Protein AF-A0A9W6BLM7-F1 (afdb_monomer)

Organism: NCBI:txid330485

Mean predicted aligned error: 14.32 Å

Radius of gyration: 34.57 Å; Cα contacts (8 Å, |Δi|>4): 1216; chains: 1; bounding box: 93×86×93 Å

Solvent-accessible surface area (backbone atoms only — not comparable to full-atom values): 40656 Å² total; per-residue (Å²): 102,71,68,58,69,75,43,71,90,53,94,75,60,41,57,66,48,30,55,38,84,79,54,39,59,67,61,50,68,77,43,72,89,53,73,68,32,40,59,40,40,27,34,25,66,59,47,44,71,69,57,49,69,74,45,72,89,52,79,68,35,39,53,34,36,32,41,12,74,70,51,42,64,67,56,52,68,75,43,70,90,52,77,70,31,44,51,33,32,28,46,16,61,60,46,38,63,68,58,50,68,75,43,70,89,53,75,67,31,45,62,39,35,25,52,15,73,48,48,40,47,67,57,49,69,76,44,70,87,51,77,64,34,49,43,44,29,43,69,18,89,57,51,46,71,66,58,50,66,76,43,68,90,52,68,57,42,64,48,52,63,37,84,71,89,65,70,63,67,67,33,62,72,44,28,52,80,39,34,47,63,45,85,73,72,44,80,72,51,40,45,44,44,46,83,37,74,66,46,54,56,50,59,78,73,49,66,37,48,77,42,71,74,82,69,47,29,48,23,43,43,27,50,50,68,64,35,85,43,76,38,42,31,33,57,57,47,10,54,54,50,34,52,51,43,48,54,54,18,61,76,67,74,47,90,65,48,71,40,46,46,74,40,64,54,57,57,52,56,52,32,51,50,34,52,50,48,9,34,45,45,38,61,28,49,67,80,39,51,41,36,35,56,58,18,31,46,46,46,54,44,71,82,55,79,43,79,62,77,39,34,34,34,34,43,31,27,24,55,52,30,27,36,33,33,37,31,41,37,35,71,52,34,40,37,49,48,16,51,37,58,38,73,83,37,30,41,54,59,52,28,50,53,44,36,55,52,52,52,52,49,48,28,69,76,70,75,48,68,54,82,81,34,57,48,35,44,44,48,46,44,56,48,27,48,50,35,56,58,45,32,44,81,34,69,51,38,67,46,81,37,76,52,46,50,96,76,37,65,44,77,51,75,50,41,32,69,58,55,49,63,75,41,40,72,60,54,49,52,54,51,54,42,52,55,50,26,30,59,67,47,73,46,58,68,85,61,46,72,44,41,37,52,25,25,69,48,46,58,34,56,67,56,48,50,54,52,21,55,70,50,74,65,43,79,71,44,70,90,57,56,36,85,46,25,40,61,50,16,32,51,54,52,39,51,62,71,66,69,77,68,81,52,72,89,62,62,65,63,40,80,37,45,50,36,56,51,21,32,27,32,59,45,90,90,49,30,44,44,76,66,44,56,46,43,40,61,41,57,41,73,42,74,49,76,46,54,46,92,44,66,52,48,39,55,48,77,49,39,33,33,40,43,89,45,66,38,42,92,74,31,48,79,58,41,73,50,71,48,66,80,43,72,77,41,59,49,65,63,53,46,34,36,38,35,43,36,33,40,78,59,60,49,55,32,39,37,38,29,34,69,83,80,64,54,66,45,75,41,62,67,72,34,83,79,64,50,81,51,71,68,52,47,56,50,47,35,52,50,44,51,53,52,49,54,51,51,49,54,51,49,52,25,50,51,34,45,49,51,39,52,52,49,40,53,50,50,48,58,62,66,66,47,91,80,68,95,63,61,70,66,60,52,51,52,40,52,47,48,39,52,55,50,51,54,45,49,70,75,42,79,82,55,52,40,68,54,35,51,48,53,42,50,54,43,44,69,57,38,49,61,56,51,50,53,48,52,58,68,53,66,79,73,73,86,90,79,94,71,86,77,83,70,98,73,88,82,133

Nearest PDB structures (foldseek):
  1ba0-assembly1_A  TM=8.923E-01  e=2.019E-46  Bos taurus
  5bn9-assembly1_A  TM=8.852E-01  e=2.503E-46  Homo sapiens
  1ats-assembly1_A  TM=8.831E-01  e=2.372E-46  Bos taurus
  1ba1-assembly1_A  TM=8.874E-01  e=6.237E-46  Bos taurus
  1bup-assembly1_A  TM=8.861E-01  e=5.309E-46  Bos taurus

Sequence (748 aa):
MSDALAHPDKPWDWHSLSYNENITLSDVLAHPDKPWDWFWLSRNQNITLSDILAHPDKPWDWDWVSSNPTITLSDALAHPDKPWDWHSLSYNENITLSDVLAHPDKPWNWYLLSYNKSITVSDVLAHPDKPWDWFWLGCNSSITMAVVLAHLDKPWDWSMLNEERLVGDAAKNQANMNPKNTVYDAKRLIGRRIDDDVVKRDRALWPFNVVDDGAGRPKVRVMFKGQPTDFTPEELSAMVLGKMKAIATEYLGHEVKDAVITVPAYFGDAQRQATKDAGLIAGLNVLRIINEPTAAAIAYGMDNKSAEEKNVLIFDLGGGTFDVTVLQIWEGVFEVRATGGDSHLGGSDIDNKLVEHFAADFRRKYKVDLRESPKAMRRLQTACERVKRTLSSAAQASIELDSLFENIDYTATITRARMEELCMPYFRKCMDTVEAVLRDAKMSKVDIHDVVLVGGSSRIPKIQSMLSDFFGGKELNKSINPDEAVAYGAAVQARILSGNNTDEELKGLLLLDVTPLTLGIETAGGVMTAMIPRNTSIPVEKKQVFSTYADNQDAVNIKVFEGERPLTRDCNLLGTFELAGIPPAPRGVPQIEVAFALDANGILSVTAQDKGTGKSQRITISNDAGRLSKEQVDEMLKQAERFKEDDMRQKERIDARNELETYLYGLRSAFEKQELKLAADDKTKVLGSVKDALAWLESNPSASKAEYDAKKKEVEGVAAPVLRDMYAAGAGAADQDVHPAPTIDEVD

Foldseek 3Di:
DVVCVVCVVDPDDQAVVLLDQPDAVVNCVVCVVDPHDQLNVLQHQRQAPVNCVVCVVDPHDQLNVLLHQRDAPVNCVVCVVDPHDQASVLLHQRQAVVNCVVCVVDPHDQANVLQHQNYAPVNCVVCVVDPHDQQNVLQHPRDAVLNCVVPVVHPYDPLQRAQDDDDDPVLVVCCLVFQQARDDPLLQQALDFCPPPLNVVVCLQGNYHWDAPVLRHTWTWGRHNNDTDTHHSLLVLLVNVLVVQVVVCVVVVHHAAEFAAEDALQDDQRRLVSNCLSCVLNNHDHLFYYYLQLLLVLLVVLVVADQDKAWEWEWAAAAAWTKIWTWIDHRQETATLAMDIGRGAHNLVLLVLQLVVQQVVCCVVPVDGLSVDSSLSSLSSVQSSVQQLVLLPDQKDKDWAQCSDPRDTDIDMDGNVRSCVSCVVSLVVSVVRVVVRCVSSVHDLQRHPAYEYAYPRCSRVVSLVVVCVRSVNDDHDPPDDNDCSSVNSRVLVVQVSVPPDPDPSSPPNHYWFWRNWFKAWQDPPQFGDGQGHGSHTPQDKGKDKDWAPAFQDFKDKIWMFTHDDGGNVPTHTLAIDMDGGFGGGGTPPWIKMWMWGAHNNRQIKIKIAGPVVRDIDIDSSQHPSRHQDPVRSVVSSVVSVVSVVVNVQVVLFVVLLVVLVVVLVVQVVVLVDPPQPADPVLSCQLPVLSVVLVVVCSSCVPDGSVVSVVSSVVSCVSVVVRVVVSVVVVVVPDDDDDDDDDDPDDDD

InterPro domains:
  IPR013126 Heat shock protein 70 family [PF00012] (162-727)
  IPR013126 Heat shock protein 70 family [PTHR19375] (142-685)
  IPR018181 Heat shock protein 70, conserved site [PS00329] (314-327)
  IPR018181 Heat shock protein 70, conserved site [PS01036] (451-465)
  IPR029047 Heat shock protein 70kD, peptide-binding domain superfamily [G3DSA:2.60.34.10] (503-656)
  IPR029047 Heat shock protein 70kD, peptide-binding domain superfamily [SSF100920] (505-661)
  IPR029048 Heat shock protein 70kD, C-terminal domain superfamily [G3DSA:1.20.1270.10] (657-748)
  IPR029048 Heat shock protein 70kD, C-terminal domain superfamily [SSF100934] (655-732)
  IPR043129 ATPase, nucleotide binding domain [SSF53067] (159-303)
  IPR043129 ATPase, nucleotide binding domain [SSF53067] (308-499)

pLDDT: mean 86.41, std 12.74, range [30.52, 98.62]

Structure (mmCIF, N/CA/C/O backbone):
data_AF-A0A9W6BLM7-F1
#
_entry.id   AF-A0A9W6BLM7-F1
#
loop_
_atom_site.group_PDB
_atom_site.id
_atom_site.type_symbol
_atom_site.label_atom_id
_atom_site.label_alt_id
_atom_site.label_comp_id
_atom_site.label_asym_id
_atom_site.label_entity_id
_atom_site.label_seq_id
_atom_site.pdbx_PDB_ins_code
_atom_site.Cartn_x
_atom_site.Cartn_y
_atom_site.Cartn_z
_atom_site.occupancy
_atom_site.B_iso_or_equiv
_atom_site.auth_seq_id
_atom_site.auth_comp_id
_atom_site.auth_asym_id
_atom_site.auth_atom_id
_atom_site.pdbx_PDB_model_num
ATOM 1 N N . MET A 1 1 ? 51.766 -16.355 3.478 1.00 83.69 1 MET A N 1
ATOM 2 C CA . MET A 1 1 ? 52.513 -17.552 3.933 1.00 83.69 1 MET A CA 1
ATOM 3 C C . MET A 1 1 ? 53.220 -17.341 5.275 1.00 83.69 1 MET A C 1
ATOM 5 O O . MET A 1 1 ? 53.021 -18.151 6.173 1.00 83.69 1 MET A O 1
ATOM 9 N N . SER A 1 2 ? 53.991 -16.257 5.451 1.00 83.00 2 SER A N 1
ATOM 10 C CA . SER A 1 2 ? 54.691 -15.920 6.710 1.00 83.00 2 SER A CA 1
ATOM 11 C C . SER A 1 2 ? 53.816 -16.029 7.962 1.00 83.00 2 SER A C 1
ATOM 13 O O . SER A 1 2 ? 54.241 -16.613 8.953 1.00 83.00 2 SER A O 1
ATOM 15 N N . ASP A 1 3 ? 52.579 -15.539 7.896 1.00 83.94 3 ASP A N 1
ATOM 16 C CA . ASP A 1 3 ? 51.668 -15.507 9.045 1.00 83.94 3 ASP A CA 1
ATOM 17 C C . ASP A 1 3 ? 51.145 -16.903 9.411 1.00 83.94 3 ASP A C 1
ATOM 19 O O . ASP A 1 3 ? 51.015 -17.236 10.588 1.00 83.94 3 ASP A O 1
ATOM 23 N N . ALA A 1 4 ? 50.916 -17.755 8.408 1.00 82.81 4 ALA A N 1
ATOM 24 C CA . ALA A 1 4 ? 50.517 -19.143 8.624 1.00 82.81 4 ALA A CA 1
ATOM 25 C C . ALA A 1 4 ? 51.648 -19.962 9.265 1.00 82.81 4 ALA A C 1
ATOM 27 O O . ALA A 1 4 ? 51.404 -20.789 10.144 1.00 82.81 4 ALA A O 1
ATOM 28 N N . LEU A 1 5 ? 52.896 -19.685 8.875 1.00 82.56 5 LEU A N 1
ATOM 29 C CA . LEU A 1 5 ? 54.086 -20.308 9.460 1.00 82.56 5 LEU A CA 1
ATOM 30 C C . LEU A 1 5 ? 54.409 -19.775 10.863 1.00 82.56 5 LEU A C 1
ATOM 32 O O . LEU A 1 5 ? 54.899 -20.534 11.697 1.00 82.56 5 LEU A O 1
ATOM 36 N N . ALA A 1 6 ? 54.127 -18.498 11.137 1.00 86.69 6 ALA A N 1
ATOM 37 C CA . ALA A 1 6 ? 54.324 -17.878 12.449 1.00 86.69 6 ALA A CA 1
ATOM 38 C C . ALA A 1 6 ? 53.320 -18.372 13.506 1.00 86.69 6 ALA A C 1
ATOM 40 O O . ALA A 1 6 ? 53.590 -18.278 14.705 1.00 86.69 6 ALA A O 1
ATOM 41 N N . HIS A 1 7 ? 52.183 -18.923 13.072 1.00 87.56 7 HIS A N 1
ATOM 42 C CA . HIS A 1 7 ? 51.100 -19.388 13.940 1.00 87.56 7 HIS A CA 1
ATOM 43 C C . HIS A 1 7 ? 50.646 -20.817 13.586 1.00 87.56 7 HIS A C 1
ATOM 45 O O . HIS A 1 7 ? 49.491 -21.018 13.201 1.00 87.56 7 HIS A O 1
ATOM 51 N N . PRO A 1 8 ? 51.527 -21.831 13.694 1.00 81.50 8 PRO A N 1
ATOM 52 C CA . PRO A 1 8 ? 51.244 -23.196 13.237 1.00 81.50 8 PRO A CA 1
ATOM 53 C C . PRO A 1 8 ? 50.196 -23.932 14.090 1.00 81.50 8 PRO A C 1
ATOM 55 O O . PRO A 1 8 ? 49.701 -24.981 13.690 1.00 81.50 8 PRO A O 1
ATOM 58 N N . ASP A 1 9 ? 49.870 -23.398 15.266 1.00 84.69 9 ASP A N 1
ATOM 59 C CA . ASP A 1 9 ? 48.870 -23.898 16.212 1.00 84.69 9 ASP A CA 1
ATOM 60 C C . ASP A 1 9 ? 47.428 -23.497 15.851 1.00 84.69 9 ASP A C 1
ATOM 62 O O . ASP A 1 9 ? 46.474 -24.001 16.448 1.00 84.69 9 ASP A O 1
ATOM 66 N N . LYS A 1 10 ? 47.242 -22.596 14.879 1.00 85.94 10 LYS A N 1
ATOM 67 C CA . LYS A 1 10 ? 45.917 -22.183 14.402 1.00 85.94 10 LYS A CA 1
ATOM 68 C C . LYS A 1 10 ? 45.362 -23.173 13.368 1.00 85.94 10 LYS A C 1
ATOM 70 O O . LYS A 1 10 ? 46.130 -23.746 12.595 1.00 85.94 10 LYS A O 1
ATOM 75 N N . PRO A 1 11 ? 44.029 -23.362 13.308 1.00 83.12 11 PRO A N 1
ATOM 76 C CA . PRO A 1 11 ? 43.392 -24.267 12.354 1.00 83.12 11 PRO A CA 1
ATOM 77 C C . PRO A 1 11 ? 43.316 -23.620 10.962 1.00 83.12 11 PRO A C 1
ATOM 79 O O . PRO A 1 11 ? 42.248 -23.210 10.513 1.00 83.12 11 PRO A O 1
ATOM 82 N N . TRP A 1 12 ? 44.463 -23.477 10.299 1.00 86.19 12 TRP A N 1
ATOM 83 C CA . TRP A 1 12 ? 44.540 -22.918 8.952 1.00 86.19 12 TRP A CA 1
ATOM 84 C C . TRP A 1 12 ? 43.847 -23.823 7.936 1.00 86.19 12 TRP A C 1
ATOM 86 O O . TRP A 1 12 ? 44.143 -25.016 7.848 1.00 86.19 12 TRP A O 1
ATOM 96 N N . ASP A 1 13 ? 42.960 -23.232 7.139 1.00 89.31 13 ASP A N 1
ATOM 97 C CA . ASP A 1 13 ? 42.350 -23.896 5.996 1.00 89.31 13 ASP A CA 1
ATOM 98 C C . ASP A 1 13 ? 43.272 -23.795 4.772 1.00 89.31 13 ASP A C 1
ATOM 100 O O . ASP A 1 13 ? 43.315 -22.785 4.065 1.00 89.31 13 ASP A O 1
ATOM 104 N N . TRP A 1 14 ? 44.033 -24.861 4.539 1.00 86.94 14 TRP A N 1
ATOM 105 C CA . TRP A 1 14 ? 44.978 -24.954 3.428 1.00 86.94 14 TRP A CA 1
ATOM 106 C C . TRP A 1 14 ? 44.294 -25.018 2.059 1.00 86.94 14 TRP A C 1
ATOM 108 O O . TRP A 1 14 ? 44.902 -24.612 1.068 1.00 86.94 14 TRP A O 1
ATOM 118 N N . HIS A 1 15 ? 43.027 -25.441 1.997 1.00 86.00 15 HIS A N 1
ATOM 119 C CA . HIS A 1 15 ? 42.238 -25.413 0.767 1.00 86.00 15 HIS A CA 1
ATOM 120 C C . HIS A 1 15 ? 41.987 -23.963 0.335 1.00 86.00 15 HIS A C 1
ATOM 122 O O . HIS A 1 15 ? 42.380 -23.567 -0.761 1.00 86.00 15 HIS A O 1
ATOM 128 N N . SER A 1 16 ? 41.452 -23.133 1.236 1.00 84.44 16 SER A N 1
ATOM 129 C CA . SER A 1 16 ? 41.242 -21.701 0.976 1.00 84.44 16 SER A CA 1
ATOM 130 C C . SER A 1 16 ? 42.551 -20.929 0.776 1.00 84.44 16 SER A C 1
ATOM 132 O O . SER A 1 16 ? 42.618 -20.018 -0.048 1.00 84.44 16 SER A O 1
ATOM 134 N N . LEU A 1 17 ? 43.621 -21.296 1.492 1.00 87.00 17 LEU A N 1
ATOM 135 C CA . LEU A 1 17 ? 44.943 -20.690 1.293 1.00 87.00 17 LEU A CA 1
ATOM 136 C C . LEU A 1 17 ? 45.523 -20.991 -0.093 1.00 87.00 17 LEU A C 1
ATOM 138 O O . LEU A 1 17 ? 46.183 -20.124 -0.653 1.00 87.00 17 LEU A O 1
ATOM 142 N N . SER A 1 18 ? 45.255 -22.166 -0.666 1.00 89.00 18 SER A N 1
ATOM 143 C CA . SER A 1 18 ? 45.724 -22.542 -2.012 1.00 89.00 18 SER A CA 1
ATOM 144 C C . SER A 1 18 ? 45.153 -21.637 -3.115 1.00 89.00 18 SER A C 1
ATOM 146 O O . SER A 1 18 ? 45.797 -21.417 -4.139 1.00 89.00 18 SER A O 1
ATOM 148 N N . TYR A 1 19 ? 43.971 -21.060 -2.879 1.00 83.88 19 TYR A N 1
ATOM 149 C CA . TYR A 1 19 ? 43.338 -20.068 -3.751 1.00 83.88 19 TYR A CA 1
ATOM 150 C C . TYR A 1 19 ? 43.811 -18.627 -3.488 1.00 83.88 19 TYR A C 1
ATOM 152 O O . TYR A 1 19 ? 43.502 -17.716 -4.252 1.00 83.88 19 TYR A O 1
ATOM 160 N N . ASN A 1 20 ? 44.546 -18.379 -2.400 1.00 86.62 20 ASN A N 1
ATOM 161 C CA . ASN A 1 20 ? 44.956 -17.029 -2.037 1.00 86.62 20 ASN A CA 1
ATOM 162 C C . ASN A 1 20 ? 45.983 -16.479 -3.035 1.00 86.62 20 ASN A C 1
ATOM 164 O O . ASN A 1 20 ? 47.038 -17.071 -3.270 1.00 86.62 20 ASN A O 1
ATOM 168 N N . GLU A 1 21 ? 45.700 -15.284 -3.541 1.00 81.12 21 GLU A N 1
ATOM 169 C CA . GLU A 1 21 ? 46.502 -14.564 -4.531 1.00 81.12 21 GLU A CA 1
ATOM 170 C C . GLU A 1 21 ? 47.902 -14.153 -4.056 1.00 81.12 21 GLU A C 1
ATOM 172 O O . GLU A 1 21 ? 48.642 -13.563 -4.827 1.00 81.12 21 GLU A O 1
ATOM 177 N N . ASN A 1 22 ? 48.285 -14.419 -2.804 1.00 86.19 22 ASN A N 1
ATOM 178 C CA . ASN A 1 22 ? 49.636 -14.165 -2.291 1.00 86.19 22 ASN A CA 1
ATOM 179 C C . ASN A 1 22 ? 50.463 -15.445 -2.100 1.00 86.19 22 ASN A C 1
ATOM 181 O O . ASN A 1 22 ? 51.606 -15.362 -1.654 1.00 86.19 22 ASN A O 1
ATOM 185 N N . ILE A 1 23 ? 49.898 -16.626 -2.367 1.00 89.06 23 ILE A N 1
ATOM 186 C CA . ILE A 1 23 ? 50.647 -17.887 -2.350 1.00 89.06 23 ILE A CA 1
ATOM 187 C C . ILE A 1 23 ? 51.350 -18.065 -3.695 1.00 89.06 23 ILE A C 1
ATOM 189 O O . ILE A 1 23 ? 50.743 -17.902 -4.751 1.00 89.06 23 ILE A O 1
ATOM 193 N N . THR A 1 24 ? 52.641 -18.391 -3.649 1.00 90.75 24 THR A N 1
ATOM 194 C CA . THR A 1 24 ? 53.471 -18.660 -4.831 1.00 90.75 24 THR A CA 1
ATOM 195 C C . THR A 1 24 ? 53.829 -20.142 -4.922 1.00 90.75 24 THR A C 1
ATOM 197 O O . THR A 1 24 ? 53.804 -20.859 -3.918 1.00 90.75 24 THR A O 1
ATOM 200 N N . LEU A 1 25 ? 54.255 -20.619 -6.098 1.00 90.94 25 LEU A N 1
ATOM 201 C CA . LEU A 1 25 ? 54.763 -21.994 -6.206 1.00 90.94 25 LEU A CA 1
ATOM 202 C C . LEU A 1 25 ? 55.990 -22.224 -5.305 1.00 90.94 25 LEU A C 1
ATOM 204 O O . LEU A 1 25 ? 56.163 -23.314 -4.766 1.00 90.94 25 LEU A O 1
ATOM 208 N N . SER A 1 26 ? 56.809 -21.192 -5.078 1.00 91.31 26 SER A N 1
ATOM 209 C CA . SER A 1 26 ? 57.953 -21.282 -4.161 1.00 91.31 26 SER A CA 1
ATOM 210 C C . SER A 1 26 ? 57.516 -21.589 -2.725 1.00 91.31 26 SER A C 1
ATOM 212 O O . SER A 1 26 ? 58.141 -22.420 -2.068 1.00 91.31 26 SER A O 1
ATOM 214 N N . ASP A 1 27 ? 56.414 -20.993 -2.259 1.00 91.31 27 ASP A N 1
ATOM 215 C CA . ASP A 1 27 ? 55.838 -21.286 -0.940 1.00 91.31 27 ASP A CA 1
ATOM 216 C C . ASP A 1 27 ? 55.345 -22.737 -0.845 1.00 91.31 27 ASP A C 1
ATOM 218 O O . ASP A 1 27 ? 55.578 -23.419 0.154 1.00 91.31 27 ASP A O 1
ATOM 222 N N . VAL A 1 28 ? 54.694 -23.229 -1.902 1.00 91.94 28 VAL A N 1
ATOM 223 C CA . VAL A 1 28 ? 54.170 -24.602 -1.973 1.00 91.94 28 VAL A CA 1
ATOM 224 C C . VAL A 1 28 ? 55.309 -25.624 -1.951 1.00 91.94 28 VAL A C 1
ATOM 226 O O . VAL A 1 28 ? 55.268 -26.595 -1.194 1.00 91.94 28 VAL A O 1
ATOM 229 N N . LEU A 1 29 ? 56.361 -25.392 -2.742 1.00 91.88 29 LEU A N 1
ATOM 230 C CA . LEU A 1 29 ? 57.520 -26.285 -2.837 1.00 91.88 29 LEU A CA 1
ATOM 231 C C . LEU A 1 29 ? 58.394 -26.269 -1.579 1.00 91.88 29 LEU A C 1
ATOM 233 O O . LEU A 1 29 ? 58.976 -27.299 -1.237 1.00 91.88 29 LEU A O 1
ATOM 237 N N . ALA A 1 30 ? 58.477 -25.134 -0.879 1.00 92.38 30 ALA A N 1
ATOM 238 C CA . ALA A 1 30 ? 59.183 -25.028 0.398 1.00 92.38 30 ALA A CA 1
ATOM 239 C C . ALA A 1 30 ? 58.472 -25.784 1.536 1.00 92.38 30 ALA A C 1
ATOM 241 O O . ALA A 1 30 ? 59.112 -26.148 2.526 1.00 92.38 30 ALA A O 1
ATOM 242 N N . HIS A 1 31 ? 57.170 -26.052 1.389 1.00 90.94 31 HIS A N 1
ATOM 243 C CA . HIS A 1 31 ? 56.327 -26.675 2.412 1.00 90.94 31 HIS A CA 1
ATOM 244 C C . HIS A 1 31 ? 55.490 -27.839 1.850 1.00 90.94 31 HIS A C 1
ATOM 246 O O . HIS A 1 31 ? 54.256 -27.783 1.865 1.00 90.94 31 HIS A O 1
ATOM 252 N N . PRO A 1 32 ? 56.135 -28.918 1.363 1.00 88.94 32 PRO A N 1
ATOM 253 C CA . PRO A 1 32 ? 55.452 -30.028 0.696 1.00 88.94 32 PRO A CA 1
ATOM 254 C C . PRO A 1 32 ? 54.644 -30.916 1.658 1.00 88.94 32 PRO A C 1
ATOM 256 O O . PRO A 1 32 ? 53.868 -31.754 1.211 1.00 88.94 32 PRO A O 1
ATOM 259 N N . ASP A 1 33 ? 54.836 -30.762 2.971 1.00 87.81 33 ASP A N 1
ATOM 260 C CA . ASP A 1 33 ? 54.112 -31.481 4.023 1.00 87.81 33 ASP A CA 1
ATOM 261 C C . ASP A 1 33 ? 52.697 -30.934 4.273 1.00 87.81 33 ASP A C 1
ATOM 263 O O . ASP A 1 33 ? 51.918 -31.553 5.001 1.00 87.81 33 ASP A O 1
ATOM 267 N N . LYS A 1 34 ? 52.354 -29.770 3.706 1.00 90.00 34 LYS A N 1
ATOM 268 C CA . LYS A 1 34 ? 51.038 -29.146 3.879 1.00 90.00 34 LYS A CA 1
ATOM 269 C C . LYS A 1 34 ? 50.018 -29.686 2.871 1.00 90.00 34 LYS A C 1
ATOM 271 O O . LYS A 1 34 ? 50.391 -30.007 1.742 1.00 90.00 34 LYS A O 1
ATOM 276 N N . PRO A 1 35 ? 48.729 -29.785 3.251 1.00 89.94 35 PRO A N 1
ATOM 277 C CA . PRO A 1 35 ? 47.679 -30.317 2.386 1.00 89.94 35 PRO A CA 1
ATOM 278 C C . PRO A 1 35 ? 47.223 -29.261 1.369 1.00 89.94 35 PRO A C 1
ATOM 280 O O . PRO A 1 35 ? 46.124 -28.721 1.464 1.00 89.94 35 PRO A O 1
ATOM 283 N N . TRP A 1 36 ? 48.106 -28.940 0.424 1.00 92.31 36 TRP A N 1
ATOM 284 C CA . TRP A 1 36 ? 47.830 -28.015 -0.669 1.00 92.31 36 TRP A CA 1
ATOM 285 C C . TRP A 1 36 ? 46.764 -28.562 -1.612 1.00 92.31 36 TRP A C 1
ATOM 287 O O . TRP A 1 36 ? 46.802 -29.737 -1.990 1.00 92.31 36 TRP A O 1
ATOM 297 N N . ASP A 1 37 ? 45.857 -27.686 -2.033 1.00 93.31 37 ASP A N 1
ATOM 298 C CA . ASP A 1 37 ? 44.869 -28.006 -3.046 1.00 93.31 37 ASP A CA 1
ATOM 299 C C . ASP A 1 37 ? 45.367 -27.600 -4.435 1.00 93.31 37 ASP A C 1
ATOM 301 O O . ASP A 1 37 ? 45.392 -26.425 -4.811 1.00 93.31 37 ASP A O 1
ATOM 305 N N . TRP A 1 38 ? 45.758 -28.606 -5.208 1.00 92.56 38 TRP A N 1
ATOM 306 C CA . TRP A 1 38 ? 46.306 -28.424 -6.543 1.00 92.56 38 TRP A CA 1
ATOM 307 C C . TRP A 1 38 ? 45.280 -27.969 -7.579 1.00 92.56 38 TRP A C 1
ATOM 309 O O . TRP A 1 38 ? 45.680 -27.387 -8.585 1.00 92.56 38 TRP A O 1
ATOM 319 N N . PHE A 1 39 ? 43.984 -28.139 -7.321 1.00 90.69 39 PHE A N 1
ATOM 320 C CA . PHE A 1 39 ? 42.923 -27.567 -8.148 1.00 90.69 39 PHE A CA 1
ATOM 321 C C . PHE A 1 39 ? 42.984 -26.037 -8.104 1.00 90.69 39 PHE A C 1
ATOM 323 O O . PHE A 1 39 ? 43.080 -25.376 -9.137 1.00 90.69 39 PHE A O 1
ATOM 330 N N . TRP A 1 40 ? 43.039 -25.460 -6.898 1.00 91.44 40 TRP A N 1
ATOM 331 C CA . TRP A 1 40 ? 43.117 -24.006 -6.741 1.00 91.44 40 TRP A CA 1
ATOM 332 C C . TRP A 1 40 ? 44.477 -23.438 -7.126 1.00 91.44 40 TRP A C 1
ATOM 334 O O . TRP A 1 40 ? 44.534 -22.370 -7.735 1.00 91.44 40 TRP A O 1
ATOM 344 N N . LEU A 1 41 ? 45.563 -24.165 -6.846 1.00 92.19 41 LEU A N 1
ATOM 345 C CA . LEU A 1 41 ? 46.898 -23.762 -7.289 1.00 92.19 41 LEU A CA 1
ATOM 346 C C . LEU A 1 41 ? 47.011 -23.721 -8.818 1.00 92.19 41 LEU A C 1
ATOM 348 O O . LEU A 1 41 ? 47.668 -22.830 -9.345 1.00 92.19 41 LEU A O 1
ATOM 352 N N . SER A 1 42 ? 46.340 -24.628 -9.534 1.00 93.44 42 SER A N 1
ATOM 353 C CA . SER A 1 42 ? 46.344 -24.656 -11.006 1.00 93.44 42 SER A CA 1
ATOM 354 C C . SER A 1 42 ? 45.765 -23.378 -11.626 1.00 93.44 42 SER A C 1
ATOM 356 O O . SER A 1 42 ? 46.200 -22.963 -12.700 1.00 93.44 42 SER A O 1
ATOM 358 N N . ARG A 1 43 ? 44.842 -22.702 -10.929 1.00 90.12 43 ARG A N 1
ATOM 359 C CA . ARG A 1 43 ? 44.251 -21.421 -11.351 1.00 90.12 43 ARG A CA 1
ATOM 360 C C . ARG A 1 43 ? 44.927 -20.184 -10.748 1.00 90.12 43 ARG A C 1
ATOM 362 O O . ARG A 1 43 ? 44.506 -19.062 -11.022 1.00 90.12 43 ARG A O 1
ATOM 369 N N . ASN A 1 44 ? 45.906 -20.363 -9.866 1.00 89.31 44 ASN A N 1
ATOM 370 C CA . ASN A 1 44 ? 46.473 -19.254 -9.111 1.00 89.31 44 ASN A CA 1
ATOM 371 C C . ASN A 1 44 ? 47.299 -18.347 -10.037 1.00 89.31 44 ASN A C 1
ATOM 373 O O . ASN A 1 44 ? 48.221 -18.805 -10.710 1.00 89.31 44 ASN A O 1
ATOM 377 N N . GLN A 1 45 ? 46.992 -17.051 -10.044 1.00 87.88 45 GLN A N 1
ATOM 378 C CA . GLN A 1 45 ? 47.615 -16.070 -10.939 1.00 87.88 45 GLN A CA 1
ATOM 379 C C . GLN A 1 45 ? 49.125 -15.871 -10.713 1.00 87.88 45 GLN A C 1
ATOM 381 O O . GLN A 1 45 ? 49.812 -15.358 -11.590 1.00 87.88 45 GLN A O 1
ATOM 386 N N . ASN A 1 46 ? 49.663 -16.281 -9.561 1.00 88.81 46 ASN A N 1
ATOM 387 C CA . ASN A 1 46 ? 51.106 -16.233 -9.297 1.00 88.81 46 ASN A CA 1
ATOM 388 C C . ASN A 1 46 ? 51.853 -17.499 -9.729 1.00 88.81 46 ASN A C 1
ATOM 390 O O . ASN A 1 46 ? 53.060 -17.600 -9.507 1.00 88.81 46 ASN A O 1
ATOM 394 N N . ILE A 1 47 ? 51.148 -18.488 -10.278 1.00 90.06 47 ILE A N 1
ATOM 395 C CA . ILE A 1 47 ? 51.729 -19.719 -10.803 1.00 90.06 47 ILE A CA 1
ATOM 396 C C . ILE A 1 47 ? 51.577 -19.669 -12.318 1.00 90.06 47 ILE A C 1
ATOM 398 O O . ILE A 1 47 ? 50.476 -19.791 -12.852 1.00 90.06 47 ILE A O 1
ATOM 402 N N . THR A 1 48 ? 52.695 -19.450 -13.005 1.00 91.06 48 THR A N 1
ATOM 403 C CA . THR A 1 48 ? 52.724 -19.259 -14.458 1.00 91.06 48 THR A CA 1
ATOM 404 C C . THR A 1 48 ? 52.825 -20.590 -15.199 1.00 91.06 48 THR A C 1
ATOM 406 O O . THR A 1 48 ? 53.209 -21.615 -14.628 1.00 91.06 48 THR A O 1
ATOM 409 N N . LEU A 1 49 ? 52.588 -20.588 -16.516 1.00 92.44 49 LEU A N 1
ATOM 410 C CA . LEU A 1 49 ? 52.849 -21.781 -17.329 1.00 92.44 49 LEU A CA 1
ATOM 411 C C . LEU A 1 49 ? 54.305 -22.253 -17.225 1.00 92.44 49 LEU A C 1
ATOM 413 O O . LEU A 1 49 ? 54.561 -23.454 -17.210 1.00 92.44 49 LEU A O 1
ATOM 417 N N . SER A 1 50 ? 55.262 -21.326 -17.124 1.00 92.69 50 SER A N 1
ATOM 418 C CA . SER A 1 50 ? 56.679 -21.681 -16.970 1.00 92.69 50 SER A CA 1
ATOM 419 C C . SER A 1 50 ? 56.916 -22.486 -15.691 1.00 92.69 50 SER A C 1
ATOM 421 O O . SER A 1 50 ? 57.648 -23.475 -15.717 1.00 92.69 50 SER A O 1
ATOM 423 N N . ASP A 1 51 ? 56.243 -22.114 -14.603 1.00 93.38 51 ASP A N 1
ATOM 424 C CA . ASP A 1 51 ? 56.295 -22.826 -13.327 1.00 93.38 51 ASP A CA 1
ATOM 425 C C . ASP A 1 51 ? 55.675 -24.229 -13.442 1.00 93.38 51 ASP A C 1
ATOM 427 O O . ASP A 1 51 ? 56.264 -25.221 -13.011 1.00 93.38 51 ASP A O 1
ATOM 431 N N . ILE A 1 52 ? 54.520 -24.338 -14.101 1.00 93.44 52 ILE A N 1
ATOM 432 C CA . ILE A 1 52 ? 53.822 -25.613 -14.338 1.00 93.44 52 ILE A CA 1
ATOM 433 C C . ILE A 1 52 ? 54.689 -26.567 -15.173 1.00 93.44 52 ILE A C 1
ATOM 435 O O . ILE A 1 52 ? 54.843 -27.743 -14.833 1.00 93.44 52 ILE A O 1
ATOM 439 N N . LEU A 1 53 ? 55.302 -26.061 -16.247 1.00 93.19 53 LEU A N 1
ATOM 440 C CA . LEU A 1 53 ? 56.163 -26.843 -17.137 1.00 93.19 53 LEU A CA 1
ATOM 441 C C . LEU A 1 53 ? 57.489 -27.247 -16.481 1.00 93.19 53 LEU A C 1
ATOM 443 O O . LEU A 1 53 ? 58.013 -28.317 -16.796 1.00 93.19 53 LEU A O 1
ATOM 447 N N . ALA A 1 54 ? 58.023 -26.425 -15.573 1.00 94.62 54 ALA A N 1
ATOM 448 C CA . ALA A 1 54 ? 59.218 -26.748 -14.792 1.00 94.62 54 ALA A CA 1
ATOM 449 C C . ALA A 1 54 ? 58.963 -27.841 -13.737 1.00 94.62 54 ALA A C 1
ATOM 451 O O . ALA A 1 54 ? 59.903 -28.519 -13.316 1.00 94.62 54 ALA A O 1
ATOM 452 N N . HIS A 1 55 ? 57.701 -28.048 -13.349 1.00 95.00 55 HIS A N 1
ATOM 453 C CA . HIS A 1 55 ? 57.286 -28.994 -12.311 1.00 95.00 55 HIS A CA 1
ATOM 454 C C . HIS A 1 55 ? 56.200 -29.971 -12.803 1.00 95.00 55 HIS A C 1
ATOM 456 O O . HIS A 1 55 ? 55.097 -30.006 -12.251 1.00 95.00 55 HIS A O 1
ATOM 462 N N . PRO A 1 56 ? 56.487 -30.802 -13.826 1.00 92.12 56 PRO A N 1
ATOM 463 C CA . PRO A 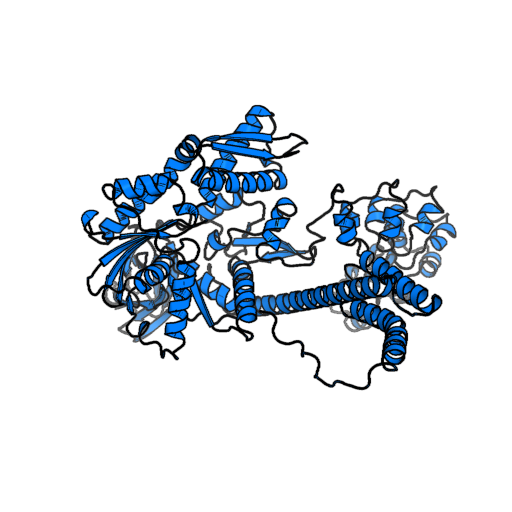1 56 ? 55.497 -31.693 -14.435 1.00 92.12 56 PRO A CA 1
ATOM 464 C C . PRO A 1 56 ? 55.115 -32.885 -13.543 1.00 92.12 56 PRO A C 1
ATOM 466 O O . PRO A 1 56 ? 54.165 -33.599 -13.848 1.00 92.12 56 PRO A O 1
ATOM 469 N N . ASP A 1 57 ? 55.863 -33.130 -12.463 1.00 91.88 57 ASP A N 1
ATOM 470 C CA . ASP A 1 57 ? 55.599 -34.180 -11.475 1.00 91.88 57 ASP A CA 1
ATOM 471 C C . ASP A 1 57 ? 54.459 -33.830 -10.506 1.00 91.88 57 ASP A C 1
ATOM 473 O O . ASP A 1 57 ? 54.024 -34.683 -9.730 1.00 91.88 57 ASP A O 1
ATOM 477 N N . LYS A 1 58 ? 53.985 -32.579 -10.520 1.00 94.12 58 LYS A N 1
ATOM 478 C CA . LYS A 1 58 ? 52.900 -32.115 -9.655 1.00 94.12 58 LYS A CA 1
ATOM 479 C C . LYS A 1 58 ? 51.522 -32.383 -10.269 1.00 94.12 58 LYS A C 1
ATOM 481 O O . LYS A 1 58 ? 51.396 -32.401 -11.493 1.00 94.12 58 LYS A O 1
ATOM 486 N N . PRO A 1 59 ? 50.481 -32.599 -9.443 1.00 92.81 59 PRO A N 1
ATOM 487 C CA . PRO A 1 59 ? 49.153 -32.979 -9.917 1.00 92.81 59 PRO A CA 1
ATOM 488 C C . PRO A 1 59 ? 48.359 -31.758 -10.409 1.00 92.81 59 PRO A C 1
ATOM 490 O O . PRO A 1 59 ? 47.337 -31.400 -9.831 1.00 92.81 59 PRO A O 1
ATOM 493 N N . TRP A 1 60 ? 48.854 -31.104 -11.461 1.00 94.38 60 TRP A N 1
ATOM 494 C CA . TRP A 1 60 ? 48.183 -29.975 -12.102 1.00 94.38 60 TRP A CA 1
ATOM 495 C C . TRP A 1 60 ? 46.852 -30.397 -12.726 1.00 94.38 60 TRP A C 1
ATOM 497 O O . TRP A 1 60 ? 46.787 -31.378 -13.472 1.00 94.38 60 TRP A O 1
ATOM 507 N N . ASP A 1 61 ? 45.810 -29.622 -12.447 1.00 94.25 61 ASP A N 1
ATOM 508 C CA . ASP A 1 61 ? 44.487 -29.774 -13.038 1.00 94.25 61 ASP A CA 1
ATOM 509 C C . ASP A 1 61 ? 44.393 -28.883 -14.276 1.00 94.25 61 ASP A C 1
ATOM 511 O O . ASP A 1 61 ? 44.332 -27.656 -14.180 1.00 94.25 61 ASP A O 1
ATOM 515 N N . TRP A 1 62 ? 44.421 -29.502 -15.453 1.00 93.38 62 TRP A N 1
ATOM 516 C CA . TRP A 1 62 ? 44.520 -28.766 -16.706 1.00 93.38 62 TRP A CA 1
ATOM 517 C C . TRP A 1 62 ? 43.243 -28.031 -17.113 1.00 93.38 62 TRP A C 1
ATOM 519 O O . TRP A 1 62 ? 43.352 -27.078 -17.888 1.00 93.38 62 TRP A O 1
ATOM 529 N N . ASP A 1 63 ? 42.082 -28.369 -16.550 1.00 91.06 63 ASP A N 1
ATOM 530 C CA . ASP A 1 63 ? 40.868 -27.564 -16.727 1.00 91.06 63 ASP A CA 1
ATOM 531 C C . ASP A 1 63 ? 41.083 -26.200 -16.047 1.00 91.06 63 ASP A C 1
ATOM 533 O O . ASP A 1 63 ? 40.880 -25.130 -16.629 1.00 91.06 63 ASP A O 1
ATOM 537 N N . TRP A 1 64 ? 41.649 -26.219 -14.840 1.00 91.31 64 TRP A N 1
ATOM 538 C CA . TRP A 1 64 ? 41.921 -25.005 -14.070 1.00 91.31 64 TRP A CA 1
ATOM 539 C C . TRP A 1 64 ? 43.152 -24.244 -14.541 1.00 91.31 64 TRP A C 1
ATOM 541 O O . TRP A 1 64 ? 43.098 -23.013 -14.558 1.00 91.31 64 TRP A O 1
ATOM 551 N N . VAL A 1 65 ? 44.195 -24.936 -15.015 1.00 93.44 65 VAL A N 1
ATOM 552 C CA . VAL A 1 65 ? 45.311 -24.298 -15.735 1.00 93.44 65 VAL A CA 1
ATOM 553 C C . VAL A 1 65 ? 44.779 -23.558 -16.959 1.00 93.44 65 VAL A C 1
ATOM 555 O O . VAL A 1 65 ? 45.118 -22.401 -17.168 1.00 93.44 65 VAL A O 1
ATOM 558 N N . SER A 1 66 ? 43.883 -24.169 -17.735 1.00 94.00 66 SER A N 1
ATOM 559 C CA . SER A 1 66 ? 43.280 -23.545 -18.923 1.00 94.00 66 SER A CA 1
ATOM 560 C C . SER A 1 66 ? 42.487 -22.270 -18.591 1.00 94.00 66 SER A C 1
ATOM 562 O O . SER A 1 66 ? 42.469 -21.322 -19.375 1.00 94.00 66 SER A O 1
ATOM 564 N N . SER A 1 67 ? 41.876 -22.208 -17.405 1.00 89.69 67 SER A N 1
ATOM 565 C CA . SER A 1 67 ? 41.174 -21.017 -16.894 1.00 89.69 67 SER A CA 1
ATOM 566 C C . SER A 1 67 ? 42.052 -20.042 -16.089 1.00 89.69 67 SER A C 1
ATOM 568 O O . SER A 1 67 ? 41.532 -19.067 -15.535 1.00 89.69 67 SER A O 1
ATOM 570 N N . ASN A 1 68 ? 43.356 -20.311 -15.959 1.00 90.06 68 ASN A N 1
ATOM 571 C CA . ASN A 1 68 ? 44.270 -19.482 -15.179 1.00 90.06 68 ASN A CA 1
ATOM 572 C C . ASN A 1 68 ? 44.463 -18.117 -15.874 1.00 90.06 68 ASN A C 1
ATOM 574 O O . ASN A 1 68 ? 44.803 -18.093 -17.061 1.00 90.06 68 ASN A O 1
ATOM 578 N N . PRO A 1 69 ? 44.308 -16.982 -15.161 1.00 86.75 69 PRO A N 1
ATOM 579 C CA . PRO A 1 69 ? 44.397 -15.639 -15.746 1.00 86.75 69 PRO A CA 1
ATOM 580 C C . PRO A 1 69 ? 45.744 -15.280 -16.385 1.00 86.75 69 PRO A C 1
ATOM 582 O O . PRO A 1 69 ? 45.851 -14.237 -17.020 1.00 86.75 69 PRO A O 1
ATOM 585 N N . THR A 1 70 ? 46.788 -16.092 -16.204 1.00 87.62 70 THR A N 1
ATOM 586 C CA . THR A 1 70 ? 48.095 -15.889 -16.853 1.00 87.62 70 THR A CA 1
ATOM 587 C C . THR A 1 70 ? 48.240 -16.618 -18.186 1.00 87.62 70 THR A C 1
ATOM 589 O O . THR A 1 70 ? 49.147 -16.294 -18.948 1.00 87.62 70 THR A O 1
ATOM 592 N N . ILE A 1 71 ? 47.371 -17.588 -18.481 1.00 92.12 71 ILE A N 1
ATOM 593 C CA . ILE A 1 71 ? 47.427 -18.366 -19.720 1.00 92.12 71 ILE A CA 1
ATOM 594 C C . ILE A 1 71 ? 46.849 -17.559 -20.876 1.00 92.12 71 ILE A C 1
ATOM 596 O O . ILE A 1 71 ? 45.786 -16.946 -20.759 1.00 92.12 71 ILE A O 1
ATOM 600 N N . THR A 1 72 ? 47.541 -17.598 -22.012 1.00 92.12 72 THR A N 1
ATOM 601 C CA . THR A 1 72 ? 47.115 -16.993 -23.277 1.00 92.12 72 THR A CA 1
ATOM 602 C C . THR A 1 72 ? 46.868 -18.055 -24.351 1.00 92.12 72 THR A C 1
ATOM 604 O O . THR A 1 72 ? 47.295 -19.206 -24.227 1.00 92.12 72 THR A O 1
ATOM 607 N N . LEU A 1 73 ? 46.236 -17.681 -25.471 1.00 92.50 73 LEU A N 1
ATOM 608 C CA . LEU A 1 73 ? 46.128 -18.598 -26.612 1.00 92.50 73 LEU A CA 1
ATOM 609 C C . LEU A 1 73 ? 47.509 -19.002 -27.153 1.00 92.50 73 LEU A C 1
ATOM 611 O O . LEU A 1 73 ? 47.710 -20.150 -27.548 1.00 92.50 73 LEU A O 1
ATOM 615 N N . SER A 1 74 ? 48.465 -18.069 -27.161 1.00 92.69 74 SER A N 1
ATOM 616 C CA . SER A 1 74 ? 49.823 -18.331 -27.653 1.00 92.69 74 SER A CA 1
ATOM 617 C C . SER A 1 74 ? 50.499 -19.447 -26.860 1.00 92.69 74 SER A C 1
ATOM 619 O O . SER A 1 74 ? 51.151 -20.306 -27.450 1.00 92.69 74 SER A O 1
ATOM 621 N N . ASP A 1 75 ? 50.278 -19.481 -25.547 1.00 93.75 75 ASP A N 1
ATOM 622 C CA . ASP A 1 75 ? 50.781 -20.530 -24.664 1.00 93.75 75 ASP A CA 1
ATOM 623 C C . ASP A 1 75 ? 50.196 -21.904 -25.014 1.00 93.75 75 ASP A C 1
ATOM 625 O O . ASP A 1 75 ? 50.931 -22.886 -25.164 1.00 93.75 75 ASP A O 1
ATOM 629 N N . ALA A 1 76 ? 48.878 -21.969 -25.222 1.00 93.00 76 ALA A N 1
ATOM 630 C CA . ALA A 1 76 ? 48.204 -23.209 -25.590 1.00 93.00 76 ALA A CA 1
ATOM 631 C C . ALA A 1 76 ? 48.656 -23.742 -26.960 1.00 93.00 76 ALA A C 1
ATOM 633 O O . ALA A 1 76 ? 48.851 -24.947 -27.141 1.00 93.00 76 ALA A O 1
ATOM 634 N N . LEU A 1 77 ? 48.880 -22.844 -27.923 1.00 92.81 77 LEU A N 1
ATOM 635 C CA . LEU A 1 77 ? 49.365 -23.198 -29.259 1.00 92.81 77 LEU A CA 1
ATOM 636 C C . LEU A 1 77 ? 50.850 -23.586 -29.276 1.00 92.81 77 LEU A C 1
ATOM 638 O O . LEU A 1 77 ? 51.238 -24.436 -30.079 1.00 92.81 77 LEU A O 1
ATOM 642 N N . ALA A 1 78 ? 51.673 -22.992 -28.408 1.00 94.62 78 ALA A N 1
ATOM 643 C CA . ALA A 1 78 ? 53.092 -23.325 -28.276 1.00 94.62 78 ALA A CA 1
ATOM 644 C C . ALA A 1 78 ? 53.321 -24.698 -27.618 1.00 94.62 78 ALA A C 1
ATOM 646 O O . ALA A 1 78 ? 54.342 -25.340 -27.875 1.00 94.62 78 ALA A O 1
ATOM 647 N N . HIS A 1 79 ? 52.359 -25.168 -26.818 1.00 94.19 79 HIS A N 1
ATOM 648 C CA . HIS A 1 79 ? 52.424 -26.432 -26.082 1.00 94.19 79 HIS A CA 1
ATOM 649 C C . HIS A 1 79 ? 51.242 -27.364 -26.413 1.00 94.19 79 HIS A C 1
ATOM 651 O O . HIS A 1 79 ? 50.445 -27.693 -25.529 1.00 94.19 79 HIS A O 1
ATOM 657 N N . PRO A 1 80 ? 51.108 -27.824 -27.672 1.00 91.94 80 PRO A N 1
ATOM 658 C CA . PRO A 1 80 ? 49.959 -28.617 -28.115 1.00 91.94 80 PRO A CA 1
ATOM 659 C C . PRO A 1 80 ? 49.947 -30.049 -27.555 1.00 91.94 80 PRO A C 1
ATOM 661 O O . PRO A 1 80 ? 48.950 -30.751 -27.691 1.00 91.94 80 PRO A O 1
ATOM 664 N N . ASP A 1 81 ? 51.053 -30.503 -26.956 1.00 91.75 81 ASP A N 1
ATOM 665 C CA . ASP A 1 81 ? 51.169 -31.803 -26.288 1.00 91.75 81 ASP A CA 1
ATOM 666 C C . ASP A 1 81 ? 50.490 -31.838 -24.911 1.00 91.75 81 ASP A C 1
ATOM 668 O O . ASP A 1 81 ? 50.343 -32.915 -24.327 1.00 91.75 81 ASP A O 1
ATOM 672 N N . LYS A 1 82 ? 50.093 -30.679 -24.374 1.00 94.12 82 LYS A N 1
ATOM 673 C CA . LYS A 1 82 ? 49.436 -30.572 -23.070 1.00 94.12 82 LYS A CA 1
ATOM 674 C C . LYS A 1 82 ? 47.916 -30.716 -23.183 1.00 94.12 82 LYS A C 1
ATOM 676 O O . LYS A 1 82 ? 47.341 -30.325 -24.199 1.00 94.12 82 LYS A O 1
ATOM 681 N N . PRO A 1 83 ? 47.248 -31.271 -22.155 1.00 92.94 83 PRO A N 1
ATOM 682 C CA . PRO A 1 83 ? 45.817 -31.550 -22.198 1.00 92.94 83 PRO A CA 1
ATOM 683 C C . PRO A 1 83 ? 44.988 -30.291 -21.894 1.00 92.94 83 PRO A C 1
ATOM 685 O O . PRO A 1 83 ? 44.277 -30.240 -20.900 1.00 92.94 83 PRO A O 1
ATOM 688 N N . TRP A 1 84 ? 45.095 -29.270 -22.745 1.00 94.19 84 TRP A N 1
ATOM 689 C CA . TRP A 1 84 ? 44.313 -28.037 -22.629 1.00 94.19 84 TRP A CA 1
ATOM 690 C C . TRP A 1 84 ? 42.808 -28.298 -22.731 1.00 94.19 84 TRP A C 1
ATOM 692 O O . TRP A 1 84 ? 42.350 -28.958 -23.670 1.00 94.19 84 TRP A O 1
ATOM 702 N N . ASP A 1 85 ? 42.040 -27.697 -21.824 1.00 94.44 85 ASP A N 1
ATOM 703 C CA . ASP A 1 85 ? 40.586 -27.651 -21.904 1.00 94.44 85 ASP A CA 1
ATOM 704 C C . ASP A 1 85 ? 40.124 -26.369 -22.597 1.00 94.44 85 ASP A C 1
ATOM 706 O O . ASP A 1 85 ? 40.168 -25.257 -22.065 1.00 94.44 85 ASP A O 1
ATOM 710 N N . TRP A 1 86 ? 39.632 -26.539 -23.817 1.00 93.31 86 TRP A N 1
ATOM 711 C CA . TRP A 1 86 ? 39.160 -25.436 -24.643 1.00 93.31 86 TRP A CA 1
ATOM 712 C C . TRP A 1 86 ? 37.862 -24.809 -24.125 1.00 93.31 86 TRP A C 1
ATOM 714 O O . TRP A 1 86 ? 37.577 -23.661 -24.460 1.00 93.31 86 TRP A O 1
ATOM 724 N N . HIS A 1 87 ? 37.095 -25.515 -23.283 1.00 92.44 87 HIS A N 1
ATOM 725 C CA . HIS A 1 87 ? 35.910 -24.938 -22.641 1.00 92.44 87 HIS A CA 1
ATOM 726 C C . HIS A 1 87 ? 36.336 -23.921 -21.576 1.00 92.44 87 HIS A C 1
ATOM 728 O O . HIS A 1 87 ? 35.850 -22.792 -21.564 1.00 92.44 87 HIS A O 1
ATOM 734 N N . SER A 1 88 ? 37.305 -24.278 -20.741 1.00 91.31 88 SER A N 1
ATOM 735 C CA . SER A 1 88 ? 37.899 -23.393 -19.740 1.00 91.31 88 SER A CA 1
ATOM 736 C C . SER A 1 88 ? 38.692 -22.245 -20.368 1.00 91.31 88 SER A C 1
ATOM 738 O O . SER A 1 88 ? 38.585 -21.112 -19.898 1.00 91.31 88 SER A O 1
ATOM 740 N N . LEU A 1 89 ? 39.399 -22.482 -21.484 1.00 92.19 89 LEU A 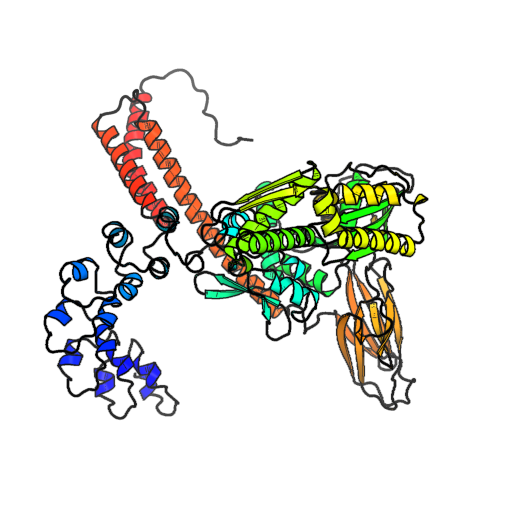N 1
ATOM 741 C CA . LEU A 1 89 ? 40.014 -21.402 -22.272 1.00 92.19 89 LEU A CA 1
ATOM 742 C C . LEU A 1 89 ? 38.962 -20.427 -22.819 1.00 92.19 89 LEU A C 1
ATOM 744 O O . LEU A 1 89 ? 39.184 -19.224 -22.786 1.00 92.19 89 LEU A O 1
ATOM 748 N N . SER A 1 90 ? 37.791 -20.898 -23.262 1.00 93.19 90 SER A N 1
ATOM 749 C CA . SER A 1 90 ? 36.698 -20.011 -23.698 1.00 93.19 90 SER A CA 1
ATOM 750 C C . SER A 1 90 ? 36.216 -19.037 -22.617 1.00 93.19 90 SER A C 1
ATOM 752 O O . SER A 1 90 ? 35.685 -17.981 -22.951 1.00 93.19 90 SER A O 1
ATOM 754 N N . TYR A 1 91 ? 36.400 -19.367 -21.340 1.00 87.69 91 TYR A N 1
ATOM 755 C CA . TYR A 1 91 ? 36.076 -18.498 -20.205 1.00 87.69 91 TYR A CA 1
ATOM 756 C C . TYR A 1 91 ? 37.248 -17.582 -19.790 1.00 87.69 91 TYR A C 1
ATOM 758 O O . TYR A 1 91 ? 37.064 -16.652 -19.009 1.00 87.69 91 TYR A O 1
ATOM 766 N N . ASN A 1 92 ? 38.462 -17.839 -20.282 1.00 88.75 92 ASN A N 1
ATOM 767 C CA . ASN A 1 92 ? 39.672 -17.135 -19.868 1.00 88.75 92 ASN A CA 1
ATOM 768 C C . ASN A 1 92 ? 39.710 -15.703 -20.432 1.00 88.75 92 ASN A C 1
ATOM 770 O O . ASN A 1 92 ? 39.574 -15.497 -21.638 1.00 88.75 92 ASN A O 1
ATOM 774 N N . GLU A 1 93 ? 39.933 -14.716 -19.561 1.00 86.00 93 GLU A N 1
ATOM 775 C CA . GLU A 1 93 ? 39.873 -13.286 -19.894 1.00 86.00 93 GLU A CA 1
ATOM 776 C C . GLU A 1 93 ? 40.946 -12.844 -20.913 1.00 86.00 93 GLU A C 1
ATOM 778 O O . GLU A 1 93 ? 40.787 -11.805 -21.550 1.00 86.00 93 GLU A O 1
ATOM 783 N N . ASN A 1 94 ? 42.004 -13.635 -21.129 1.00 89.12 94 ASN A N 1
ATOM 784 C CA . ASN A 1 94 ? 43.016 -13.357 -22.157 1.00 89.12 94 ASN A CA 1
ATOM 785 C C . ASN A 1 94 ? 42.649 -13.864 -23.559 1.00 89.12 94 ASN A C 1
ATOM 787 O O . ASN A 1 94 ? 43.373 -13.580 -24.512 1.00 89.12 94 ASN A O 1
ATOM 791 N N . ILE A 1 95 ? 41.580 -14.649 -23.705 1.00 90.56 95 ILE A N 1
ATOM 792 C CA . ILE A 1 95 ? 41.122 -15.136 -25.010 1.00 90.56 95 ILE A CA 1
ATOM 793 C C . ILE A 1 95 ? 40.153 -14.116 -25.595 1.00 90.56 95 ILE A C 1
ATOM 795 O O . ILE A 1 95 ? 39.097 -13.877 -25.017 1.00 90.56 95 ILE A O 1
ATOM 799 N N . THR A 1 96 ? 40.488 -13.522 -26.741 1.00 91.12 96 THR A N 1
ATOM 800 C CA . THR A 1 96 ? 39.641 -12.528 -27.424 1.00 91.12 96 THR A CA 1
ATOM 801 C C . THR A 1 96 ? 38.797 -13.155 -28.537 1.00 91.12 96 THR A C 1
ATOM 803 O O . THR A 1 96 ? 39.081 -14.260 -29.004 1.00 91.12 96 THR A O 1
ATOM 806 N N . LEU A 1 97 ? 37.784 -12.442 -29.054 1.00 90.75 97 LEU A N 1
ATOM 807 C CA . LEU A 1 97 ? 37.055 -12.939 -30.231 1.00 90.75 97 LEU A CA 1
ATOM 808 C C . LEU A 1 97 ? 37.972 -13.074 -31.457 1.00 90.75 97 LEU A C 1
ATOM 810 O O . LEU A 1 97 ? 37.813 -14.004 -32.246 1.00 90.75 97 LEU A O 1
ATOM 814 N N . SER A 1 98 ? 38.954 -12.181 -31.608 1.00 91.56 98 SER A N 1
ATOM 815 C CA . SER A 1 98 ? 39.924 -12.253 -32.709 1.00 91.56 98 SER A CA 1
ATOM 816 C C . SER A 1 98 ? 40.711 -13.565 -32.680 1.00 91.56 98 SER A C 1
ATOM 818 O O . SER A 1 98 ? 40.888 -14.195 -33.722 1.00 91.56 98 SER A O 1
ATOM 820 N N . ASP A 1 99 ? 41.099 -14.020 -31.488 1.00 93.06 99 ASP A N 1
ATOM 821 C CA . ASP A 1 99 ? 41.776 -15.302 -31.272 1.00 93.06 99 ASP A CA 1
ATOM 822 C C . ASP A 1 99 ? 40.884 -16.489 -31.664 1.00 93.06 99 ASP A C 1
ATOM 824 O O . ASP A 1 99 ? 41.299 -17.388 -32.401 1.00 93.06 99 ASP A O 1
ATOM 828 N N . VAL A 1 100 ? 39.621 -16.464 -31.233 1.00 93.31 100 VAL A N 1
ATOM 829 C CA . VAL A 1 100 ? 38.621 -17.495 -31.553 1.00 93.31 100 VAL A CA 1
ATOM 830 C C . VAL A 1 100 ? 38.380 -17.590 -33.062 1.00 93.31 100 VAL A C 1
ATOM 832 O O . VAL A 1 100 ? 38.332 -18.688 -33.622 1.00 93.31 100 VAL A O 1
ATOM 835 N N . LEU A 1 101 ? 38.255 -16.446 -33.741 1.00 92.12 101 LEU A N 1
ATOM 836 C CA . LEU A 1 101 ? 38.002 -16.380 -35.183 1.00 92.12 101 LEU A CA 1
ATOM 837 C C . LEU A 1 101 ? 39.228 -16.751 -36.025 1.00 92.12 101 LEU A C 1
ATOM 839 O O . LEU A 1 101 ? 39.061 -17.308 -37.111 1.00 92.12 101 LEU A O 1
ATOM 843 N N . ALA A 1 102 ? 40.441 -16.470 -35.542 1.00 93.94 102 ALA A N 1
ATOM 844 C CA . ALA A 1 102 ? 41.684 -16.878 -36.197 1.00 93.94 102 ALA A CA 1
ATOM 845 C C . ALA A 1 102 ? 41.928 -18.396 -36.108 1.00 93.94 102 ALA A C 1
ATOM 847 O O . ALA A 1 102 ? 42.606 -18.960 -36.969 1.00 93.94 102 ALA A O 1
ATOM 848 N N . HIS A 1 103 ? 41.337 -19.061 -35.109 1.00 93.88 103 HIS A N 1
ATOM 849 C CA . HIS A 1 103 ? 41.498 -20.493 -34.844 1.00 93.88 103 HIS A CA 1
ATOM 850 C C . HIS A 1 103 ? 40.150 -21.234 -34.769 1.00 93.88 103 HIS A C 1
ATOM 852 O O . HIS A 1 103 ? 39.800 -21.795 -33.726 1.00 93.88 103 HIS A O 1
ATOM 858 N N . PRO A 1 104 ? 39.374 -21.270 -35.869 1.00 91.56 104 PRO A N 1
ATOM 859 C CA . PRO A 1 104 ? 38.033 -21.856 -35.879 1.00 91.56 104 PRO A CA 1
ATOM 860 C C . PRO A 1 104 ? 38.034 -23.390 -35.787 1.00 91.56 104 PRO A C 1
ATOM 862 O O . PRO A 1 104 ? 36.986 -23.995 -35.582 1.00 91.56 104 PRO A O 1
ATOM 865 N N . ASP A 1 105 ? 39.191 -24.032 -35.966 1.00 91.25 105 ASP A N 1
ATOM 866 C CA . ASP A 1 105 ? 39.377 -25.480 -35.847 1.00 91.25 105 ASP A CA 1
ATOM 867 C C . ASP A 1 105 ? 39.398 -25.971 -34.390 1.00 91.25 105 ASP A C 1
ATOM 869 O O . ASP A 1 105 ? 39.353 -27.179 -34.149 1.00 91.25 105 ASP A O 1
ATOM 873 N N . LYS A 1 106 ? 39.473 -25.057 -33.415 1.00 93.12 106 LYS A N 1
ATOM 874 C CA . LYS A 1 106 ? 39.485 -25.390 -31.988 1.00 93.12 106 LYS A CA 1
ATOM 875 C C . LYS A 1 106 ? 38.067 -25.508 -31.415 1.00 93.12 106 LYS A C 1
ATOM 877 O O . LYS A 1 106 ? 37.166 -24.795 -31.858 1.00 93.12 106 LYS A O 1
ATOM 882 N N . PRO A 1 107 ? 37.841 -26.397 -30.428 1.00 92.06 107 PRO A N 1
ATOM 883 C CA . PRO A 1 107 ? 36.512 -26.663 -29.879 1.00 92.06 107 PRO A CA 1
ATOM 884 C C . PRO A 1 107 ? 36.093 -25.598 -28.853 1.00 92.06 107 PRO A C 1
ATOM 886 O O . PRO A 1 107 ? 35.956 -25.876 -27.664 1.00 92.06 107 PRO A O 1
ATOM 889 N N . TRP A 1 108 ? 35.900 -24.367 -29.325 1.00 94.06 108 TRP A N 1
ATOM 890 C CA . TRP A 1 108 ? 35.464 -23.238 -28.508 1.00 94.06 108 TRP A CA 1
ATOM 891 C C . TRP A 1 108 ? 34.035 -23.412 -27.985 1.00 94.06 108 TRP A C 1
ATOM 893 O O . TRP A 1 108 ? 33.121 -23.789 -28.724 1.00 94.06 108 TRP A O 1
ATOM 903 N N . ASN A 1 109 ? 33.826 -23.059 -26.718 1.00 93.62 109 ASN A N 1
ATOM 904 C CA . ASN A 1 109 ? 32.518 -23.039 -26.085 1.00 93.62 109 ASN A CA 1
ATOM 905 C C . ASN A 1 109 ? 31.906 -21.630 -26.140 1.00 93.62 109 ASN A C 1
ATOM 907 O O . ASN A 1 109 ? 32.223 -20.757 -25.333 1.00 93.62 109 ASN A O 1
ATOM 911 N N . TRP A 1 110 ? 30.970 -21.430 -27.067 1.00 91.31 110 TRP A N 1
ATOM 912 C CA . TRP A 1 110 ? 30.287 -20.149 -27.269 1.00 91.31 110 TRP A CA 1
ATOM 913 C C . TRP A 1 110 ? 29.406 -19.707 -26.098 1.00 91.31 110 TRP A C 1
ATOM 915 O O . TRP A 1 110 ? 29.245 -18.506 -25.883 1.00 91.31 110 TRP A O 1
ATOM 925 N N . TYR A 1 111 ? 28.892 -20.645 -25.299 1.00 88.81 111 TYR A N 1
ATOM 926 C CA . TYR A 1 111 ? 28.172 -20.320 -24.068 1.00 88.81 111 TYR A CA 1
ATOM 927 C C . TYR A 1 111 ? 29.107 -19.647 -23.053 1.00 88.81 111 TYR A C 1
ATOM 929 O O . TYR A 1 111 ? 28.767 -18.609 -22.495 1.00 88.81 111 TYR A O 1
ATOM 937 N N . LEU A 1 112 ? 30.323 -20.176 -22.872 1.00 88.69 112 LEU A N 1
ATOM 938 C CA . LEU A 1 112 ? 31.315 -19.585 -21.965 1.00 88.69 112 LEU A CA 1
ATOM 939 C C . LEU A 1 112 ? 31.950 -18.312 -22.536 1.00 88.69 112 LEU A C 1
ATOM 941 O O . LEU A 1 112 ? 32.169 -17.366 -21.786 1.00 88.69 112 LEU A O 1
ATOM 945 N N . LEU A 1 113 ? 32.152 -18.238 -23.857 1.00 90.12 113 LEU A N 1
ATOM 946 C CA . LEU A 1 113 ? 32.576 -17.000 -24.525 1.00 90.12 113 LEU A CA 1
ATOM 947 C C . LEU A 1 113 ? 31.555 -15.873 -24.337 1.00 90.12 113 LEU A C 1
ATOM 949 O O . LEU A 1 113 ? 31.941 -14.725 -24.169 1.00 90.12 113 LEU A O 1
ATOM 953 N N . SER A 1 114 ? 30.258 -16.187 -24.301 1.00 88.69 114 SER A N 1
ATOM 954 C CA . SER A 1 114 ? 29.201 -15.191 -24.059 1.00 88.69 114 SER A CA 1
ATOM 955 C C . SER A 1 114 ? 29.283 -14.558 -22.663 1.00 88.69 114 SER A C 1
ATOM 957 O O . SER A 1 114 ? 28.790 -13.454 -22.456 1.00 88.69 114 SER A O 1
ATOM 959 N N . TYR A 1 115 ? 29.929 -15.233 -21.711 1.00 82.94 115 TYR A N 1
ATOM 960 C CA . TYR A 1 115 ? 30.196 -14.719 -20.367 1.00 82.94 115 TYR A CA 1
ATOM 961 C C . TYR A 1 115 ? 31.596 -14.087 -20.231 1.00 82.94 115 TYR A C 1
ATOM 963 O O . TYR A 1 115 ? 31.896 -13.428 -19.236 1.00 82.94 115 TYR A O 1
ATOM 971 N N . ASN A 1 116 ? 32.475 -14.284 -21.215 1.00 85.56 116 ASN A N 1
ATOM 972 C CA . ASN A 1 116 ? 33.862 -13.847 -21.151 1.00 85.56 116 ASN A CA 1
ATOM 973 C C . ASN A 1 116 ? 33.964 -12.318 -21.269 1.00 85.56 116 ASN A C 1
ATOM 975 O O . ASN A 1 116 ? 33.486 -11.725 -22.235 1.00 85.56 116 ASN A O 1
ATOM 979 N N . LYS A 1 117 ? 34.625 -11.681 -20.296 1.00 81.56 117 LYS A N 1
ATOM 980 C CA . LYS A 1 117 ? 34.744 -10.217 -20.197 1.00 81.56 117 LYS A CA 1
ATOM 981 C C . LYS A 1 117 ? 35.530 -9.574 -21.339 1.00 81.56 117 LYS A C 1
ATOM 983 O O . LYS A 1 117 ? 35.398 -8.372 -21.547 1.00 81.56 117 LYS A O 1
ATOM 988 N N . SER A 1 118 ? 36.352 -10.341 -22.053 1.00 83.75 118 SER A N 1
ATOM 989 C CA . SER A 1 118 ? 37.109 -9.848 -23.208 1.00 83.75 118 SER A CA 1
ATOM 990 C C . SER A 1 118 ? 36.233 -9.630 -24.449 1.00 83.75 118 SER A C 1
ATOM 992 O O . SER A 1 118 ? 36.630 -8.893 -25.350 1.00 83.75 118 SER A O 1
ATOM 994 N N . ILE A 1 119 ? 35.057 -10.266 -24.511 1.00 86.94 119 ILE A N 1
ATOM 995 C CA . ILE A 1 119 ? 34.114 -10.150 -25.625 1.00 86.94 119 ILE A CA 1
ATOM 996 C C . ILE A 1 119 ? 33.309 -8.862 -25.462 1.00 86.94 119 ILE A C 1
ATOM 998 O O . ILE A 1 119 ? 32.675 -8.650 -24.428 1.00 86.94 119 ILE A O 1
ATOM 1002 N N . THR A 1 120 ? 33.314 -8.009 -26.487 1.00 84.44 120 THR A N 1
ATOM 1003 C CA . THR A 1 120 ? 32.629 -6.709 -26.462 1.00 84.44 120 THR A CA 1
ATOM 1004 C C . THR A 1 120 ? 31.271 -6.728 -27.176 1.00 84.44 120 THR A C 1
ATOM 1006 O O . THR A 1 120 ? 30.984 -7.605 -27.990 1.00 84.44 120 THR A O 1
ATOM 1009 N N . VAL A 1 121 ? 30.430 -5.707 -26.961 1.00 79.94 121 VAL A N 1
ATOM 1010 C CA . VAL A 1 121 ? 29.230 -5.461 -27.798 1.00 79.94 121 VAL A CA 1
ATOM 1011 C C . VAL A 1 121 ? 29.568 -5.436 -29.280 1.00 79.94 121 VAL A C 1
ATOM 1013 O O . VAL A 1 121 ? 28.855 -6.033 -30.083 1.00 79.94 121 VAL A O 1
ATOM 1016 N N . SER A 1 122 ? 30.638 -4.731 -29.646 1.00 82.44 122 SER A N 1
ATOM 1017 C CA . SER A 1 122 ? 31.048 -4.580 -31.040 1.00 82.44 122 SER A CA 1
ATOM 1018 C C . SER A 1 122 ? 31.353 -5.935 -31.672 1.00 82.44 122 SER A C 1
ATOM 1020 O O . SER A 1 122 ? 30.956 -6.177 -32.807 1.00 82.44 122 SER A O 1
ATOM 1022 N N . ASP A 1 123 ? 31.978 -6.834 -30.912 1.00 88.12 123 ASP A N 1
ATOM 1023 C CA . ASP A 1 123 ? 32.275 -8.206 -31.325 1.00 88.12 123 ASP A CA 1
ATOM 1024 C C . ASP A 1 123 ? 30.997 -9.014 -31.589 1.00 88.12 123 ASP A C 1
ATOM 1026 O O . ASP A 1 123 ? 30.852 -9.647 -32.638 1.00 88.12 123 ASP A O 1
ATOM 1030 N N . VAL A 1 124 ? 30.028 -8.947 -30.672 1.00 85.19 124 VAL A N 1
ATOM 1031 C CA . VAL A 1 124 ? 28.739 -9.647 -30.798 1.00 85.19 124 VAL A CA 1
ATOM 1032 C C . VAL A 1 124 ? 27.941 -9.131 -31.997 1.00 85.19 124 VAL A C 1
ATOM 1034 O O . VAL A 1 124 ? 27.409 -9.921 -32.780 1.00 85.19 124 VAL A O 1
ATOM 1037 N N . LEU A 1 125 ? 27.873 -7.807 -32.168 1.00 82.25 125 LEU A N 1
ATOM 1038 C CA . LEU A 1 125 ? 27.109 -7.169 -33.244 1.00 82.25 125 LEU A CA 1
ATOM 1039 C C . LEU A 1 125 ? 27.769 -7.323 -34.619 1.00 82.25 125 LEU A C 1
ATOM 1041 O O . LEU A 1 125 ? 27.059 -7.402 -35.621 1.00 82.25 125 LEU A O 1
ATOM 1045 N N . ALA A 1 126 ? 29.101 -7.388 -34.683 1.00 86.25 126 ALA A N 1
ATOM 1046 C CA . ALA A 1 126 ? 29.831 -7.661 -35.922 1.00 86.25 126 ALA A CA 1
ATOM 1047 C C . ALA A 1 126 ? 29.705 -9.127 -36.370 1.00 86.25 126 ALA A C 1
ATOM 1049 O O . ALA A 1 126 ? 29.827 -9.417 -37.562 1.00 86.25 126 ALA A O 1
ATOM 1050 N N . HIS A 1 127 ? 29.422 -10.040 -35.435 1.00 88.56 127 HIS A N 1
ATOM 1051 C CA . HIS A 1 127 ? 29.336 -11.481 -35.678 1.00 88.56 127 HIS A CA 1
ATOM 1052 C C . HIS A 1 127 ? 28.010 -12.088 -35.185 1.00 88.56 127 HIS A C 1
ATOM 1054 O O . HIS A 1 127 ? 28.010 -12.994 -34.344 1.00 88.56 127 HIS A O 1
ATOM 1060 N N . PRO A 1 128 ? 26.856 -11.632 -35.712 1.00 84.56 128 PRO A N 1
ATOM 1061 C CA . PRO A 1 128 ? 25.541 -12.090 -35.264 1.00 84.56 128 PRO A CA 1
ATOM 1062 C C . PRO A 1 128 ? 25.227 -13.533 -35.692 1.00 84.56 128 PRO A C 1
ATOM 1064 O O . PRO A 1 128 ? 24.261 -14.121 -35.210 1.00 84.56 128 PRO A O 1
ATOM 1067 N N . ASP A 1 129 ? 26.016 -14.104 -36.610 1.00 86.19 129 ASP A N 1
ATOM 1068 C CA . ASP A 1 129 ? 25.912 -15.489 -37.079 1.00 86.19 129 ASP A CA 1
ATOM 1069 C C . ASP A 1 129 ? 26.431 -16.516 -36.064 1.00 86.19 129 ASP A C 1
ATOM 1071 O O . ASP A 1 129 ? 26.188 -17.716 -36.218 1.00 86.19 129 ASP A O 1
ATOM 1075 N N . LYS A 1 130 ? 27.164 -16.071 -35.039 1.00 90.81 130 LYS A N 1
ATOM 1076 C CA . LYS A 1 130 ? 27.730 -16.955 -34.021 1.00 90.81 130 LYS A CA 1
ATOM 1077 C C . LYS A 1 130 ? 26.690 -17.335 -32.965 1.00 90.81 130 LYS A C 1
ATOM 1079 O O . LYS A 1 130 ? 25.774 -16.556 -32.699 1.00 90.81 130 LYS A O 1
ATOM 1084 N N . PRO A 1 131 ? 26.804 -18.529 -32.355 1.00 89.94 131 PRO A N 1
ATOM 1085 C CA . PRO A 1 131 ? 25.813 -19.042 -31.412 1.00 89.94 131 PRO A CA 1
ATOM 1086 C C . PRO A 1 131 ? 25.988 -18.415 -30.021 1.00 89.94 131 PRO A C 1
ATOM 1088 O O . PRO A 1 131 ? 26.270 -19.107 -29.044 1.00 89.94 131 PRO A O 1
ATOM 1091 N N . TRP A 1 132 ? 25.839 -17.094 -29.947 1.00 89.81 132 TRP A N 1
ATOM 1092 C CA . TRP A 1 132 ? 25.873 -16.338 -28.704 1.00 89.81 132 TRP A CA 1
ATOM 1093 C C . TRP A 1 132 ? 24.728 -16.736 -27.775 1.00 89.81 132 TRP A C 1
ATOM 1095 O O . TRP A 1 132 ? 23.569 -16.841 -28.192 1.00 89.81 132 TRP A O 1
ATOM 1105 N N . ASP A 1 133 ? 25.048 -16.880 -26.497 1.00 88.06 133 ASP A N 1
ATOM 1106 C CA . ASP A 1 133 ? 24.068 -16.991 -25.433 1.00 88.06 133 ASP A CA 1
ATOM 1107 C C . ASP A 1 133 ? 23.701 -15.583 -24.940 1.00 88.06 133 ASP A C 1
ATOM 1109 O O . ASP A 1 133 ? 24.406 -14.951 -24.153 1.00 88.06 133 ASP A O 1
ATOM 1113 N N . TRP A 1 134 ? 22.580 -15.069 -25.446 1.00 81.25 134 TRP A N 1
ATOM 1114 C CA . TRP A 1 134 ? 22.083 -13.726 -25.136 1.00 81.25 134 TRP A CA 1
ATOM 1115 C C . TRP A 1 134 ? 21.662 -13.545 -23.672 1.00 81.25 134 TRP A C 1
ATOM 1117 O O . TRP A 1 134 ? 21.619 -12.413 -23.192 1.00 81.25 134 TRP A O 1
ATOM 1127 N N . PHE A 1 135 ? 21.369 -14.640 -22.963 1.00 78.94 135 PHE A N 1
ATOM 1128 C CA . PHE A 1 135 ? 21.080 -14.591 -21.534 1.00 78.94 135 PHE A CA 1
ATOM 1129 C C . PHE A 1 135 ? 22.353 -14.201 -20.769 1.00 78.94 135 PHE A C 1
ATOM 1131 O O . PHE A 1 135 ? 22.320 -13.255 -19.983 1.00 78.94 135 PHE A O 1
ATOM 1138 N N . TRP A 1 136 ? 23.490 -14.839 -21.071 1.00 75.69 136 TRP A N 1
ATOM 1139 C CA . TRP A 1 136 ? 24.776 -14.537 -20.425 1.00 75.69 136 TRP A CA 1
ATOM 1140 C C . TRP A 1 136 ? 25.481 -13.296 -20.953 1.00 75.69 136 TRP A C 1
ATOM 1142 O O . TRP A 1 136 ? 26.156 -12.623 -20.175 1.00 75.69 136 TRP A O 1
ATOM 1152 N N . LEU A 1 137 ? 25.275 -12.937 -22.222 1.00 79.75 137 LEU A N 1
ATOM 1153 C CA . LEU A 1 137 ? 25.740 -11.650 -22.740 1.00 79.75 137 LEU A CA 1
ATOM 1154 C C . LEU A 1 137 ? 25.180 -10.488 -21.913 1.00 79.75 137 LEU A C 1
ATOM 1156 O O . LEU A 1 137 ? 25.903 -9.541 -21.639 1.00 79.75 137 LEU A O 1
ATOM 1160 N N . GLY A 1 138 ? 23.937 -10.578 -21.427 1.00 68.19 138 GLY A N 1
ATOM 1161 C CA . GLY A 1 138 ? 23.372 -9.570 -20.521 1.00 68.19 138 GLY A CA 1
ATOM 1162 C C . GLY A 1 138 ? 24.153 -9.375 -19.210 1.00 68.19 138 GLY A C 1
ATOM 1163 O O . GLY A 1 138 ? 23.976 -8.358 -18.549 1.00 68.19 138 GLY A O 1
ATOM 1164 N N . CYS A 1 139 ? 25.020 -10.320 -18.832 1.00 66.62 139 CYS A N 1
ATOM 1165 C CA . CYS A 1 139 ? 25.911 -10.219 -17.673 1.00 66.62 139 CYS A CA 1
ATOM 1166 C C . CYS A 1 139 ? 27.301 -9.661 -18.017 1.00 66.62 139 CYS A C 1
ATOM 1168 O O . CYS A 1 139 ? 28.094 -9.396 -17.113 1.00 66.62 139 CYS A O 1
ATOM 1170 N N . ASN A 1 140 ? 27.625 -9.513 -19.301 1.00 69.69 140 ASN A N 1
ATOM 1171 C CA . ASN A 1 140 ? 28.897 -8.966 -19.741 1.00 69.69 140 ASN A CA 1
ATOM 1172 C C . ASN A 1 140 ? 28.876 -7.439 -19.581 1.00 69.69 140 ASN A C 1
ATOM 1174 O O . ASN A 1 140 ? 28.006 -6.763 -20.124 1.00 69.69 140 ASN A O 1
ATOM 1178 N N . SER A 1 141 ? 29.866 -6.887 -18.874 1.00 64.12 141 SER A N 1
ATOM 1179 C CA . SER A 1 141 ? 29.967 -5.450 -18.578 1.00 64.12 141 SER A CA 1
ATOM 1180 C C . SER A 1 141 ? 30.052 -4.552 -19.815 1.00 64.12 141 SER A C 1
ATOM 1182 O O . SER A 1 141 ? 29.849 -3.346 -19.706 1.00 64.12 141 SER A O 1
ATOM 1184 N N . SER A 1 142 ? 30.375 -5.112 -20.983 1.00 67.00 142 SER A N 1
ATOM 1185 C CA . SER A 1 142 ? 30.371 -4.374 -22.244 1.00 67.00 142 SER A CA 1
ATOM 1186 C C . SER A 1 142 ? 28.970 -4.217 -22.850 1.00 67.00 142 SER A C 1
ATOM 1188 O O . SER A 1 142 ? 28.765 -3.264 -23.599 1.00 67.00 142 SER A O 1
ATOM 1190 N N . ILE A 1 143 ? 28.006 -5.100 -22.537 1.00 70.62 143 ILE A N 1
ATOM 1191 C CA . ILE A 1 143 ? 26.627 -5.048 -23.048 1.00 70.62 143 ILE A CA 1
ATOM 1192 C C . ILE A 1 143 ? 25.834 -3.959 -22.327 1.00 70.62 143 ILE A C 1
ATOM 1194 O O . ILE A 1 143 ? 25.584 -4.023 -21.127 1.00 70.62 143 ILE A O 1
ATOM 1198 N N . THR A 1 144 ? 25.394 -2.952 -23.082 1.00 66.06 144 THR A N 1
ATOM 1199 C CA . THR A 1 144 ? 24.694 -1.788 -22.532 1.00 66.06 144 THR A CA 1
ATOM 1200 C C . THR A 1 144 ? 23.181 -1.864 -22.716 1.00 66.06 144 THR A C 1
ATOM 1202 O O . THR A 1 144 ? 22.675 -2.541 -23.613 1.00 66.06 144 THR A O 1
ATOM 1205 N N . MET A 1 145 ? 22.427 -1.094 -21.921 1.00 63.03 145 MET A N 1
ATOM 1206 C CA . MET A 1 145 ? 20.965 -1.031 -22.051 1.00 63.03 145 MET A CA 1
ATOM 1207 C C . MET A 1 145 ? 20.515 -0.549 -23.443 1.00 63.03 145 MET A C 1
ATOM 1209 O O . MET A 1 145 ? 19.477 -0.982 -23.929 1.00 63.03 145 MET A O 1
ATOM 1213 N N . ALA A 1 146 ? 21.302 0.284 -24.134 1.00 59.47 146 ALA A N 1
ATOM 1214 C CA . ALA A 1 146 ? 20.999 0.691 -25.510 1.00 59.47 146 ALA A CA 1
ATOM 1215 C C . ALA A 1 146 ? 20.994 -0.507 -26.479 1.00 59.47 146 ALA A C 1
ATOM 1217 O O . ALA A 1 146 ? 20.105 -0.618 -27.321 1.00 59.47 146 ALA A O 1
ATOM 1218 N N . VAL A 1 147 ? 21.934 -1.441 -26.314 1.00 67.56 147 VAL A N 1
ATOM 1219 C CA . VAL A 1 147 ? 22.015 -2.681 -27.104 1.00 67.56 147 VAL A CA 1
ATOM 1220 C C . VAL A 1 147 ? 20.861 -3.617 -26.752 1.00 67.56 147 VAL A C 1
ATOM 1222 O O . VAL A 1 147 ? 20.213 -4.162 -27.643 1.00 67.56 147 VAL A O 1
ATOM 1225 N N . VAL A 1 148 ? 20.540 -3.747 -25.463 1.00 67.38 148 VAL A N 1
ATOM 1226 C CA . VAL A 1 148 ? 19.383 -4.526 -24.992 1.00 67.38 148 VAL A CA 1
ATOM 1227 C C . VAL A 1 148 ? 18.079 -3.995 -25.599 1.00 67.38 148 VAL A C 1
ATOM 1229 O O . VAL A 1 148 ? 17.263 -4.772 -26.096 1.00 67.38 148 VAL A O 1
ATOM 1232 N N . LEU A 1 149 ? 17.895 -2.671 -25.612 1.00 62.19 149 LEU A N 1
ATOM 1233 C CA . LEU A 1 149 ? 16.724 -2.005 -26.189 1.00 62.19 149 LEU A CA 1
ATOM 1234 C C . LEU A 1 149 ? 16.677 -2.095 -27.724 1.00 62.19 149 LEU A C 1
ATOM 1236 O O . LEU A 1 149 ? 15.590 -2.185 -28.294 1.00 62.19 149 LEU A O 1
ATOM 1240 N N . ALA A 1 150 ? 17.825 -2.103 -28.404 1.00 69.88 150 ALA A N 1
ATOM 1241 C CA . ALA A 1 150 ? 17.898 -2.312 -29.852 1.00 69.88 150 ALA A CA 1
ATOM 1242 C C . ALA A 1 150 ? 17.587 -3.766 -30.262 1.00 69.88 150 ALA A C 1
ATOM 1244 O O . ALA A 1 150 ? 17.198 -4.020 -31.402 1.00 69.88 150 ALA A O 1
ATOM 1245 N N . HIS A 1 151 ? 17.715 -4.710 -29.326 1.00 72.25 151 HIS A N 1
ATOM 1246 C CA . HIS A 1 151 ? 17.551 -6.147 -29.545 1.00 72.25 151 HIS A CA 1
ATOM 1247 C C . HIS A 1 151 ? 16.572 -6.772 -28.540 1.00 72.25 151 HIS A C 1
ATOM 1249 O O . HIS A 1 151 ? 16.833 -7.825 -27.958 1.00 72.25 151 HIS A O 1
ATOM 1255 N N . LEU A 1 152 ? 15.422 -6.123 -28.320 1.00 70.88 152 LEU A N 1
ATOM 1256 C CA . LEU A 1 152 ? 14.377 -6.575 -27.383 1.00 70.88 152 LEU A CA 1
ATOM 1257 C C . LEU A 1 152 ? 13.804 -7.966 -27.696 1.00 70.88 152 LEU A C 1
ATOM 1259 O O . LEU A 1 152 ? 13.145 -8.565 -26.844 1.00 70.88 152 LEU A O 1
ATOM 1263 N N . ASP A 1 153 ? 14.019 -8.466 -28.913 1.00 75.38 153 ASP A N 1
ATOM 1264 C CA . ASP A 1 153 ? 13.633 -9.805 -29.352 1.00 75.38 153 ASP A CA 1
ATOM 1265 C C . ASP A 1 153 ? 14.508 -10.919 -28.751 1.00 75.38 153 ASP A C 1
ATOM 1267 O O . ASP A 1 153 ? 14.135 -12.092 -28.819 1.00 75.38 153 ASP A O 1
ATOM 1271 N N . LYS A 1 154 ? 15.660 -10.579 -28.159 1.00 79.94 154 LYS A N 1
ATOM 1272 C CA . LYS A 1 154 ? 16.611 -11.542 -27.589 1.00 79.94 154 LYS A CA 1
ATOM 1273 C C . LYS A 1 154 ? 16.276 -11.909 -26.132 1.00 79.94 154 LYS A C 1
ATOM 1275 O O . LYS A 1 154 ? 15.681 -11.107 -25.409 1.00 79.94 154 LYS A O 1
ATOM 1280 N N . PRO A 1 155 ? 16.633 -13.128 -25.676 1.00 75.25 155 PRO A N 1
ATOM 1281 C CA . PRO A 1 155 ? 16.280 -13.644 -24.350 1.00 75.25 155 PRO A CA 1
ATOM 1282 C C . PRO A 1 155 ? 17.178 -13.081 -23.229 1.00 75.25 155 PRO A C 1
ATOM 1284 O O . PRO A 1 155 ? 17.896 -13.824 -22.566 1.00 75.25 155 PRO A O 1
ATOM 1287 N N . TRP A 1 156 ? 17.129 -11.766 -23.014 1.00 74.50 156 TRP A N 1
ATOM 1288 C CA . TRP A 1 156 ? 17.878 -11.074 -21.962 1.00 74.50 156 TRP A CA 1
ATOM 1289 C C . TRP A 1 156 ? 17.433 -11.455 -20.545 1.00 74.50 156 TRP A C 1
ATOM 1291 O O . TRP A 1 156 ? 16.232 -11.591 -20.279 1.00 74.50 156 TRP A O 1
ATOM 1301 N N . ASP A 1 157 ? 18.383 -11.501 -19.606 1.00 69.69 157 ASP A N 1
ATOM 1302 C CA . ASP A 1 157 ? 18.075 -11.516 -18.175 1.00 69.69 157 ASP A CA 1
ATOM 1303 C C . ASP A 1 157 ? 17.918 -10.091 -17.614 1.00 69.69 157 ASP A C 1
ATOM 1305 O O . ASP A 1 157 ? 18.859 -9.451 -17.143 1.00 69.69 157 ASP A O 1
ATOM 1309 N N . TRP A 1 158 ? 16.680 -9.597 -17.612 1.00 61.44 158 TRP A N 1
ATOM 1310 C CA . TRP A 1 158 ? 16.323 -8.285 -17.056 1.00 61.44 158 TRP A CA 1
ATOM 1311 C C . TRP A 1 158 ? 16.626 -8.132 -15.560 1.00 61.44 158 TRP A C 1
ATOM 1313 O O . TRP A 1 158 ? 16.669 -7.009 -15.061 1.00 61.44 158 TRP A O 1
ATOM 1323 N N . SER A 1 159 ? 16.814 -9.235 -14.831 1.00 54.16 159 SER A N 1
ATOM 1324 C CA . SER A 1 159 ? 17.138 -9.204 -13.403 1.00 54.16 159 SER A CA 1
ATOM 1325 C C . SER A 1 159 ? 18.599 -8.820 -13.134 1.00 54.16 159 SER A C 1
ATOM 1327 O O . SER A 1 159 ? 18.899 -8.239 -12.091 1.00 54.16 159 SER A O 1
ATOM 1329 N N . MET A 1 160 ? 19.483 -9.078 -14.103 1.00 51.34 160 MET A N 1
ATOM 1330 C CA . MET A 1 160 ? 20.906 -8.728 -14.068 1.00 51.34 160 MET A CA 1
ATOM 1331 C C . MET A 1 160 ? 21.181 -7.338 -14.657 1.00 51.34 160 MET A C 1
ATOM 1333 O O . MET A 1 160 ? 22.108 -6.663 -14.228 1.00 51.34 160 MET A O 1
ATOM 1337 N N . LEU A 1 161 ? 20.341 -6.889 -15.595 1.00 53.84 161 LEU A N 1
ATOM 1338 C CA . LEU A 1 161 ? 20.488 -5.614 -16.309 1.00 53.84 161 LEU A CA 1
ATOM 1339 C C . LEU A 1 161 ? 19.967 -4.386 -15.538 1.00 53.84 161 LEU A C 1
ATOM 1341 O O . LEU A 1 161 ? 20.159 -3.253 -15.979 1.00 53.84 161 LEU A O 1
ATOM 1345 N N . ASN A 1 162 ? 19.262 -4.584 -14.420 1.00 53.12 162 ASN A N 1
ATOM 1346 C CA . ASN A 1 162 ? 18.613 -3.497 -13.691 1.00 53.12 162 ASN A CA 1
ATOM 1347 C C . ASN A 1 162 ? 19.539 -2.946 -12.591 1.00 53.12 162 ASN A C 1
ATOM 1349 O O . ASN A 1 162 ? 19.571 -3.454 -11.467 1.00 53.12 162 ASN A O 1
ATOM 1353 N N . GLU A 1 163 ? 20.304 -1.905 -12.924 1.00 59.66 163 GLU A N 1
ATOM 1354 C CA . GLU A 1 163 ? 21.180 -1.202 -11.972 1.00 59.66 163 GLU A CA 1
ATOM 1355 C C . GLU A 1 163 ? 20.441 -0.151 -11.126 1.00 59.66 163 GLU A C 1
ATOM 1357 O O . GLU A 1 163 ? 20.962 0.298 -10.101 1.00 59.66 163 GLU A O 1
ATOM 1362 N N . GLU A 1 164 ? 19.233 0.237 -11.547 1.00 68.94 164 GLU A N 1
ATOM 1363 C CA . GLU A 1 164 ? 18.501 1.389 -11.019 1.00 68.94 164 GLU A CA 1
ATOM 1364 C C . GLU A 1 164 ? 17.233 0.987 -10.256 1.00 68.94 164 GLU A C 1
ATOM 1366 O O . GLU A 1 164 ? 16.520 0.037 -10.600 1.00 68.94 164 GLU A O 1
ATOM 1371 N N . ARG A 1 165 ? 16.918 1.760 -9.212 1.00 82.38 165 ARG A N 1
ATOM 1372 C CA . ARG A 1 165 ? 15.678 1.627 -8.450 1.00 82.38 165 ARG A CA 1
ATOM 1373 C C . ARG A 1 165 ? 14.637 2.607 -8.980 1.00 82.38 165 ARG A C 1
ATOM 1375 O O . ARG A 1 165 ? 14.694 3.806 -8.730 1.00 82.38 165 ARG A O 1
ATOM 1382 N N . LEU A 1 166 ? 13.641 2.078 -9.679 1.00 84.88 166 LEU A N 1
ATOM 1383 C CA . LEU A 1 166 ? 12.545 2.873 -10.227 1.00 84.88 166 LEU A CA 1
ATOM 1384 C C . LEU A 1 166 ? 11.375 2.941 -9.237 1.00 84.88 166 LEU A C 1
ATOM 1386 O O . LEU A 1 166 ? 10.966 1.925 -8.678 1.00 84.88 166 LEU A O 1
ATOM 1390 N N . VAL A 1 167 ? 10.788 4.129 -9.069 1.00 89.00 167 VAL A N 1
ATOM 1391 C CA . VAL A 1 167 ? 9.588 4.359 -8.242 1.00 89.00 167 VAL A CA 1
ATOM 1392 C C . VAL A 1 167 ? 8.561 5.165 -9.041 1.00 89.00 167 VAL A C 1
ATOM 1394 O O . VAL A 1 167 ? 8.915 6.107 -9.749 1.00 89.00 167 VAL A O 1
ATOM 1397 N N . GLY A 1 168 ? 7.279 4.810 -8.928 1.00 90.38 168 GLY A N 1
ATOM 1398 C CA . GLY A 1 168 ? 6.179 5.491 -9.622 1.00 90.38 168 GLY A CA 1
ATOM 1399 C C . GLY A 1 168 ? 5.979 5.006 -11.060 1.00 90.38 168 GLY A C 1
ATOM 1400 O O . GLY A 1 168 ? 6.084 3.808 -11.339 1.00 90.38 168 GLY A O 1
ATOM 1401 N N . ASP A 1 169 ? 5.680 5.927 -11.978 1.00 81.81 169 ASP A N 1
ATOM 1402 C CA . ASP A 1 169 ? 5.315 5.588 -13.361 1.00 81.81 169 ASP A CA 1
ATOM 1403 C C . ASP A 1 169 ? 6.423 4.850 -14.114 1.00 81.81 169 ASP A C 1
ATOM 1405 O O . ASP A 1 169 ? 6.135 3.917 -14.861 1.00 81.81 169 ASP A O 1
ATOM 1409 N N . ALA A 1 170 ? 7.692 5.185 -13.860 1.00 78.19 170 ALA A N 1
ATOM 1410 C CA . ALA A 1 170 ? 8.828 4.477 -14.445 1.00 78.19 170 ALA A CA 1
ATOM 1411 C C . ALA A 1 170 ? 8.793 2.975 -14.106 1.00 78.19 170 ALA A C 1
ATOM 1413 O O . ALA A 1 170 ? 8.877 2.133 -15.000 1.00 78.19 170 ALA A O 1
ATOM 1414 N N . ALA A 1 171 ? 8.559 2.629 -12.833 1.00 87.69 171 ALA A N 1
ATOM 1415 C CA . ALA A 1 171 ? 8.419 1.241 -12.397 1.00 87.69 171 ALA A CA 1
ATOM 1416 C C . ALA A 1 171 ? 7.166 0.578 -12.991 1.00 87.69 171 ALA A C 1
ATOM 1418 O O . ALA A 1 171 ? 7.226 -0.570 -13.442 1.00 87.69 171 ALA A O 1
ATOM 1419 N N . LYS A 1 172 ? 6.039 1.305 -13.038 1.00 86.69 172 LYS A N 1
ATOM 1420 C CA . LYS A 1 172 ? 4.770 0.813 -13.598 1.00 86.69 172 LYS A CA 1
ATOM 1421 C C . LYS A 1 172 ? 4.892 0.482 -15.088 1.00 86.69 172 LYS A C 1
ATOM 1423 O O . LYS A 1 172 ? 4.380 -0.553 -15.517 1.00 86.69 172 LYS A O 1
ATOM 1428 N N . ASN A 1 173 ? 5.590 1.313 -15.857 1.00 81.12 173 ASN A N 1
ATOM 1429 C CA . ASN A 1 173 ? 5.736 1.165 -17.305 1.00 81.12 173 ASN A CA 1
ATOM 1430 C C . ASN A 1 173 ? 6.555 -0.076 -17.692 1.00 81.12 173 ASN A C 1
ATOM 1432 O O . ASN A 1 173 ? 6.199 -0.768 -18.645 1.00 81.12 173 ASN A O 1
ATOM 1436 N N . GLN A 1 174 ? 7.590 -0.419 -16.918 1.00 81.06 174 GLN A N 1
ATOM 1437 C CA . GLN A 1 174 ? 8.418 -1.610 -17.167 1.00 81.06 174 GLN A CA 1
ATOM 1438 C C . GLN A 1 174 ? 7.898 -2.898 -16.500 1.00 81.06 174 GLN A C 1
ATOM 1440 O O . GLN A 1 174 ? 8.439 -3.979 -16.735 1.00 81.06 174 GLN A O 1
ATOM 1445 N N . ALA A 1 175 ? 6.795 -2.831 -15.743 1.00 84.62 175 ALA A N 1
ATOM 1446 C CA . ALA A 1 175 ? 6.254 -3.963 -14.981 1.00 84.62 175 ALA A CA 1
ATOM 1447 C C . ALA A 1 175 ? 5.959 -5.213 -15.834 1.00 84.62 175 ALA A C 1
ATOM 1449 O O . ALA A 1 175 ? 6.075 -6.336 -15.352 1.00 84.62 175 ALA A O 1
ATOM 1450 N N . ASN A 1 176 ? 5.572 -5.029 -17.103 1.00 82.75 176 ASN A N 1
ATOM 1451 C CA . ASN A 1 176 ? 5.314 -6.135 -18.033 1.00 82.75 176 ASN A CA 1
ATOM 1452 C C . ASN A 1 176 ? 6.594 -6.875 -18.447 1.00 82.75 176 ASN A C 1
ATOM 1454 O O . ASN A 1 176 ? 6.532 -8.061 -18.764 1.00 82.75 176 ASN A O 1
ATOM 1458 N N . MET A 1 177 ? 7.732 -6.181 -18.479 1.00 79.75 177 MET A N 1
ATOM 1459 C CA . MET A 1 177 ? 9.024 -6.749 -18.870 1.00 79.75 177 MET A CA 1
ATOM 1460 C C . MET A 1 177 ? 9.754 -7.358 -17.675 1.00 79.75 177 MET A C 1
ATOM 1462 O O . MET A 1 177 ? 10.415 -8.380 -17.829 1.00 79.75 177 MET A O 1
ATOM 1466 N N . ASN A 1 178 ? 9.553 -6.799 -16.478 1.00 82.62 178 ASN A N 1
ATOM 1467 C CA . ASN A 1 178 ? 10.234 -7.224 -15.258 1.00 82.62 178 ASN A CA 1
ATOM 1468 C C . ASN A 1 178 ? 9.263 -7.548 -14.098 1.00 82.62 178 ASN A C 1
ATOM 1470 O O . ASN A 1 178 ? 9.352 -6.959 -13.015 1.00 82.62 178 ASN A O 1
ATOM 1474 N N . PRO A 1 179 ? 8.303 -8.473 -14.279 1.00 87.31 179 PRO A N 1
ATOM 1475 C CA . PRO A 1 179 ? 7.232 -8.684 -13.306 1.00 87.31 179 PRO A CA 1
ATOM 1476 C C . PRO A 1 179 ? 7.731 -9.207 -11.950 1.00 87.31 179 PRO A C 1
ATOM 1478 O O . PRO A 1 179 ? 7.137 -8.887 -10.928 1.00 87.31 179 PRO A O 1
ATOM 1481 N N . LYS A 1 180 ? 8.833 -9.970 -11.912 1.00 89.88 180 LYS A N 1
ATOM 1482 C CA . LYS A 1 180 ? 9.372 -10.559 -10.670 1.00 89.88 180 LYS A CA 1
ATOM 1483 C C . LYS A 1 180 ? 10.087 -9.552 -9.762 1.00 89.88 180 LYS A C 1
ATOM 1485 O O . LYS A 1 180 ? 10.155 -9.788 -8.563 1.00 89.88 180 LYS A O 1
ATOM 1490 N N . ASN A 1 181 ? 10.591 -8.448 -10.320 1.00 89.81 181 ASN A N 1
ATOM 1491 C CA . ASN A 1 181 ? 11.309 -7.407 -9.573 1.00 89.81 181 ASN A CA 1
ATOM 1492 C C . ASN A 1 181 ? 10.521 -6.091 -9.487 1.00 89.81 181 ASN A C 1
ATOM 1494 O O . ASN A 1 181 ? 11.015 -5.103 -8.953 1.00 89.81 181 ASN A O 1
ATOM 1498 N N . THR A 1 182 ? 9.290 -6.063 -10.006 1.00 91.88 182 THR A N 1
ATOM 1499 C CA . THR A 1 182 ? 8.403 -4.905 -9.883 1.00 91.88 182 THR A CA 1
ATOM 1500 C C . THR A 1 182 ? 7.433 -5.130 -8.740 1.00 91.88 182 THR A C 1
ATOM 1502 O O . THR A 1 182 ? 6.484 -5.903 -8.867 1.00 91.88 182 THR A O 1
ATOM 1505 N N . VAL A 1 183 ? 7.660 -4.437 -7.629 1.00 94.94 183 VAL A N 1
ATOM 1506 C CA . VAL A 1 183 ? 6.851 -4.589 -6.419 1.00 94.94 183 VAL A CA 1
ATOM 1507 C C . VAL A 1 183 ? 5.701 -3.581 -6.412 1.00 94.94 183 VAL A C 1
ATOM 1509 O O . VAL A 1 183 ? 5.882 -2.404 -6.716 1.00 94.94 183 VAL A O 1
ATOM 1512 N N . TYR A 1 184 ? 4.504 -4.051 -6.072 1.00 93.69 184 TYR A N 1
ATOM 1513 C CA . TYR A 1 184 ? 3.284 -3.255 -5.916 1.00 93.69 184 TYR A CA 1
ATOM 1514 C C . TYR A 1 184 ? 2.421 -3.864 -4.802 1.00 93.69 184 TYR A C 1
ATOM 1516 O O . TYR A 1 184 ? 2.750 -4.924 -4.280 1.00 93.69 184 TYR A O 1
ATOM 1524 N N . ASP A 1 185 ? 1.348 -3.180 -4.393 1.00 93.56 185 ASP A N 1
ATOM 1525 C CA . ASP A 1 185 ? 0.462 -3.608 -3.295 1.00 93.56 185 ASP A CA 1
ATOM 1526 C C . ASP A 1 185 ? 1.172 -3.869 -1.948 1.00 93.56 185 ASP A C 1
ATOM 1528 O O . ASP A 1 185 ? 0.617 -4.527 -1.071 1.00 93.56 185 ASP A O 1
ATOM 1532 N N . ALA A 1 186 ? 2.359 -3.291 -1.715 1.00 94.62 186 ALA A N 1
ATOM 1533 C CA . ALA A 1 186 ? 3.104 -3.446 -0.456 1.00 94.62 186 ALA A CA 1
ATOM 1534 C C . ALA A 1 186 ? 2.284 -3.027 0.784 1.00 94.62 186 ALA A C 1
ATOM 1536 O O . ALA A 1 186 ? 2.441 -3.601 1.861 1.00 94.62 186 ALA A O 1
ATOM 1537 N N . LYS A 1 187 ? 1.324 -2.102 0.622 1.00 95.62 187 LYS A N 1
ATOM 1538 C CA . LYS A 1 187 ? 0.361 -1.703 1.666 1.00 95.62 187 LYS A CA 1
ATOM 1539 C C . LYS A 1 187 ? -0.540 -2.857 2.145 1.00 95.62 187 LYS A C 1
ATOM 1541 O O . LYS A 1 187 ? -1.043 -2.801 3.262 1.00 95.62 187 LYS A O 1
ATOM 1546 N N . ARG A 1 188 ? -0.737 -3.917 1.348 1.00 93.56 188 ARG A N 1
ATOM 1547 C CA . ARG A 1 188 ? -1.434 -5.143 1.787 1.00 93.56 188 ARG A CA 1
ATOM 1548 C C . ARG A 1 188 ? -0.557 -6.039 2.666 1.00 93.56 188 ARG A C 1
ATOM 1550 O O . ARG A 1 188 ? -1.094 -6.804 3.454 1.00 93.56 188 ARG A O 1
ATOM 1557 N N . LEU A 1 189 ? 0.769 -5.901 2.595 1.00 93.88 189 LEU A N 1
ATOM 1558 C CA . LEU A 1 189 ? 1.731 -6.656 3.407 1.00 93.88 189 LEU A CA 1
ATOM 1559 C C . LEU A 1 189 ? 2.149 -5.941 4.699 1.00 93.88 189 LEU A C 1
ATOM 1561 O O . LEU A 1 189 ? 2.554 -6.601 5.654 1.00 93.88 189 LEU A O 1
ATOM 1565 N N . ILE A 1 190 ? 2.084 -4.609 4.728 1.00 94.00 190 ILE A N 1
ATOM 1566 C CA . ILE A 1 190 ? 2.627 -3.811 5.832 1.00 94.00 190 ILE A CA 1
ATOM 1567 C C . ILE A 1 190 ? 1.950 -4.133 7.173 1.00 94.00 190 ILE A C 1
ATOM 1569 O O . ILE A 1 190 ? 0.719 -4.166 7.272 1.00 94.00 190 ILE A O 1
ATOM 1573 N N . GLY A 1 191 ? 2.765 -4.385 8.204 1.00 90.19 191 GLY A N 1
ATOM 1574 C CA . GLY A 1 191 ? 2.311 -4.726 9.557 1.00 90.19 191 GLY A CA 1
ATOM 1575 C C . GLY A 1 191 ? 1.581 -6.068 9.688 1.00 90.19 191 GLY A C 1
ATOM 1576 O O . GLY A 1 191 ? 0.811 -6.233 10.634 1.00 90.19 191 GLY A O 1
ATOM 1577 N N . ARG A 1 192 ? 1.773 -7.002 8.746 1.00 90.94 192 ARG A N 1
ATOM 1578 C CA . ARG A 1 192 ? 1.156 -8.340 8.756 1.00 90.94 192 ARG A CA 1
ATOM 1579 C C . ARG A 1 192 ? 2.148 -9.450 9.018 1.00 90.94 192 ARG A C 1
ATOM 1581 O O . ARG A 1 192 ? 3.358 -9.268 8.884 1.00 90.94 192 ARG A O 1
ATOM 1588 N N . ARG A 1 193 ? 1.612 -10.631 9.318 1.00 89.31 193 ARG A N 1
ATOM 1589 C CA . ARG A 1 193 ? 2.402 -11.856 9.406 1.00 89.31 193 ARG A CA 1
ATOM 1590 C C . ARG A 1 193 ? 2.279 -12.671 8.130 1.00 89.31 193 ARG A C 1
ATOM 1592 O O . ARG A 1 193 ? 1.262 -12.640 7.436 1.00 89.31 193 ARG A O 1
ATOM 1599 N N . ILE A 1 194 ? 3.330 -13.414 7.802 1.00 91.12 194 ILE A N 1
ATOM 1600 C CA . ILE A 1 194 ? 3.360 -14.227 6.580 1.00 91.12 194 ILE A CA 1
ATOM 1601 C C . ILE A 1 194 ? 2.348 -15.383 6.615 1.00 91.12 194 ILE A C 1
ATOM 1603 O O . ILE A 1 194 ? 1.932 -15.883 5.565 1.00 91.12 194 ILE A O 1
ATOM 1607 N N . ASP A 1 195 ? 1.953 -15.808 7.816 1.00 89.19 195 ASP A N 1
ATOM 1608 C CA . ASP A 1 195 ? 0.978 -16.862 8.078 1.00 89.19 195 ASP A CA 1
ATOM 1609 C C . ASP A 1 195 ? -0.473 -16.360 8.145 1.00 89.19 195 ASP A C 1
ATOM 1611 O O . ASP A 1 195 ? -1.382 -17.190 8.247 1.00 89.19 195 ASP A O 1
ATOM 1615 N N . ASP A 1 196 ? -0.714 -15.056 7.991 1.00 88.75 196 ASP A N 1
ATOM 1616 C CA . ASP A 1 196 ? -2.062 -14.508 7.851 1.00 88.75 196 ASP A CA 1
ATOM 1617 C C . ASP A 1 196 ? -2.749 -15.078 6.597 1.00 88.75 196 ASP A C 1
ATOM 1619 O O . ASP A 1 196 ? -2.187 -15.102 5.497 1.00 88.75 196 ASP A O 1
ATOM 1623 N N . ASP A 1 197 ? -4.015 -15.487 6.716 1.00 89.44 197 ASP A N 1
ATOM 1624 C CA . ASP A 1 197 ? -4.765 -16.088 5.600 1.00 89.44 197 ASP A CA 1
ATOM 1625 C C . ASP A 1 197 ? -4.998 -15.124 4.426 1.00 89.44 197 ASP A C 1
ATOM 1627 O O . ASP A 1 197 ? -5.212 -15.551 3.289 1.00 89.44 197 ASP A O 1
ATOM 1631 N N . VAL A 1 198 ? -4.968 -13.813 4.678 1.00 88.62 198 VAL A N 1
ATOM 1632 C CA . VAL A 1 198 ? -4.973 -12.798 3.615 1.00 88.62 198 VAL A CA 1
ATOM 1633 C C . VAL A 1 198 ? -3.647 -12.794 2.850 1.00 88.62 198 VAL A C 1
ATOM 1635 O O . VAL A 1 198 ? -3.662 -12.906 1.628 1.00 88.62 198 VAL A O 1
ATOM 1638 N N . VAL A 1 199 ? -2.509 -12.819 3.552 1.00 91.81 199 VAL A N 1
ATOM 1639 C CA . VAL A 1 199 ? -1.172 -12.826 2.938 1.00 91.81 199 VAL A CA 1
ATOM 1640 C C . VAL A 1 199 ? -0.940 -14.117 2.157 1.00 91.81 199 VAL A C 1
ATOM 1642 O O . VAL A 1 199 ? -0.448 -14.074 1.031 1.00 91.81 199 VAL A O 1
ATOM 1645 N N . LYS A 1 200 ? -1.355 -15.277 2.685 1.00 91.81 200 LYS A N 1
ATOM 1646 C CA . LYS A 1 200 ? -1.277 -16.559 1.957 1.00 91.81 200 LYS A CA 1
ATOM 1647 C C . LYS A 1 200 ? -2.009 -16.520 0.615 1.00 91.81 200 LYS A C 1
ATOM 1649 O O . LYS A 1 200 ? -1.514 -17.084 -0.358 1.00 91.81 200 LYS A O 1
ATOM 1654 N N . ARG A 1 201 ? -3.184 -15.882 0.566 1.00 90.31 201 ARG A N 1
ATOM 1655 C CA . ARG A 1 201 ? -3.973 -15.752 -0.666 1.00 90.31 201 ARG A CA 1
ATOM 1656 C C . ARG A 1 201 ? -3.313 -14.797 -1.651 1.00 90.31 201 ARG A C 1
ATOM 1658 O O . ARG A 1 201 ? -3.167 -15.161 -2.814 1.00 90.31 201 ARG A O 1
ATOM 1665 N N . ASP A 1 202 ? -2.863 -13.636 -1.188 1.00 90.88 202 ASP A N 1
ATOM 1666 C CA . ASP A 1 202 ? -2.253 -12.628 -2.062 1.00 90.88 202 ASP A CA 1
ATOM 1667 C C . ASP A 1 202 ? -0.912 -13.098 -2.650 1.00 90.88 202 ASP A C 1
ATOM 1669 O O . ASP A 1 202 ? -0.635 -12.872 -3.828 1.00 90.88 202 ASP A O 1
ATOM 1673 N N . ARG A 1 203 ? -0.123 -13.870 -1.889 1.00 91.69 203 ARG A N 1
ATOM 1674 C CA . ARG A 1 203 ? 1.121 -14.502 -2.372 1.00 91.69 203 ARG A CA 1
ATOM 1675 C C . ARG A 1 203 ? 0.927 -15.378 -3.607 1.00 91.69 203 ARG A C 1
ATOM 1677 O O . ARG A 1 203 ? 1.851 -15.501 -4.400 1.00 91.69 203 ARG A O 1
ATOM 1684 N N . ALA A 1 204 ? -0.249 -15.981 -3.779 1.00 87.56 204 ALA A N 1
ATOM 1685 C CA . ALA A 1 204 ? -0.557 -16.789 -4.958 1.00 87.56 204 ALA A CA 1
ATOM 1686 C C . ALA A 1 204 ? -0.892 -15.944 -6.203 1.00 87.56 204 ALA A C 1
ATOM 1688 O O . ALA A 1 204 ? -0.974 -16.485 -7.304 1.00 87.56 204 ALA A O 1
ATOM 1689 N N . LEU A 1 205 ? -1.120 -14.638 -6.032 1.00 86.56 205 LEU A N 1
ATOM 1690 C CA . LEU A 1 205 ? -1.535 -13.710 -7.088 1.00 86.56 205 LEU A CA 1
ATOM 1691 C C . LEU A 1 205 ? -0.391 -12.811 -7.572 1.00 86.56 205 LEU A C 1
ATOM 1693 O O . LEU A 1 205 ? -0.460 -12.276 -8.683 1.00 86.56 205 LEU A O 1
ATOM 1697 N N . TRP A 1 206 ? 0.649 -12.628 -6.757 1.00 91.25 206 TRP A N 1
ATOM 1698 C CA . TRP A 1 206 ? 1.779 -11.770 -7.094 1.00 91.25 206 TRP A CA 1
ATOM 1699 C C . TRP A 1 206 ? 2.865 -12.496 -7.901 1.00 91.25 206 TRP A C 1
ATOM 1701 O O . TRP A 1 206 ? 3.170 -13.658 -7.637 1.00 91.25 206 TRP A O 1
ATOM 1711 N N . PRO A 1 207 ? 3.490 -11.808 -8.875 1.00 89.94 207 PRO A N 1
ATOM 1712 C CA . PRO A 1 207 ? 4.605 -12.354 -9.645 1.00 89.94 207 PRO A CA 1
ATOM 1713 C C . PRO A 1 207 ? 5.951 -12.286 -8.906 1.00 89.94 207 PRO A C 1
ATOM 1715 O O . PRO A 1 207 ? 6.889 -12.978 -9.300 1.00 89.94 207 PRO A O 1
ATOM 1718 N N . PHE A 1 208 ? 6.067 -11.432 -7.886 1.00 92.69 208 PHE A N 1
ATOM 1719 C CA . PHE A 1 208 ? 7.254 -11.296 -7.044 1.00 92.69 208 PHE A CA 1
ATOM 1720 C C . PHE A 1 208 ? 7.188 -12.238 -5.837 1.00 92.69 208 PHE A C 1
ATOM 1722 O O . PHE A 1 208 ? 6.113 -12.624 -5.374 1.00 92.69 208 PHE A O 1
ATOM 1729 N N . ASN A 1 209 ? 8.355 -12.597 -5.306 1.00 92.62 209 ASN A N 1
ATOM 1730 C CA . ASN A 1 209 ? 8.456 -13.579 -4.235 1.00 92.62 209 ASN A CA 1
ATOM 1731 C C . ASN A 1 209 ? 8.318 -12.918 -2.864 1.00 92.62 209 ASN A C 1
ATOM 1733 O O . ASN A 1 209 ? 9.067 -12.002 -2.536 1.00 92.62 209 ASN A O 1
ATOM 1737 N N . VAL A 1 210 ? 7.418 -13.443 -2.033 1.00 95.81 210 VAL A N 1
ATOM 1738 C CA . VAL A 1 210 ? 7.319 -13.076 -0.614 1.00 95.81 210 VAL A CA 1
ATOM 1739 C C . VAL A 1 210 ? 7.866 -14.222 0.235 1.00 95.81 210 VAL A C 1
ATOM 1741 O O . VAL A 1 210 ? 7.366 -15.353 0.155 1.00 95.81 210 VAL A O 1
ATOM 1744 N N . VAL A 1 211 ? 8.890 -13.923 1.029 1.00 94.62 211 VAL A N 1
ATOM 1745 C CA . VAL A 1 211 ? 9.646 -14.848 1.883 1.00 94.62 211 VAL A CA 1
ATOM 1746 C C . VAL A 1 211 ? 9.472 -14.491 3.360 1.00 94.62 211 VAL A C 1
ATOM 1748 O O . VAL A 1 211 ? 9.072 -13.377 3.686 1.00 94.62 211 VAL A O 1
ATOM 1751 N N . ASP A 1 212 ? 9.724 -15.453 4.245 1.00 91.25 212 ASP A N 1
ATOM 1752 C CA . ASP A 1 212 ? 9.729 -15.246 5.698 1.00 91.25 212 ASP A CA 1
ATOM 1753 C C . ASP A 1 212 ? 11.100 -14.713 6.127 1.00 91.25 212 ASP A C 1
ATOM 1755 O O . ASP A 1 212 ? 12.128 -15.191 5.640 1.00 91.25 212 ASP A O 1
ATOM 1759 N N . ASP A 1 213 ? 11.128 -13.749 7.040 1.00 84.81 213 ASP A N 1
ATOM 1760 C CA . ASP A 1 213 ? 12.360 -13.265 7.662 1.00 84.81 213 ASP A CA 1
ATOM 1761 C C . ASP A 1 213 ? 12.899 -14.179 8.778 1.00 84.81 213 ASP A C 1
ATOM 1763 O O . ASP A 1 213 ? 13.936 -13.879 9.369 1.00 84.81 213 ASP A O 1
ATOM 1767 N N . GLY A 1 214 ? 12.199 -15.277 9.073 1.00 82.62 214 GLY A N 1
ATOM 1768 C CA . GLY A 1 214 ? 12.511 -16.226 10.141 1.00 82.62 214 GLY A CA 1
ATOM 1769 C C . GLY A 1 214 ? 11.789 -15.929 11.459 1.00 82.62 214 GLY A C 1
ATOM 1770 O O . GLY A 1 214 ? 11.814 -16.766 12.360 1.00 82.62 214 GLY A O 1
ATOM 1771 N N . ALA A 1 215 ? 11.116 -14.780 11.568 1.00 80.94 215 ALA A N 1
ATOM 1772 C CA . ALA A 1 215 ? 10.286 -14.380 12.705 1.00 80.94 215 ALA A CA 1
ATOM 1773 C C . ALA A 1 215 ? 8.785 -14.339 12.347 1.00 80.94 215 ALA A C 1
ATOM 1775 O O . ALA A 1 215 ? 7.954 -13.896 13.149 1.00 80.94 215 ALA A O 1
ATOM 1776 N N . GLY A 1 216 ? 8.411 -14.816 11.156 1.00 85.25 216 GLY A N 1
ATOM 1777 C CA . GLY A 1 216 ? 7.043 -14.815 10.655 1.00 85.25 216 GLY A CA 1
ATOM 1778 C C . GLY A 1 216 ? 6.630 -13.491 10.011 1.00 85.25 216 GLY A C 1
ATOM 1779 O O . GLY A 1 216 ? 5.429 -13.281 9.809 1.00 85.25 216 GLY A O 1
ATOM 1780 N N . ARG A 1 217 ? 7.572 -12.586 9.696 1.00 88.00 217 ARG A N 1
ATOM 1781 C CA . ARG A 1 217 ? 7.278 -11.356 8.942 1.00 88.00 217 ARG A CA 1
ATOM 1782 C C . ARG A 1 217 ? 7.512 -11.571 7.446 1.00 88.00 217 ARG A C 1
ATOM 1784 O O . ARG A 1 217 ? 8.494 -12.209 7.063 1.00 88.00 217 ARG A O 1
ATOM 1791 N N . PRO A 1 218 ? 6.650 -11.018 6.579 1.00 94.31 218 PRO A N 1
ATOM 1792 C CA . PRO A 1 218 ? 6.859 -11.079 5.143 1.00 94.31 218 PRO A CA 1
ATOM 1793 C C . PRO A 1 218 ? 7.968 -10.110 4.709 1.00 94.31 218 PRO A C 1
ATOM 1795 O O . PRO A 1 218 ? 7.960 -8.939 5.078 1.00 94.31 218 PRO A O 1
ATOM 1798 N N . LYS A 1 219 ? 8.876 -10.582 3.855 1.00 95.31 219 LYS A N 1
ATOM 1799 C CA . LYS A 1 219 ? 9.802 -9.770 3.053 1.00 95.31 219 LYS A CA 1
ATOM 1800 C C . LYS A 1 219 ? 9.586 -10.043 1.574 1.00 95.31 219 LYS A C 1
ATOM 1802 O O . LYS A 1 219 ? 9.263 -11.166 1.194 1.00 95.31 219 LYS A O 1
ATOM 1807 N N . VAL A 1 220 ? 9.777 -9.039 0.731 1.00 96.38 220 VAL A N 1
ATOM 1808 C CA . VAL A 1 220 ? 9.745 -9.201 -0.723 1.00 96.38 220 VAL A CA 1
ATOM 1809 C C . VAL A 1 220 ? 11.167 -9.407 -1.225 1.00 96.38 220 VAL A C 1
ATOM 1811 O O . VAL A 1 220 ? 12.018 -8.537 -1.050 1.00 96.38 220 VAL A O 1
ATOM 1814 N N . ARG A 1 221 ? 11.416 -10.559 -1.851 1.00 94.31 221 ARG A N 1
ATOM 1815 C CA . ARG A 1 221 ? 12.700 -10.902 -2.465 1.00 94.31 221 ARG A CA 1
ATOM 1816 C C . ARG A 1 221 ? 12.703 -10.492 -3.929 1.00 94.31 221 ARG A C 1
ATOM 1818 O O . ARG A 1 221 ? 11.908 -11.013 -4.715 1.00 94.31 221 ARG A O 1
ATOM 1825 N N . VAL A 1 222 ? 13.640 -9.625 -4.291 1.00 91.25 222 VAL A N 1
ATOM 1826 C CA . VAL A 1 222 ? 13.904 -9.197 -5.672 1.00 91.25 222 VAL A CA 1
ATOM 1827 C C . VAL A 1 222 ? 15.365 -9.447 -6.030 1.00 91.25 222 VAL A C 1
ATOM 1829 O O . VAL A 1 222 ? 16.216 -9.582 -5.157 1.00 91.25 222 VAL A O 1
ATOM 1832 N N . MET A 1 223 ? 15.665 -9.506 -7.318 1.00 84.81 223 MET A N 1
ATOM 1833 C CA . MET A 1 223 ? 17.028 -9.426 -7.827 1.00 84.81 223 MET A CA 1
ATOM 1834 C C . MET A 1 223 ? 17.360 -7.955 -8.063 1.00 84.81 223 MET A C 1
ATOM 1836 O O . MET A 1 223 ? 16.711 -7.291 -8.873 1.00 84.81 223 MET A O 1
ATOM 1840 N N . PHE A 1 224 ? 18.350 -7.446 -7.339 1.00 78.62 224 PHE A N 1
ATOM 1841 C CA . PHE A 1 224 ? 18.827 -6.074 -7.454 1.00 78.62 224 PHE A CA 1
ATOM 1842 C C . PHE A 1 224 ? 20.339 -6.101 -7.663 1.00 78.62 224 PHE A C 1
ATOM 1844 O O . PHE A 1 224 ? 21.053 -6.719 -6.875 1.00 78.62 224 PHE A O 1
ATOM 1851 N N . LYS A 1 225 ? 20.826 -5.485 -8.750 1.00 71.75 225 LYS A N 1
ATOM 1852 C CA . LYS A 1 225 ? 22.248 -5.520 -9.147 1.00 71.75 225 LYS A CA 1
ATOM 1853 C C . LYS A 1 225 ? 22.822 -6.950 -9.192 1.00 71.75 225 LYS A C 1
ATOM 1855 O O . LYS A 1 225 ? 23.899 -7.224 -8.670 1.00 71.75 225 LYS A O 1
ATOM 1860 N N . GLY A 1 226 ? 22.047 -7.885 -9.748 1.00 69.62 226 GLY A N 1
ATOM 1861 C CA . GLY A 1 226 ? 22.419 -9.299 -9.862 1.00 69.62 226 GLY A CA 1
ATOM 1862 C C . GLY A 1 226 ? 22.452 -10.092 -8.550 1.00 69.62 226 GLY A C 1
ATOM 1863 O O . GLY A 1 226 ? 22.821 -11.266 -8.562 1.00 69.62 226 GLY A O 1
ATOM 1864 N N . GLN A 1 227 ? 22.036 -9.500 -7.424 1.00 76.00 227 GLN A N 1
ATOM 1865 C CA . GLN A 1 227 ? 21.999 -10.170 -6.124 1.00 76.00 227 GLN A CA 1
ATOM 1866 C C . GLN A 1 227 ? 20.571 -10.278 -5.572 1.00 76.00 227 GLN A C 1
ATOM 1868 O O . GLN A 1 227 ? 19.790 -9.325 -5.672 1.00 76.00 227 GLN A O 1
ATOM 1873 N N . PRO A 1 228 ? 20.208 -11.417 -4.953 1.00 86.44 228 PRO A N 1
ATOM 1874 C CA . PRO A 1 228 ? 18.944 -11.529 -4.243 1.00 86.44 228 PRO A CA 1
ATOM 1875 C C . PRO A 1 228 ? 18.958 -10.590 -3.034 1.00 86.44 228 PRO A C 1
ATOM 1877 O O . PRO A 1 228 ? 19.812 -10.700 -2.158 1.00 86.44 228 PRO A O 1
ATOM 1880 N N . THR A 1 229 ? 17.997 -9.675 -2.992 1.00 87.19 229 THR A N 1
ATOM 1881 C CA . THR A 1 229 ? 17.833 -8.683 -1.929 1.00 87.19 229 THR A CA 1
ATOM 1882 C C . THR A 1 229 ? 16.417 -8.772 -1.377 1.00 87.19 229 THR A C 1
ATOM 1884 O O . THR A 1 229 ? 15.446 -8.815 -2.137 1.00 87.19 229 THR A O 1
ATOM 1887 N N . ASP A 1 230 ? 16.303 -8.802 -0.051 1.00 93.44 230 ASP A N 1
ATOM 1888 C CA . ASP A 1 230 ? 15.030 -8.909 0.656 1.00 93.44 230 ASP A CA 1
ATOM 1889 C C . ASP A 1 230 ? 14.668 -7.562 1.279 1.00 93.44 230 ASP A C 1
ATOM 1891 O O . ASP A 1 230 ? 15.386 -7.087 2.154 1.00 93.44 230 ASP A O 1
ATOM 1895 N N . PHE A 1 231 ? 13.531 -6.996 0.879 1.00 94.12 231 PHE A N 1
ATOM 1896 C CA . PHE A 1 231 ? 13.008 -5.745 1.427 1.00 94.12 231 PHE A CA 1
ATOM 1897 C C . PHE A 1 231 ? 11.785 -5.998 2.301 1.00 94.12 231 PHE A C 1
ATOM 1899 O O . PHE A 1 231 ? 10.907 -6.793 1.944 1.00 94.12 231 PHE A O 1
ATOM 1906 N N . THR A 1 232 ? 11.676 -5.309 3.432 1.00 95.12 232 THR A N 1
ATOM 1907 C CA . THR A 1 232 ? 10.432 -5.312 4.206 1.00 95.12 232 THR A CA 1
ATOM 1908 C C . THR A 1 232 ? 9.373 -4.405 3.564 1.00 95.12 232 THR A C 1
ATOM 1910 O O . THR A 1 232 ? 9.694 -3.503 2.781 1.00 95.12 232 THR A O 1
ATOM 1913 N N . PRO A 1 233 ? 8.079 -4.611 3.872 1.00 95.94 233 PRO A N 1
ATOM 1914 C CA . PRO A 1 233 ? 7.012 -3.722 3.417 1.00 95.94 233 PRO A CA 1
ATOM 1915 C C . PRO A 1 233 ? 7.211 -2.256 3.826 1.00 95.94 233 PRO A C 1
ATOM 1917 O O . PRO A 1 233 ? 6.792 -1.358 3.090 1.00 95.94 233 PRO A O 1
ATOM 1920 N N . GLU A 1 234 ? 7.847 -2.003 4.972 1.00 95.50 234 GLU A N 1
ATOM 1921 C CA . GLU A 1 234 ? 8.196 -0.666 5.454 1.00 95.50 234 GLU A CA 1
ATOM 1922 C C . GLU A 1 234 ? 9.244 -0.011 4.555 1.00 95.50 234 GLU A C 1
ATOM 1924 O O . GLU A 1 234 ? 9.037 1.123 4.136 1.00 95.50 234 GLU A O 1
ATOM 1929 N N . GLU A 1 235 ? 10.311 -0.725 4.180 1.00 94.50 235 GLU A N 1
ATOM 1930 C CA . GLU A 1 235 ? 11.332 -0.218 3.250 1.00 94.50 235 GLU A CA 1
ATOM 1931 C C . GLU A 1 235 ? 10.733 0.098 1.877 1.00 94.50 235 GLU A C 1
ATOM 1933 O O . GLU A 1 235 ? 10.969 1.169 1.318 1.00 94.50 235 GLU A O 1
ATOM 1938 N N . LEU A 1 236 ? 9.895 -0.796 1.347 1.00 96.38 236 LEU A N 1
ATOM 1939 C CA . LEU A 1 236 ? 9.198 -0.579 0.075 1.00 96.38 236 LEU A CA 1
ATOM 1940 C C . LEU A 1 236 ? 8.270 0.641 0.130 1.00 96.38 236 LEU A C 1
ATOM 1942 O O . LEU A 1 236 ? 8.212 1.433 -0.811 1.00 96.38 236 LEU A O 1
ATOM 1946 N N . SER A 1 237 ? 7.555 0.816 1.242 1.00 97.44 237 SER A N 1
ATOM 1947 C CA . SER A 1 237 ? 6.686 1.978 1.452 1.00 97.44 237 SER A CA 1
ATOM 1948 C C . SER A 1 237 ? 7.503 3.259 1.644 1.00 97.44 237 SER A C 1
ATOM 1950 O O . SER A 1 237 ? 7.123 4.310 1.126 1.00 97.44 237 SER A O 1
ATOM 1952 N N . ALA A 1 238 ? 8.662 3.174 2.300 1.00 96.31 238 ALA A N 1
ATOM 1953 C CA . ALA A 1 238 ? 9.600 4.277 2.463 1.00 96.31 238 ALA A CA 1
ATOM 1954 C C . ALA A 1 238 ? 10.163 4.758 1.120 1.00 96.31 238 ALA A C 1
ATOM 1956 O O . ALA A 1 238 ? 10.336 5.958 0.934 1.00 96.31 238 ALA A O 1
ATOM 1957 N N . MET A 1 239 ? 10.378 3.864 0.148 1.00 93.94 239 MET A N 1
ATOM 1958 C CA . MET A 1 239 ? 10.776 4.250 -1.215 1.00 93.94 239 MET A CA 1
ATOM 1959 C C . MET A 1 239 ? 9.703 5.112 -1.899 1.00 93.94 239 MET A C 1
ATOM 1961 O O . MET A 1 239 ? 10.022 6.120 -2.533 1.00 93.94 239 MET A O 1
ATOM 1965 N N . VAL A 1 240 ? 8.421 4.762 -1.735 1.00 96.88 240 VAL A N 1
ATOM 1966 C CA . VAL A 1 240 ? 7.296 5.559 -2.259 1.00 96.88 240 VAL A CA 1
ATOM 1967 C C . VAL A 1 240 ? 7.209 6.908 -1.544 1.00 96.88 240 VAL A C 1
ATOM 1969 O O . VAL A 1 240 ? 7.116 7.945 -2.202 1.00 96.88 240 VAL A O 1
ATOM 1972 N N . LEU A 1 241 ? 7.298 6.918 -0.212 1.00 97.31 241 LEU A N 1
ATOM 1973 C CA . LEU A 1 241 ? 7.297 8.147 0.589 1.00 97.31 241 LEU A CA 1
ATOM 1974 C C . LEU A 1 241 ? 8.494 9.048 0.260 1.00 97.31 241 LEU A C 1
ATOM 1976 O O . LEU A 1 241 ? 8.330 10.259 0.146 1.00 97.31 241 LEU A O 1
ATOM 1980 N N . GLY A 1 242 ? 9.671 8.469 0.024 1.00 93.44 242 GLY A N 1
ATOM 1981 C CA . GLY A 1 242 ? 10.870 9.176 -0.419 1.00 93.44 242 GLY A CA 1
ATOM 1982 C C . GLY A 1 242 ? 10.666 9.862 -1.769 1.00 93.44 242 GLY A C 1
ATOM 1983 O O . GLY A 1 242 ? 11.043 11.023 -1.930 1.00 93.44 242 GLY A O 1
ATOM 1984 N N . LYS A 1 243 ? 9.980 9.206 -2.718 1.00 92.94 243 LYS A N 1
ATOM 1985 C CA . LYS A 1 243 ? 9.594 9.838 -3.990 1.00 92.94 243 LYS A CA 1
ATOM 1986 C C . LYS A 1 243 ? 8.614 10.995 -3.781 1.00 92.94 243 LYS A C 1
ATOM 1988 O O . LYS A 1 243 ? 8.780 12.028 -4.422 1.00 92.94 243 LYS A O 1
ATOM 1993 N N . MET A 1 244 ? 7.635 10.860 -2.883 1.00 96.69 244 MET A N 1
ATOM 1994 C CA . MET A 1 244 ? 6.701 11.954 -2.565 1.00 96.69 244 MET A CA 1
ATOM 1995 C C . MET A 1 244 ? 7.417 13.137 -1.895 1.00 96.69 244 MET A C 1
ATOM 1997 O O . MET A 1 244 ? 7.211 14.283 -2.290 1.00 96.69 244 MET A O 1
ATOM 2001 N N . LYS A 1 245 ? 8.324 12.865 -0.945 1.00 95.62 245 LYS A N 1
ATOM 2002 C CA . LYS A 1 245 ? 9.205 13.866 -0.322 1.00 95.62 245 LYS A CA 1
ATOM 2003 C C . LYS A 1 245 ? 10.042 14.602 -1.367 1.00 95.62 245 LYS A C 1
ATOM 2005 O O . LYS A 1 245 ? 10.163 15.821 -1.281 1.00 95.62 245 LYS A O 1
ATOM 2010 N N . ALA A 1 246 ? 10.604 13.883 -2.341 1.00 88.31 246 ALA A N 1
ATOM 2011 C CA . ALA A 1 246 ? 11.392 14.478 -3.418 1.00 88.31 246 ALA A CA 1
ATOM 2012 C C . ALA A 1 246 ? 10.549 15.430 -4.282 1.00 88.31 246 ALA A C 1
ATOM 2014 O O . ALA A 1 246 ? 10.970 16.562 -4.491 1.00 88.31 246 ALA A O 1
ATOM 2015 N N . ILE A 1 247 ? 9.342 15.016 -4.692 1.00 90.75 247 ILE A N 1
ATOM 2016 C CA . ILE A 1 247 ? 8.410 15.866 -5.459 1.00 90.75 247 ILE A CA 1
ATOM 2017 C C . ILE A 1 247 ? 8.073 17.146 -4.680 1.00 90.75 247 ILE A C 1
ATOM 2019 O O . ILE A 1 247 ? 8.151 18.242 -5.225 1.00 90.75 247 ILE A O 1
ATOM 2023 N N . ALA A 1 248 ? 7.738 17.023 -3.392 1.00 94.81 248 ALA A N 1
ATOM 2024 C CA . ALA A 1 248 ? 7.420 18.179 -2.556 1.00 94.81 248 ALA A CA 1
ATOM 2025 C C . ALA A 1 248 ? 8.635 19.100 -2.335 1.00 94.81 248 ALA A C 1
ATOM 2027 O O . ALA A 1 248 ? 8.496 20.318 -2.349 1.00 94.81 248 ALA A O 1
ATOM 2028 N N . THR A 1 249 ? 9.828 18.526 -2.151 1.00 90.88 249 THR A N 1
ATOM 2029 C CA . THR A 1 249 ? 11.086 19.273 -1.979 1.00 90.88 249 THR A CA 1
ATOM 2030 C C . THR A 1 249 ? 11.435 20.070 -3.233 1.00 90.88 249 THR A C 1
ATOM 2032 O O . THR A 1 249 ? 11.814 21.233 -3.126 1.00 90.88 249 THR A O 1
ATOM 2035 N N . GLU A 1 250 ? 11.277 19.460 -4.408 1.00 90.19 250 GLU A N 1
ATOM 2036 C CA . GLU A 1 250 ? 11.491 20.110 -5.702 1.00 90.19 250 GLU A CA 1
ATOM 2037 C C . GLU A 1 250 ? 10.506 21.264 -5.911 1.00 90.19 250 GLU A C 1
ATOM 2039 O O . GLU A 1 250 ? 10.934 22.383 -6.173 1.00 90.19 250 GLU A O 1
ATOM 2044 N N . TYR A 1 251 ? 9.211 21.027 -5.685 1.00 92.69 251 TYR A N 1
ATOM 2045 C CA . TYR A 1 251 ? 8.177 22.057 -5.814 1.00 92.69 251 TYR A CA 1
ATOM 2046 C C . TYR A 1 251 ? 8.387 23.250 -4.863 1.00 92.69 251 TYR A C 1
ATOM 2048 O O . TYR A 1 251 ? 8.128 24.392 -5.232 1.00 92.69 251 TYR A O 1
ATOM 2056 N N . LEU A 1 252 ? 8.849 23.003 -3.632 1.00 92.94 252 LEU A N 1
ATOM 2057 C CA . LEU A 1 252 ? 9.031 24.047 -2.614 1.00 92.94 252 LEU A CA 1
ATOM 2058 C C . LEU A 1 252 ? 10.415 24.720 -2.651 1.00 92.94 252 LEU A C 1
ATOM 2060 O O . LEU A 1 252 ? 10.615 25.721 -1.966 1.00 92.94 252 LEU A O 1
ATOM 2064 N N . GLY A 1 253 ? 11.386 24.162 -3.379 1.00 92.19 253 GLY A N 1
ATOM 2065 C CA . GLY A 1 253 ? 12.760 24.675 -3.446 1.00 92.19 253 GLY A CA 1
ATOM 2066 C C . GLY A 1 253 ? 13.590 24.506 -2.161 1.00 92.19 253 GLY A C 1
ATOM 2067 O O . GLY A 1 253 ? 14.674 25.077 -2.048 1.00 92.19 253 GLY A O 1
ATOM 2068 N N . HIS A 1 254 ? 13.113 23.734 -1.179 1.00 91.62 254 HIS A N 1
ATOM 2069 C CA . HIS A 1 254 ? 13.817 23.469 0.084 1.00 91.62 254 HIS A CA 1
ATOM 2070 C C . HIS A 1 254 ? 13.466 22.090 0.664 1.00 91.62 254 HIS A C 1
ATOM 2072 O O . HIS A 1 254 ? 12.419 21.521 0.350 1.00 91.62 254 HIS A O 1
ATOM 2078 N N . GLU A 1 255 ? 14.325 21.560 1.540 1.00 91.06 255 GLU A N 1
ATOM 2079 C CA . GLU A 1 255 ? 14.175 20.217 2.114 1.00 91.06 255 GLU A CA 1
ATOM 2080 C C . GLU A 1 255 ? 12.921 20.071 2.996 1.00 91.06 255 GLU A C 1
ATOM 2082 O O . GLU A 1 255 ? 12.767 20.763 4.005 1.00 91.06 255 GLU A O 1
ATOM 2087 N N . VAL A 1 256 ? 12.071 19.089 2.674 1.00 94.56 256 VAL A N 1
ATOM 2088 C CA . VAL A 1 256 ? 10.913 18.705 3.498 1.00 94.56 256 VAL A CA 1
ATOM 2089 C C . VAL A 1 256 ? 11.312 17.659 4.543 1.00 94.56 256 VAL A C 1
ATOM 2091 O O . VAL A 1 256 ? 11.807 16.585 4.198 1.00 94.56 256 VAL A O 1
ATOM 2094 N N . LYS A 1 257 ? 11.072 17.948 5.828 1.00 94.50 257 LYS A N 1
ATOM 2095 C CA . LYS A 1 257 ? 11.443 17.065 6.954 1.00 94.50 257 LYS A CA 1
ATOM 2096 C C . LYS A 1 257 ? 10.260 16.486 7.710 1.00 94.50 257 LYS A C 1
ATOM 2098 O O . LYS A 1 257 ? 10.363 15.372 8.204 1.00 94.50 257 LYS A O 1
ATOM 2103 N N . ASP A 1 258 ? 9.160 17.218 7.793 1.00 96.31 258 ASP A N 1
ATOM 2104 C CA . ASP A 1 258 ? 7.988 16.833 8.569 1.00 96.31 258 ASP A CA 1
ATOM 2105 C C . ASP A 1 258 ? 6.844 16.405 7.647 1.00 96.31 258 ASP A C 1
ATOM 2107 O O . ASP A 1 258 ? 6.653 16.984 6.576 1.00 96.31 258 ASP A O 1
ATOM 2111 N N . ALA A 1 259 ? 6.066 15.404 8.061 1.00 97.44 259 ALA A N 1
ATOM 2112 C CA . ALA A 1 259 ? 4.920 14.928 7.291 1.00 97.44 259 ALA A CA 1
ATOM 2113 C C . ALA A 1 259 ? 3.758 14.459 8.174 1.00 97.44 259 ALA A C 1
ATOM 2115 O O . ALA A 1 259 ? 3.938 13.980 9.297 1.00 97.44 259 ALA A O 1
ATOM 2116 N N . VAL A 1 260 ? 2.553 14.542 7.613 1.00 98.00 260 VAL A N 1
ATOM 2117 C CA . VAL A 1 260 ? 1.379 13.790 8.062 1.00 98.00 260 VAL A CA 1
ATOM 2118 C C . VAL A 1 260 ? 1.139 12.683 7.044 1.00 98.00 260 VAL A C 1
ATOM 2120 O O . VAL A 1 260 ? 1.095 12.953 5.846 1.00 98.00 260 VAL A O 1
ATOM 2123 N N . ILE A 1 261 ? 1.016 11.441 7.511 1.00 98.38 261 ILE A N 1
ATOM 2124 C CA . ILE A 1 261 ? 0.857 10.262 6.649 1.00 98.38 261 ILE A CA 1
ATOM 2125 C C . ILE A 1 261 ? -0.514 9.639 6.902 1.00 98.38 261 ILE A C 1
ATOM 2127 O O . ILE A 1 261 ? -0.961 9.542 8.047 1.00 98.38 261 ILE A O 1
ATOM 2131 N N . THR A 1 262 ? -1.193 9.233 5.832 1.00 97.75 262 THR A N 1
ATOM 2132 C CA . THR A 1 262 ? -2.540 8.663 5.903 1.00 97.75 262 THR A CA 1
ATOM 2133 C C . THR A 1 262 ? -2.506 7.144 6.054 1.00 97.75 262 THR A C 1
ATOM 2135 O O . THR A 1 262 ? -1.609 6.468 5.545 1.00 97.75 262 THR A O 1
ATOM 2138 N N . VAL A 1 263 ? -3.501 6.595 6.750 1.00 95.94 263 VAL A N 1
ATOM 2139 C CA . VAL A 1 263 ? -3.751 5.150 6.856 1.00 95.94 263 VAL A CA 1
ATOM 2140 C C . VAL A 1 263 ? -5.248 4.852 6.749 1.00 95.94 263 VAL A C 1
ATOM 2142 O O . VAL A 1 263 ? -6.056 5.686 7.159 1.00 95.94 263 VAL A O 1
ATOM 2145 N N . PRO A 1 264 ? -5.643 3.660 6.273 1.00 93.94 264 PRO A N 1
ATOM 2146 C CA . PRO A 1 264 ? -7.026 3.201 6.351 1.00 93.94 264 PRO A CA 1
ATOM 2147 C C . PRO A 1 264 ? -7.539 3.282 7.788 1.00 93.94 264 PRO A C 1
ATOM 2149 O O . PRO A 1 264 ? -6.803 2.964 8.730 1.00 93.94 264 PRO A O 1
ATOM 2152 N N . ALA A 1 265 ? -8.795 3.681 7.977 1.00 88.81 265 ALA A N 1
ATOM 2153 C CA . ALA A 1 265 ? -9.350 3.829 9.323 1.00 88.81 265 ALA A CA 1
ATOM 2154 C C . ALA A 1 265 ? -9.314 2.501 10.090 1.00 88.81 265 ALA A C 1
ATOM 2156 O O . ALA A 1 265 ? -8.993 2.479 11.279 1.00 88.81 265 ALA A O 1
ATOM 2157 N N . TYR A 1 266 ? -9.536 1.389 9.386 1.00 86.00 266 TYR A N 1
ATOM 2158 C CA . TYR A 1 266 ? -9.532 0.044 9.956 1.00 86.00 266 TYR A CA 1
ATOM 2159 C C . TYR A 1 266 ? -8.136 -0.592 10.130 1.00 86.00 266 TYR A C 1
ATOM 2161 O O . TYR A 1 266 ? -8.034 -1.792 10.388 1.00 86.00 266 TYR A O 1
ATOM 2169 N N . PHE A 1 267 ? -7.043 0.169 9.981 1.00 87.56 267 PHE A N 1
ATOM 2170 C CA . PHE A 1 267 ? -5.705 -0.327 10.327 1.00 87.56 267 PHE A CA 1
ATOM 2171 C C . PHE A 1 267 ? -5.566 -0.557 11.836 1.00 87.56 267 PHE A C 1
ATOM 2173 O O . PHE A 1 267 ? -5.822 0.347 12.639 1.00 87.56 267 PHE A O 1
ATOM 2180 N N . GLY A 1 268 ? -5.096 -1.755 12.195 1.00 82.12 268 GLY A N 1
ATOM 2181 C CA . GLY A 1 268 ? -4.718 -2.113 13.563 1.00 82.12 268 GLY A CA 1
ATOM 2182 C C . GLY A 1 268 ? -3.381 -1.499 13.988 1.00 82.12 268 GLY A C 1
ATOM 2183 O O . GLY A 1 268 ? -2.678 -0.858 13.194 1.00 82.12 268 GLY A O 1
ATOM 2184 N N . ASP A 1 269 ? -3.001 -1.732 15.243 1.00 84.38 269 ASP A N 1
ATOM 2185 C CA . ASP A 1 269 ? -1.809 -1.123 15.857 1.00 84.38 269 ASP A CA 1
ATOM 2186 C C . ASP A 1 269 ? -0.529 -1.452 15.055 1.00 84.38 269 ASP A C 1
ATOM 2188 O O . ASP A 1 269 ? 0.325 -0.585 14.838 1.00 84.38 269 ASP A O 1
ATOM 2192 N N . ALA A 1 270 ? -0.370 -2.698 14.579 1.00 85.69 270 ALA A N 1
ATOM 2193 C CA . ALA A 1 270 ? 0.829 -3.158 13.854 1.00 85.69 270 ALA A CA 1
ATOM 2194 C C . ALA A 1 270 ? 1.051 -2.407 12.539 1.00 85.69 270 ALA A C 1
ATOM 2196 O O . ALA A 1 270 ? 2.162 -1.970 12.242 1.00 85.69 270 ALA A O 1
ATOM 2197 N N . GLN A 1 271 ? -0.023 -2.203 11.782 1.00 90.69 271 GLN A N 1
ATOM 2198 C CA . GLN A 1 271 ? 0.031 -1.555 10.478 1.00 90.69 271 GLN A CA 1
ATOM 2199 C C . GLN A 1 271 ? 0.278 -0.047 10.610 1.00 90.69 271 GLN A C 1
ATOM 2201 O O . GLN A 1 271 ? 1.046 0.522 9.831 1.00 90.69 271 GLN A O 1
ATOM 2206 N N . ARG A 1 272 ? -0.326 0.599 11.620 1.00 91.44 272 ARG A N 1
ATOM 2207 C CA . ARG A 1 272 ? -0.076 2.015 11.946 1.00 91.44 272 ARG A CA 1
ATOM 2208 C C . ARG A 1 272 ? 1.385 2.258 12.301 1.00 91.44 272 ARG A C 1
ATOM 2210 O O . ARG A 1 272 ? 1.997 3.167 11.743 1.00 91.44 272 ARG A O 1
ATOM 2217 N N . GLN A 1 273 ? 1.949 1.423 13.174 1.00 88.94 273 GLN A N 1
ATOM 2218 C CA . GLN A 1 273 ? 3.353 1.541 13.563 1.00 88.94 273 GLN A CA 1
ATOM 2219 C C . GLN A 1 273 ? 4.286 1.310 12.370 1.00 88.94 273 GLN A C 1
ATOM 2221 O O . GLN A 1 273 ? 5.114 2.166 12.091 1.00 88.94 273 GLN A O 1
ATOM 2226 N N . ALA A 1 274 ? 4.083 0.238 11.600 1.00 92.44 274 ALA A N 1
ATOM 2227 C CA . ALA A 1 274 ? 4.883 -0.049 10.410 1.00 92.44 274 ALA A CA 1
ATOM 2228 C C . ALA A 1 274 ? 4.823 1.085 9.362 1.00 92.44 274 ALA A C 1
ATOM 2230 O O . ALA A 1 274 ? 5.816 1.404 8.712 1.00 92.44 274 ALA A O 1
ATOM 2231 N N . THR A 1 275 ? 3.676 1.761 9.231 1.00 95.44 275 THR A N 1
ATOM 2232 C CA . THR A 1 275 ? 3.533 2.918 8.329 1.00 95.44 275 THR A CA 1
ATOM 2233 C C . THR A 1 275 ? 4.284 4.145 8.855 1.00 95.44 275 THR A C 1
ATOM 2235 O O . THR A 1 275 ? 4.908 4.876 8.083 1.00 95.44 275 THR A O 1
ATOM 2238 N N . LYS A 1 276 ? 4.271 4.365 10.174 1.00 93.69 276 LYS A N 1
ATOM 2239 C CA . LYS A 1 276 ? 5.083 5.399 10.825 1.00 93.69 276 LYS A CA 1
ATOM 2240 C C . LYS A 1 276 ? 6.581 5.120 10.660 1.00 93.69 276 LYS A C 1
ATOM 2242 O O . LYS A 1 276 ? 7.330 6.044 10.348 1.00 93.69 276 LYS A O 1
ATOM 2247 N N . ASP A 1 277 ? 6.991 3.862 10.804 1.00 92.56 277 ASP A N 1
ATOM 2248 C CA . ASP A 1 277 ? 8.374 3.420 10.611 1.00 92.56 277 ASP A CA 1
ATOM 2249 C C . ASP A 1 277 ? 8.817 3.618 9.154 1.00 92.56 277 ASP A C 1
ATOM 2251 O O . ASP A 1 277 ? 9.905 4.130 8.917 1.00 92.56 277 ASP A O 1
ATOM 2255 N N . ALA A 1 278 ? 7.953 3.339 8.171 1.00 96.31 278 ALA A N 1
ATOM 2256 C CA . ALA A 1 278 ? 8.224 3.653 6.765 1.00 96.31 278 ALA A CA 1
ATOM 2257 C C . ALA A 1 278 ? 8.469 5.157 6.531 1.00 96.31 278 ALA A C 1
ATOM 2259 O O . ALA A 1 278 ? 9.358 5.533 5.766 1.00 96.31 278 ALA A O 1
ATOM 2260 N N . GLY A 1 279 ? 7.716 6.030 7.212 1.00 96.00 279 GLY A N 1
ATOM 2261 C CA . GLY A 1 279 ? 7.961 7.475 7.198 1.00 96.00 279 GLY A CA 1
ATOM 2262 C C . GLY A 1 279 ? 9.329 7.840 7.771 1.00 96.00 279 GLY A C 1
ATOM 2263 O O . GLY A 1 279 ? 10.074 8.598 7.151 1.00 96.00 279 GLY A O 1
ATOM 2264 N N . LEU A 1 280 ? 9.694 7.237 8.903 1.00 92.81 280 LEU A N 1
ATOM 2265 C CA . LEU A 1 280 ? 11.008 7.430 9.511 1.00 92.81 280 LEU A CA 1
ATOM 2266 C C . LEU A 1 280 ? 12.136 6.971 8.575 1.00 92.81 280 LEU A C 1
ATOM 2268 O O . LEU A 1 280 ? 13.063 7.743 8.343 1.00 92.81 280 LEU A O 1
ATOM 2272 N N . ILE A 1 281 ? 12.027 5.777 7.980 1.00 90.94 281 ILE A N 1
ATOM 2273 C CA . ILE A 1 281 ? 12.998 5.227 7.012 1.00 90.94 281 ILE A CA 1
ATOM 2274 C C . ILE A 1 281 ? 13.143 6.146 5.786 1.00 90.94 281 ILE A C 1
ATOM 2276 O O . ILE A 1 281 ? 14.240 6.303 5.258 1.00 90.94 281 ILE A O 1
ATOM 2280 N N . ALA A 1 282 ? 12.068 6.821 5.364 1.00 93.44 282 ALA A N 1
ATOM 2281 C CA . ALA A 1 282 ? 12.097 7.820 4.290 1.00 93.44 282 ALA A CA 1
ATOM 2282 C C . ALA A 1 282 ? 12.742 9.167 4.697 1.00 93.44 282 ALA A C 1
ATOM 2284 O O . ALA A 1 282 ? 12.782 10.115 3.903 1.00 93.44 282 ALA A O 1
ATOM 2285 N N . GLY A 1 283 ? 13.229 9.287 5.935 1.00 91.19 283 GLY A N 1
ATOM 2286 C CA . GLY A 1 283 ? 13.791 10.518 6.482 1.00 91.19 283 GLY A CA 1
ATOM 2287 C C . GLY A 1 283 ? 12.733 11.596 6.716 1.00 91.19 283 GLY A C 1
ATOM 2288 O O . GLY A 1 283 ? 13.009 12.776 6.475 1.00 91.19 283 GLY A O 1
ATOM 2289 N N . LEU A 1 284 ? 11.521 11.196 7.114 1.00 95.81 284 LEU A N 1
ATOM 2290 C CA . LEU A 1 284 ? 10.435 12.088 7.514 1.00 95.81 284 LEU A CA 1
ATOM 2291 C C . LEU A 1 284 ? 10.152 11.941 9.012 1.00 95.81 284 LEU A C 1
ATOM 2293 O O . LEU A 1 284 ? 9.973 10.842 9.535 1.00 95.81 284 LEU A O 1
ATOM 2297 N N . ASN A 1 285 ? 10.035 13.068 9.701 1.00 95.31 285 ASN A N 1
ATOM 2298 C CA . ASN A 1 285 ? 9.439 13.136 11.023 1.00 95.31 285 ASN A CA 1
ATOM 2299 C C . ASN A 1 285 ? 7.909 13.105 10.883 1.00 95.31 285 ASN A C 1
ATOM 2301 O O . ASN A 1 285 ? 7.278 14.048 10.398 1.00 95.31 285 ASN A O 1
ATOM 2305 N N . VAL A 1 286 ? 7.305 11.989 11.286 1.00 95.94 286 VAL A N 1
ATOM 2306 C CA . VAL A 1 286 ? 5.860 11.775 11.167 1.00 95.94 286 VAL A CA 1
ATOM 2307 C C . VAL A 1 286 ? 5.139 12.470 12.323 1.00 95.94 286 VAL A C 1
ATOM 2309 O O . VAL A 1 286 ? 5.028 11.920 13.422 1.00 95.94 286 VAL A O 1
ATOM 2312 N N . LEU A 1 287 ? 4.623 13.673 12.061 1.00 94.81 287 LEU A N 1
ATOM 2313 C CA . LEU A 1 287 ? 3.901 14.499 13.037 1.00 94.81 287 LEU A CA 1
ATOM 2314 C C . LEU A 1 287 ? 2.574 13.863 13.466 1.00 94.81 287 LEU A C 1
ATOM 2316 O O . LEU A 1 287 ? 2.138 14.008 14.612 1.00 94.81 287 LEU A O 1
ATOM 2320 N N . ARG A 1 288 ? 1.904 13.191 12.523 1.00 94.94 288 ARG A N 1
ATOM 2321 C CA . ARG A 1 288 ? 0.616 12.533 12.740 1.00 94.94 288 ARG A CA 1
ATOM 2322 C C . ARG A 1 288 ? 0.400 11.410 11.736 1.00 94.94 288 ARG A C 1
ATOM 2324 O O . ARG A 1 288 ? 0.676 11.573 10.549 1.00 94.94 288 ARG A O 1
ATOM 2331 N N . ILE A 1 289 ? -0.165 10.312 12.223 1.00 95.19 289 ILE A N 1
ATOM 2332 C CA . ILE A 1 289 ? -0.888 9.346 11.397 1.00 95.19 289 ILE A CA 1
ATOM 2333 C C . ILE A 1 289 ? -2.367 9.733 11.411 1.00 95.19 289 ILE A C 1
ATOM 2335 O O . ILE A 1 289 ? -2.962 9.817 12.485 1.00 95.19 289 ILE A O 1
ATOM 2339 N N . ILE A 1 290 ? -2.942 10.010 10.241 1.00 95.75 290 ILE A N 1
ATOM 2340 C CA . ILE A 1 290 ? -4.354 10.395 10.097 1.00 95.75 290 ILE A CA 1
ATOM 2341 C C . ILE A 1 290 ? -5.134 9.314 9.347 1.00 95.75 290 ILE A C 1
ATOM 2343 O O . ILE A 1 290 ? -4.635 8.722 8.393 1.00 95.75 290 ILE A O 1
ATOM 2347 N N . ASN A 1 291 ? -6.369 9.055 9.771 1.00 95.38 291 ASN A N 1
ATOM 2348 C CA . ASN A 1 291 ? -7.251 8.133 9.067 1.00 95.38 291 ASN A CA 1
ATOM 2349 C C . ASN A 1 291 ? -7.700 8.738 7.724 1.00 95.38 291 ASN A C 1
ATOM 2351 O O . ASN A 1 291 ? -8.100 9.899 7.668 1.00 95.38 291 ASN A O 1
ATOM 2355 N N . GLU A 1 292 ? -7.665 7.948 6.652 1.00 96.19 292 GLU A N 1
ATOM 2356 C CA . GLU A 1 292 ? -8.066 8.340 5.289 1.00 96.19 292 GLU A CA 1
ATOM 2357 C C . GLU A 1 292 ? -9.465 8.979 5.224 1.00 96.19 292 GLU A C 1
ATOM 2359 O O . GLU A 1 292 ? -9.563 10.124 4.769 1.00 96.19 292 GLU A O 1
ATOM 2364 N N . PRO A 1 293 ? -10.537 8.354 5.753 1.00 94.94 293 PRO A N 1
ATOM 2365 C CA . PRO A 1 293 ? -11.861 8.971 5.717 1.00 94.94 293 PRO A CA 1
ATOM 2366 C C . PRO A 1 293 ? -11.953 10.237 6.579 1.00 94.94 293 PRO A C 1
ATOM 2368 O O . PRO A 1 293 ? -12.718 11.142 6.255 1.00 94.94 293 PRO A O 1
ATOM 2371 N N . THR A 1 294 ? -11.151 10.345 7.640 1.00 94.56 294 THR A N 1
ATOM 2372 C CA . THR A 1 294 ? -11.069 11.555 8.466 1.00 94.56 294 THR A CA 1
ATOM 2373 C C . THR A 1 294 ? -10.406 12.703 7.697 1.00 94.56 294 THR A C 1
ATOM 2375 O O . THR A 1 294 ? -10.904 13.827 7.708 1.00 94.56 294 THR A O 1
ATOM 2378 N N . ALA A 1 295 ? -9.327 12.426 6.959 1.00 95.94 295 ALA A N 1
ATOM 2379 C CA . ALA A 1 295 ? -8.700 13.404 6.073 1.00 95.94 295 ALA A CA 1
ATOM 2380 C C . ALA A 1 295 ? -9.662 13.848 4.955 1.00 95.94 295 ALA A C 1
ATOM 2382 O O . ALA A 1 295 ? -9.817 15.042 4.703 1.00 95.94 295 ALA A O 1
ATOM 2383 N N . ALA A 1 296 ? -10.386 12.913 4.339 1.00 95.62 296 ALA A N 1
ATOM 2384 C CA . ALA A 1 296 ? -11.393 13.263 3.342 1.00 95.62 296 ALA A CA 1
ATOM 2385 C C . ALA A 1 296 ? -12.548 14.100 3.924 1.00 95.62 296 ALA A C 1
ATOM 2387 O O . ALA A 1 296 ? -13.045 15.005 3.253 1.00 95.62 296 ALA A O 1
ATOM 2388 N N . ALA A 1 297 ? -12.947 13.850 5.176 1.00 94.00 297 ALA A N 1
ATOM 2389 C CA . ALA A 1 297 ? -13.936 14.672 5.868 1.00 94.00 297 ALA A CA 1
ATOM 2390 C C . ALA A 1 297 ? -13.442 16.111 6.081 1.00 94.00 297 ALA A C 1
ATOM 2392 O O . ALA A 1 297 ? -14.223 17.038 5.886 1.00 94.00 297 ALA A O 1
ATOM 2393 N N . ILE A 1 298 ? -12.158 16.313 6.404 1.00 92.75 298 ILE A N 1
ATOM 2394 C CA . ILE A 1 298 ? -11.552 17.655 6.482 1.00 92.75 298 ILE A CA 1
ATOM 2395 C C . ILE A 1 298 ? -11.654 18.362 5.126 1.00 92.75 298 ILE A C 1
ATOM 2397 O O . ILE A 1 298 ? -12.126 19.497 5.070 1.00 92.75 298 ILE A O 1
ATOM 2401 N N . ALA A 1 299 ? -11.283 17.684 4.034 1.00 92.19 299 ALA A N 1
ATOM 2402 C CA . ALA A 1 299 ? -11.394 18.245 2.685 1.00 92.19 299 ALA A CA 1
ATOM 2403 C C . ALA A 1 299 ? -12.845 18.621 2.333 1.00 92.19 299 ALA A C 1
ATOM 2405 O O . ALA A 1 299 ? -13.092 19.682 1.772 1.00 92.19 299 ALA A O 1
ATOM 2406 N N . TYR A 1 300 ? -13.817 17.791 2.721 1.00 91.56 300 TYR A N 1
ATOM 2407 C CA . TYR A 1 300 ? -15.241 18.087 2.553 1.00 91.56 300 TYR A CA 1
ATOM 2408 C C . TYR A 1 300 ? -15.718 19.283 3.396 1.00 91.56 300 TYR A C 1
ATOM 2410 O O . TYR A 1 300 ? -16.465 20.134 2.908 1.00 91.56 300 TYR A O 1
ATOM 2418 N N . GLY A 1 301 ? -15.326 19.338 4.671 1.00 86.50 301 GLY A N 1
ATOM 2419 C CA . GLY A 1 301 ? -15.823 20.325 5.631 1.00 86.50 301 GLY A CA 1
ATOM 2420 C C . GLY A 1 301 ? -15.203 21.712 5.483 1.00 86.50 301 GLY A C 1
ATOM 2421 O O . GLY A 1 301 ? -15.823 22.690 5.897 1.00 86.50 301 GLY A O 1
ATOM 2422 N N . MET A 1 302 ? -14.023 21.824 4.865 1.00 79.62 302 MET A N 1
ATOM 2423 C CA . MET A 1 302 ? -13.379 23.119 4.621 1.00 79.62 302 MET A CA 1
ATOM 2424 C C . MET A 1 302 ? -14.189 24.033 3.696 1.00 79.62 302 MET A C 1
ATOM 2426 O O . MET A 1 302 ? -14.295 25.226 3.978 1.00 79.62 302 MET A O 1
ATOM 2430 N N . ASP A 1 303 ? -14.821 23.476 2.663 1.00 69.44 303 ASP A N 1
ATOM 2431 C CA . ASP A 1 303 ? -15.663 24.239 1.732 1.00 69.44 303 ASP A CA 1
ATOM 2432 C C . ASP A 1 303 ? -17.113 24.389 2.232 1.00 69.44 303 ASP A C 1
ATOM 2434 O O . ASP A 1 303 ? -17.873 25.222 1.739 1.00 69.44 303 ASP A O 1
ATOM 2438 N N . ASN A 1 304 ? -17.504 23.607 3.245 1.00 67.69 304 ASN A N 1
ATOM 2439 C CA . ASN A 1 304 ? -18.876 23.495 3.748 1.00 67.69 304 ASN A CA 1
ATOM 2440 C C . ASN A 1 304 ? -18.993 23.937 5.214 1.00 67.69 304 ASN A C 1
ATOM 2442 O O . ASN A 1 304 ? -19.508 23.205 6.062 1.00 67.69 304 ASN A O 1
ATOM 2446 N N . LYS A 1 305 ? -18.541 25.160 5.511 1.00 64.12 305 LYS A N 1
ATOM 2447 C CA . LYS A 1 305 ? -18.590 25.776 6.850 1.00 64.12 305 LYS A CA 1
ATOM 2448 C C . LYS A 1 305 ? -20.022 26.194 7.233 1.00 64.12 305 LYS A C 1
ATOM 2450 O O . LYS A 1 305 ? -20.323 27.384 7.320 1.00 64.12 305 LYS A O 1
ATOM 2455 N N . SER A 1 306 ? -20.932 25.236 7.432 1.00 66.94 306 SER A N 1
ATOM 2456 C CA . SER A 1 306 ? -22.236 25.522 8.047 1.00 66.94 306 SER A CA 1
ATOM 2457 C C . SER A 1 306 ? -22.137 25.520 9.570 1.00 66.94 306 SER A C 1
ATOM 2459 O O . SER A 1 306 ? -21.461 24.677 10.154 1.00 66.94 306 SER A O 1
ATOM 2461 N N . ALA A 1 307 ? -22.855 26.442 10.216 1.00 66.44 307 ALA A N 1
ATOM 2462 C CA . ALA A 1 307 ? -23.046 26.422 11.668 1.00 66.44 307 ALA A CA 1
ATOM 2463 C C . ALA A 1 307 ? -23.957 25.261 12.118 1.00 66.44 307 ALA A C 1
ATOM 2465 O O . ALA A 1 307 ? -23.930 24.858 13.275 1.00 66.44 307 ALA A O 1
ATOM 2466 N N . GLU A 1 308 ? -24.767 24.718 11.205 1.00 83.44 308 GLU A N 1
ATOM 2467 C CA . GLU A 1 308 ? -25.621 23.564 11.477 1.00 83.44 308 GLU A CA 1
ATOM 2468 C C . GLU A 1 308 ? -24.809 22.267 11.536 1.00 83.44 308 GLU A C 1
ATOM 2470 O O . GLU A 1 308 ? -23.951 22.022 10.684 1.00 83.44 308 GLU A O 1
ATOM 2475 N N . GLU A 1 309 ? -25.127 21.436 12.529 1.00 89.94 309 GLU A N 1
ATOM 2476 C CA . GLU A 1 309 ? -24.553 20.107 12.712 1.00 89.94 309 GLU A CA 1
ATOM 2477 C C . GLU A 1 309 ? -25.006 19.167 11.593 1.00 89.94 309 GLU A C 1
ATOM 2479 O O . GLU A 1 309 ? -26.201 18.932 11.397 1.00 89.94 309 GLU A O 1
ATOM 2484 N N . LYS A 1 310 ? -24.041 18.601 10.865 1.00 93.56 310 LYS A N 1
ATOM 2485 C CA . LYS A 1 310 ? -24.293 17.639 9.789 1.00 93.56 310 LYS A CA 1
ATOM 2486 C C . LYS A 1 310 ? -23.672 16.289 10.107 1.00 93.56 310 LYS A C 1
ATOM 2488 O O . LYS A 1 310 ? -22.467 16.179 10.312 1.00 93.56 310 LYS A O 1
ATOM 2493 N N . ASN A 1 311 ? -24.492 15.242 10.052 1.00 96.50 311 ASN A N 1
ATOM 2494 C CA . ASN A 1 311 ? -24.010 13.862 10.000 1.00 96.50 311 ASN A CA 1
ATOM 2495 C C . ASN A 1 311 ? -23.615 13.519 8.558 1.00 96.50 311 ASN A C 1
ATOM 2497 O O . ASN A 1 311 ? -24.464 13.543 7.662 1.00 96.50 311 ASN A O 1
ATOM 2501 N N . VAL A 1 312 ? -22.356 13.165 8.341 1.00 96.69 312 VAL A N 1
ATOM 2502 C CA . VAL A 1 312 ? -21.781 12.859 7.030 1.00 96.69 312 VAL A CA 1
ATOM 2503 C C . VAL A 1 312 ? -21.250 11.435 7.038 1.00 96.69 312 VAL A C 1
ATOM 2505 O O . VAL A 1 312 ? -20.545 11.034 7.963 1.00 96.69 312 VAL A O 1
ATOM 2508 N N . LEU A 1 313 ? -21.571 10.671 5.997 1.00 98.31 313 LEU A N 1
ATOM 2509 C CA . LEU A 1 313 ? -20.956 9.373 5.750 1.00 98.31 313 LEU A CA 1
ATOM 2510 C C . LEU A 1 313 ? -19.881 9.514 4.677 1.00 98.31 313 LEU A C 1
ATOM 2512 O O . LEU A 1 313 ? -20.174 9.909 3.550 1.00 98.31 313 LEU A O 1
ATOM 2516 N N . ILE A 1 314 ? -18.653 9.139 5.014 1.00 98.06 314 ILE A N 1
ATOM 2517 C CA . ILE A 1 314 ? -17.555 8.986 4.063 1.00 98.06 314 ILE A CA 1
ATOM 2518 C C . ILE A 1 314 ? -17.509 7.524 3.627 1.00 98.06 314 ILE A C 1
ATOM 2520 O O . ILE A 1 314 ? -17.388 6.630 4.466 1.00 98.06 314 ILE A O 1
ATOM 2524 N N . PHE A 1 315 ? -17.623 7.288 2.322 1.00 98.19 315 PHE A N 1
ATOM 2525 C CA . PHE A 1 315 ? -17.469 5.979 1.694 1.00 98.19 315 PHE A CA 1
ATOM 2526 C C . PHE A 1 315 ? -16.171 5.984 0.883 1.00 98.19 315 PHE A C 1
ATOM 2528 O O . PHE A 1 315 ? -16.132 6.554 -0.210 1.00 98.19 315 PHE A O 1
ATOM 2535 N N . ASP A 1 316 ? -15.120 5.363 1.415 1.00 97.88 316 ASP A N 1
ATOM 2536 C CA . ASP A 1 316 ? -13.799 5.307 0.788 1.00 97.88 316 ASP A CA 1
ATOM 2537 C C . ASP A 1 316 ? -13.521 3.907 0.240 1.00 97.88 316 ASP A C 1
ATOM 2539 O O . ASP A 1 316 ? -13.297 2.959 0.993 1.00 97.88 316 ASP A O 1
ATOM 2543 N N . LEU A 1 317 ? -13.562 3.762 -1.087 1.00 97.81 317 LEU A N 1
ATOM 2544 C CA . LEU A 1 317 ? -13.238 2.512 -1.773 1.00 97.81 317 LEU A CA 1
ATOM 2545 C C . LEU A 1 317 ? -12.041 2.734 -2.699 1.00 97.81 317 LEU A C 1
ATOM 2547 O O . LEU A 1 317 ? -12.173 3.189 -3.843 1.00 97.81 317 LEU A O 1
ATOM 2551 N N . GLY A 1 318 ? -10.862 2.383 -2.194 1.00 96.56 318 GLY A N 1
ATOM 2552 C CA . GLY A 1 318 ? -9.586 2.574 -2.866 1.00 96.56 318 GLY A CA 1
ATOM 2553 C C . GLY A 1 318 ? -9.180 1.421 -3.789 1.00 96.56 318 GLY A C 1
ATOM 2554 O O . GLY A 1 318 ? -9.992 0.632 -4.291 1.00 96.56 318 GLY A O 1
ATOM 2555 N N . GLY A 1 319 ? -7.872 1.329 -4.042 1.00 94.88 319 GLY A N 1
ATOM 2556 C CA . GLY A 1 319 ? -7.264 0.225 -4.791 1.00 94.88 319 GLY A CA 1
ATOM 2557 C C . GLY A 1 319 ? -7.132 -1.055 -3.963 1.00 94.88 319 GLY A C 1
ATOM 2558 O O . GLY A 1 319 ? -7.398 -2.137 -4.474 1.00 94.88 319 GLY A O 1
ATOM 2559 N N . GLY A 1 320 ? -6.787 -0.935 -2.678 1.00 93.38 320 GLY A N 1
ATOM 2560 C CA . GLY A 1 320 ? -6.498 -2.084 -1.815 1.00 93.38 320 GLY A CA 1
ATOM 2561 C C . GLY A 1 320 ? -7.398 -2.236 -0.589 1.00 93.38 320 GLY A C 1
ATOM 2562 O O . GLY A 1 320 ? -7.487 -3.350 -0.076 1.00 93.38 320 GLY A O 1
ATOM 2563 N N . THR A 1 321 ? -8.028 -1.150 -0.141 1.00 94.81 321 THR A N 1
ATOM 2564 C CA . THR A 1 321 ? -8.725 -1.024 1.147 1.00 94.81 321 THR A CA 1
ATOM 2565 C C . THR A 1 321 ? -10.091 -0.366 0.958 1.00 94.81 321 THR A C 1
ATOM 2567 O O . THR A 1 321 ? -10.308 0.381 -0.004 1.00 94.81 321 THR A O 1
ATOM 2570 N N . PHE A 1 322 ? -10.996 -0.657 1.887 1.00 97.19 322 PHE A N 1
ATOM 2571 C CA . PHE A 1 322 ? -12.338 -0.103 1.944 1.00 97.19 322 PHE A CA 1
ATOM 2572 C C . PHE A 1 322 ? -12.636 0.374 3.364 1.00 97.19 322 PHE A C 1
ATOM 2574 O O . PHE A 1 322 ? -12.556 -0.428 4.293 1.00 97.19 322 PHE A O 1
ATOM 2581 N N . ASP A 1 323 ? -13.032 1.631 3.522 1.00 96.81 323 ASP A N 1
ATOM 2582 C CA . ASP A 1 323 ? -13.425 2.212 4.803 1.00 96.81 323 ASP A CA 1
ATOM 2583 C C . ASP A 1 323 ? -14.769 2.945 4.680 1.00 96.81 323 ASP A C 1
ATOM 2585 O O . ASP A 1 323 ? -15.103 3.559 3.664 1.00 96.81 323 ASP A O 1
ATOM 2589 N N . VAL A 1 324 ? -15.550 2.891 5.755 1.00 97.69 324 VAL A N 1
ATOM 2590 C CA . VAL A 1 324 ? -16.776 3.664 5.941 1.00 97.69 324 VAL A CA 1
ATOM 2591 C C . VAL A 1 324 ? -16.698 4.344 7.294 1.00 97.69 324 VAL A C 1
ATOM 2593 O O . VAL A 1 324 ? -16.522 3.682 8.317 1.00 97.69 324 VAL A O 1
ATOM 2596 N N . THR A 1 325 ? -16.900 5.655 7.312 1.00 98.06 325 THR A N 1
ATOM 2597 C CA . THR A 1 325 ? -16.916 6.428 8.555 1.00 98.06 325 THR A CA 1
ATOM 2598 C C . THR A 1 325 ? -18.125 7.341 8.579 1.00 98.06 325 THR A C 1
ATOM 2600 O O . THR A 1 325 ? -18.412 8.029 7.602 1.00 98.06 325 THR A O 1
ATOM 2603 N N . VAL A 1 326 ? -18.827 7.360 9.709 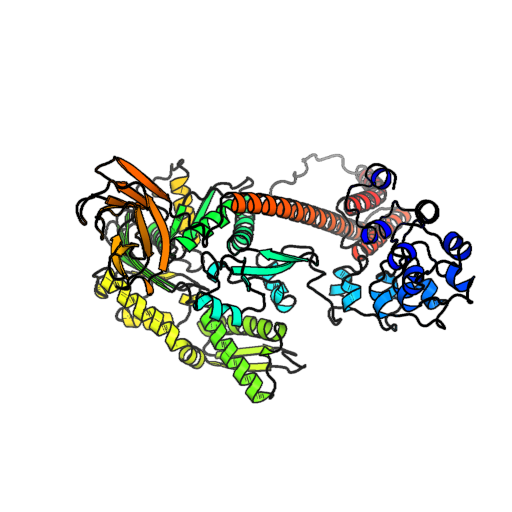1.00 98.19 326 VAL A N 1
ATOM 2604 C CA . VAL A 1 326 ? -19.870 8.346 10.000 1.00 98.19 326 VAL A CA 1
ATOM 2605 C C . VAL A 1 326 ? -19.281 9.383 10.942 1.00 98.19 326 VAL A C 1
ATOM 2607 O O . VAL A 1 326 ? -18.816 9.040 12.033 1.00 98.19 326 VAL A O 1
ATOM 2610 N N . LEU A 1 327 ? -19.302 10.643 10.517 1.00 95.94 327 LEU A N 1
ATOM 2611 C CA . LEU A 1 327 ? -18.816 11.782 11.284 1.00 95.94 327 LEU A CA 1
ATOM 2612 C C . LEU A 1 327 ? -19.923 12.808 11.495 1.00 95.94 327 LEU A C 1
ATOM 2614 O O . LEU A 1 327 ? -20.836 12.936 10.680 1.00 95.94 327 LEU A O 1
ATOM 2618 N N . GLN A 1 328 ? -19.797 13.567 12.570 1.00 94.94 328 GLN A N 1
ATOM 2619 C CA . GLN A 1 328 ? -20.527 14.802 12.800 1.00 94.94 328 GLN A CA 1
ATOM 2620 C C . GLN A 1 328 ? -19.607 15.989 12.560 1.00 94.94 328 GLN A C 1
ATOM 2622 O O . GLN A 1 328 ? -18.474 16.002 13.041 1.00 94.94 328 GLN A O 1
ATOM 2627 N N . ILE A 1 329 ? -20.099 16.961 11.795 1.00 92.50 329 ILE A N 1
ATOM 2628 C CA . ILE A 1 329 ? -19.360 18.167 11.428 1.00 92.50 329 ILE A CA 1
ATOM 2629 C C . ILE A 1 329 ? -20.184 19.388 11.829 1.00 92.50 329 ILE A C 1
ATOM 2631 O O . ILE A 1 329 ? -21.327 19.527 11.390 1.00 92.50 329 ILE A O 1
ATOM 2635 N N . TRP A 1 330 ? -19.609 20.262 12.656 1.00 90.06 330 TRP A N 1
ATOM 2636 C CA . TRP A 1 330 ? -20.203 21.544 13.051 1.00 90.06 330 TRP A CA 1
ATOM 2637 C C . TRP A 1 330 ? -19.104 22.525 13.460 1.00 90.06 330 TRP A C 1
ATOM 2639 O O . TRP A 1 330 ? -18.179 22.143 14.166 1.00 90.06 330 TRP A O 1
ATOM 2649 N N . GLU A 1 331 ? -19.179 23.782 13.016 1.00 85.31 331 GLU A N 1
ATOM 2650 C CA . GLU A 1 331 ? -18.270 24.866 13.449 1.00 85.31 331 GLU A CA 1
ATOM 2651 C C . GLU A 1 331 ? -16.761 24.503 13.462 1.00 85.31 331 GLU A C 1
ATOM 2653 O O . GLU A 1 331 ? -16.008 24.940 14.328 1.00 85.31 331 GLU A O 1
ATOM 2658 N N . GLY A 1 332 ? -16.297 23.686 12.504 1.00 82.81 332 GLY A N 1
ATOM 2659 C CA . GLY A 1 332 ? -14.897 23.235 12.422 1.00 82.81 332 GLY A CA 1
ATOM 2660 C C . GLY A 1 332 ? -14.534 22.048 13.327 1.00 82.81 332 GLY A C 1
ATOM 2661 O O . GLY A 1 332 ? -13.398 21.576 13.290 1.00 82.81 332 GLY A O 1
ATOM 2662 N N . VAL A 1 333 ? -15.478 21.521 14.104 1.00 89.75 333 VAL A N 1
ATOM 2663 C CA . VAL A 1 333 ? -15.341 20.260 14.837 1.00 89.75 333 VAL A CA 1
ATOM 2664 C C . VAL A 1 333 ? -15.718 19.098 13.926 1.00 89.75 333 VAL A C 1
ATOM 2666 O O . VAL A 1 333 ? -16.764 19.112 13.281 1.00 89.75 333 VAL A O 1
ATOM 2669 N N . PHE A 1 334 ? -14.860 18.083 13.900 1.00 93.00 334 PHE A N 1
ATOM 2670 C CA . PHE A 1 334 ? -15.039 16.835 13.170 1.00 93.00 334 PHE A CA 1
ATOM 2671 C C . PHE A 1 334 ? -14.988 15.687 14.179 1.00 93.00 334 PHE A C 1
ATOM 2673 O O . PHE A 1 334 ? -13.910 15.313 14.647 1.00 93.00 334 PHE A O 1
ATOM 2680 N N . GLU A 1 335 ? -16.149 15.137 14.532 1.00 95.00 335 GLU A N 1
ATOM 2681 C CA . GLU A 1 335 ? -16.262 14.026 15.478 1.00 95.00 335 GLU A CA 1
ATOM 2682 C C . GLU A 1 335 ? -16.633 12.734 14.758 1.00 95.00 335 GLU A C 1
ATOM 2684 O O . GLU A 1 335 ? -17.721 12.602 14.196 1.00 95.00 335 GLU A O 1
ATOM 2689 N N . VAL A 1 336 ? -15.744 11.745 14.806 1.00 96.94 336 VAL A N 1
ATOM 2690 C CA . VAL A 1 336 ? -16.036 10.403 14.310 1.00 96.94 336 VAL A CA 1
ATOM 2691 C C . VAL A 1 336 ? -16.972 9.697 15.289 1.00 96.94 336 VAL A C 1
ATOM 2693 O O . VAL A 1 336 ? -16.646 9.515 16.459 1.00 96.94 336 VAL A O 1
ATOM 2696 N N . ARG A 1 337 ? -18.135 9.257 14.800 1.00 97.06 337 ARG A N 1
ATOM 2697 C CA . ARG A 1 337 ? -19.132 8.526 15.604 1.00 97.06 337 ARG A CA 1
ATOM 2698 C C . ARG A 1 337 ? -18.950 7.022 15.502 1.00 97.06 337 ARG A C 1
ATOM 2700 O O . ARG A 1 337 ? -19.085 6.314 16.496 1.00 97.06 337 ARG A O 1
ATOM 2707 N N . ALA A 1 338 ? -18.640 6.537 14.305 1.00 96.50 338 ALA A N 1
ATOM 2708 C CA . ALA A 1 338 ? -18.247 5.156 14.089 1.00 96.50 338 ALA A CA 1
ATOM 2709 C C . ALA A 1 338 ? -17.433 5.015 12.808 1.00 96.50 338 ALA A C 1
ATOM 2711 O O . ALA A 1 338 ? -17.645 5.746 11.836 1.00 96.50 338 ALA A O 1
ATOM 2712 N N . THR A 1 339 ? -16.552 4.023 12.797 1.00 95.44 339 THR A N 1
ATOM 2713 C CA . THR A 1 339 ? -15.819 3.604 11.607 1.00 95.44 339 THR A CA 1
ATOM 2714 C C . THR A 1 339 ? -15.821 2.085 11.481 1.00 95.44 339 THR A C 1
ATOM 2716 O O . THR A 1 339 ? -15.930 1.352 12.466 1.00 95.44 339 THR A O 1
ATOM 2719 N N . GLY A 1 340 ? -15.726 1.601 10.252 1.00 91.31 340 GLY A N 1
ATOM 2720 C CA . GLY A 1 340 ? -15.613 0.190 9.925 1.00 91.31 340 GLY A CA 1
ATOM 2721 C C . GLY A 1 340 ? -15.057 0.034 8.521 1.00 91.31 340 GLY A C 1
ATOM 2722 O O . GLY A 1 340 ? -15.081 0.969 7.727 1.00 91.31 340 GLY A O 1
ATOM 2723 N N . GLY A 1 341 ? -14.556 -1.149 8.192 1.00 91.50 341 GLY A N 1
ATOM 2724 C CA . GLY A 1 341 ? -13.909 -1.335 6.905 1.00 91.50 341 GLY A CA 1
ATOM 2725 C C . GLY A 1 341 ? -13.452 -2.758 6.652 1.00 91.50 341 GLY A C 1
ATOM 2726 O O . GLY A 1 341 ? -13.709 -3.683 7.425 1.00 91.50 341 GLY A O 1
ATOM 2727 N N . ASP A 1 342 ? -12.763 -2.912 5.533 1.00 88.81 342 ASP A N 1
ATOM 2728 C CA . ASP A 1 342 ? -12.023 -4.100 5.158 1.00 88.81 342 ASP A CA 1
ATOM 2729 C C . ASP A 1 342 ? -10.684 -3.678 4.549 1.00 88.81 342 ASP A C 1
ATOM 2731 O O . ASP A 1 342 ? -10.607 -3.117 3.454 1.00 88.81 342 ASP A O 1
ATOM 2735 N N . SER A 1 343 ? -9.603 -3.980 5.268 1.00 85.94 343 SER A N 1
ATOM 2736 C CA . SER A 1 343 ? -8.246 -3.647 4.835 1.00 85.94 343 SER A CA 1
ATOM 2737 C C . SER A 1 343 ? -7.765 -4.464 3.623 1.00 85.94 343 SER A C 1
ATOM 2739 O O . SER A 1 343 ? -6.654 -4.225 3.156 1.00 85.94 343 SER A O 1
ATOM 2741 N N . HIS A 1 344 ? -8.554 -5.439 3.145 1.00 87.81 344 HIS A N 1
ATOM 2742 C CA . HIS A 1 344 ? -8.261 -6.345 2.021 1.00 87.81 344 HIS A CA 1
ATOM 2743 C C . HIS A 1 344 ? -9.413 -6.397 1.004 1.00 87.81 344 HIS A C 1
ATOM 2745 O O . HIS A 1 344 ? -9.714 -7.450 0.438 1.00 87.81 344 HIS A O 1
ATOM 2751 N N . LEU A 1 345 ? -10.070 -5.260 0.774 1.00 94.06 345 LEU A N 1
ATOM 2752 C CA . LEU A 1 345 ? -11.115 -5.107 -0.233 1.00 94.06 345 LEU A CA 1
ATOM 2753 C C . LEU A 1 345 ? -10.903 -3.817 -1.022 1.00 94.06 345 LEU A C 1
ATOM 2755 O O . LEU A 1 345 ? -10.916 -2.739 -0.445 1.00 94.06 345 LEU A O 1
ATOM 2759 N N . GLY A 1 346 ? -10.756 -3.902 -2.340 1.00 96.12 346 GLY A N 1
ATOM 2760 C CA . GLY A 1 346 ? -10.610 -2.725 -3.190 1.00 96.12 346 GLY A CA 1
ATOM 2761 C C . GLY A 1 346 ? -10.617 -3.033 -4.685 1.00 96.12 346 GLY A C 1
ATOM 2762 O O . GLY A 1 346 ? -11.019 -4.107 -5.140 1.00 96.12 346 GLY A O 1
ATOM 2763 N N . GLY A 1 347 ? -10.156 -2.059 -5.467 1.00 96.75 347 GLY A N 1
ATOM 2764 C CA . GLY A 1 347 ? -10.047 -2.151 -6.921 1.00 96.75 347 GLY A CA 1
ATOM 2765 C C . GLY A 1 347 ? -9.223 -3.339 -7.428 1.00 96.75 347 GLY A C 1
ATOM 2766 O O . GLY A 1 347 ? -9.583 -3.885 -8.470 1.00 96.75 347 GLY A O 1
ATOM 2767 N N . SER A 1 348 ? -8.182 -3.762 -6.703 1.00 94.31 348 SER A N 1
ATOM 2768 C CA . SER A 1 348 ? -7.335 -4.903 -7.076 1.00 94.31 348 SER A CA 1
ATOM 2769 C C . SER A 1 348 ? -8.094 -6.234 -7.031 1.00 94.31 348 SER A C 1
ATOM 2771 O O . SER A 1 348 ? -7.848 -7.111 -7.854 1.00 94.31 348 SER A O 1
ATOM 2773 N N . ASP A 1 349 ? -9.075 -6.397 -6.137 1.00 95.50 349 ASP A N 1
ATOM 2774 C CA . ASP A 1 349 ? -9.878 -7.632 -6.068 1.00 95.50 349 ASP A CA 1
ATOM 2775 C C . ASP A 1 349 ? -10.851 -7.742 -7.248 1.00 95.50 349 ASP A C 1
ATOM 2777 O O . ASP A 1 349 ? -11.117 -8.832 -7.762 1.00 95.50 349 ASP A O 1
ATOM 2781 N N . ILE A 1 350 ? -11.336 -6.592 -7.721 1.00 97.00 350 ILE A N 1
ATOM 2782 C CA . ILE A 1 350 ? -12.154 -6.476 -8.932 1.00 97.00 350 ILE A CA 1
ATOM 2783 C C . ILE A 1 350 ? -11.304 -6.820 -10.159 1.00 97.00 350 ILE A C 1
ATOM 2785 O O . ILE A 1 350 ? -11.729 -7.619 -10.997 1.00 97.00 350 ILE A O 1
ATOM 2789 N N . ASP A 1 351 ? -10.082 -6.283 -10.237 1.00 96.81 351 ASP A N 1
ATOM 2790 C CA . ASP A 1 351 ? -9.133 -6.612 -11.307 1.00 96.81 351 ASP A CA 1
ATOM 2791 C C . ASP A 1 351 ? -8.823 -8.113 -11.316 1.00 96.81 351 ASP A C 1
ATOM 2793 O O . ASP A 1 351 ? -8.910 -8.753 -12.363 1.00 96.81 351 ASP A O 1
ATOM 2797 N N . ASN A 1 352 ? -8.567 -8.708 -10.149 1.00 94.75 352 ASN A N 1
ATOM 2798 C CA . ASN A 1 352 ? -8.298 -10.139 -10.013 1.00 94.75 352 ASN A CA 1
ATOM 2799 C C . ASN A 1 352 ? -9.480 -11.010 -10.463 1.00 94.75 352 ASN A C 1
ATOM 2801 O O . ASN A 1 352 ? -9.262 -12.045 -11.097 1.00 94.75 352 ASN A O 1
ATOM 2805 N N . LYS A 1 353 ? -10.733 -10.596 -10.219 1.00 96.75 353 LYS A N 1
ATOM 2806 C CA . LYS A 1 353 ? -11.906 -11.313 -10.757 1.00 96.75 353 LYS A CA 1
ATOM 2807 C C . LYS A 1 353 ? -12.006 -11.241 -12.271 1.00 96.75 353 LYS A C 1
ATOM 2809 O O . LYS A 1 353 ? -12.382 -12.231 -12.902 1.00 96.75 353 LYS A O 1
ATOM 2814 N N . LEU A 1 354 ? -11.663 -10.100 -12.863 1.00 97.88 354 LEU A N 1
ATOM 2815 C CA . LEU A 1 354 ? -11.599 -9.969 -14.317 1.00 97.88 354 LEU A CA 1
ATOM 2816 C C . LEU A 1 354 ? -10.470 -10.828 -14.897 1.00 97.88 354 LEU A C 1
ATOM 2818 O O . LEU A 1 354 ? -10.698 -11.549 -15.867 1.00 97.88 354 LEU A O 1
ATOM 2822 N N . VAL A 1 355 ? -9.295 -10.839 -14.267 1.00 96.94 355 VAL A N 1
ATOM 2823 C CA . VAL A 1 355 ? -8.166 -11.697 -14.660 1.00 96.94 355 VAL A CA 1
ATOM 2824 C C . VAL A 1 355 ? -8.553 -13.171 -14.594 1.00 96.94 355 VAL A C 1
ATOM 2826 O O . VAL A 1 355 ? -8.304 -13.906 -15.546 1.00 96.94 355 VAL A O 1
ATOM 2829 N N . GLU A 1 356 ? -9.208 -13.612 -13.517 1.00 96.31 356 GLU A N 1
ATOM 2830 C CA . GLU A 1 356 ? -9.710 -14.984 -13.382 1.00 96.31 356 GLU A CA 1
ATOM 2831 C C . GLU A 1 356 ? -10.672 -15.340 -14.527 1.00 96.31 356 GLU A C 1
ATOM 2833 O O . GLU A 1 356 ? -10.532 -16.398 -15.149 1.00 96.31 356 GLU A O 1
ATOM 2838 N N . HIS A 1 357 ? -11.607 -14.435 -14.838 1.00 97.75 357 HIS A N 1
ATOM 2839 C CA . HIS A 1 357 ? -12.577 -14.596 -15.918 1.00 97.75 357 HIS A CA 1
ATOM 2840 C C . HIS A 1 357 ? -11.909 -14.732 -17.293 1.00 97.75 357 HIS A C 1
ATOM 2842 O O . HIS A 1 357 ? -12.198 -15.683 -18.024 1.00 97.75 357 HIS A O 1
ATOM 2848 N N . PHE A 1 358 ? -11.007 -13.813 -17.641 1.00 98.25 358 PHE A N 1
ATOM 2849 C CA . PHE A 1 358 ? -10.345 -13.812 -18.945 1.00 98.25 358 PHE A CA 1
ATOM 2850 C C . PHE A 1 358 ? -9.300 -14.925 -19.076 1.00 98.25 358 PHE A C 1
ATOM 2852 O O . PHE A 1 358 ? -9.195 -15.532 -20.138 1.00 98.25 358 PHE A O 1
ATOM 2859 N N . ALA A 1 359 ? -8.599 -15.293 -17.999 1.00 97.00 359 ALA A N 1
ATOM 2860 C CA . ALA A 1 359 ? -7.709 -16.453 -18.011 1.00 97.00 359 ALA A CA 1
ATOM 2861 C C . ALA A 1 359 ? -8.478 -17.762 -18.247 1.00 97.00 359 ALA A C 1
ATOM 2863 O O . ALA A 1 359 ? -8.043 -18.614 -19.025 1.00 97.00 359 ALA A O 1
ATOM 2864 N N . ALA A 1 360 ? -9.657 -17.912 -17.633 1.00 97.50 360 ALA A N 1
ATOM 2865 C CA . ALA A 1 360 ? -10.530 -19.056 -17.887 1.00 97.50 360 ALA A CA 1
ATOM 2866 C C . ALA A 1 360 ? -11.082 -19.061 -19.327 1.00 97.50 360 ALA A C 1
ATOM 2868 O O . ALA A 1 360 ? -11.157 -20.123 -19.951 1.00 97.50 360 ALA A O 1
ATOM 2869 N N . ASP A 1 361 ? -11.444 -17.896 -19.876 1.00 97.69 361 ASP A N 1
ATOM 2870 C CA . ASP A 1 361 ? -11.863 -17.762 -21.278 1.00 97.69 361 ASP A CA 1
ATOM 2871 C C . ASP A 1 361 ? -10.740 -18.136 -22.256 1.00 97.69 361 ASP A C 1
ATOM 2873 O O . ASP A 1 361 ? -10.974 -18.934 -23.168 1.00 97.69 361 ASP A O 1
ATOM 2877 N N . PHE A 1 362 ? -9.523 -17.634 -22.036 1.00 97.69 362 PHE A N 1
ATOM 2878 C CA . PHE A 1 362 ? -8.345 -17.962 -22.837 1.00 97.69 362 PHE A CA 1
ATOM 2879 C C . PHE A 1 362 ? -8.077 -19.471 -22.833 1.00 97.69 362 PHE A C 1
ATOM 2881 O O . PHE A 1 362 ? -8.040 -20.100 -23.892 1.00 97.69 362 PHE A O 1
ATOM 2888 N N . ARG A 1 363 ? -8.026 -20.096 -21.648 1.00 97.06 363 ARG A N 1
ATOM 2889 C CA . ARG A 1 363 ? -7.845 -21.550 -21.522 1.00 97.06 363 ARG A CA 1
ATOM 2890 C C . ARG A 1 363 ? -8.946 -22.338 -22.223 1.00 97.06 363 ARG A C 1
ATOM 2892 O O . ARG A 1 363 ? -8.685 -23.358 -22.861 1.00 97.06 363 ARG A O 1
ATOM 2899 N N . ARG A 1 364 ? -10.195 -21.877 -22.147 1.00 97.69 364 ARG A N 1
ATOM 2900 C CA . ARG A 1 364 ? -11.316 -22.517 -22.846 1.00 97.69 364 ARG A CA 1
ATOM 2901 C C . ARG A 1 364 ? -11.161 -22.439 -24.367 1.00 97.69 364 ARG A C 1
ATOM 2903 O O . ARG A 1 364 ? -11.429 -23.454 -25.019 1.00 97.69 364 ARG A O 1
ATOM 2910 N N . LYS A 1 365 ? -10.776 -21.276 -24.905 1.00 97.06 365 LYS A N 1
ATOM 2911 C CA . LYS A 1 365 ? -10.631 -21.011 -26.348 1.00 97.06 365 LYS A CA 1
ATOM 2912 C C . LYS A 1 365 ? -9.425 -21.731 -26.952 1.00 97.06 365 LYS A C 1
ATOM 2914 O O . LYS A 1 365 ? -9.587 -22.408 -27.960 1.00 97.06 365 LYS A O 1
ATOM 2919 N N . TYR A 1 366 ? -8.265 -21.640 -26.307 1.00 96.38 366 TYR A N 1
ATOM 2920 C CA . TYR A 1 366 ? -6.983 -22.052 -26.893 1.00 96.38 366 TYR A CA 1
ATOM 2921 C C . TYR A 1 366 ? -6.379 -23.316 -26.272 1.00 96.38 366 TYR A C 1
ATOM 2923 O O . TYR A 1 366 ? -5.385 -23.822 -26.771 1.00 96.38 366 TYR A O 1
ATOM 2931 N N . LYS A 1 367 ? -6.993 -23.864 -25.213 1.00 96.31 367 LYS A N 1
ATOM 2932 C CA . LYS A 1 367 ? -6.569 -25.105 -24.526 1.00 96.31 367 LYS A CA 1
ATOM 2933 C C . LYS A 1 367 ? -5.191 -25.049 -23.855 1.00 96.31 367 LYS A C 1
ATOM 2935 O O . LYS A 1 367 ? -4.699 -26.086 -23.428 1.00 96.31 367 LYS A O 1
ATOM 2940 N N . VAL A 1 368 ? -4.644 -23.851 -23.676 1.00 95.06 368 VAL A N 1
ATOM 2941 C CA . VAL A 1 368 ? -3.378 -23.563 -22.985 1.00 95.06 368 VAL A CA 1
ATOM 2942 C C . VAL A 1 368 ? -3.626 -22.675 -21.761 1.00 95.06 368 VAL A C 1
ATOM 2944 O O . VAL A 1 368 ? -4.599 -21.915 -21.740 1.00 95.06 368 VAL A O 1
ATOM 2947 N N . ASP A 1 369 ? -2.801 -22.783 -20.716 1.00 93.38 369 ASP A N 1
ATOM 2948 C CA . ASP A 1 369 ? -2.990 -22.034 -19.464 1.00 93.38 369 ASP A CA 1
ATOM 2949 C C . ASP A 1 369 ? -1.962 -20.902 -19.321 1.00 93.38 369 ASP A C 1
ATOM 2951 O O . ASP A 1 369 ? -0.816 -21.113 -18.937 1.00 93.38 369 ASP A O 1
ATOM 2955 N N . LEU A 1 370 ? -2.388 -19.662 -19.587 1.00 93.19 370 LEU A N 1
ATOM 2956 C CA . LEU A 1 370 ? -1.499 -18.493 -19.536 1.00 93.19 370 LEU A CA 1
ATOM 2957 C C . LEU A 1 370 ? -0.946 -18.188 -18.131 1.00 93.19 370 LEU A C 1
ATOM 2959 O O . LEU A 1 370 ? -0.024 -17.383 -17.998 1.00 93.19 370 LEU A O 1
ATOM 2963 N N . ARG A 1 371 ? -1.488 -18.828 -17.083 1.00 90.12 371 ARG A N 1
ATOM 2964 C CA . ARG A 1 371 ? -1.010 -18.702 -15.695 1.00 90.12 371 ARG A CA 1
ATOM 2965 C C . ARG A 1 371 ? 0.410 -19.229 -15.510 1.00 90.12 371 ARG A C 1
ATOM 2967 O O . ARG A 1 371 ? 1.064 -18.869 -14.538 1.00 90.12 371 ARG A O 1
ATOM 2974 N N . GLU A 1 372 ? 0.898 -20.028 -16.453 1.00 89.12 372 GLU A N 1
ATOM 2975 C CA . GLU A 1 372 ? 2.275 -20.524 -16.486 1.00 89.12 372 GLU A CA 1
ATOM 2976 C C . GLU A 1 372 ? 3.293 -19.419 -16.830 1.00 89.12 372 GLU A C 1
ATOM 2978 O O . GLU A 1 372 ? 4.485 -19.572 -16.571 1.00 89.12 372 GLU A O 1
ATOM 2983 N N . SER A 1 373 ? 2.842 -18.271 -17.357 1.00 89.62 373 SER A N 1
ATOM 2984 C CA . SER A 1 373 ? 3.699 -17.133 -17.701 1.00 89.62 373 SER A CA 1
ATOM 2985 C C . SER A 1 373 ? 3.394 -15.897 -16.844 1.00 89.62 373 SER A C 1
ATOM 2987 O O . SER A 1 373 ? 2.391 -15.212 -17.072 1.00 89.62 373 SER A O 1
ATOM 2989 N N . PRO A 1 374 ? 4.298 -15.512 -15.917 1.00 88.25 374 PRO A N 1
ATOM 2990 C CA . PRO A 1 374 ? 4.173 -14.267 -15.155 1.00 88.25 374 PRO A CA 1
ATOM 2991 C C . PRO A 1 374 ? 4.062 -13.025 -16.050 1.00 88.25 374 PRO A C 1
ATOM 2993 O O . PRO A 1 374 ? 3.320 -12.095 -15.739 1.00 88.25 374 PRO A O 1
ATOM 2996 N N . LYS A 1 375 ? 4.755 -13.026 -17.199 1.00 88.31 375 LYS A N 1
ATOM 2997 C CA . LYS A 1 375 ? 4.692 -11.947 -18.197 1.00 88.31 375 LYS A CA 1
ATOM 2998 C C . LYS A 1 375 ? 3.300 -11.847 -18.826 1.00 88.31 375 LYS A C 1
ATOM 3000 O O . LYS A 1 375 ? 2.743 -10.751 -18.891 1.00 88.31 375 LYS A O 1
ATOM 3005 N N . ALA A 1 376 ? 2.718 -12.970 -19.255 1.00 92.88 376 ALA A N 1
ATOM 3006 C CA . ALA A 1 376 ? 1.370 -12.991 -19.830 1.00 92.88 376 ALA A CA 1
ATOM 3007 C C . ALA A 1 376 ? 0.314 -12.572 -18.796 1.00 92.88 376 ALA A C 1
ATOM 3009 O O . ALA A 1 376 ? -0.528 -11.718 -19.081 1.00 92.88 376 ALA A O 1
ATOM 3010 N N . MET A 1 377 ? 0.417 -13.094 -17.568 1.00 93.62 377 MET A N 1
ATOM 3011 C CA . MET A 1 377 ? -0.454 -12.716 -16.453 1.00 93.62 377 MET A CA 1
ATOM 3012 C C . MET A 1 377 ? -0.391 -11.216 -16.155 1.00 93.62 377 MET A C 1
ATOM 3014 O O . MET A 1 377 ? -1.434 -10.582 -15.998 1.00 93.62 377 MET A O 1
ATOM 3018 N N . ARG A 1 378 ? 0.806 -10.615 -16.139 1.00 91.12 378 ARG A N 1
ATOM 3019 C CA . ARG A 1 378 ? 0.962 -9.180 -15.868 1.00 91.12 378 ARG A CA 1
ATOM 3020 C C . ARG A 1 378 ? 0.383 -8.294 -16.976 1.00 91.12 378 ARG A C 1
ATOM 3022 O O . ARG A 1 378 ? -0.283 -7.294 -16.689 1.00 91.12 378 ARG A O 1
ATOM 3029 N N . ARG A 1 379 ? 0.569 -8.688 -18.241 1.00 93.50 379 ARG A N 1
ATOM 3030 C CA . ARG A 1 379 ? -0.068 -8.020 -19.391 1.00 93.50 379 ARG A CA 1
ATOM 3031 C C . ARG A 1 379 ? -1.593 -8.091 -19.295 1.00 93.50 379 ARG A C 1
ATOM 3033 O O . ARG A 1 379 ? -2.260 -7.073 -19.477 1.00 93.50 379 ARG A O 1
ATOM 3040 N N . LEU A 1 380 ? -2.136 -9.259 -18.939 1.00 95.88 380 LEU A N 1
ATOM 3041 C CA . LEU A 1 380 ? -3.574 -9.445 -18.743 1.00 95.88 380 LEU A CA 1
ATOM 3042 C C . LEU A 1 380 ? -4.117 -8.614 -17.570 1.00 95.88 380 LEU A C 1
ATOM 3044 O O . LEU A 1 380 ? -5.157 -7.980 -17.723 1.00 95.88 380 LEU A O 1
ATOM 3048 N N . GLN A 1 381 ? -3.415 -8.559 -16.432 1.00 94.25 381 GLN A N 1
ATOM 3049 C CA . GLN A 1 381 ? -3.778 -7.714 -15.282 1.00 94.25 381 GLN A CA 1
ATOM 3050 C C . GLN A 1 381 ? -3.903 -6.239 -15.680 1.00 94.25 381 GLN A C 1
ATOM 3052 O O . GLN A 1 381 ? -4.908 -5.597 -15.381 1.00 94.25 381 GLN A O 1
ATOM 3057 N N . THR A 1 382 ? -2.922 -5.725 -16.427 1.00 93.19 382 THR A N 1
ATOM 3058 C CA . THR A 1 382 ? -2.914 -4.333 -16.899 1.00 93.19 382 THR A CA 1
ATOM 3059 C C . THR A 1 382 ? -4.090 -4.058 -17.846 1.00 93.19 382 THR A C 1
ATOM 3061 O O . THR A 1 382 ? -4.725 -3.005 -17.773 1.00 93.19 382 THR A O 1
ATOM 3064 N N . ALA A 1 383 ? -4.424 -5.011 -18.723 1.00 96.31 383 ALA A N 1
ATOM 3065 C CA . ALA A 1 383 ? -5.601 -4.910 -19.584 1.00 96.31 383 ALA A CA 1
ATOM 3066 C C . ALA A 1 383 ? -6.915 -4.955 -18.784 1.00 96.31 383 ALA A C 1
ATOM 3068 O O . ALA A 1 383 ? -7.833 -4.190 -19.078 1.00 96.31 383 ALA A O 1
ATOM 3069 N N . CYS A 1 384 ? -6.999 -5.789 -17.744 1.00 97.56 384 CYS A N 1
ATOM 3070 C CA . CYS A 1 384 ? -8.175 -5.889 -16.877 1.00 97.56 384 CYS A CA 1
ATOM 3071 C C . CYS A 1 384 ? -8.434 -4.596 -16.092 1.00 97.56 384 CYS A C 1
ATOM 3073 O O . CYS A 1 384 ? -9.580 -4.150 -16.047 1.00 97.56 384 CYS A O 1
ATOM 3075 N N . GLU A 1 385 ? -7.392 -3.947 -15.560 1.00 96.25 385 GLU A N 1
ATOM 3076 C CA . GLU A 1 385 ? -7.519 -2.639 -14.896 1.00 96.25 385 GLU A CA 1
ATOM 3077 C C . GLU A 1 385 ? -8.085 -1.585 -15.866 1.00 96.25 385 GLU A C 1
ATOM 3079 O O . GLU A 1 385 ? -9.011 -0.840 -15.526 1.00 96.25 385 GLU A O 1
ATOM 3084 N N . ARG A 1 386 ? -7.582 -1.549 -17.110 1.00 96.62 386 ARG A N 1
ATOM 3085 C CA . ARG A 1 386 ? -8.093 -0.649 -18.160 1.00 96.62 386 ARG A CA 1
ATOM 3086 C C . ARG A 1 386 ? -9.551 -0.946 -18.497 1.00 96.62 386 ARG A C 1
ATOM 3088 O O . ARG A 1 386 ? -10.355 -0.020 -18.546 1.00 96.62 386 ARG A O 1
ATOM 3095 N N . VAL A 1 387 ? -9.911 -2.218 -18.666 1.00 98.06 387 VAL A N 1
ATOM 3096 C CA . VAL A 1 387 ? -11.299 -2.646 -18.900 1.00 98.06 387 VAL A CA 1
ATOM 3097 C C . VAL A 1 387 ? -12.212 -2.212 -17.762 1.00 98.06 387 VAL A C 1
ATOM 3099 O O . VAL A 1 387 ? -13.249 -1.608 -18.029 1.00 98.06 387 VAL A O 1
ATOM 3102 N N . LYS A 1 388 ? -11.826 -2.451 -16.503 1.00 98.12 388 LYS A N 1
ATOM 3103 C CA . LYS A 1 388 ? -12.582 -2.010 -15.322 1.00 98.12 388 LYS A CA 1
ATOM 3104 C C . LYS A 1 388 ? -12.859 -0.508 -15.385 1.00 98.12 388 LYS A C 1
ATOM 3106 O O . LYS A 1 388 ? -14.008 -0.098 -15.242 1.00 98.12 388 LYS A O 1
ATOM 3111 N N . ARG A 1 389 ? -11.825 0.303 -15.640 1.00 97.88 389 ARG A N 1
ATOM 3112 C CA . ARG A 1 389 ? -11.946 1.767 -15.740 1.00 97.88 389 ARG A CA 1
ATOM 3113 C C . ARG A 1 389 ? -12.859 2.191 -16.893 1.00 97.88 389 ARG A C 1
ATOM 3115 O O . ARG A 1 389 ? -13.727 3.033 -16.682 1.00 97.88 389 ARG A O 1
ATOM 3122 N N . THR A 1 390 ? -12.723 1.585 -18.074 1.00 98.00 390 THR A N 1
ATOM 3123 C CA . THR A 1 390 ? -13.595 1.863 -19.230 1.00 98.00 390 THR A CA 1
ATOM 3124 C C . THR A 1 390 ? -15.052 1.513 -18.935 1.00 98.00 390 THR A C 1
ATOM 3126 O O . THR A 1 390 ? -15.953 2.274 -19.278 1.00 98.00 390 THR A O 1
ATOM 3129 N N . LEU A 1 391 ? -15.314 0.397 -18.251 1.00 98.19 391 LEU A N 1
ATOM 3130 C CA . LEU A 1 391 ? -16.675 -0.013 -17.893 1.00 98.19 391 LEU A CA 1
ATOM 3131 C C . LEU A 1 391 ? -17.350 0.919 -16.877 1.00 98.19 391 LEU A C 1
ATOM 3133 O O . LEU A 1 391 ? -18.578 0.897 -16.776 1.00 98.19 391 LEU A O 1
ATOM 3137 N N . SER A 1 392 ? -16.602 1.767 -16.166 1.00 96.44 392 SER A N 1
ATOM 3138 C CA . SER A 1 392 ? -17.193 2.796 -15.301 1.00 96.44 392 SER A CA 1
ATOM 3139 C C . SER A 1 392 ? -17.914 3.898 -16.088 1.00 96.44 392 SER A C 1
ATOM 3141 O O . SER A 1 392 ? -18.803 4.543 -15.540 1.00 96.44 392 SER A O 1
ATOM 3143 N N . SER A 1 393 ? -17.604 4.086 -17.377 1.00 95.81 393 SER A N 1
ATOM 3144 C CA . SER A 1 393 ? -18.279 5.055 -18.259 1.00 95.81 393 SER A CA 1
ATOM 3145 C C . SER A 1 393 ? -19.021 4.392 -19.426 1.00 95.81 393 SER A C 1
ATOM 3147 O O . SER A 1 393 ? -20.131 4.806 -19.758 1.00 95.81 393 SER A O 1
ATOM 3149 N N . ALA A 1 394 ? -18.501 3.292 -19.976 1.00 97.44 394 ALA A N 1
ATOM 3150 C CA . ALA A 1 394 ? -19.086 2.555 -21.098 1.00 97.44 394 ALA A CA 1
ATOM 3151 C C . ALA A 1 394 ? -19.871 1.303 -20.665 1.00 97.44 394 ALA A C 1
ATOM 3153 O O . ALA A 1 394 ? -19.601 0.702 -19.625 1.00 97.44 394 ALA A O 1
ATOM 3154 N N . ALA A 1 395 ? -20.852 0.885 -21.471 1.00 97.75 395 ALA A N 1
ATOM 3155 C CA . ALA A 1 395 ? -21.639 -0.329 -21.216 1.00 97.75 395 ALA A CA 1
ATOM 3156 C C . ALA A 1 395 ? -20.894 -1.631 -21.577 1.00 97.75 395 ALA A C 1
ATOM 3158 O O . ALA A 1 395 ? -21.287 -2.711 -21.134 1.00 97.75 395 ALA A O 1
ATOM 3159 N N . GLN A 1 396 ? -19.827 -1.534 -22.371 1.00 97.94 396 GLN A N 1
ATOM 3160 C CA . GLN A 1 396 ? -18.984 -2.646 -22.809 1.00 97.94 396 GLN A CA 1
ATOM 3161 C C . GLN A 1 396 ? -17.543 -2.179 -23.034 1.00 97.94 396 GLN A C 1
ATOM 3163 O O . GLN A 1 396 ? -17.316 -0.997 -23.288 1.00 97.94 396 GLN A O 1
ATOM 3168 N N . ALA A 1 397 ? -16.591 -3.107 -22.957 1.00 98.12 397 ALA A N 1
ATOM 3169 C CA . ALA A 1 397 ? -15.175 -2.876 -23.230 1.00 98.12 397 ALA A CA 1
ATOM 3170 C C . ALA A 1 397 ? -14.529 -4.134 -23.835 1.00 98.12 397 ALA A C 1
ATOM 3172 O O . ALA A 1 397 ? -14.989 -5.251 -23.574 1.00 98.12 397 ALA A O 1
ATOM 3173 N N . SER A 1 398 ? -13.467 -3.958 -24.624 1.00 96.25 398 SER A N 1
ATOM 3174 C CA . SER A 1 398 ? -12.668 -5.045 -25.199 1.00 96.25 398 SER A CA 1
ATOM 3175 C C . SER A 1 398 ? -11.262 -5.117 -24.596 1.00 96.25 398 SER A C 1
ATOM 3177 O O . SER A 1 398 ? -10.709 -4.119 -24.134 1.00 96.25 398 SER A O 1
ATOM 3179 N N . ILE A 1 399 ? -10.701 -6.326 -24.594 1.00 96.81 399 ILE A N 1
ATOM 3180 C CA . ILE A 1 399 ? -9.273 -6.603 -24.438 1.00 96.81 399 ILE A CA 1
ATOM 3181 C C . ILE A 1 399 ? -8.756 -7.026 -25.803 1.00 96.81 399 ILE A C 1
ATOM 3183 O O . ILE A 1 399 ? -9.333 -7.925 -26.413 1.00 96.81 399 ILE A O 1
ATOM 3187 N N . GLU A 1 400 ? -7.664 -6.403 -26.231 1.00 96.38 400 GLU A N 1
ATOM 3188 C CA . GLU A 1 400 ? -6.913 -6.726 -27.442 1.00 96.38 400 GLU A CA 1
ATOM 3189 C C . GLU A 1 400 ? -5.435 -6.808 -27.051 1.00 96.38 400 GLU A C 1
ATOM 3191 O O . GLU A 1 400 ? -4.842 -5.820 -26.608 1.00 96.38 400 GLU A O 1
ATOM 3196 N N . LEU A 1 401 ? -4.873 -8.018 -27.091 1.00 95.75 401 LEU A N 1
ATOM 3197 C CA . LEU A 1 401 ? -3.501 -8.306 -26.679 1.00 95.75 401 LEU A CA 1
ATOM 3198 C C . LEU A 1 401 ? -2.826 -9.214 -27.707 1.00 95.75 401 LEU A C 1
ATOM 3200 O O . LEU A 1 401 ? -3.096 -10.414 -27.743 1.00 95.75 401 LEU A O 1
ATOM 3204 N N . ASP A 1 402 ? -1.903 -8.647 -28.474 1.00 94.62 402 ASP A N 1
ATOM 3205 C CA . ASP A 1 402 ? -1.130 -9.387 -29.475 1.00 94.62 402 ASP A CA 1
ATOM 3206 C C . ASP A 1 402 ? -0.104 -10.305 -28.808 1.00 94.62 402 ASP A C 1
ATOM 3208 O O . ASP A 1 402 ? 0.549 -9.911 -27.831 1.00 94.62 402 ASP A O 1
ATOM 3212 N N . SER A 1 403 ? 0.060 -11.523 -29.326 1.00 93.00 403 SER A N 1
ATOM 3213 C CA . SER A 1 403 ? 1.008 -12.528 -28.834 1.00 93.00 403 SER A CA 1
ATOM 3214 C C . SER A 1 403 ? 1.011 -12.609 -27.298 1.00 93.00 403 SER A C 1
ATOM 3216 O O . SER A 1 403 ? 2.025 -12.385 -26.628 1.00 93.00 403 SER A O 1
ATOM 3218 N N . LEU A 1 404 ? -0.166 -12.807 -26.695 1.00 94.31 404 LEU A N 1
ATOM 3219 C CA . LEU A 1 404 ? -0.322 -12.798 -25.238 1.00 94.31 404 LEU A CA 1
ATOM 3220 C C . LEU A 1 404 ? 0.457 -13.950 -24.593 1.00 94.31 404 LEU A C 1
ATOM 3222 O O . LEU A 1 404 ? 1.194 -13.733 -23.628 1.00 94.31 404 LEU A O 1
ATOM 3226 N N . PHE A 1 405 ? 0.289 -15.157 -25.130 1.00 95.38 405 PHE A N 1
ATOM 3227 C CA . PHE A 1 405 ? 0.948 -16.380 -24.678 1.00 95.38 405 PHE A CA 1
ATOM 3228 C C . PHE A 1 405 ? 1.093 -17.342 -25.863 1.00 95.38 405 PHE A C 1
ATOM 3230 O O . PHE A 1 405 ? 0.167 -17.451 -26.658 1.00 95.38 405 PHE A O 1
ATOM 3237 N N . GLU A 1 406 ? 2.253 -17.990 -26.010 1.00 92.44 406 GLU A N 1
ATOM 3238 C CA . GLU A 1 406 ? 2.554 -18.924 -27.117 1.00 92.44 406 GLU A CA 1
ATOM 3239 C C . GLU A 1 406 ? 2.236 -18.382 -28.530 1.00 92.44 406 GLU A C 1
ATOM 3241 O O . GLU A 1 406 ? 1.756 -19.107 -29.397 1.00 92.44 406 GLU A O 1
ATOM 3246 N N . ASN A 1 407 ? 2.508 -17.093 -28.782 1.00 92.12 407 ASN A N 1
ATOM 3247 C CA . ASN A 1 407 ? 2.193 -16.400 -30.044 1.00 92.12 407 ASN A CA 1
ATOM 3248 C C . ASN A 1 407 ? 0.698 -16.337 -30.400 1.00 92.12 407 ASN A C 1
ATOM 3250 O O . ASN A 1 407 ? 0.342 -16.129 -31.558 1.00 92.12 407 ASN A O 1
ATOM 3254 N N . ILE A 1 408 ? -0.181 -16.493 -29.410 1.00 95.12 408 ILE A N 1
ATOM 3255 C CA . ILE A 1 408 ? -1.627 -16.389 -29.586 1.00 95.12 408 ILE A CA 1
ATOM 3256 C C . ILE A 1 408 ? -2.080 -14.961 -29.291 1.00 95.12 408 ILE A C 1
ATOM 3258 O O . ILE A 1 408 ? -1.927 -14.470 -28.168 1.00 95.12 408 ILE A O 1
ATOM 3262 N N . ASP A 1 409 ? -2.705 -14.328 -30.279 1.00 96.19 409 ASP A N 1
ATOM 3263 C CA . ASP A 1 409 ? -3.425 -13.070 -30.093 1.00 96.19 409 ASP A CA 1
ATOM 3264 C C . ASP A 1 409 ? -4.716 -13.317 -29.309 1.00 96.19 409 ASP A C 1
ATOM 3266 O O . ASP A 1 409 ? -5.474 -14.258 -29.581 1.00 96.19 409 ASP A O 1
ATOM 3270 N N . TYR A 1 410 ? -4.982 -12.460 -28.326 1.00 97.69 410 TYR A N 1
ATOM 3271 C CA . TYR A 1 410 ? -6.166 -12.558 -27.489 1.00 97.69 410 TYR A CA 1
ATOM 3272 C C . TYR A 1 410 ? -7.090 -11.361 -27.665 1.00 97.69 410 TYR A C 1
ATOM 3274 O O . TYR A 1 410 ? -6.747 -10.231 -27.315 1.00 97.69 410 TYR A O 1
ATOM 3282 N N . THR A 1 411 ? -8.310 -11.650 -28.117 1.00 97.25 411 THR A N 1
ATOM 3283 C CA . THR A 1 411 ? -9.407 -10.685 -28.156 1.00 97.25 411 THR A CA 1
ATOM 3284 C C . THR A 1 411 ? -10.606 -11.202 -27.372 1.00 97.25 411 THR A C 1
ATOM 3286 O O . THR A 1 411 ? -11.062 -12.345 -27.536 1.00 97.25 411 THR A O 1
ATOM 3289 N N . ALA A 1 412 ? -11.151 -10.346 -26.514 1.00 97.50 412 ALA A N 1
ATOM 3290 C CA . ALA A 1 412 ? -12.371 -10.624 -25.772 1.00 97.50 412 ALA A CA 1
ATOM 3291 C C . ALA A 1 412 ? -13.150 -9.339 -25.490 1.00 97.50 412 ALA A C 1
ATOM 3293 O O . ALA A 1 412 ? -12.576 -8.262 -25.376 1.00 97.50 412 ALA A O 1
ATOM 3294 N N . THR A 1 413 ? -14.465 -9.460 -25.337 1.00 97.81 413 THR A N 1
ATOM 3295 C CA . THR A 1 413 ? -15.353 -8.355 -24.962 1.00 97.81 413 THR A CA 1
ATOM 3296 C C . THR A 1 413 ? -16.101 -8.730 -23.695 1.00 97.81 413 THR A C 1
ATOM 3298 O O . THR A 1 413 ? -16.509 -9.880 -23.524 1.00 97.81 413 THR A O 1
ATOM 3301 N N . ILE A 1 414 ? -16.306 -7.756 -22.816 1.00 98.31 414 ILE A N 1
ATOM 3302 C CA . ILE A 1 414 ? -17.110 -7.902 -21.606 1.00 98.31 414 ILE A CA 1
ATOM 3303 C C . ILE A 1 414 ? -18.065 -6.715 -21.475 1.00 98.31 414 ILE A C 1
ATOM 3305 O O . ILE A 1 414 ? -17.741 -5.583 -21.835 1.00 98.31 414 ILE A O 1
ATOM 3309 N N . THR A 1 415 ? -19.264 -6.974 -20.963 1.00 98.62 415 THR A N 1
ATOM 3310 C CA . THR A 1 415 ? -20.246 -5.932 -20.652 1.00 98.62 415 THR A CA 1
ATOM 3311 C C . THR A 1 415 ? -20.118 -5.489 -19.197 1.00 98.62 415 THR A C 1
ATOM 3313 O O . THR A 1 415 ? -19.690 -6.261 -18.333 1.00 98.62 415 THR A O 1
ATOM 3316 N N . ARG A 1 416 ? -20.563 -4.265 -18.895 1.00 98.56 416 ARG A N 1
ATOM 3317 C CA . ARG A 1 416 ? -20.648 -3.759 -17.518 1.00 98.56 416 ARG A CA 1
ATOM 3318 C C . ARG A 1 416 ? -21.479 -4.700 -16.648 1.00 98.56 416 ARG A C 1
ATOM 3320 O O . ARG A 1 416 ? -21.016 -5.099 -15.589 1.00 98.56 416 ARG A O 1
ATOM 3327 N N . ALA A 1 417 ? -22.639 -5.137 -17.142 1.00 98.12 417 ALA A N 1
ATOM 3328 C CA . ALA A 1 417 ? -23.518 -6.066 -16.431 1.00 98.12 417 ALA A CA 1
ATOM 3329 C C . ALA A 1 417 ? -22.806 -7.374 -16.040 1.00 98.12 417 ALA A C 1
ATOM 3331 O O . ALA A 1 417 ? -22.994 -7.871 -14.931 1.00 98.12 417 ALA A O 1
ATOM 3332 N N . ARG A 1 418 ? -21.942 -7.913 -16.914 1.00 98.31 418 ARG A N 1
ATOM 3333 C CA . ARG A 1 418 ? -21.175 -9.124 -16.602 1.00 98.31 418 ARG A CA 1
ATOM 3334 C C . ARG A 1 418 ? -20.105 -8.875 -15.538 1.00 98.31 418 ARG A C 1
ATOM 3336 O O . ARG A 1 418 ? -19.935 -9.711 -14.657 1.00 98.31 418 ARG A O 1
ATOM 3343 N N . MET A 1 419 ? -19.395 -7.747 -15.597 1.00 98.19 419 MET A N 1
ATOM 3344 C CA . MET A 1 419 ? -18.435 -7.371 -14.550 1.00 98.19 419 MET A CA 1
ATOM 3345 C C . MET A 1 419 ? -19.134 -7.175 -13.197 1.00 98.19 419 MET A C 1
ATOM 3347 O O . MET A 1 419 ? -18.667 -7.696 -12.184 1.00 98.19 419 MET A O 1
ATOM 3351 N N . GLU A 1 420 ? -20.289 -6.507 -13.192 1.00 97.88 420 GLU A N 1
ATOM 3352 C CA . GLU A 1 420 ? -21.108 -6.304 -11.994 1.00 97.88 420 GLU A CA 1
ATOM 3353 C C . GLU A 1 420 ? -21.597 -7.624 -11.388 1.00 97.88 420 GLU A C 1
ATOM 3355 O O . GLU A 1 420 ? -21.567 -7.784 -10.170 1.00 97.88 420 GLU A O 1
ATOM 3360 N N . GLU A 1 421 ? -22.005 -8.589 -12.215 1.00 97.94 421 GLU A N 1
ATOM 3361 C CA . GLU A 1 421 ? -22.391 -9.931 -11.766 1.00 97.94 421 GLU A CA 1
ATOM 3362 C C . GLU A 1 421 ? -21.220 -10.662 -11.091 1.00 97.94 421 GLU A C 1
ATOM 3364 O O . GLU A 1 421 ? -21.376 -11.195 -9.991 1.00 97.94 421 GLU A O 1
ATOM 3369 N N . LEU A 1 422 ? -20.037 -10.645 -11.719 1.00 98.00 422 LEU A N 1
ATOM 3370 C CA . LEU A 1 422 ? -18.825 -11.289 -11.197 1.00 98.00 422 LEU A CA 1
ATOM 3371 C C . LEU A 1 422 ? -18.367 -10.683 -9.861 1.00 98.00 422 LEU A C 1
ATOM 3373 O O . LEU A 1 422 ? -17.851 -11.402 -9.005 1.00 98.00 422 LEU A O 1
ATOM 3377 N N . CYS A 1 423 ? -18.562 -9.374 -9.682 1.00 97.94 423 CYS A N 1
ATOM 3378 C CA . CYS A 1 423 ? -18.060 -8.619 -8.531 1.00 97.94 423 CYS A CA 1
ATOM 3379 C C . CYS A 1 423 ? -19.124 -8.342 -7.457 1.00 97.94 423 CYS A C 1
ATOM 3381 O O . CYS A 1 423 ? -18.808 -7.784 -6.406 1.00 97.94 423 CYS A O 1
ATOM 3383 N N . MET A 1 424 ? -20.372 -8.770 -7.667 1.00 98.00 424 MET A N 1
ATOM 3384 C CA . MET A 1 424 ? -21.483 -8.562 -6.733 1.00 98.00 424 MET A CA 1
ATOM 3385 C C . MET A 1 424 ? -21.185 -8.977 -5.277 1.00 98.00 424 MET A C 1
ATOM 3387 O O . MET A 1 424 ? -21.616 -8.255 -4.375 1.00 98.00 424 MET A O 1
ATOM 3391 N N . PRO A 1 425 ? -20.459 -10.082 -4.988 1.00 97.12 425 PRO A N 1
ATOM 3392 C CA . PRO A 1 425 ? -20.113 -10.430 -3.607 1.00 97.12 425 PRO A CA 1
ATOM 3393 C C . PRO A 1 425 ? -19.313 -9.335 -2.887 1.00 97.12 425 PRO A C 1
ATOM 3395 O O . PRO A 1 425 ? -19.571 -9.067 -1.716 1.00 97.12 425 PRO A O 1
ATOM 3398 N N . TYR A 1 426 ? -18.395 -8.664 -3.589 1.00 97.12 426 TYR A N 1
ATOM 3399 C CA . TYR A 1 426 ? -17.611 -7.554 -3.043 1.00 97.12 426 TYR A CA 1
ATOM 3400 C C . TYR A 1 426 ? -18.481 -6.326 -2.789 1.00 97.12 426 TYR A C 1
ATOM 3402 O O . TYR A 1 426 ? -18.405 -5.721 -1.724 1.00 97.12 426 TYR A O 1
ATOM 3410 N N . PHE A 1 427 ? -19.371 -6.001 -3.728 1.00 97.88 427 PHE A N 1
ATOM 3411 C CA . PHE A 1 427 ? -20.255 -4.841 -3.607 1.00 97.88 427 PHE A CA 1
ATOM 3412 C C . PHE A 1 427 ? -21.256 -4.996 -2.459 1.00 97.88 427 PHE A C 1
ATOM 3414 O O . PHE A 1 427 ? -21.524 -4.039 -1.738 1.00 97.88 427 PHE A O 1
ATOM 3421 N N . ARG A 1 428 ? -21.782 -6.208 -2.246 1.00 97.69 428 ARG A N 1
ATOM 3422 C CA . ARG A 1 428 ? -22.638 -6.511 -1.088 1.00 97.69 428 ARG A CA 1
ATOM 3423 C C . ARG A 1 428 ? -21.880 -6.371 0.223 1.00 97.69 428 ARG A C 1
ATOM 3425 O O . ARG A 1 428 ? -22.391 -5.723 1.126 1.00 97.69 428 ARG A O 1
ATOM 3432 N N . LYS A 1 429 ? -20.642 -6.874 0.283 1.00 96.94 429 LYS A N 1
ATOM 3433 C CA . LYS A 1 429 ? -19.784 -6.712 1.461 1.00 96.94 429 LYS A CA 1
ATOM 3434 C C . LYS A 1 429 ? -19.575 -5.236 1.813 1.00 96.94 429 LYS A C 1
ATOM 3436 O O . LYS A 1 429 ? -19.633 -4.891 2.987 1.00 96.94 429 LYS A O 1
ATOM 3441 N N . CYS A 1 430 ? -19.415 -4.360 0.816 1.00 97.81 430 CYS A N 1
ATOM 3442 C CA . CYS A 1 430 ? -19.362 -2.919 1.065 1.00 97.81 430 CYS A CA 1
ATOM 3443 C C . CYS A 1 430 ? -20.634 -2.392 1.750 1.00 97.81 430 CYS A C 1
ATOM 3445 O O . CYS A 1 430 ? -20.548 -1.621 2.703 1.00 97.81 430 CYS A O 1
ATOM 3447 N N . MET A 1 431 ? -21.812 -2.825 1.293 1.00 98.12 431 MET A N 1
ATOM 3448 C CA . MET A 1 431 ? -23.093 -2.401 1.869 1.00 98.12 431 MET A CA 1
ATOM 3449 C C . MET A 1 431 ? -23.330 -2.953 3.277 1.00 98.12 431 MET A C 1
ATOM 3451 O O . MET A 1 431 ? -23.844 -2.226 4.127 1.00 98.12 431 MET A O 1
ATOM 3455 N N . ASP A 1 432 ? -22.912 -4.192 3.545 1.00 97.19 432 ASP A N 1
ATOM 3456 C CA . ASP A 1 432 ? -22.990 -4.796 4.880 1.00 97.19 432 ASP A CA 1
ATOM 3457 C C . ASP A 1 432 ? -22.184 -3.972 5.901 1.00 97.19 432 ASP A C 1
ATOM 3459 O O . ASP A 1 432 ? -22.633 -3.748 7.029 1.00 97.19 432 ASP A O 1
ATOM 3463 N N . THR A 1 433 ? -21.014 -3.461 5.498 1.00 96.31 433 THR A N 1
ATOM 3464 C CA . THR A 1 433 ? -20.204 -2.560 6.331 1.00 96.31 433 THR A CA 1
ATOM 3465 C C . THR A 1 433 ? -20.895 -1.218 6.557 1.00 96.31 433 THR A C 1
ATOM 3467 O O . THR A 1 433 ? -20.916 -0.750 7.692 1.00 96.31 433 THR A O 1
ATOM 3470 N N . VAL A 1 434 ? -21.504 -0.612 5.528 1.00 98.19 434 VAL A N 1
ATOM 3471 C CA . VAL A 1 434 ? -22.272 0.641 5.688 1.00 98.19 434 VAL A CA 1
ATOM 3472 C C . VAL A 1 434 ? -23.376 0.468 6.734 1.00 98.19 434 VAL A C 1
ATOM 3474 O O . VAL A 1 434 ? -23.528 1.304 7.624 1.00 98.19 434 VAL A O 1
ATOM 3477 N N . GLU A 1 435 ? -24.119 -0.639 6.680 1.00 97.88 435 GLU A N 1
ATOM 3478 C CA . GLU A 1 435 ? -25.147 -0.943 7.678 1.00 97.88 435 GLU A CA 1
ATOM 3479 C C . GLU A 1 435 ? -24.556 -1.150 9.080 1.00 97.88 435 GLU A C 1
ATOM 3481 O O . GLU A 1 435 ? -25.102 -0.647 10.065 1.00 97.88 435 GLU A O 1
ATOM 3486 N N . ALA A 1 436 ? -23.433 -1.863 9.191 1.00 95.06 436 ALA A N 1
ATOM 3487 C CA . ALA A 1 436 ? -22.758 -2.072 10.468 1.00 95.06 436 ALA A CA 1
ATOM 3488 C C . ALA A 1 436 ? -22.311 -0.751 11.114 1.00 95.06 436 ALA A C 1
ATOM 3490 O O . ALA A 1 436 ? -22.592 -0.541 12.294 1.00 95.06 436 ALA A O 1
ATOM 3491 N N . VAL A 1 437 ? -21.706 0.152 10.339 1.00 97.06 437 VAL A N 1
ATOM 3492 C CA . VAL A 1 437 ? -21.234 1.455 10.831 1.00 97.06 437 VAL A CA 1
ATOM 3493 C C . VAL A 1 437 ? -22.397 2.344 11.271 1.00 97.06 437 VAL A C 1
ATOM 3495 O O . VAL A 1 437 ? -22.307 2.980 12.317 1.00 97.06 437 VAL A O 1
ATOM 3498 N N . LEU A 1 438 ? -23.526 2.343 10.552 1.00 98.12 438 LEU A N 1
ATOM 3499 C CA . LEU A 1 438 ? -24.725 3.073 10.989 1.00 98.12 438 LEU A CA 1
ATOM 3500 C C . LEU A 1 438 ? -25.269 2.558 12.329 1.00 98.12 438 LEU A C 1
ATOM 3502 O O . LEU A 1 438 ? -25.634 3.354 13.197 1.00 98.12 438 LEU A O 1
ATOM 3506 N N . ARG A 1 439 ? -25.284 1.232 12.531 1.00 97.00 439 ARG A N 1
ATOM 3507 C CA . ARG A 1 439 ? -25.688 0.638 13.816 1.00 97.00 439 ARG A CA 1
ATOM 3508 C C . ARG A 1 439 ? -24.753 1.047 14.949 1.00 97.00 439 ARG A C 1
ATOM 3510 O O . ARG A 1 439 ? -25.239 1.383 16.027 1.00 97.00 439 ARG A O 1
ATOM 3517 N N . ASP A 1 440 ? -23.445 1.049 14.702 1.00 94.06 440 ASP A N 1
ATOM 3518 C CA . ASP A 1 440 ? -22.444 1.464 15.689 1.00 94.06 440 ASP A CA 1
ATOM 3519 C C . ASP A 1 440 ? -22.558 2.955 16.031 1.00 94.06 440 ASP A C 1
ATOM 3521 O O . ASP A 1 440 ? -22.513 3.319 17.206 1.00 94.06 440 ASP A O 1
ATOM 3525 N N . ALA A 1 441 ? -22.809 3.802 15.026 1.00 96.62 441 ALA A N 1
ATOM 3526 C CA . ALA A 1 441 ? -23.081 5.229 15.204 1.00 96.62 441 ALA A CA 1
ATOM 3527 C C . ALA A 1 441 ? -24.437 5.504 15.877 1.00 96.62 441 ALA A C 1
ATOM 3529 O O . ALA A 1 441 ? -24.707 6.638 16.269 1.00 96.62 441 ALA A O 1
ATOM 3530 N N . LYS A 1 442 ? -25.298 4.482 16.013 1.00 97.06 442 LYS A N 1
ATOM 3531 C CA . LYS A 1 442 ? -26.691 4.588 16.482 1.00 97.06 442 LYS A CA 1
ATOM 3532 C C . LYS A 1 442 ? -27.508 5.584 15.656 1.00 97.06 442 LYS A C 1
ATOM 3534 O O . LYS A 1 442 ? -28.358 6.290 16.191 1.00 97.06 442 LYS A O 1
ATOM 3539 N N . MET A 1 443 ? -27.249 5.613 14.353 1.00 97.38 443 MET A N 1
ATOM 3540 C CA . MET A 1 443 ? -27.910 6.493 13.398 1.00 97.38 443 MET A CA 1
ATOM 3541 C C . MET A 1 443 ? -28.696 5.673 12.384 1.00 97.38 443 MET A C 1
ATOM 3543 O O . MET A 1 443 ? -28.284 4.601 11.938 1.00 97.38 443 MET A O 1
ATOM 3547 N N . SER A 1 444 ? -29.857 6.187 12.013 1.00 97.06 444 SER A N 1
ATOM 3548 C CA . SER A 1 444 ? -30.649 5.668 10.913 1.00 97.06 444 SER A CA 1
ATOM 3549 C C . SER A 1 444 ? -30.210 6.293 9.588 1.00 97.06 444 SER A C 1
ATOM 3551 O O . SER A 1 444 ? -29.490 7.287 9.530 1.00 97.06 444 SER A O 1
ATOM 3553 N N . LYS A 1 445 ? -30.687 5.723 8.481 1.00 96.62 445 LYS A N 1
ATOM 3554 C CA . LYS A 1 445 ? -30.382 6.209 7.127 1.00 96.62 445 LYS A CA 1
ATOM 3555 C C . LYS A 1 445 ? -30.824 7.655 6.891 1.00 96.62 445 LYS A C 1
ATOM 3557 O O . LYS A 1 445 ? -30.198 8.350 6.100 1.00 96.62 445 LYS A O 1
ATOM 3562 N N . VAL A 1 446 ? -31.909 8.081 7.543 1.00 96.25 446 VAL A N 1
ATOM 3563 C CA . VAL A 1 446 ? -32.463 9.434 7.382 1.00 96.25 446 VAL A CA 1
ATOM 3564 C C . VAL A 1 446 ? -31.672 10.483 8.157 1.00 96.25 446 VAL A C 1
ATOM 3566 O O . VAL A 1 446 ? -31.740 11.654 7.804 1.00 96.25 446 VAL A O 1
ATOM 3569 N N . ASP A 1 447 ? -30.891 10.060 9.154 1.00 96.94 447 ASP A N 1
ATOM 3570 C CA . ASP A 1 447 ? -30.053 10.960 9.949 1.00 96.94 447 ASP A CA 1
ATOM 3571 C C . ASP A 1 447 ? -28.799 11.398 9.177 1.00 96.94 447 ASP A C 1
ATOM 3573 O O . ASP A 1 447 ? -28.184 12.403 9.525 1.00 96.94 447 ASP A O 1
ATOM 3577 N N . ILE A 1 448 ? -28.410 10.666 8.126 1.00 97.81 448 ILE A N 1
ATOM 3578 C CA . ILE A 1 448 ? -27.252 10.994 7.287 1.00 97.81 448 ILE A CA 1
ATOM 3579 C C . ILE A 1 448 ? -27.628 12.097 6.302 1.00 97.81 448 ILE A C 1
ATOM 3581 O O . ILE A 1 448 ? -28.469 11.902 5.423 1.00 97.81 448 ILE A O 1
ATOM 3585 N N . HIS A 1 449 ? -26.971 13.248 6.413 1.00 95.75 449 HIS A N 1
ATOM 3586 C CA . HIS A 1 449 ? -27.215 14.417 5.571 1.00 95.75 449 HIS A CA 1
ATOM 3587 C C . HIS A 1 449 ? -26.546 14.235 4.211 1.00 95.75 449 HIS A C 1
ATOM 3589 O O . HIS A 1 449 ? -27.235 14.252 3.189 1.00 95.75 449 HIS A O 1
ATOM 3595 N N . ASP A 1 450 ? -25.249 13.926 4.224 1.00 96.00 450 ASP A N 1
ATOM 3596 C CA . ASP A 1 450 ? -24.417 13.783 3.033 1.00 96.00 450 ASP A CA 1
ATOM 3597 C C . ASP A 1 450 ? -23.723 12.420 2.993 1.00 96.00 450 ASP A C 1
ATOM 3599 O O . ASP A 1 450 ? -23.298 11.884 4.018 1.00 96.00 450 ASP A O 1
ATOM 3603 N N . VAL A 1 451 ? -23.592 11.871 1.785 1.00 97.81 451 VAL A N 1
ATOM 3604 C CA . VAL A 1 451 ? -22.816 10.657 1.509 1.00 97.81 451 VAL A CA 1
ATOM 3605 C C . VAL A 1 451 ? -21.720 11.022 0.521 1.00 97.81 451 VAL A C 1
ATOM 3607 O O . VAL A 1 451 ? -22.004 11.260 -0.652 1.00 97.81 451 VAL A O 1
ATOM 3610 N N . VAL A 1 452 ? -20.483 11.093 0.997 1.00 97.12 452 VAL A N 1
ATOM 3611 C CA . VAL A 1 452 ? -19.319 11.564 0.241 1.00 97.12 452 VAL A CA 1
ATOM 3612 C C . VAL A 1 452 ? -18.525 10.368 -0.272 1.00 97.12 452 VAL A C 1
ATOM 3614 O O . VAL A 1 452 ? -18.217 9.445 0.485 1.00 97.12 452 VAL A O 1
ATOM 3617 N N . LEU A 1 453 ? -18.196 10.382 -1.563 1.00 97.56 453 LEU A N 1
ATOM 3618 C CA . LEU A 1 453 ? -17.439 9.316 -2.218 1.00 97.56 453 LEU A CA 1
ATOM 3619 C C . LEU A 1 453 ? -15.947 9.644 -2.279 1.00 97.56 453 LEU A C 1
ATOM 3621 O O . LEU A 1 453 ? -15.561 10.703 -2.769 1.00 97.56 453 LEU A O 1
ATOM 3625 N N . VAL A 1 454 ? -15.121 8.697 -1.843 1.00 97.00 454 VAL A N 1
ATOM 3626 C CA . VAL A 1 454 ? -13.657 8.777 -1.849 1.00 97.00 454 VAL A CA 1
ATOM 3627 C C . VAL A 1 454 ? -13.087 7.490 -2.453 1.00 97.00 454 VAL A C 1
ATOM 3629 O O . VAL A 1 454 ? -13.734 6.438 -2.451 1.00 97.00 454 VAL A O 1
ATOM 3632 N N . GLY A 1 455 ? -11.902 7.587 -3.052 1.00 96.31 455 GLY A N 1
ATOM 3633 C CA . GLY A 1 455 ? -11.204 6.465 -3.666 1.00 96.31 455 GLY A CA 1
ATOM 3634 C C . GLY A 1 455 ? -11.695 6.153 -5.082 1.00 96.31 455 GLY A C 1
ATOM 3635 O O . GLY A 1 455 ? -12.890 6.168 -5.390 1.00 96.31 455 GLY A O 1
ATOM 3636 N N . GLY A 1 456 ? -10.762 5.845 -5.984 1.00 95.94 456 GLY A N 1
ATOM 3637 C CA . GLY A 1 456 ? -11.058 5.675 -7.411 1.00 95.94 456 GLY A CA 1
ATOM 3638 C C . GLY A 1 456 ? -12.058 4.556 -7.740 1.00 95.94 456 GLY A C 1
ATOM 3639 O O . GLY A 1 456 ? -12.758 4.636 -8.754 1.00 95.94 456 GLY A O 1
ATOM 3640 N N . SER A 1 457 ? -12.194 3.534 -6.889 1.00 97.75 457 SER A N 1
ATOM 3641 C CA . SER A 1 457 ? -13.156 2.442 -7.106 1.00 97.75 457 SER A CA 1
ATOM 3642 C C . SER A 1 457 ? -14.595 2.844 -6.751 1.00 97.75 457 SER A C 1
ATOM 3644 O O . SER A 1 457 ? -15.535 2.203 -7.224 1.00 97.75 457 SER A O 1
ATOM 3646 N N . SER A 1 458 ? -14.809 3.953 -6.029 1.00 96.94 458 SER A N 1
ATOM 3647 C CA . SER A 1 458 ? -16.145 4.548 -5.835 1.00 96.94 458 SER A CA 1
ATOM 3648 C C . SER A 1 458 ? -16.779 5.047 -7.146 1.00 96.94 458 SER A C 1
ATOM 3650 O O . SER A 1 458 ? -17.990 5.267 -7.222 1.00 96.94 458 SER A O 1
ATOM 3652 N N . ARG A 1 459 ? -15.990 5.178 -8.224 1.00 97.12 459 ARG A N 1
ATOM 3653 C CA . ARG A 1 459 ? -16.462 5.552 -9.569 1.00 97.12 459 ARG A CA 1
ATOM 3654 C C . ARG A 1 459 ? -17.280 4.457 -10.261 1.00 97.12 459 ARG A C 1
ATOM 3656 O O . ARG A 1 459 ? -17.879 4.726 -11.299 1.00 97.12 459 ARG A O 1
ATOM 3663 N N . ILE A 1 460 ? -17.314 3.240 -9.716 1.00 98.06 460 ILE A N 1
ATOM 3664 C CA . ILE A 1 460 ? -18.076 2.121 -10.280 1.00 98.06 460 ILE A CA 1
ATOM 3665 C C . ILE A 1 460 ? -19.585 2.419 -10.179 1.00 98.06 460 ILE A C 1
ATOM 3667 O O . ILE A 1 460 ? -20.102 2.553 -9.065 1.00 98.06 460 ILE A O 1
ATOM 3671 N N . PRO A 1 461 ? -20.331 2.461 -11.304 1.00 97.75 461 PRO A N 1
ATOM 3672 C CA . PRO A 1 461 ? -21.750 2.827 -11.300 1.00 97.75 461 PRO A CA 1
ATOM 3673 C C . PRO A 1 461 ? -22.613 1.951 -10.393 1.00 97.75 461 PRO A C 1
ATOM 3675 O O . PRO A 1 461 ? -23.534 2.446 -9.746 1.00 97.75 461 PRO A O 1
ATOM 3678 N N . LYS A 1 462 ? -22.297 0.653 -10.298 1.00 98.25 462 LYS A N 1
ATOM 3679 C CA . LYS A 1 462 ? -23.055 -0.274 -9.456 1.00 98.25 462 LYS A CA 1
ATOM 3680 C C . LYS A 1 462 ? -22.949 0.037 -7.968 1.00 98.25 462 LYS A C 1
ATOM 3682 O O . LYS A 1 462 ? -23.959 -0.045 -7.278 1.00 98.25 462 LYS A O 1
ATOM 3687 N N . ILE A 1 463 ? -21.763 0.428 -7.497 1.00 97.75 463 ILE A N 1
ATOM 3688 C CA . ILE A 1 463 ? -21.547 0.862 -6.111 1.00 97.75 463 ILE A CA 1
ATOM 3689 C C . ILE A 1 463 ? -22.374 2.116 -5.827 1.00 97.75 463 ILE A C 1
ATOM 3691 O O . ILE A 1 463 ? -23.122 2.141 -4.855 1.00 97.75 463 ILE A O 1
ATOM 3695 N N . GLN A 1 464 ? -22.317 3.116 -6.711 1.00 98.12 464 GLN A N 1
ATOM 3696 C CA . GLN A 1 464 ? -23.080 4.359 -6.546 1.00 98.12 464 GLN A CA 1
ATOM 3697 C C . GLN A 1 464 ? -24.593 4.115 -6.536 1.00 98.12 464 GLN A C 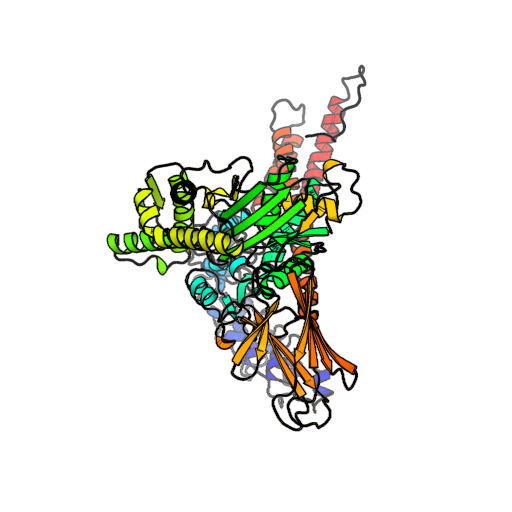1
ATOM 3699 O O . GLN A 1 464 ? -25.293 4.639 -5.675 1.00 98.12 464 GLN A O 1
ATOM 3704 N N . SER A 1 465 ? -25.100 3.285 -7.451 1.00 98.19 465 SER A N 1
ATOM 3705 C CA . SER A 1 465 ? -26.518 2.904 -7.470 1.00 98.19 465 SER A CA 1
ATOM 3706 C C . SER A 1 465 ? -26.919 2.204 -6.174 1.00 98.19 465 SER A C 1
ATOM 3708 O O . SER A 1 465 ? -27.875 2.631 -5.541 1.00 98.19 465 SER A O 1
ATOM 3710 N N . MET A 1 466 ? -26.166 1.192 -5.732 1.00 98.44 466 MET A N 1
ATOM 3711 C CA . MET A 1 466 ? -26.482 0.462 -4.499 1.00 98.44 466 MET A CA 1
ATOM 3712 C C . MET A 1 466 ? -26.455 1.366 -3.263 1.00 98.44 466 MET A C 1
ATOM 3714 O O . MET A 1 466 ? -27.307 1.225 -2.388 1.00 98.44 466 MET A O 1
ATOM 3718 N N . LEU A 1 467 ? -25.511 2.306 -3.202 1.00 98.00 467 LEU A N 1
ATOM 3719 C CA . LEU A 1 467 ? -25.400 3.254 -2.100 1.00 98.00 467 LEU A CA 1
ATOM 3720 C C . LEU A 1 467 ? -26.552 4.269 -2.110 1.00 98.00 467 LEU A C 1
ATOM 3722 O O . LEU A 1 467 ? -27.180 4.483 -1.076 1.00 98.00 467 LEU A O 1
ATOM 3726 N N . SER A 1 468 ? -26.884 4.842 -3.271 1.00 98.19 468 SER A N 1
ATOM 3727 C CA . SER A 1 468 ? -28.022 5.761 -3.415 1.00 98.19 468 SER A CA 1
ATOM 3728 C C . SER A 1 468 ? -29.344 5.072 -3.061 1.00 98.19 468 SER A C 1
ATOM 3730 O O . SER A 1 468 ? -30.102 5.587 -2.237 1.00 98.19 468 SER A O 1
ATOM 3732 N N . ASP A 1 469 ? -29.576 3.860 -3.577 1.00 98.12 469 ASP A N 1
ATOM 3733 C CA . ASP A 1 469 ? -30.755 3.045 -3.264 1.00 98.12 469 ASP A CA 1
ATOM 3734 C C . ASP A 1 469 ? -30.840 2.741 -1.761 1.00 98.12 469 ASP A C 1
ATOM 3736 O O . ASP A 1 469 ? -31.907 2.845 -1.148 1.00 98.12 469 ASP A O 1
ATOM 3740 N N . PHE A 1 470 ? -29.706 2.418 -1.129 1.00 98.06 470 PHE A N 1
ATOM 3741 C CA . PHE A 1 470 ? -29.648 2.153 0.307 1.00 98.06 470 PHE A CA 1
ATOM 3742 C C . PHE A 1 470 ? -30.070 3.363 1.143 1.00 98.06 470 PHE A C 1
ATOM 3744 O O . PHE A 1 470 ? -30.735 3.162 2.163 1.00 98.06 470 PHE A O 1
ATOM 3751 N N . PHE A 1 471 ? -29.746 4.581 0.701 1.00 98.00 471 PHE A N 1
ATOM 3752 C CA . PHE A 1 471 ? -30.151 5.850 1.318 1.00 98.00 471 PHE A CA 1
ATOM 3753 C C . PHE A 1 471 ? -31.456 6.431 0.740 1.00 98.00 471 PHE A C 1
ATOM 3755 O O . PHE A 1 471 ? -31.725 7.619 0.901 1.00 98.00 471 PHE A O 1
ATOM 3762 N N . GLY A 1 472 ? -32.292 5.610 0.095 1.00 96.38 472 GLY A N 1
ATOM 3763 C CA . GLY A 1 472 ? -33.625 6.020 -0.362 1.00 96.38 472 GLY A CA 1
ATOM 3764 C C . GLY A 1 472 ? -33.616 6.925 -1.596 1.00 96.38 472 GLY A C 1
ATOM 3765 O O . GLY A 1 472 ? -34.466 7.804 -1.710 1.00 96.38 472 GLY A O 1
ATOM 3766 N N . GLY A 1 473 ? -32.654 6.735 -2.500 1.00 96.12 473 GLY A N 1
ATOM 3767 C CA . GLY A 1 473 ? -32.484 7.553 -3.704 1.00 96.12 473 GLY A CA 1
ATOM 3768 C C . GLY A 1 473 ? -31.776 8.884 -3.450 1.00 96.12 473 GLY A C 1
ATOM 3769 O O . GLY A 1 473 ? -31.852 9.783 -4.285 1.00 96.12 473 GLY A O 1
ATOM 3770 N N . LYS A 1 474 ? -31.100 9.032 -2.300 1.00 96.12 474 LYS A N 1
ATOM 3771 C CA . LYS A 1 474 ? -30.304 10.223 -1.972 1.00 96.12 474 LYS A CA 1
ATOM 3772 C C . LYS A 1 474 ? -29.216 10.441 -3.028 1.00 96.12 474 LYS A C 1
ATOM 3774 O O . LYS A 1 474 ? -28.531 9.494 -3.429 1.00 96.12 474 LYS A O 1
ATOM 3779 N N . GLU A 1 475 ? -29.052 11.689 -3.457 1.00 96.56 475 GLU A N 1
ATOM 3780 C CA . GLU A 1 475 ? -27.958 12.081 -4.341 1.00 96.56 475 GLU A CA 1
ATOM 3781 C C . GLU A 1 475 ? -26.623 11.975 -3.595 1.00 96.56 475 GLU A C 1
ATOM 3783 O O . GLU A 1 475 ? -26.481 12.452 -2.470 1.00 96.56 475 GLU A O 1
ATOM 3788 N N . LEU A 1 476 ? -25.649 11.305 -4.211 1.00 97.06 476 LEU A N 1
ATOM 3789 C CA . LEU A 1 476 ? -24.324 11.128 -3.626 1.00 97.06 476 LEU A CA 1
ATOM 3790 C C . LEU A 1 476 ? -23.485 12.380 -3.862 1.00 97.06 476 LEU A C 1
ATOM 3792 O O . LEU A 1 476 ? -23.423 12.886 -4.985 1.00 97.06 476 LEU A O 1
ATOM 3796 N N . ASN A 1 477 ? -22.796 12.835 -2.823 1.00 93.56 477 ASN A N 1
ATOM 3797 C CA . ASN A 1 477 ? -21.975 14.027 -2.878 1.00 93.56 477 ASN A CA 1
ATOM 3798 C C . ASN A 1 477 ? -20.661 13.743 -3.628 1.00 93.56 477 ASN A C 1
ATOM 3800 O O . ASN A 1 477 ? -19.900 12.834 -3.286 1.00 93.56 477 ASN A O 1
ATOM 3804 N N . LYS A 1 478 ? -20.425 14.536 -4.677 1.00 89.81 478 LYS A N 1
ATOM 3805 C CA . LYS A 1 478 ? -19.259 14.467 -5.573 1.00 89.81 478 LYS A CA 1
ATOM 3806 C C . LYS A 1 478 ? -18.508 15.803 -5.633 1.00 89.81 478 LYS A C 1
ATOM 3808 O O . LYS A 1 478 ? -17.855 16.079 -6.635 1.00 89.81 478 LYS A O 1
ATOM 3813 N N . SER A 1 479 ? -18.654 16.655 -4.613 1.00 88.12 479 SER A N 1
ATOM 3814 C CA . SER A 1 479 ? -18.054 17.996 -4.597 1.00 88.12 479 SER A CA 1
ATOM 3815 C C . SER A 1 479 ? -16.535 17.964 -4.445 1.00 88.12 479 SER A C 1
ATOM 3817 O O . SER A 1 479 ? -15.867 18.889 -4.889 1.00 88.12 479 SER A O 1
ATOM 3819 N N . ILE A 1 480 ? -15.989 16.902 -3.847 1.00 91.31 480 ILE A N 1
ATOM 3820 C CA . ILE A 1 480 ? -14.547 16.711 -3.678 1.00 91.31 480 ILE A CA 1
ATOM 3821 C C . ILE A 1 480 ? -13.995 15.723 -4.706 1.00 91.31 480 ILE A C 1
ATOM 3823 O O . ILE A 1 480 ? -14.682 14.791 -5.136 1.00 91.31 480 ILE A O 1
ATOM 3827 N N . ASN A 1 481 ? -12.728 15.900 -5.081 1.00 94.69 481 ASN A N 1
ATOM 3828 C CA . ASN A 1 481 ? -12.034 14.950 -5.940 1.00 94.69 481 ASN A CA 1
ATOM 3829 C C . ASN A 1 481 ? -11.723 13.661 -5.147 1.00 94.69 481 ASN A C 1
ATOM 3831 O O . ASN A 1 481 ? -10.935 13.717 -4.200 1.00 94.69 481 ASN A O 1
ATOM 3835 N N . PRO A 1 482 ? -12.282 12.492 -5.521 1.00 94.94 482 PRO A N 1
ATOM 3836 C CA . PRO A 1 482 ? -12.096 11.258 -4.758 1.00 94.94 482 PRO A CA 1
ATOM 3837 C C . PRO A 1 482 ? -10.658 10.721 -4.798 1.00 94.94 482 PRO A C 1
ATOM 3839 O O . PRO A 1 482 ? -10.331 9.859 -3.987 1.00 94.94 482 PRO A O 1
ATOM 3842 N N . ASP A 1 483 ? -9.816 11.200 -5.720 1.00 94.88 483 ASP A N 1
ATOM 3843 C CA . ASP A 1 483 ? -8.418 10.774 -5.848 1.00 94.88 483 ASP A CA 1
ATOM 3844 C C . ASP A 1 483 ? -7.457 11.647 -5.003 1.00 94.88 483 ASP A C 1
ATOM 3846 O O . ASP A 1 483 ? -6.373 11.197 -4.642 1.00 94.88 483 ASP A O 1
ATOM 3850 N N . GLU A 1 484 ? -7.861 12.873 -4.639 1.00 96.38 484 GLU A N 1
ATOM 3851 C CA . GLU A 1 484 ? -6.993 13.880 -3.994 1.00 96.38 484 GLU A CA 1
ATOM 3852 C C . GLU A 1 484 ? -7.461 14.296 -2.590 1.00 96.38 484 GLU A C 1
ATOM 3854 O O . GLU A 1 484 ? -6.652 14.771 -1.792 1.00 96.38 484 GLU A O 1
ATOM 3859 N N . ALA A 1 485 ? -8.741 14.098 -2.250 1.00 95.44 485 ALA A N 1
ATOM 3860 C CA . ALA A 1 485 ? -9.340 14.569 -0.996 1.00 95.44 485 ALA A CA 1
ATOM 3861 C C . ALA A 1 485 ? -8.579 14.129 0.266 1.00 95.44 485 ALA A C 1
ATOM 3863 O O . ALA A 1 485 ? -8.410 14.902 1.206 1.00 95.44 485 ALA A O 1
ATOM 3864 N N . VAL A 1 486 ? -8.089 12.889 0.277 1.00 97.25 486 VAL A N 1
ATOM 3865 C CA . VAL A 1 486 ? -7.311 12.336 1.392 1.00 97.25 486 VAL A CA 1
ATOM 3866 C C . VAL A 1 486 ? -5.985 13.084 1.565 1.00 97.25 486 VAL A C 1
ATOM 3868 O O . VAL A 1 486 ? -5.636 13.475 2.679 1.00 97.25 486 VAL A O 1
ATOM 3871 N N . ALA A 1 487 ? -5.256 13.324 0.471 1.00 97.69 487 ALA A N 1
ATOM 3872 C CA . ALA A 1 487 ? -3.996 14.063 0.507 1.00 97.69 487 ALA A CA 1
ATOM 3873 C C . ALA A 1 487 ? -4.223 15.529 0.907 1.00 97.69 487 ALA A C 1
ATOM 3875 O O . ALA A 1 487 ? -3.460 16.075 1.706 1.00 97.69 487 ALA A O 1
ATOM 3876 N N . TYR A 1 488 ? -5.311 16.133 0.422 1.00 95.75 488 TYR A N 1
ATOM 3877 C CA . TYR A 1 488 ? -5.718 17.487 0.788 1.00 95.75 488 TYR A CA 1
ATOM 3878 C C . TYR A 1 488 ? -5.942 17.619 2.301 1.00 95.75 488 TYR A C 1
ATOM 3880 O O . TYR A 1 488 ? -5.315 18.453 2.952 1.00 95.75 488 TYR A O 1
ATOM 3888 N N . GLY A 1 489 ? -6.768 16.752 2.896 1.00 94.75 489 GLY A N 1
ATOM 3889 C CA . GLY A 1 489 ? -7.019 16.779 4.340 1.00 94.75 489 GLY A CA 1
ATOM 3890 C C . GLY A 1 489 ? -5.775 16.515 5.188 1.00 94.75 489 GLY A C 1
ATOM 3891 O O . GLY A 1 489 ? -5.592 17.136 6.236 1.00 94.75 489 GLY A O 1
ATOM 3892 N N . ALA A 1 490 ? -4.875 15.643 4.725 1.00 96.69 490 ALA A N 1
ATOM 3893 C CA . ALA A 1 490 ? -3.595 15.408 5.389 1.00 96.69 490 ALA A CA 1
ATOM 3894 C C . ALA A 1 490 ? -2.687 16.651 5.356 1.00 96.69 490 ALA A C 1
ATOM 3896 O O . ALA A 1 490 ? -2.056 16.972 6.366 1.00 96.69 490 ALA A O 1
ATOM 3897 N N . ALA A 1 491 ? -2.659 17.384 4.238 1.00 95.12 491 ALA A N 1
ATOM 3898 C CA . ALA A 1 491 ? -1.922 18.642 4.120 1.00 95.12 491 ALA A CA 1
ATOM 3899 C C . ALA A 1 491 ? -2.480 19.726 5.059 1.00 95.12 491 ALA A C 1
ATOM 3901 O O . ALA A 1 491 ? -1.713 20.417 5.733 1.00 95.12 491 ALA A O 1
ATOM 3902 N N . VAL A 1 492 ? -3.808 19.820 5.186 1.00 92.19 492 VAL A N 1
ATOM 3903 C CA . VAL A 1 492 ? -4.477 20.715 6.149 1.00 92.19 492 VAL A CA 1
ATOM 3904 C C . VAL A 1 492 ? -4.077 20.364 7.582 1.00 92.19 492 VAL A C 1
ATOM 3906 O O . VAL A 1 492 ? -3.691 21.239 8.360 1.00 92.19 492 VAL A O 1
ATOM 3909 N N . GLN A 1 493 ? -4.077 19.075 7.929 1.00 92.56 493 GLN A N 1
ATOM 3910 C CA . GLN A 1 493 ? -3.632 18.623 9.245 1.00 92.56 493 GLN A CA 1
ATOM 3911 C C . GLN A 1 493 ? -2.149 18.943 9.496 1.00 92.56 493 GLN A C 1
ATOM 3913 O O . GLN A 1 493 ? -1.787 19.354 10.600 1.00 92.56 493 GLN A O 1
ATOM 3918 N N . ALA A 1 494 ? -1.285 18.791 8.488 1.00 93.38 494 ALA A N 1
ATOM 3919 C CA . ALA A 1 494 ? 0.128 19.154 8.589 1.00 93.38 494 ALA A CA 1
ATOM 3920 C C . ALA A 1 494 ? 0.306 20.658 8.853 1.00 93.38 494 ALA A C 1
ATOM 3922 O O . ALA A 1 494 ? 1.101 21.047 9.712 1.00 93.38 494 ALA A O 1
ATOM 3923 N N . ARG A 1 495 ? -0.489 21.503 8.183 1.00 90.12 495 ARG A N 1
ATOM 3924 C CA . ARG A 1 495 ? -0.504 22.958 8.387 1.00 90.12 495 ARG A CA 1
ATOM 3925 C C . ARG A 1 495 ? -0.920 23.351 9.806 1.00 90.12 495 ARG A C 1
ATOM 3927 O O . ARG A 1 495 ? -0.327 24.266 10.373 1.00 90.12 495 ARG A O 1
ATOM 3934 N N . ILE A 1 496 ? -1.898 22.659 10.392 1.00 88.12 496 ILE A N 1
ATOM 3935 C CA . ILE A 1 496 ? -2.330 22.888 11.781 1.00 88.12 496 ILE A CA 1
ATOM 3936 C C . ILE A 1 496 ? -1.211 22.526 12.766 1.00 88.12 496 ILE A C 1
ATOM 3938 O O . ILE A 1 496 ? -0.962 23.255 13.726 1.00 88.12 496 ILE A O 1
ATOM 3942 N N . LEU A 1 497 ? -0.512 21.415 12.521 1.00 89.50 497 LEU A N 1
ATOM 3943 C CA . LEU A 1 497 ? 0.542 20.914 13.407 1.00 89.50 497 LEU A CA 1
ATOM 3944 C C . LEU A 1 497 ? 1.864 21.685 13.299 1.00 89.50 497 LEU A C 1
ATOM 3946 O O . LEU A 1 497 ? 2.655 21.632 14.237 1.00 89.50 497 LEU A O 1
ATOM 3950 N N . SER A 1 498 ? 2.101 22.430 12.214 1.00 84.38 498 SER A N 1
ATOM 3951 C CA . SER A 1 498 ? 3.333 23.215 12.044 1.00 84.38 498 SER A CA 1
ATOM 3952 C C . SER A 1 498 ? 3.429 24.446 12.958 1.00 84.38 498 SER A C 1
ATOM 3954 O O . SER A 1 498 ? 4.463 25.108 12.988 1.00 84.38 498 SER A O 1
ATOM 3956 N N . GLY A 1 499 ? 2.376 24.772 13.719 1.00 69.06 499 GLY A N 1
ATOM 3957 C CA . GLY A 1 499 ? 2.402 25.772 14.796 1.00 69.06 499 GLY A CA 1
ATOM 3958 C C . GLY A 1 499 ? 2.446 27.241 14.349 1.00 69.06 499 GLY A C 1
ATOM 3959 O O . GLY A 1 499 ? 2.046 28.117 15.110 1.00 69.06 499 GLY A O 1
ATOM 3960 N N . ASN A 1 500 ? 2.826 27.528 13.102 1.00 64.38 500 ASN A N 1
ATOM 3961 C CA . ASN A 1 500 ? 2.852 28.878 12.520 1.00 64.38 500 ASN A CA 1
ATOM 3962 C C . ASN A 1 500 ? 1.493 29.288 11.922 1.00 64.38 500 ASN A C 1
ATOM 3964 O O . ASN A 1 500 ? 1.438 29.884 10.843 1.00 64.38 500 ASN A O 1
ATOM 3968 N N . ASN A 1 501 ? 0.382 28.875 12.536 1.00 62.72 501 ASN A N 1
ATOM 3969 C CA . ASN A 1 501 ? -0.947 29.036 11.952 1.00 62.72 501 ASN A CA 1
ATOM 3970 C C . ASN A 1 501 ? -1.491 30.460 12.162 1.00 62.72 501 ASN A C 1
ATOM 3972 O O . ASN A 1 501 ? -2.113 30.770 13.178 1.00 62.72 501 ASN A O 1
ATOM 3976 N N . THR A 1 502 ? -1.234 31.337 11.195 1.00 62.69 502 THR A N 1
ATOM 3977 C CA . THR A 1 502 ? -1.824 32.681 11.103 1.00 62.69 502 THR A CA 1
ATOM 3978 C C . THR A 1 502 ? -3.209 32.676 10.460 1.00 62.69 502 THR A C 1
ATOM 3980 O O . THR A 1 502 ? -3.879 33.707 10.471 1.00 62.69 502 THR A O 1
ATOM 3983 N N . ASP A 1 503 ? -3.646 31.536 9.921 1.00 69.38 503 ASP A N 1
ATOM 3984 C CA . ASP A 1 503 ? -4.817 31.446 9.058 1.00 69.38 503 ASP A CA 1
ATOM 3985 C C . ASP A 1 503 ? -6.076 31.317 9.925 1.00 69.38 503 ASP A C 1
ATOM 3987 O O . ASP A 1 503 ? -6.312 30.292 10.568 1.00 69.38 503 ASP A O 1
ATOM 3991 N N . GLU A 1 504 ? -6.886 32.381 9.966 1.00 69.62 504 GLU A N 1
ATOM 3992 C CA . GLU A 1 504 ? -8.155 32.443 10.716 1.00 69.62 504 GLU A CA 1
ATOM 3993 C C . GLU A 1 504 ? -9.070 31.251 10.405 1.00 69.62 504 GLU A C 1
ATOM 3995 O O . GLU A 1 504 ? -9.741 30.738 11.291 1.00 69.62 504 GLU A O 1
ATOM 4000 N N . GLU A 1 505 ? -9.046 30.764 9.164 1.00 67.75 505 GLU A N 1
ATOM 4001 C CA . GLU A 1 505 ? -9.887 29.662 8.695 1.00 67.75 505 GLU A CA 1
ATOM 4002 C C . GLU A 1 505 ? -9.552 28.293 9.289 1.00 67.75 505 GLU A C 1
ATOM 4004 O O . GLU A 1 505 ? -10.397 27.400 9.276 1.00 67.75 505 GLU A O 1
ATOM 4009 N N . LEU A 1 506 ? -8.327 28.125 9.784 1.00 75.12 506 LEU A N 1
ATOM 4010 C CA . LEU A 1 506 ? -7.856 26.891 10.407 1.00 75.12 506 LEU A CA 1
ATOM 4011 C C . LEU A 1 506 ? -7.882 26.988 11.939 1.00 75.12 506 LEU A C 1
ATOM 4013 O O . LEU A 1 506 ? -7.671 25.987 12.629 1.00 75.12 506 LEU A O 1
ATOM 4017 N N . LYS A 1 507 ? -8.134 28.184 12.493 1.00 67.12 507 LYS A N 1
ATOM 4018 C CA . LYS A 1 507 ? -8.344 28.367 13.931 1.00 67.12 507 LYS A CA 1
ATOM 4019 C C . LYS A 1 507 ? -9.686 27.747 14.312 1.00 67.12 507 LYS A C 1
ATOM 4021 O O . LYS A 1 507 ? -10.726 28.137 13.801 1.00 67.12 507 LYS A O 1
ATOM 4026 N N . GLY A 1 508 ? -9.652 26.797 15.241 1.00 72.44 508 GLY A N 1
ATOM 4027 C CA . GLY A 1 508 ? -10.851 26.108 15.721 1.00 72.44 508 GLY A CA 1
ATOM 4028 C C . GLY A 1 508 ? -11.120 24.757 15.061 1.00 72.44 508 GLY A C 1
ATOM 4029 O O . GLY A 1 508 ? -12.041 24.076 15.499 1.00 72.44 508 GLY A O 1
ATOM 4030 N N . LEU A 1 509 ? -10.300 24.320 14.090 1.00 82.94 509 LEU A N 1
ATOM 4031 C CA . LEU A 1 509 ? -10.413 22.956 13.577 1.00 82.94 509 LEU A CA 1
ATOM 4032 C C . LEU A 1 509 ? -10.054 21.958 14.685 1.00 82.94 509 LEU A C 1
ATOM 4034 O O . LEU A 1 509 ? -8.907 21.903 15.139 1.00 82.94 509 LEU A O 1
ATOM 4038 N N . LEU A 1 510 ? -11.038 21.171 15.117 1.00 86.31 510 LEU A N 1
ATOM 4039 C CA . LEU A 1 510 ? -10.880 20.151 16.148 1.00 86.31 510 LEU A CA 1
ATOM 4040 C C . LEU A 1 510 ? -11.233 18.784 15.576 1.00 86.31 510 LEU A C 1
ATOM 4042 O O . LEU A 1 510 ? -12.345 18.563 15.109 1.00 86.31 510 LEU A O 1
ATOM 4046 N N . LEU A 1 511 ? -10.285 17.855 15.668 1.00 89.62 511 LEU A N 1
ATOM 4047 C CA . LEU A 1 511 ? -10.454 16.483 15.214 1.00 89.62 511 LEU A CA 1
ATOM 4048 C C . LEU A 1 511 ? -10.611 15.538 16.407 1.00 89.62 511 LEU A C 1
ATOM 4050 O O . LEU A 1 511 ? -9.689 15.410 17.216 1.00 89.62 511 LEU A O 1
ATOM 4054 N N . LEU A 1 512 ? -11.753 14.860 16.484 1.00 91.88 512 LEU A N 1
ATOM 4055 C CA . LEU A 1 512 ? -12.051 13.823 17.470 1.00 91.88 512 LEU A CA 1
ATOM 4056 C C . LEU A 1 512 ? -12.228 12.490 16.735 1.00 91.88 512 LEU A C 1
ATOM 4058 O O . LEU A 1 512 ? -13.320 12.149 16.288 1.00 91.88 512 LEU A O 1
ATOM 4062 N N . ASP A 1 513 ? -11.126 11.760 16.575 1.00 93.75 513 ASP A N 1
ATOM 4063 C CA . ASP A 1 513 ? -11.116 10.440 15.932 1.00 93.75 513 ASP A CA 1
ATOM 4064 C C . ASP A 1 513 ? -11.377 9.323 16.960 1.00 93.75 513 ASP A C 1
ATOM 4066 O O . ASP A 1 513 ? -11.442 9.583 18.165 1.00 93.75 513 ASP A O 1
ATOM 4070 N N . VAL A 1 514 ? -11.508 8.074 16.506 1.00 93.62 514 VAL A N 1
ATOM 4071 C CA . VAL A 1 514 ? -11.801 6.900 17.345 1.00 93.62 514 VAL A CA 1
ATOM 4072 C C . VAL A 1 514 ? -10.885 5.710 17.041 1.00 93.62 514 VAL A C 1
ATOM 4074 O O . VAL A 1 514 ? -10.274 5.619 15.979 1.00 93.62 514 VAL A O 1
ATOM 4077 N N . THR A 1 515 ? -10.818 4.743 17.961 1.00 90.38 515 THR A N 1
ATOM 4078 C CA . THR A 1 515 ? -10.193 3.435 17.685 1.00 90.38 515 THR A CA 1
ATOM 4079 C C . THR A 1 515 ? -11.128 2.517 16.883 1.00 90.38 515 THR A C 1
ATOM 4081 O O . THR A 1 515 ? -12.286 2.366 17.275 1.00 90.38 515 THR A O 1
ATOM 4084 N N . PRO A 1 516 ? -10.675 1.856 15.800 1.00 85.62 516 PRO A N 1
ATOM 4085 C CA . PRO A 1 516 ? -11.537 1.008 14.966 1.00 85.62 516 PRO A CA 1
ATOM 4086 C C . PRO A 1 516 ? -11.843 -0.366 15.585 1.00 85.62 516 PRO A C 1
ATOM 4088 O O . PRO A 1 516 ? -12.827 -1.007 15.214 1.00 85.62 516 PRO A O 1
ATOM 4091 N N . LEU A 1 517 ? -11.003 -0.830 16.515 1.00 88.06 517 LEU A N 1
ATOM 4092 C CA . LEU A 1 517 ? -11.073 -2.161 17.115 1.00 88.06 517 LEU A CA 1
ATOM 4093 C C . LEU A 1 517 ? -11.088 -2.070 18.639 1.00 88.06 517 LEU A C 1
ATOM 4095 O O . LEU A 1 517 ? -10.461 -1.191 19.240 1.00 88.06 517 LEU A O 1
ATOM 4099 N N . THR A 1 518 ? -11.792 -3.013 19.257 1.00 90.69 518 THR A N 1
ATOM 4100 C CA . THR A 1 518 ? -11.784 -3.224 20.699 1.00 90.69 518 THR A CA 1
ATOM 4101 C C . THR A 1 518 ? -10.419 -3.745 21.130 1.00 90.69 518 THR A C 1
ATOM 4103 O O . THR A 1 518 ? -9.935 -4.750 20.612 1.00 90.69 518 THR A O 1
ATOM 4106 N N . LEU A 1 519 ? -9.818 -3.080 22.114 1.00 92.62 519 LEU A N 1
ATOM 4107 C CA . LEU A 1 519 ? -8.551 -3.451 22.736 1.00 92.62 519 LEU A CA 1
ATOM 4108 C C . LEU A 1 519 ? -8.822 -4.077 24.100 1.00 92.62 519 LEU A C 1
ATOM 4110 O O . LEU A 1 519 ? -9.635 -3.567 24.879 1.00 92.62 519 LEU A O 1
ATOM 4114 N N . GLY A 1 520 ? -8.136 -5.169 24.414 1.00 92.44 520 GLY A N 1
ATOM 4115 C CA . GLY A 1 520 ? -8.392 -5.915 25.642 1.00 92.44 520 GLY A CA 1
ATOM 4116 C C . GLY A 1 520 ? -7.283 -6.880 26.022 1.00 92.44 520 GLY A C 1
ATOM 4117 O O . GLY A 1 520 ? -6.223 -6.915 25.395 1.00 92.44 520 GLY A O 1
ATOM 4118 N N . ILE A 1 521 ? -7.538 -7.653 27.077 1.00 92.38 521 ILE A N 1
ATOM 4119 C CA . ILE A 1 521 ? -6.613 -8.672 27.581 1.00 92.38 521 ILE A CA 1
ATOM 4120 C C . ILE A 1 521 ? -7.260 -10.051 27.664 1.00 92.38 521 ILE A C 1
ATOM 4122 O O . ILE A 1 521 ? -8.480 -10.177 27.805 1.00 92.38 521 ILE A O 1
ATOM 4126 N N . GLU A 1 522 ? -6.422 -11.085 27.634 1.00 87.31 522 GLU A N 1
ATOM 4127 C CA . GLU A 1 522 ? -6.836 -12.444 27.986 1.00 87.31 522 GLU A CA 1
ATOM 4128 C C . GLU A 1 522 ? -7.066 -12.572 29.492 1.00 87.31 522 GLU A C 1
ATOM 4130 O O . GLU A 1 522 ? -6.178 -12.292 30.298 1.00 87.31 522 GLU A O 1
ATOM 4135 N N . THR A 1 523 ? -8.247 -13.055 29.869 1.00 80.38 523 THR A N 1
ATOM 4136 C CA . THR A 1 523 ? -8.542 -13.503 31.234 1.00 80.38 523 THR A CA 1
ATOM 4137 C C . THR A 1 523 ? -8.755 -15.018 31.281 1.00 80.38 523 THR A C 1
ATOM 4139 O O . THR A 1 523 ? -8.662 -15.722 30.268 1.00 80.38 523 THR A O 1
ATOM 4142 N N . ALA A 1 524 ? -8.975 -15.554 32.487 1.00 72.94 524 ALA A N 1
ATOM 4143 C CA . ALA A 1 524 ? -9.102 -16.991 32.715 1.00 72.94 524 ALA A CA 1
ATOM 4144 C C . ALA A 1 524 ? -10.110 -17.643 31.748 1.00 72.94 524 ALA A C 1
ATOM 4146 O O . ALA A 1 524 ? -11.234 -17.173 31.587 1.00 72.94 524 ALA A O 1
ATOM 4147 N N . GLY A 1 525 ? -9.698 -18.748 31.118 1.00 72.19 525 GLY A N 1
ATOM 4148 C CA . GLY A 1 525 ? -10.507 -19.461 30.124 1.00 72.19 525 GLY A CA 1
ATOM 4149 C C . GLY A 1 525 ? -10.334 -18.988 28.675 1.00 72.19 525 GLY A C 1
ATOM 4150 O O . GLY A 1 525 ? -11.092 -19.437 27.820 1.00 72.19 525 GLY A O 1
ATOM 4151 N N . GLY A 1 526 ? -9.355 -18.121 28.378 1.00 78.69 526 GLY A N 1
ATOM 4152 C CA . GLY A 1 526 ? -9.108 -17.630 27.012 1.00 78.69 526 GLY A CA 1
ATOM 4153 C C . GLY A 1 526 ? -10.162 -16.623 26.544 1.00 78.69 526 GLY A C 1
ATOM 4154 O O . GLY A 1 526 ? -10.488 -16.551 25.358 1.00 78.69 526 GLY A O 1
ATOM 4155 N N . VAL A 1 527 ? -10.757 -15.897 27.493 1.00 81.94 527 VAL A N 1
ATOM 4156 C CA . VAL A 1 527 ? -11.836 -14.937 27.244 1.00 81.94 527 VAL A CA 1
ATOM 4157 C C . VAL A 1 527 ? -11.243 -13.554 27.005 1.00 81.94 527 VAL A C 1
ATOM 4159 O O . VAL A 1 527 ? -10.363 -13.108 27.744 1.00 81.94 527 VAL A O 1
ATOM 4162 N N . MET A 1 528 ? -11.743 -12.870 25.978 1.00 86.31 528 MET A N 1
ATOM 4163 C CA . MET A 1 528 ? -11.382 -11.489 25.674 1.00 86.31 528 MET A CA 1
ATOM 4164 C C . MET A 1 528 ? -12.108 -10.546 26.637 1.00 86.31 528 MET A C 1
ATOM 4166 O O . MET A 1 528 ? -13.336 -10.465 26.634 1.00 86.31 528 MET A O 1
ATOM 4170 N N . THR A 1 529 ? -11.354 -9.824 27.465 1.00 89.12 529 THR A N 1
ATOM 4171 C CA . THR A 1 529 ? -11.898 -8.779 28.346 1.00 89.12 529 THR A CA 1
ATOM 4172 C C . THR A 1 529 ? -11.569 -7.410 27.771 1.00 89.12 529 THR A C 1
ATOM 4174 O O . THR A 1 529 ? -10.408 -7.002 27.752 1.00 89.12 529 THR A O 1
ATOM 4177 N N . ALA A 1 530 ? -12.596 -6.714 27.283 1.00 89.44 530 ALA A N 1
ATOM 4178 C CA . ALA A 1 530 ? -12.459 -5.403 26.662 1.00 89.44 530 ALA A CA 1
ATOM 4179 C C . ALA A 1 530 ? -12.028 -4.334 27.681 1.00 89.44 530 ALA A C 1
ATOM 4181 O O . ALA A 1 530 ? -12.667 -4.164 28.717 1.00 89.44 530 ALA A O 1
ATOM 4182 N N . MET A 1 531 ? -10.970 -3.594 27.346 1.00 94.50 531 MET A N 1
ATOM 4183 C CA . MET A 1 531 ? -10.440 -2.458 28.110 1.00 94.50 531 MET A CA 1
ATOM 4184 C C . MET A 1 531 ? -10.834 -1.127 27.462 1.00 94.50 531 MET A C 1
ATOM 4186 O O . MET A 1 531 ? -11.298 -0.207 28.137 1.00 94.50 531 MET A O 1
ATOM 4190 N N . ILE A 1 532 ? -10.678 -1.036 26.138 1.00 95.25 532 ILE A N 1
ATOM 4191 C CA . ILE A 1 532 ? -11.109 0.099 25.316 1.00 95.25 532 ILE A CA 1
ATOM 4192 C C . ILE A 1 532 ? -11.985 -0.468 24.193 1.00 95.25 532 ILE A C 1
ATOM 4194 O O . ILE A 1 532 ? -11.449 -1.091 23.279 1.00 95.25 532 ILE A O 1
ATOM 4198 N N . PRO A 1 533 ? -13.317 -0.301 24.245 1.00 93.44 533 PRO A N 1
ATOM 4199 C CA . PRO A 1 533 ? -14.203 -0.724 23.162 1.00 93.44 533 PRO A CA 1
ATOM 4200 C C . PRO A 1 533 ? -13.915 0.020 21.852 1.00 93.44 533 PRO A C 1
ATOM 4202 O O . PRO A 1 533 ? -13.491 1.182 21.879 1.00 93.44 533 PRO A O 1
ATOM 4205 N N . ARG A 1 534 ? -14.209 -0.607 20.707 1.00 92.31 534 ARG A N 1
ATOM 4206 C CA . ARG A 1 534 ? -14.181 0.076 19.404 1.00 92.31 534 ARG A CA 1
ATOM 4207 C C . ARG A 1 534 ? -15.056 1.334 19.396 1.00 92.31 534 ARG A C 1
ATOM 4209 O O . ARG A 1 534 ? -16.026 1.436 20.148 1.00 92.31 534 ARG A O 1
ATOM 4216 N N . ASN A 1 535 ? -14.729 2.269 18.514 1.00 92.88 535 ASN A N 1
ATOM 4217 C CA . ASN A 1 535 ? -15.337 3.593 18.388 1.00 92.88 535 ASN A CA 1
ATOM 4218 C C . ASN A 1 535 ? -15.197 4.484 19.642 1.00 92.88 535 ASN A C 1
ATOM 4220 O O . ASN A 1 535 ? -15.888 5.491 19.767 1.00 92.88 535 ASN A O 1
ATOM 4224 N N . THR A 1 536 ? -14.295 4.154 20.576 1.00 95.19 536 THR A N 1
ATOM 4225 C CA . THR A 1 536 ? -13.930 5.075 21.667 1.00 95.19 536 THR A CA 1
ATOM 4226 C C . THR A 1 536 ? -13.053 6.196 21.116 1.00 95.19 536 THR A C 1
ATOM 4228 O O . THR A 1 536 ? -12.065 5.910 20.437 1.00 95.19 536 THR A O 1
ATOM 4231 N N . SER A 1 537 ? -13.387 7.450 21.433 1.00 94.81 537 SER A N 1
ATOM 4232 C CA . SER A 1 537 ? -12.620 8.629 21.017 1.00 94.81 537 SER A CA 1
ATOM 4233 C C . SER A 1 537 ? -11.174 8.587 21.512 1.00 94.81 537 SER A C 1
ATOM 4235 O O . SER A 1 537 ? -10.921 8.159 22.639 1.00 94.81 537 SER A O 1
ATOM 4237 N N . ILE A 1 538 ? -10.237 9.048 20.683 1.00 93.00 538 ILE A N 1
ATOM 4238 C CA . ILE A 1 538 ? -8.799 9.083 20.975 1.00 93.00 538 ILE A CA 1
ATOM 4239 C C . ILE A 1 538 ? -8.265 10.523 20.978 1.00 93.00 538 ILE A C 1
ATOM 4241 O O . ILE A 1 538 ? -8.751 11.355 20.210 1.00 93.00 538 ILE A O 1
ATOM 4245 N N . PRO A 1 539 ? -7.252 10.843 21.808 1.00 94.38 539 PRO A N 1
ATOM 4246 C CA . PRO A 1 539 ? -6.547 9.960 22.746 1.00 94.38 539 PRO A CA 1
ATOM 4247 C C . PRO A 1 539 ? -7.384 9.583 23.983 1.00 94.38 539 PRO A C 1
ATOM 4249 O O . PRO A 1 539 ? -8.250 10.342 24.414 1.00 94.38 539 PRO A O 1
ATOM 4252 N N . VAL A 1 540 ? -7.113 8.420 24.585 1.00 95.69 540 VAL A N 1
ATOM 4253 C CA . VAL A 1 540 ? -7.839 7.931 25.775 1.00 95.69 540 VAL A CA 1
ATOM 4254 C C . VAL A 1 540 ? -6.954 7.085 26.688 1.00 95.69 540 VAL A C 1
ATOM 4256 O O . VAL A 1 540 ? -6.071 6.371 26.221 1.00 95.69 540 VAL A O 1
ATOM 4259 N N . GLU A 1 541 ? -7.225 7.120 27.995 1.00 96.19 541 GLU A N 1
ATOM 4260 C CA . GLU A 1 541 ? -6.637 6.213 28.985 1.00 96.19 541 GLU A CA 1
ATOM 4261 C C . GLU A 1 541 ? -7.743 5.496 29.780 1.00 96.19 541 GLU A C 1
ATOM 4263 O O . GLU A 1 541 ? -8.693 6.122 30.265 1.00 96.19 541 GLU A O 1
ATOM 4268 N N . LYS A 1 542 ? -7.635 4.170 29.920 1.00 95.88 542 LYS A N 1
ATOM 4269 C CA . LYS A 1 542 ? -8.536 3.330 30.725 1.00 95.88 542 LYS A CA 1
ATOM 4270 C C . LYS A 1 542 ? -7.728 2.444 31.658 1.00 95.88 542 LYS A C 1
ATOM 4272 O O . LYS A 1 542 ? -6.759 1.827 31.234 1.00 95.88 542 LYS A O 1
ATOM 4277 N N . LYS A 1 543 ? -8.149 2.358 32.922 1.00 95.38 543 LYS A N 1
ATOM 4278 C CA . LYS A 1 543 ? -7.501 1.542 33.957 1.00 95.38 543 LYS A CA 1
ATOM 4279 C C . LYS A 1 543 ? -8.478 0.536 34.526 1.00 95.38 543 LYS A C 1
ATOM 4281 O O . LYS A 1 543 ? -9.629 0.883 34.789 1.00 95.38 543 LYS A O 1
ATOM 4286 N N . GLN A 1 544 ? -8.004 -0.676 34.769 1.00 91.81 544 GLN A N 1
ATOM 4287 C CA . GLN A 1 544 ? -8.778 -1.712 35.436 1.00 91.81 544 GLN A CA 1
ATOM 4288 C C . GLN A 1 544 ? -7.877 -2.539 36.348 1.00 91.81 544 GLN A C 1
ATOM 4290 O O . GLN A 1 544 ? -6.722 -2.805 36.026 1.00 91.81 544 GLN A O 1
ATOM 4295 N N . VAL A 1 545 ? -8.408 -2.928 37.508 1.00 91.50 545 VAL A N 1
ATOM 4296 C CA . VAL A 1 545 ? -7.692 -3.764 38.473 1.00 91.50 545 VAL A CA 1
ATOM 4297 C C . VAL A 1 545 ? -8.073 -5.224 38.254 1.00 91.50 545 VAL A C 1
ATOM 4299 O O . VAL A 1 545 ? -9.251 -5.581 38.277 1.00 91.50 545 VAL A O 1
ATOM 4302 N N . PHE A 1 546 ? -7.055 -6.051 38.066 1.00 88.12 546 PHE A N 1
ATOM 4303 C CA . PHE A 1 546 ? -7.107 -7.502 37.979 1.00 88.12 546 PHE A CA 1
ATOM 4304 C C . PHE A 1 546 ? -6.413 -8.123 39.198 1.00 88.12 546 PHE A C 1
ATOM 4306 O O . PHE A 1 546 ? -5.835 -7.425 40.034 1.00 88.12 546 PHE A O 1
ATOM 4313 N N . SER A 1 547 ? -6.476 -9.447 39.314 1.00 85.94 547 SER A N 1
ATOM 4314 C CA . SER A 1 547 ? -5.816 -10.189 40.387 1.00 85.94 547 SER A CA 1
ATOM 4315 C C . SER A 1 547 ? -5.266 -11.524 39.887 1.00 85.94 547 SER A C 1
ATOM 4317 O O . SER A 1 547 ? -5.529 -11.924 38.751 1.00 85.94 547 SER A O 1
ATOM 4319 N N . THR A 1 548 ? -4.487 -12.208 40.725 1.00 86.12 548 THR A N 1
ATOM 4320 C CA . THR A 1 548 ? -3.936 -13.533 40.425 1.00 86.12 548 THR A CA 1
ATOM 4321 C C . THR A 1 548 ? -5.036 -14.590 40.364 1.00 86.12 548 THR A C 1
ATOM 4323 O O . THR A 1 548 ? -6.030 -14.532 41.095 1.00 86.12 548 THR A O 1
ATOM 4326 N N . TYR A 1 549 ? -4.851 -15.581 39.491 1.00 81.06 549 TYR A N 1
ATOM 4327 C CA . TYR A 1 549 ? -5.805 -16.678 39.301 1.00 81.06 549 TYR A CA 1
ATOM 4328 C C . TYR A 1 549 ? -5.416 -17.948 40.078 1.00 81.06 549 TYR A C 1
ATOM 4330 O O . TYR A 1 549 ? -6.228 -18.871 40.183 1.00 81.06 549 TYR A O 1
ATOM 4338 N N . ALA A 1 550 ? -4.208 -17.984 40.653 1.00 82.31 550 ALA A N 1
ATOM 4339 C CA . ALA A 1 550 ? -3.690 -19.070 41.483 1.00 82.31 550 ALA A CA 1
ATOM 4340 C C . ALA A 1 550 ? -3.081 -18.551 42.801 1.00 82.31 550 ALA A C 1
ATOM 4342 O O . ALA A 1 550 ? -2.643 -17.401 42.893 1.00 82.31 550 ALA A O 1
ATOM 4343 N N . ASP A 1 551 ? -3.072 -19.408 43.827 1.00 87.25 551 ASP A N 1
ATOM 4344 C CA . ASP A 1 551 ? -2.457 -19.106 45.123 1.00 87.25 551 ASP A CA 1
ATOM 4345 C C . ASP A 1 551 ? -0.933 -19.025 44.979 1.00 87.25 551 ASP A C 1
ATOM 4347 O O . ASP A 1 551 ? -0.326 -19.862 44.312 1.00 87.25 551 ASP A O 1
ATOM 4351 N N . ASN A 1 552 ? -0.313 -18.042 45.637 1.00 89.31 552 ASN A N 1
ATOM 4352 C CA . ASN A 1 552 ? 1.136 -17.803 45.618 1.00 89.31 552 ASN A CA 1
ATOM 4353 C C . ASN A 1 552 ? 1.731 -17.627 44.208 1.00 89.31 552 ASN A C 1
ATOM 4355 O O . ASN A 1 552 ? 2.900 -17.932 43.991 1.00 89.31 552 ASN A O 1
ATOM 4359 N N . GLN A 1 553 ? 0.931 -17.135 43.261 1.00 86.12 553 GLN A N 1
ATOM 4360 C CA . GLN A 1 553 ? 1.385 -16.786 41.920 1.00 86.12 553 GLN A CA 1
ATOM 4361 C C . GLN A 1 553 ? 2.364 -15.600 41.988 1.00 86.12 553 GLN A C 1
ATOM 4363 O O . GLN A 1 553 ? 1.982 -14.498 42.379 1.00 86.12 553 GLN A O 1
ATOM 4368 N N . ASP A 1 554 ? 3.617 -15.836 41.605 1.00 87.88 554 ASP A N 1
ATOM 4369 C CA . ASP A 1 554 ? 4.738 -14.889 41.692 1.00 87.88 554 ASP A CA 1
ATOM 4370 C C . ASP A 1 554 ? 4.878 -13.978 40.461 1.00 87.88 554 ASP A C 1
ATOM 4372 O O . ASP A 1 554 ? 5.536 -12.935 40.536 1.00 87.88 554 ASP A O 1
ATOM 4376 N N . ALA A 1 555 ? 4.233 -14.336 39.349 1.00 87.44 555 ALA A N 1
ATOM 4377 C CA . ALA A 1 555 ? 4.193 -13.545 38.127 1.00 87.44 555 ALA A CA 1
ATOM 4378 C C . ALA A 1 555 ? 2.837 -13.623 37.405 1.00 87.44 555 ALA A C 1
ATOM 4380 O O . ALA A 1 555 ? 2.160 -14.655 37.409 1.00 87.44 555 ALA A O 1
ATOM 4381 N N . VAL A 1 556 ? 2.426 -12.532 36.752 1.00 85.19 556 VAL A N 1
ATOM 4382 C CA . VAL A 1 556 ? 1.219 -12.476 35.906 1.00 85.19 556 VAL A CA 1
ATOM 4383 C C . VAL A 1 556 ? 1.619 -12.205 34.461 1.00 85.19 556 VAL A C 1
ATOM 4385 O O . VAL A 1 556 ? 2.217 -11.176 34.161 1.00 85.19 556 VAL A O 1
ATOM 4388 N N . ASN A 1 557 ? 1.232 -13.115 33.566 1.00 85.81 557 ASN A N 1
ATOM 4389 C CA . ASN A 1 557 ? 1.373 -12.944 32.124 1.00 85.81 557 ASN A CA 1
ATOM 4390 C C . ASN A 1 557 ? 0.162 -12.200 31.562 1.00 85.81 557 ASN A C 1
ATOM 4392 O O . ASN A 1 557 ? -0.962 -12.698 31.620 1.00 85.81 557 ASN A O 1
ATOM 4396 N N . ILE A 1 558 ? 0.401 -11.015 31.010 1.00 88.00 558 ILE A N 1
ATOM 4397 C CA . ILE A 1 558 ? -0.613 -10.154 30.406 1.00 88.00 558 ILE A CA 1
ATOM 4398 C C . ILE A 1 558 ? -0.468 -10.265 28.896 1.00 88.00 558 ILE A C 1
ATOM 4400 O O . ILE A 1 558 ? 0.539 -9.849 28.325 1.00 88.00 558 ILE A O 1
ATOM 4404 N N . LYS A 1 559 ? -1.489 -10.827 28.249 1.00 89.44 559 LYS A N 1
ATOM 4405 C CA . LYS A 1 559 ? -1.590 -10.892 26.790 1.00 89.44 559 LYS A CA 1
ATOM 4406 C C . LYS A 1 559 ? -2.606 -9.869 26.310 1.00 89.44 559 LYS A C 1
ATOM 4408 O O . LYS A 1 559 ? -3.741 -9.873 26.787 1.00 89.44 559 LYS A O 1
ATOM 4413 N N . VAL A 1 560 ? -2.193 -9.015 25.385 1.00 90.69 560 VAL A N 1
ATOM 4414 C CA . VAL A 1 560 ? -2.973 -7.893 24.856 1.00 90.69 560 VAL A CA 1
ATOM 4415 C C . VAL A 1 560 ? -3.463 -8.238 23.457 1.00 90.69 560 VAL A C 1
ATOM 4417 O O . VAL A 1 560 ? -2.682 -8.716 22.637 1.00 90.69 560 VAL A O 1
ATOM 4420 N N . PHE A 1 561 ? -4.738 -7.984 23.179 1.00 88.44 561 PHE A N 1
ATOM 4421 C CA . PHE A 1 561 ? -5.389 -8.321 21.914 1.00 88.44 561 PHE A CA 1
ATOM 4422 C C . PHE A 1 561 ? -6.164 -7.136 21.338 1.00 88.44 561 PHE A C 1
ATOM 4424 O O . PHE A 1 561 ? -6.616 -6.258 22.079 1.00 88.44 561 PHE A O 1
ATOM 4431 N N . GLU A 1 562 ? -6.382 -7.177 20.026 1.00 87.31 562 GLU A N 1
ATOM 4432 C CA . GLU A 1 562 ? -7.381 -6.376 19.317 1.00 87.31 562 GLU A CA 1
ATOM 4433 C C . GLU A 1 562 ? -8.404 -7.285 18.611 1.00 87.31 562 GLU A C 1
ATOM 4435 O O . GLU A 1 562 ? -8.050 -8.318 18.033 1.00 87.31 562 GLU A O 1
ATOM 4440 N N . GLY A 1 563 ? -9.688 -6.921 18.668 1.00 83.62 563 GLY A N 1
ATOM 4441 C CA . GLY A 1 563 ? -10.767 -7.619 17.964 1.00 83.62 563 GLY A CA 1
ATOM 4442 C C . GLY A 1 563 ? -12.079 -7.723 18.744 1.00 83.62 563 GLY A C 1
ATOM 4443 O O . GLY A 1 563 ? -12.131 -7.548 19.958 1.00 83.62 563 GLY A O 1
ATOM 4444 N N . GLU A 1 564 ? -13.153 -8.057 18.023 1.00 83.62 564 GLU A N 1
ATOM 4445 C CA . GLU A 1 564 ? -14.532 -8.087 18.550 1.00 83.62 564 GLU A CA 1
ATOM 4446 C C . GLU A 1 564 ? -15.007 -9.487 18.977 1.00 83.62 564 GLU A C 1
ATOM 4448 O O . GLU A 1 564 ? -16.161 -9.680 19.366 1.00 83.62 564 GLU A O 1
ATOM 4453 N N . ARG A 1 565 ? -14.153 -10.508 18.842 1.00 80.56 565 ARG A N 1
ATOM 4454 C CA . ARG A 1 565 ? -14.526 -11.892 19.149 1.00 80.56 565 ARG A CA 1
ATOM 4455 C C . ARG A 1 565 ? -14.456 -12.128 20.664 1.00 80.56 565 ARG A C 1
ATOM 4457 O O . ARG A 1 565 ? -13.555 -11.625 21.327 1.00 80.56 565 ARG A O 1
ATOM 4464 N N . PRO A 1 566 ? -15.373 -12.930 21.235 1.00 75.94 566 PRO A N 1
ATOM 4465 C CA . PRO A 1 566 ? -15.411 -13.162 22.682 1.00 75.94 566 PRO A CA 1
ATOM 4466 C C . PRO A 1 566 ? -14.247 -14.024 23.202 1.00 75.94 566 PRO A C 1
ATOM 4468 O O . PRO A 1 566 ? -13.949 -13.992 24.394 1.00 75.94 566 PRO A O 1
ATOM 4471 N N . LEU A 1 567 ? -13.601 -14.809 22.334 1.00 77.69 567 LEU A N 1
ATOM 4472 C CA . LEU A 1 567 ? -12.468 -15.671 22.679 1.00 77.69 567 LEU A CA 1
ATOM 4473 C C . LEU A 1 567 ? -11.187 -15.135 22.041 1.00 77.69 567 LEU A C 1
ATOM 4475 O O . LEU A 1 567 ? -11.171 -14.846 20.846 1.00 77.69 567 LEU A O 1
ATOM 4479 N N . THR A 1 568 ? -10.102 -15.086 22.812 1.00 84.19 568 THR A N 1
ATOM 4480 C CA . THR A 1 568 ? -8.815 -14.497 22.396 1.00 84.19 568 THR A CA 1
ATOM 4481 C C . THR A 1 568 ? -8.164 -15.219 21.223 1.00 84.19 568 THR A C 1
ATOM 4483 O O . THR A 1 568 ? -7.506 -14.582 20.409 1.00 84.19 568 THR A O 1
ATOM 4486 N N . ARG A 1 569 ? -8.404 -16.528 21.072 1.00 81.50 569 ARG A N 1
ATOM 4487 C CA . ARG A 1 569 ? -7.922 -17.326 19.928 1.00 81.50 569 ARG A CA 1
ATOM 4488 C C . ARG A 1 569 ? -8.446 -16.857 18.563 1.00 81.50 569 ARG A C 1
ATOM 4490 O O . ARG A 1 569 ? -7.871 -17.222 17.547 1.00 81.50 569 ARG A O 1
ATOM 4497 N N . ASP A 1 570 ? -9.556 -16.118 18.556 1.00 76.88 570 ASP A N 1
ATOM 4498 C CA . ASP A 1 570 ? -10.176 -15.565 17.348 1.00 76.88 570 ASP A CA 1
ATOM 4499 C C . ASP A 1 570 ? -9.884 -14.053 17.200 1.00 76.88 570 ASP A C 1
ATOM 4501 O O . ASP A 1 570 ? -10.429 -13.410 16.302 1.00 76.88 570 ASP A O 1
ATOM 4505 N N . CYS A 1 571 ? -9.079 -13.475 18.099 1.00 81.38 571 CYS A N 1
ATOM 4506 C CA . CYS A 1 571 ? -8.635 -12.081 18.073 1.00 81.38 571 CYS A CA 1
ATOM 4507 C C . CYS A 1 571 ? -7.169 -11.993 17.637 1.00 81.38 571 CYS A C 1
ATOM 4509 O O . CYS A 1 571 ? -6.435 -12.982 17.664 1.00 81.38 571 CYS A O 1
ATOM 4511 N N . ASN A 1 572 ? -6.723 -10.793 17.273 1.00 82.62 572 ASN A N 1
ATOM 4512 C CA . ASN A 1 572 ? -5.327 -10.559 16.932 1.00 82.62 572 ASN A CA 1
ATOM 4513 C C . ASN A 1 572 ? -4.507 -10.295 18.203 1.00 82.62 572 ASN A C 1
ATOM 4515 O O . ASN A 1 572 ? -4.874 -9.444 19.013 1.00 82.62 572 ASN A O 1
ATOM 4519 N N . LEU A 1 573 ? -3.406 -11.026 18.387 1.00 85.44 573 LEU A N 1
ATOM 4520 C CA . LEU A 1 573 ? -2.488 -10.834 19.509 1.00 85.44 573 LEU A CA 1
ATOM 4521 C C . LEU A 1 573 ? -1.553 -9.660 19.204 1.00 85.44 573 LEU A C 1
ATOM 4523 O O . LEU A 1 573 ? -0.766 -9.715 18.264 1.00 85.44 573 LEU A O 1
ATOM 4527 N N . LEU A 1 574 ? -1.598 -8.630 20.044 1.00 83.62 574 LEU A N 1
ATOM 4528 C CA . LEU A 1 574 ? -0.745 -7.449 19.922 1.00 83.62 574 LEU A CA 1
ATOM 4529 C C . LEU A 1 574 ? 0.587 -7.596 20.659 1.00 83.62 574 LEU A C 1
ATOM 4531 O O . LEU A 1 574 ? 1.594 -7.043 20.227 1.00 83.62 574 LEU A O 1
ATOM 4535 N N . GLY A 1 575 ? 0.602 -8.321 21.778 1.00 82.38 575 GLY A N 1
ATOM 4536 C CA . GLY A 1 575 ? 1.813 -8.516 22.567 1.00 82.38 575 GLY A CA 1
ATOM 4537 C C . GLY A 1 575 ? 1.567 -9.261 23.873 1.00 82.38 575 GLY A C 1
ATOM 4538 O O . GLY A 1 575 ? 0.429 -9.417 24.319 1.00 82.38 575 GLY A O 1
ATOM 4539 N N . THR A 1 576 ? 2.647 -9.739 24.486 1.00 85.19 576 THR A N 1
ATOM 4540 C CA . THR A 1 576 ? 2.630 -10.401 25.798 1.00 85.19 576 THR A CA 1
ATOM 4541 C C . THR A 1 576 ? 3.742 -9.838 26.669 1.00 85.19 576 THR A C 1
ATOM 4543 O O . THR A 1 576 ? 4.847 -9.626 26.180 1.00 85.19 576 THR A O 1
ATOM 4546 N N . PHE A 1 577 ? 3.471 -9.618 27.952 1.00 83.69 577 PHE A N 1
ATOM 4547 C CA . PHE A 1 577 ? 4.501 -9.276 28.929 1.00 83.69 577 PHE A CA 1
ATOM 4548 C C . PHE A 1 577 ? 4.196 -9.857 30.303 1.00 83.69 577 PHE A C 1
ATOM 4550 O O . PHE A 1 577 ? 3.042 -10.097 30.661 1.00 83.69 577 PHE A O 1
ATOM 4557 N N . GLU A 1 578 ? 5.257 -10.064 31.072 1.00 85.94 578 GLU A N 1
ATOM 4558 C CA . GLU A 1 578 ? 5.193 -10.625 32.411 1.00 85.94 578 GLU A CA 1
ATOM 4559 C C . GLU A 1 578 ? 5.414 -9.530 33.462 1.00 85.94 578 GLU A C 1
ATOM 4561 O O . GLU A 1 578 ? 6.388 -8.775 33.408 1.00 85.94 578 GLU A O 1
ATOM 4566 N N . LEU A 1 579 ? 4.512 -9.454 34.441 1.00 86.94 579 LEU A N 1
ATOM 4567 C CA . LEU A 1 579 ? 4.717 -8.707 35.677 1.00 86.94 579 LEU A CA 1
ATOM 4568 C C . LEU A 1 579 ? 5.160 -9.688 36.766 1.00 86.94 579 LEU A C 1
ATOM 4570 O O . LEU A 1 579 ? 4.325 -10.360 37.371 1.00 86.94 579 LEU A O 1
ATOM 4574 N N . ALA A 1 580 ? 6.469 -9.772 36.991 1.00 87.56 580 ALA A N 1
ATOM 4575 C CA . ALA A 1 580 ? 7.077 -10.679 37.961 1.00 87.56 580 ALA A CA 1
ATOM 4576 C C . ALA A 1 580 ? 7.295 -10.042 39.345 1.00 87.56 580 ALA A C 1
ATOM 4578 O O . ALA A 1 580 ? 7.316 -8.819 39.520 1.00 87.56 580 ALA A O 1
ATOM 4579 N N . GLY A 1 581 ? 7.541 -10.892 40.343 1.00 84.25 581 GLY A N 1
ATOM 4580 C CA . GLY A 1 581 ? 7.901 -10.479 41.697 1.00 84.25 581 GLY A CA 1
ATOM 4581 C C . GLY A 1 581 ? 6.711 -10.024 42.538 1.00 84.25 581 GLY A C 1
ATOM 4582 O O . GLY A 1 581 ? 6.887 -9.128 43.375 1.00 84.25 581 GLY A O 1
ATOM 4583 N N . ILE A 1 582 ? 5.547 -10.634 42.297 1.00 86.50 582 ILE A N 1
ATOM 4584 C CA . ILE A 1 582 ? 4.321 -10.505 43.087 1.00 86.50 582 ILE A CA 1
ATOM 4585 C C . ILE A 1 582 ? 4.513 -11.280 44.404 1.00 86.50 582 ILE A C 1
ATOM 4587 O O . ILE A 1 582 ? 4.925 -12.442 44.372 1.00 86.50 582 ILE A O 1
ATOM 4591 N N . PRO A 1 583 ? 4.263 -10.670 45.578 1.00 87.56 583 PRO A N 1
ATOM 4592 C CA . PRO A 1 583 ? 4.408 -11.358 46.858 1.00 87.56 583 PRO A CA 1
ATOM 4593 C C . PRO A 1 583 ? 3.466 -12.570 46.986 1.00 87.56 583 PRO A C 1
ATOM 4595 O O . PRO A 1 583 ? 2.323 -12.490 46.530 1.00 87.56 583 PRO A O 1
ATOM 4598 N N . PRO A 1 584 ? 3.883 -13.658 47.666 1.00 90.19 5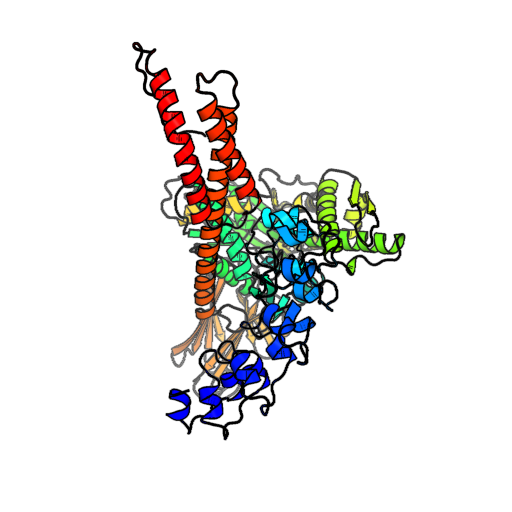84 PRO A N 1
ATOM 4599 C CA . PRO A 1 584 ? 3.009 -14.797 47.934 1.00 90.19 584 PRO A CA 1
ATOM 4600 C C . PRO A 1 584 ? 1.740 -14.370 48.683 1.00 90.19 584 PRO A C 1
ATOM 4602 O O . PRO A 1 584 ? 1.803 -13.864 49.805 1.00 90.19 584 PRO A O 1
ATOM 4605 N N . ALA A 1 585 ? 0.586 -14.568 48.053 1.00 90.25 585 ALA A N 1
ATOM 4606 C CA . ALA A 1 585 ? -0.727 -14.276 48.612 1.00 90.25 585 ALA A CA 1
ATOM 4607 C C . ALA A 1 585 ? -1.773 -15.263 48.060 1.00 90.25 585 ALA A C 1
ATOM 4609 O O . ALA A 1 585 ? -1.565 -15.831 46.980 1.00 90.25 585 ALA A O 1
ATOM 4610 N N . PRO A 1 586 ? -2.908 -15.472 48.755 1.00 90.12 586 PRO A N 1
ATOM 4611 C CA . PRO A 1 586 ? -4.032 -16.222 48.200 1.00 90.12 586 PRO A CA 1
ATOM 4612 C C . PRO A 1 586 ? -4.515 -15.619 46.873 1.00 90.12 586 PRO A C 1
ATOM 4614 O O . PRO A 1 586 ? -4.435 -14.403 46.670 1.00 90.12 586 PRO A O 1
ATOM 4617 N N . ARG A 1 587 ? -5.056 -16.454 45.980 1.00 87.00 587 ARG A N 1
ATOM 4618 C CA . ARG A 1 587 ? -5.655 -16.001 44.716 1.00 87.00 587 ARG A CA 1
ATOM 4619 C C . ARG A 1 587 ? -6.694 -14.907 44.965 1.00 87.00 587 ARG A C 1
ATOM 4621 O O . ARG A 1 587 ? -7.456 -14.974 45.933 1.00 87.00 587 ARG A O 1
ATOM 4628 N N . GLY A 1 588 ? -6.759 -13.915 44.083 1.00 83.50 588 GLY A N 1
ATOM 4629 C CA . GLY A 1 588 ? -7.710 -12.805 44.214 1.00 83.50 588 GLY A CA 1
ATOM 4630 C C . GLY A 1 588 ? -7.288 -11.686 45.179 1.00 83.50 588 GLY A C 1
ATOM 4631 O O . GLY A 1 588 ? -8.005 -10.692 45.278 1.00 83.50 588 GLY A O 1
ATOM 4632 N N . VAL A 1 589 ? -6.156 -11.820 45.886 1.00 90.88 589 VAL A N 1
ATOM 4633 C CA . VAL A 1 589 ? -5.657 -10.800 46.830 1.00 90.88 589 VAL A CA 1
ATOM 4634 C C . VAL A 1 589 ? -4.737 -9.759 46.170 1.00 90.88 589 VAL A C 1
ATOM 4636 O O . VAL A 1 589 ? -4.961 -8.570 46.409 1.00 90.88 589 VAL A O 1
ATOM 4639 N N . PRO A 1 590 ? -3.727 -10.125 45.351 1.00 88.62 590 PRO A N 1
ATOM 4640 C CA . PRO A 1 590 ? -2.884 -9.136 44.672 1.00 88.62 590 PRO A CA 1
ATOM 4641 C C . PRO A 1 590 ? -3.708 -8.190 43.792 1.00 88.62 590 PRO A C 1
ATOM 4643 O O . PRO A 1 590 ? -4.614 -8.635 43.091 1.00 88.62 590 PRO A O 1
ATOM 4646 N N . GLN A 1 591 ? -3.399 -6.893 43.803 1.00 90.94 591 GLN A N 1
ATOM 4647 C CA . GLN A 1 591 ? -4.126 -5.891 43.020 1.00 90.94 591 GLN A CA 1
ATOM 4648 C C . GLN A 1 591 ? -3.262 -5.399 41.864 1.00 90.94 591 GLN A C 1
ATOM 4650 O O . GLN A 1 591 ? -2.423 -4.518 42.038 1.00 90.94 591 GLN A O 1
ATOM 4655 N N . ILE A 1 592 ? -3.490 -5.962 40.681 1.00 89.69 592 ILE A N 1
ATOM 4656 C CA . ILE A 1 592 ? -2.742 -5.644 39.465 1.00 89.69 592 ILE A CA 1
ATOM 4657 C C . ILE A 1 592 ? -3.538 -4.627 38.648 1.00 89.69 592 ILE A C 1
ATOM 4659 O O . ILE A 1 592 ? -4.508 -4.980 37.983 1.00 89.69 592 ILE A O 1
ATOM 4663 N N . GLU A 1 593 ? -3.165 -3.352 38.704 1.00 93.31 593 GLU A N 1
ATOM 4664 C CA . GLU A 1 593 ? -3.747 -2.319 37.846 1.00 93.31 593 GLU A CA 1
ATOM 4665 C C . GLU A 1 593 ? -3.128 -2.387 36.457 1.00 93.31 593 GLU A C 1
ATOM 4667 O O . GLU A 1 593 ? -1.923 -2.218 36.308 1.00 93.31 593 GLU A O 1
ATOM 4672 N N . VAL A 1 594 ? -3.957 -2.598 35.443 1.00 92.25 594 VAL A N 1
ATOM 4673 C CA . VAL A 1 594 ? -3.557 -2.533 34.042 1.00 92.25 594 VAL A CA 1
ATOM 4674 C C . VAL A 1 594 ? -4.171 -1.279 33.430 1.00 92.25 594 VAL A C 1
ATOM 4676 O O . VAL A 1 594 ? -5.388 -1.088 33.503 1.00 92.25 594 VAL A O 1
ATOM 4679 N N . ALA A 1 595 ? -3.343 -0.422 32.839 1.00 94.12 595 ALA A N 1
ATOM 4680 C CA . ALA A 1 595 ? -3.771 0.780 32.138 1.00 94.12 595 ALA A CA 1
ATOM 4681 C C . ALA A 1 595 ? -3.472 0.674 30.643 1.00 94.12 595 ALA A C 1
ATOM 4683 O O . ALA A 1 595 ? -2.356 0.354 30.241 1.00 94.12 595 ALA A O 1
ATOM 4684 N N . PHE A 1 596 ? -4.480 0.961 29.829 1.00 94.69 596 PHE A N 1
ATOM 4685 C CA . PHE A 1 596 ? -4.387 1.080 28.381 1.00 94.69 596 PHE A CA 1
ATOM 4686 C C . PHE A 1 596 ? -4.445 2.562 28.035 1.00 94.69 596 PHE A C 1
ATOM 4688 O O . PHE A 1 596 ? -5.419 3.228 28.384 1.00 94.69 596 PHE A O 1
ATOM 4695 N N . ALA A 1 597 ? -3.423 3.064 27.352 1.00 93.19 597 ALA A N 1
ATOM 4696 C CA . ALA A 1 597 ? -3.359 4.427 26.850 1.00 93.19 597 ALA A CA 1
ATOM 4697 C C . ALA A 1 597 ? -3.196 4.399 25.330 1.00 93.19 597 ALA A C 1
ATOM 4699 O O . ALA A 1 597 ? -2.246 3.804 24.820 1.00 93.19 597 ALA A O 1
ATOM 4700 N N . LEU A 1 598 ? -4.119 5.039 24.623 1.00 91.50 598 LEU A N 1
ATOM 4701 C CA . LEU A 1 598 ? -4.111 5.166 23.173 1.00 91.50 598 LEU A CA 1
ATOM 4702 C C . LEU A 1 598 ? -3.847 6.630 22.813 1.00 91.50 598 LEU A C 1
ATOM 4704 O O . LEU A 1 598 ? -4.552 7.521 23.296 1.00 91.50 598 LEU A O 1
ATOM 4708 N N . ASP A 1 599 ? -2.804 6.882 22.022 1.00 91.06 599 ASP A N 1
ATOM 4709 C CA . ASP A 1 599 ? -2.405 8.240 21.639 1.00 91.06 599 ASP A CA 1
ATOM 4710 C C . ASP A 1 599 ? -3.232 8.793 20.458 1.00 91.06 599 ASP A C 1
ATOM 4712 O O . ASP A 1 599 ? -4.133 8.142 19.931 1.00 91.06 599 ASP A O 1
ATOM 4716 N N . ALA A 1 600 ? -2.919 10.015 20.019 1.00 90.38 600 ALA A N 1
ATOM 4717 C CA . ALA A 1 600 ? -3.606 10.663 18.899 1.00 90.38 600 ALA A CA 1
ATOM 4718 C C . ALA A 1 600 ? -3.284 10.058 17.512 1.00 90.38 600 ALA A C 1
ATOM 4720 O O . ALA A 1 600 ? -3.879 10.481 16.524 1.00 90.38 600 ALA A O 1
ATOM 4721 N N . ASN A 1 601 ? -2.338 9.114 17.423 1.00 86.94 601 ASN A N 1
ATOM 4722 C CA . ASN A 1 601 ? -2.051 8.324 16.219 1.00 86.94 601 ASN A CA 1
ATOM 4723 C C . ASN A 1 601 ? -2.801 6.977 16.227 1.00 86.94 601 ASN A C 1
ATOM 4725 O O . ASN A 1 601 ? -2.740 6.236 15.241 1.00 86.94 601 ASN A O 1
ATOM 4729 N N . GLY A 1 602 ? -3.472 6.644 17.336 1.00 86.62 602 GLY A N 1
ATOM 4730 C CA . GLY A 1 602 ? -4.067 5.332 17.558 1.00 86.62 602 GLY A CA 1
ATOM 4731 C C . GLY A 1 602 ? -3.039 4.255 17.916 1.00 86.62 602 GLY A C 1
ATOM 4732 O O . GLY A 1 602 ? -3.275 3.094 17.596 1.00 86.62 602 GLY A O 1
ATOM 4733 N N . ILE A 1 603 ? -1.905 4.620 18.533 1.00 85.88 603 ILE A N 1
ATOM 4734 C CA . ILE A 1 603 ? -0.841 3.685 18.945 1.00 85.88 603 ILE A CA 1
ATOM 4735 C C . ILE A 1 603 ? -0.967 3.354 20.437 1.00 85.88 603 ILE A C 1
ATOM 4737 O O . ILE A 1 603 ? -1.071 4.254 21.280 1.00 85.88 603 ILE A O 1
ATOM 4741 N N . LEU A 1 604 ? -0.970 2.058 20.766 1.00 87.69 604 LEU A N 1
ATOM 4742 C CA . LEU A 1 604 ? -1.259 1.554 22.112 1.00 87.69 604 LEU A CA 1
ATOM 4743 C C . LEU A 1 604 ? -0.012 1.475 23.017 1.00 87.69 604 LEU A C 1
ATOM 4745 O O . LEU A 1 604 ? 1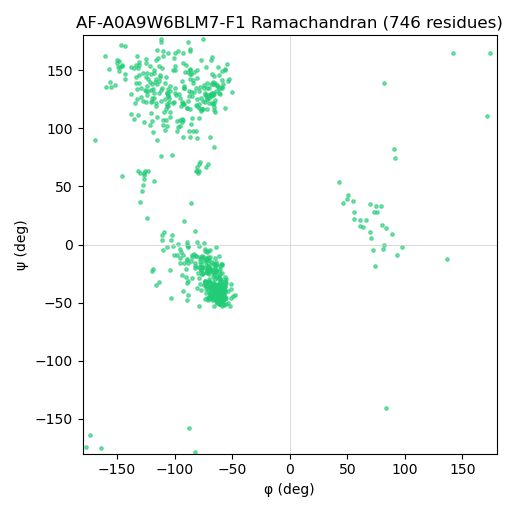.008 0.864 22.693 1.00 87.69 604 LEU A O 1
ATOM 4749 N N . SER A 1 605 ? -0.138 2.000 24.237 1.00 89.44 605 SER A N 1
ATOM 4750 C CA . SER A 1 605 ? 0.773 1.768 25.364 1.00 89.44 605 SER A CA 1
ATOM 4751 C C . SER A 1 605 ? 0.012 1.085 26.500 1.00 89.44 605 SER A C 1
ATOM 4753 O O . SER A 1 605 ? -1.028 1.581 26.930 1.00 89.44 605 SER A O 1
ATOM 4755 N N . VAL A 1 606 ? 0.554 -0.007 27.043 1.00 89.88 606 VAL A N 1
ATOM 4756 C CA . VAL A 1 606 ? -0.040 -0.739 28.172 1.00 89.88 606 VAL A CA 1
ATOM 4757 C C . VAL A 1 606 ? 0.914 -0.754 29.367 1.00 89.88 606 VAL A C 1
ATOM 4759 O O . VAL A 1 606 ? 2.066 -1.168 29.277 1.00 89.88 606 VAL A O 1
ATOM 4762 N N . THR A 1 607 ? 0.448 -0.312 30.527 1.00 91.00 607 THR A N 1
ATOM 4763 C CA . THR A 1 607 ? 1.195 -0.430 31.786 1.00 91.00 607 THR A CA 1
ATOM 4764 C C . THR A 1 607 ? 0.488 -1.399 32.714 1.00 91.00 607 THR A C 1
ATOM 4766 O O . THR A 1 607 ? -0.737 -1.448 32.751 1.00 91.00 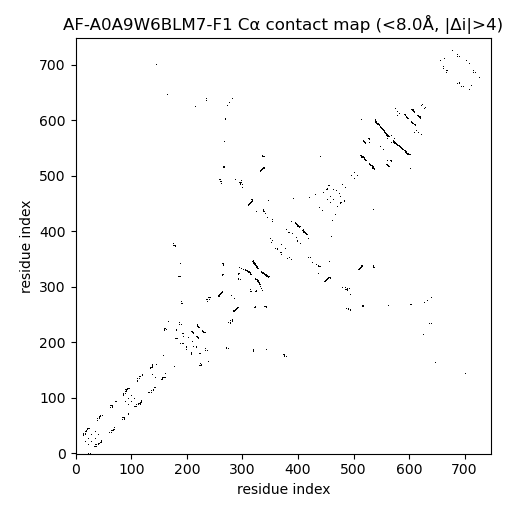607 THR A O 1
ATOM 4769 N N . ALA A 1 608 ? 1.253 -2.173 33.474 1.00 90.12 608 ALA A N 1
ATOM 4770 C CA . ALA A 1 608 ? 0.749 -2.963 34.583 1.00 90.12 608 ALA A CA 1
ATOM 4771 C C . ALA A 1 608 ? 1.502 -2.597 35.858 1.00 90.12 608 ALA A C 1
ATOM 4773 O O . ALA A 1 608 ? 2.724 -2.466 35.849 1.00 90.12 608 ALA A O 1
ATOM 4774 N N . GLN A 1 609 ? 0.785 -2.438 36.961 1.00 91.06 609 GLN A N 1
ATOM 4775 C CA . GLN A 1 609 ? 1.357 -2.107 38.256 1.00 91.06 609 GLN A CA 1
ATOM 4776 C C . GLN A 1 609 ? 0.698 -2.932 39.353 1.00 91.06 609 GLN A C 1
ATOM 4778 O O . GLN A 1 609 ? -0.523 -2.944 39.486 1.00 91.06 609 GLN A O 1
ATOM 4783 N N . ASP A 1 610 ? 1.510 -3.578 40.184 1.00 90.88 610 ASP A N 1
ATOM 4784 C CA . ASP A 1 610 ? 1.039 -4.123 41.452 1.00 90.88 610 ASP A CA 1
ATOM 4785 C C . ASP A 1 610 ? 0.888 -2.978 42.462 1.00 90.88 610 ASP A C 1
ATOM 4787 O O . ASP A 1 610 ? 1.871 -2.349 42.864 1.00 90.88 610 ASP A O 1
ATOM 4791 N N . LYS A 1 611 ? -0.348 -2.703 42.894 1.00 90.75 611 LYS A N 1
ATOM 4792 C CA . LYS A 1 611 ? -0.640 -1.635 43.863 1.00 90.75 611 LYS A CA 1
ATOM 4793 C C . LYS A 1 611 ? -0.054 -1.900 45.247 1.00 90.75 611 LYS A C 1
ATOM 4795 O O . LYS A 1 611 ? 0.165 -0.945 45.987 1.00 90.75 611 LYS A O 1
ATOM 4800 N N . GLY A 1 612 ? 0.183 -3.163 45.610 1.00 85.06 612 GLY A N 1
ATOM 4801 C CA . GLY A 1 612 ? 0.729 -3.522 46.917 1.00 85.06 612 GLY A CA 1
ATOM 4802 C C . GLY A 1 612 ? 2.212 -3.183 47.035 1.00 85.06 612 GLY A C 1
ATOM 4803 O O . GLY A 1 612 ? 2.639 -2.582 48.019 1.00 85.06 612 GLY A O 1
ATOM 4804 N N . THR A 1 613 ? 2.999 -3.546 46.020 1.00 85.06 613 THR A N 1
ATOM 4805 C CA . THR A 1 613 ? 4.455 -3.320 46.011 1.00 85.06 613 THR A CA 1
ATOM 4806 C C . THR A 1 613 ? 4.878 -2.035 45.302 1.00 85.06 613 THR A C 1
ATOM 4808 O O . THR A 1 613 ? 6.026 -1.615 45.438 1.00 85.06 613 THR A O 1
ATOM 4811 N N . GLY A 1 614 ? 3.993 -1.426 44.511 1.00 83.94 614 GLY A N 1
ATOM 4812 C CA . GLY A 1 614 ? 4.306 -0.296 43.637 1.00 83.94 614 GLY A CA 1
ATOM 4813 C C . GLY A 1 614 ? 5.137 -0.675 42.408 1.00 83.94 614 GLY A C 1
ATOM 4814 O O . GLY A 1 614 ? 5.349 0.181 41.543 1.00 83.94 614 GLY A O 1
ATOM 4815 N N . LYS A 1 615 ? 5.582 -1.938 42.293 1.00 82.38 615 LYS A N 1
ATOM 4816 C CA . LYS A 1 615 ? 6.307 -2.434 41.121 1.00 82.38 615 LYS A CA 1
ATOM 4817 C C . LYS A 1 615 ? 5.422 -2.304 39.897 1.00 82.38 615 LYS A C 1
ATOM 4819 O O . LYS A 1 615 ? 4.276 -2.749 39.892 1.00 82.38 615 LYS A O 1
ATOM 4824 N N . SER A 1 616 ? 5.976 -1.704 38.857 1.00 82.75 616 SER A N 1
ATOM 4825 C CA . SER A 1 616 ? 5.304 -1.556 37.579 1.00 82.75 616 SER A CA 1
ATOM 4826 C C . SER A 1 616 ? 6.156 -2.154 36.483 1.00 82.75 616 SER A C 1
ATOM 4828 O O . SER A 1 616 ? 7.384 -2.118 36.548 1.00 82.75 616 SER A O 1
ATOM 4830 N N . GLN A 1 617 ? 5.476 -2.692 35.484 1.00 76.56 617 GLN A N 1
ATOM 4831 C CA . GLN A 1 617 ? 6.061 -3.010 34.208 1.00 76.56 617 GLN A CA 1
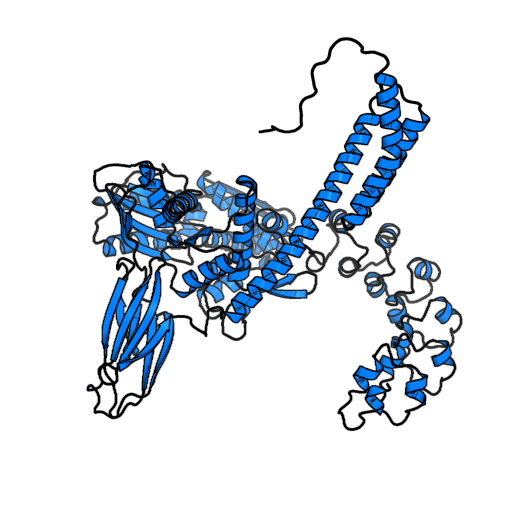ATOM 4832 C C . GLN A 1 617 ? 5.264 -2.298 33.130 1.00 76.56 617 GLN A C 1
ATOM 4834 O O . GLN A 1 617 ? 4.035 -2.354 33.085 1.00 76.56 617 GLN A O 1
ATOM 4839 N N . ARG A 1 618 ? 5.975 -1.578 32.272 1.00 73.38 618 ARG A N 1
ATOM 4840 C CA . ARG A 1 618 ? 5.387 -0.902 31.125 1.00 73.38 618 ARG A CA 1
ATOM 4841 C C . ARG A 1 618 ? 5.776 -1.659 29.878 1.00 73.38 618 ARG A C 1
ATOM 4843 O O . ARG A 1 618 ? 6.959 -1.888 29.651 1.00 73.38 618 ARG A O 1
ATOM 4850 N N . ILE A 1 619 ? 4.789 -1.949 29.050 1.00 67.12 619 ILE A N 1
ATOM 4851 C CA . ILE A 1 619 ? 5.016 -2.230 27.648 1.00 67.12 619 ILE A CA 1
ATOM 4852 C C . ILE A 1 619 ? 4.447 -1.031 26.877 1.00 67.12 619 ILE A C 1
ATOM 4854 O O . ILE A 1 619 ? 3.253 -0.744 26.871 1.00 67.12 619 ILE A O 1
ATOM 4858 N N . THR A 1 620 ? 5.296 -0.267 26.205 1.00 62.47 620 THR A N 1
ATOM 4859 C CA . THR A 1 620 ? 4.796 0.263 24.932 1.00 62.47 620 THR A CA 1
ATOM 4860 C C . THR A 1 620 ? 4.635 -0.983 24.078 1.00 62.47 620 THR A C 1
ATOM 4862 O O . THR A 1 620 ? 5.540 -1.810 24.129 1.00 62.47 620 THR A O 1
ATOM 4865 N N . ILE A 1 621 ? 3.500 -1.210 23.408 1.00 58.47 621 ILE A N 1
ATOM 4866 C CA . ILE A 1 621 ? 3.360 -2.399 22.556 1.00 58.47 621 ILE A CA 1
ATOM 4867 C C . ILE A 1 621 ? 4.364 -2.215 21.409 1.00 58.47 621 ILE A C 1
ATOM 4869 O O . ILE A 1 621 ? 4.077 -1.652 20.369 1.00 58.47 621 ILE A O 1
ATOM 4873 N N . SER A 1 622 ? 5.612 -2.582 21.639 1.00 49.62 622 SER A N 1
ATOM 4874 C CA . SER A 1 622 ? 6.721 -2.649 20.707 1.00 49.62 622 SER A CA 1
ATOM 4875 C C . SER A 1 622 ? 6.969 -4.138 20.600 1.00 49.62 622 SER A C 1
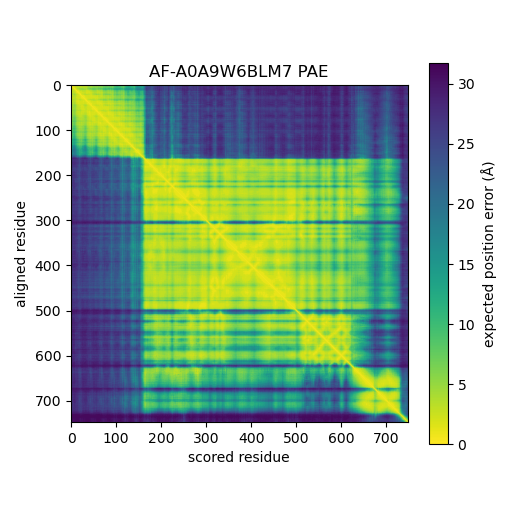ATOM 4877 O O . SER A 1 622 ? 7.769 -4.703 21.332 1.00 49.62 622 SER A O 1
ATOM 4879 N N . ASN A 1 623 ? 6.101 -4.809 19.851 1.00 44.38 623 ASN A N 1
ATOM 4880 C CA . ASN A 1 623 ? 6.107 -6.256 19.773 1.00 44.38 623 ASN A CA 1
ATOM 4881 C C . ASN A 1 623 ? 7.408 -6.725 19.094 1.00 44.38 623 ASN A C 1
ATOM 4883 O O . ASN A 1 623 ? 7.616 -6.406 17.925 1.00 44.38 623 ASN A O 1
ATOM 4887 N N . ASP A 1 624 ? 8.248 -7.494 19.792 1.00 50.22 624 ASP A N 1
ATOM 4888 C CA . ASP A 1 624 ? 9.456 -8.116 19.216 1.00 50.22 624 ASP A CA 1
ATOM 4889 C C . ASP A 1 624 ? 9.105 -9.140 18.117 1.00 50.22 624 ASP A C 1
ATOM 4891 O O . ASP A 1 624 ? 9.901 -9.415 17.221 1.00 50.22 624 ASP A O 1
ATOM 4895 N N . ALA A 1 625 ? 7.884 -9.685 18.138 1.00 48.84 625 ALA A N 1
ATOM 4896 C CA . ALA A 1 625 ? 7.390 -10.629 17.142 1.00 48.84 625 ALA A CA 1
ATOM 4897 C C . ALA A 1 625 ? 6.442 -9.932 16.153 1.00 48.84 625 ALA A C 1
ATOM 4899 O O . ALA A 1 625 ? 5.222 -10.051 16.251 1.00 48.84 625 ALA A O 1
ATOM 4900 N N . GLY A 1 626 ? 7.002 -9.180 15.202 1.00 50.97 626 GLY A N 1
ATOM 4901 C CA . GLY A 1 626 ? 6.239 -8.605 14.084 1.00 50.97 626 GLY A CA 1
ATOM 4902 C C . GLY A 1 626 ? 6.553 -7.150 13.737 1.00 50.97 626 GLY A C 1
ATOM 4903 O O . GLY A 1 626 ? 6.162 -6.708 12.661 1.00 50.97 626 GLY A O 1
ATOM 4904 N N . ARG A 1 627 ? 7.282 -6.415 14.589 1.00 67.06 627 ARG A N 1
ATOM 4905 C CA . ARG A 1 627 ? 7.710 -5.024 14.334 1.00 67.06 627 ARG A CA 1
ATOM 4906 C C . ARG A 1 627 ? 9.218 -4.907 14.207 1.00 67.06 627 ARG A C 1
ATOM 4908 O O . ARG A 1 627 ? 9.948 -5.797 14.632 1.00 67.06 627 ARG A O 1
ATOM 4915 N N . LEU A 1 628 ? 9.681 -3.826 13.589 1.00 63.28 628 LEU A N 1
ATOM 4916 C CA . LEU A 1 628 ? 11.104 -3.526 13.479 1.00 63.28 628 LEU A CA 1
ATOM 4917 C C . LEU A 1 628 ? 11.659 -3.125 14.849 1.00 63.28 628 LEU A C 1
ATOM 4919 O O . LEU A 1 628 ? 11.106 -2.245 15.510 1.00 63.28 628 LEU A O 1
ATOM 4923 N N . SER A 1 629 ? 12.751 -3.763 15.278 1.00 72.50 629 SER A N 1
ATOM 4924 C CA . SER A 1 629 ? 13.499 -3.267 16.437 1.00 72.50 629 SER A CA 1
ATOM 4925 C C . SER A 1 629 ? 14.151 -1.928 16.094 1.00 72.50 629 SER A C 1
ATOM 4927 O O . SER A 1 629 ? 14.348 -1.601 14.920 1.00 72.50 629 SER A O 1
ATOM 4929 N N . LYS A 1 630 ? 14.538 -1.156 17.111 1.00 73.19 630 LYS A N 1
ATOM 4930 C CA . LYS A 1 630 ? 15.234 0.115 16.888 1.00 73.19 630 LYS A CA 1
ATOM 4931 C C . LYS A 1 630 ? 16.518 -0.082 16.076 1.00 73.19 630 LYS A C 1
ATOM 4933 O O . LYS A 1 630 ? 16.787 0.684 15.162 1.00 73.19 630 LYS A O 1
ATOM 4938 N N . GLU A 1 631 ? 17.258 -1.151 16.355 1.00 77.31 631 GLU A N 1
ATOM 4939 C CA . GLU A 1 631 ? 18.473 -1.523 15.627 1.00 77.31 631 GLU A CA 1
ATOM 4940 C C . GLU A 1 631 ? 18.172 -1.877 14.165 1.00 77.31 631 GLU A C 1
ATOM 4942 O O . GLU A 1 631 ? 18.947 -1.519 13.281 1.00 77.31 631 GLU A O 1
ATOM 4947 N N . GLN A 1 632 ? 17.043 -2.545 13.896 1.00 76.94 632 GLN A N 1
ATOM 4948 C CA . GLN A 1 632 ? 16.607 -2.831 12.526 1.00 76.94 632 GLN A CA 1
ATOM 4949 C C . GLN A 1 632 ? 16.236 -1.549 11.778 1.00 76.94 632 GLN A C 1
ATOM 4951 O O . GLN A 1 632 ? 16.647 -1.385 10.634 1.00 76.94 632 GLN A O 1
ATOM 4956 N N . VAL A 1 633 ? 15.509 -0.629 12.421 1.00 72.38 633 VAL A N 1
ATOM 4957 C CA . VAL A 1 633 ? 15.180 0.681 11.838 1.00 72.38 633 VAL A CA 1
ATOM 4958 C C . VAL A 1 633 ? 16.450 1.485 11.558 1.00 72.38 633 VAL A C 1
ATOM 4960 O O . VAL A 1 633 ? 16.589 2.040 10.472 1.00 72.38 633 VAL A O 1
ATOM 4963 N N . ASP A 1 634 ? 17.403 1.514 12.491 1.00 75.88 634 ASP A N 1
ATOM 4964 C CA . ASP A 1 634 ? 18.678 2.218 12.320 1.00 75.88 634 ASP A CA 1
ATOM 4965 C C . ASP A 1 634 ? 19.516 1.624 11.172 1.00 75.88 634 ASP A C 1
ATOM 4967 O O . ASP A 1 634 ? 20.177 2.359 10.435 1.00 75.88 634 ASP A O 1
ATOM 4971 N N . GLU A 1 635 ? 19.491 0.302 10.987 1.00 81.00 635 GLU A N 1
ATOM 4972 C CA . GLU A 1 635 ? 20.126 -0.357 9.840 1.00 81.00 635 GLU A CA 1
ATOM 4973 C C . GLU A 1 635 ? 19.416 -0.012 8.522 1.00 81.00 635 GLU A C 1
ATOM 4975 O O . GLU A 1 635 ? 20.075 0.348 7.547 1.00 81.00 635 GLU A O 1
ATOM 4980 N N . MET A 1 636 ? 18.082 -0.022 8.501 1.00 76.69 636 MET A N 1
ATOM 4981 C CA . MET A 1 636 ? 17.289 0.379 7.331 1.00 76.69 636 MET A CA 1
ATOM 4982 C C . MET A 1 636 ? 17.498 1.844 6.958 1.00 76.69 636 MET A C 1
ATOM 4984 O O . MET A 1 636 ? 17.583 2.167 5.778 1.00 76.69 636 MET A O 1
ATOM 4988 N N . LEU A 1 637 ? 17.644 2.733 7.943 1.00 73.94 637 LEU A N 1
ATOM 4989 C CA . LEU A 1 637 ? 17.994 4.137 7.722 1.00 73.94 637 LEU A CA 1
ATOM 4990 C C . LEU A 1 637 ? 19.352 4.271 7.025 1.00 73.94 637 LEU A C 1
ATOM 4992 O O . LEU A 1 637 ? 19.483 5.019 6.057 1.00 73.94 637 LEU A O 1
ATOM 4996 N N . LYS A 1 638 ? 20.362 3.511 7.468 1.00 77.56 638 LYS A N 1
ATOM 4997 C CA . LYS A 1 638 ? 21.681 3.490 6.810 1.00 77.56 638 LYS A CA 1
ATOM 4998 C C . LYS A 1 638 ? 21.599 2.942 5.390 1.00 77.56 638 LYS A C 1
ATOM 5000 O O . LYS A 1 638 ? 22.263 3.466 4.498 1.00 77.56 638 LYS A O 1
ATOM 5005 N N . GLN A 1 639 ? 20.806 1.895 5.171 1.00 74.19 639 GLN A N 1
ATOM 5006 C CA . GLN A 1 639 ? 20.597 1.326 3.841 1.00 74.19 639 GLN A CA 1
ATOM 5007 C C . GLN A 1 639 ? 19.865 2.308 2.920 1.00 74.19 639 GLN A C 1
ATOM 5009 O O . GLN A 1 639 ? 20.302 2.521 1.791 1.00 74.19 639 GLN A O 1
ATOM 5014 N N . ALA A 1 640 ? 18.818 2.973 3.412 1.00 68.25 640 ALA A N 1
ATOM 5015 C CA . ALA A 1 640 ? 18.088 4.002 2.683 1.00 68.25 640 ALA A CA 1
ATOM 5016 C C . ALA A 1 640 ? 19.000 5.165 2.264 1.00 68.25 640 ALA A C 1
ATOM 5018 O O . ALA A 1 640 ? 18.926 5.589 1.109 1.00 68.25 640 ALA A O 1
ATOM 5019 N N . GLU A 1 641 ? 19.899 5.628 3.143 1.00 72.88 641 GLU A N 1
ATOM 5020 C CA . GLU A 1 641 ? 20.853 6.694 2.807 1.00 72.88 641 GLU A CA 1
ATOM 5021 C C . GLU A 1 641 ? 21.885 6.235 1.763 1.00 72.88 641 GLU A C 1
ATOM 5023 O O . GLU A 1 641 ? 22.121 6.950 0.794 1.00 72.88 641 GLU A O 1
ATOM 5028 N N . ARG A 1 642 ? 22.413 5.005 1.867 1.00 76.38 642 ARG A N 1
ATOM 5029 C CA . ARG A 1 642 ? 23.294 4.428 0.830 1.00 76.38 642 ARG A CA 1
ATOM 5030 C C . ARG A 1 642 ? 22.606 4.359 -0.534 1.00 76.38 642 ARG A C 1
ATOM 5032 O O . ARG A 1 642 ? 23.191 4.743 -1.542 1.00 76.38 642 ARG A O 1
ATOM 5039 N N . PHE A 1 643 ? 21.356 3.895 -0.579 1.00 72.06 643 PHE A N 1
ATOM 5040 C CA . PHE A 1 643 ? 20.606 3.845 -1.837 1.00 72.06 643 PHE A CA 1
ATOM 5041 C C . PHE A 1 643 ? 20.300 5.236 -2.384 1.00 72.06 643 PHE A C 1
ATOM 5043 O O . PHE A 1 643 ? 20.297 5.429 -3.592 1.00 72.06 643 PHE A O 1
ATOM 5050 N N . LYS A 1 644 ? 20.061 6.218 -1.516 1.00 72.19 644 LYS A N 1
ATOM 5051 C CA . LYS A 1 644 ? 19.874 7.611 -1.926 1.00 72.19 644 LYS A CA 1
ATOM 5052 C C . LYS A 1 644 ? 21.154 8.199 -2.526 1.00 72.19 644 LYS A C 1
ATOM 5054 O O . LYS A 1 644 ? 21.068 8.894 -3.532 1.00 72.19 644 LYS A O 1
ATOM 5059 N N . GLU A 1 645 ? 22.326 7.912 -1.960 1.00 72.81 645 GLU A N 1
ATOM 5060 C CA . GLU A 1 645 ? 23.618 8.292 -2.552 1.00 72.81 645 GLU A CA 1
ATOM 5061 C C . GLU A 1 645 ? 23.832 7.644 -3.927 1.00 72.81 645 GLU A C 1
ATOM 5063 O O . GLU A 1 645 ? 24.281 8.309 -4.861 1.00 72.81 645 GLU A O 1
ATOM 5068 N N . ASP A 1 646 ? 23.474 6.367 -4.080 1.00 68.44 646 ASP A N 1
ATOM 5069 C CA . ASP A 1 646 ? 23.482 5.678 -5.375 1.00 68.44 646 ASP A CA 1
ATOM 5070 C C . ASP A 1 646 ? 22.542 6.358 -6.380 1.00 68.44 646 ASP A C 1
ATOM 5072 O O . ASP A 1 646 ? 22.975 6.699 -7.480 1.00 68.44 646 ASP A O 1
ATOM 5076 N N . ASP A 1 647 ? 21.288 6.606 -5.995 1.00 70.19 647 ASP A N 1
ATOM 5077 C CA . ASP A 1 647 ? 20.275 7.241 -6.845 1.00 70.19 647 ASP A CA 1
ATOM 5078 C C . ASP A 1 647 ? 20.694 8.667 -7.253 1.00 70.19 647 ASP A C 1
ATOM 5080 O O . ASP A 1 647 ? 20.508 9.062 -8.404 1.00 70.19 647 ASP A O 1
ATOM 5084 N N . MET A 1 648 ? 21.313 9.438 -6.347 1.00 71.69 648 MET A N 1
ATOM 5085 C CA . MET A 1 648 ? 21.865 10.766 -6.656 1.00 71.69 648 MET A CA 1
ATOM 5086 C C . MET A 1 648 ? 23.011 10.680 -7.666 1.00 71.69 648 MET A C 1
ATOM 5088 O O . MET A 1 648 ? 23.016 11.431 -8.639 1.00 71.69 648 MET A O 1
ATOM 5092 N N . ARG A 1 649 ? 23.948 9.739 -7.493 1.00 76.31 649 ARG A N 1
ATOM 5093 C CA . ARG A 1 649 ? 25.034 9.520 -8.464 1.00 76.31 649 ARG A CA 1
ATOM 5094 C C . ARG A 1 649 ? 24.497 9.140 -9.842 1.00 76.31 649 ARG A C 1
ATOM 5096 O O . ARG A 1 649 ? 25.016 9.617 -10.850 1.00 76.31 649 ARG A O 1
ATOM 5103 N N . GLN A 1 650 ? 23.454 8.314 -9.888 1.00 68.12 650 GLN A N 1
ATOM 5104 C CA . GLN A 1 650 ? 22.784 7.940 -11.134 1.00 68.12 650 GLN A CA 1
ATOM 5105 C C . GLN A 1 650 ? 22.079 9.132 -11.783 1.00 68.12 650 GLN A C 1
ATOM 5107 O O . GLN A 1 650 ? 22.241 9.356 -12.982 1.00 68.12 650 GLN A O 1
ATOM 5112 N N . LYS A 1 651 ? 21.368 9.946 -10.993 1.00 69.56 651 LYS A N 1
ATOM 5113 C CA . LYS A 1 651 ? 20.754 11.188 -11.476 1.00 69.56 651 LYS A CA 1
ATOM 5114 C C . LYS A 1 651 ? 21.801 12.123 -12.081 1.00 69.56 651 LYS A C 1
ATOM 5116 O O . LYS A 1 651 ? 21.654 12.517 -13.230 1.00 69.56 651 LYS A O 1
ATOM 5121 N N . GLU A 1 652 ? 22.886 12.409 -11.364 1.00 76.56 652 GLU A N 1
ATOM 5122 C CA . GLU A 1 652 ? 23.954 13.285 -11.863 1.00 76.56 652 GLU A CA 1
ATOM 5123 C C . GLU A 1 652 ? 24.616 12.753 -13.143 1.00 76.56 652 GLU A C 1
ATOM 5125 O O . GLU A 1 652 ? 25.001 13.533 -14.014 1.00 76.56 652 GLU A O 1
ATOM 5130 N N . ARG A 1 653 ? 24.747 11.427 -13.276 1.00 81.69 653 ARG A N 1
ATOM 5131 C CA . ARG A 1 653 ? 25.226 10.781 -14.505 1.00 81.69 653 ARG A CA 1
ATOM 5132 C C . ARG A 1 653 ? 24.272 11.041 -15.673 1.00 81.69 653 ARG A C 1
ATOM 5134 O O . ARG A 1 653 ? 24.727 11.395 -16.759 1.00 81.69 653 ARG A O 1
ATOM 5141 N N . ILE A 1 654 ? 22.970 10.846 -15.459 1.00 69.62 654 ILE A N 1
ATOM 5142 C CA . ILE A 1 654 ? 21.935 11.055 -16.482 1.00 69.62 654 ILE A CA 1
ATOM 5143 C C . ILE A 1 654 ? 21.854 12.534 -16.871 1.00 69.62 654 ILE A C 1
ATOM 5145 O O . ILE A 1 654 ? 21.792 12.836 -18.061 1.00 69.62 654 ILE A O 1
ATOM 5149 N N . ASP A 1 655 ? 21.919 13.447 -15.902 1.00 69.81 655 ASP A N 1
ATOM 5150 C CA . ASP A 1 655 ? 21.921 14.891 -16.146 1.00 69.81 655 ASP A CA 1
ATOM 5151 C C . ASP A 1 655 ? 23.133 15.293 -17.002 1.00 69.81 655 ASP A C 1
ATOM 5153 O O . ASP A 1 655 ? 22.960 15.940 -18.033 1.00 69.81 655 ASP A O 1
ATOM 5157 N N . ALA A 1 656 ? 24.340 14.811 -16.681 1.00 75.06 656 ALA A N 1
ATOM 5158 C CA . ALA A 1 656 ? 25.538 15.068 -17.488 1.00 75.06 656 ALA A CA 1
ATOM 5159 C C . ALA A 1 656 ? 25.438 14.499 -18.917 1.00 75.06 656 ALA A C 1
ATOM 5161 O O . ALA A 1 656 ? 25.845 15.156 -19.880 1.00 75.06 656 ALA A O 1
ATOM 5162 N N . ARG A 1 657 ? 24.851 13.303 -19.085 1.00 80.31 657 ARG A N 1
ATOM 5163 C CA . ARG A 1 657 ? 24.561 12.727 -20.411 1.00 80.31 657 ARG A CA 1
ATOM 5164 C C . ARG A 1 657 ? 23.601 13.616 -21.200 1.00 80.31 657 ARG A C 1
ATOM 5166 O O . ARG A 1 657 ? 23.871 13.917 -22.361 1.00 80.31 657 ARG A O 1
ATOM 5173 N N . ASN A 1 658 ? 22.499 14.032 -20.579 1.00 70.69 658 ASN A N 1
ATOM 5174 C CA . ASN A 1 658 ? 21.473 14.861 -21.212 1.00 70.69 658 ASN A CA 1
ATOM 5175 C C . ASN A 1 658 ? 22.009 16.255 -21.556 1.00 70.69 658 ASN A C 1
ATOM 5177 O O . ASN A 1 658 ? 21.686 16.795 -22.614 1.00 70.69 658 ASN A O 1
ATOM 5181 N N . GLU A 1 659 ? 22.849 16.833 -20.696 1.00 75.12 659 GLU A N 1
ATOM 5182 C CA . GLU A 1 659 ? 23.552 18.085 -20.967 1.00 75.12 659 GLU A CA 1
ATOM 5183 C C . GLU A 1 659 ? 24.469 17.964 -22.183 1.00 75.12 659 GLU A C 1
ATOM 5185 O O . GLU A 1 659 ? 24.433 18.827 -23.062 1.00 75.12 659 GLU A O 1
ATOM 5190 N N . LEU A 1 660 ? 25.279 16.900 -22.250 1.00 84.06 660 LEU A N 1
ATOM 5191 C CA . LEU A 1 660 ? 26.132 16.628 -23.403 1.00 84.06 660 LEU A CA 1
ATOM 5192 C C . LEU A 1 660 ? 25.285 16.459 -24.668 1.00 84.06 660 LEU A C 1
ATOM 5194 O O . LEU A 1 660 ? 25.546 17.124 -25.665 1.00 84.06 660 LEU A O 1
ATOM 5198 N N . GLU A 1 661 ? 24.245 15.629 -24.627 1.00 78.69 661 GLU A N 1
ATOM 5199 C CA . GLU A 1 661 ? 23.352 15.385 -25.762 1.00 78.69 661 GLU A CA 1
ATOM 5200 C C . GLU A 1 661 ? 22.696 16.686 -26.257 1.00 78.69 661 GLU A C 1
ATOM 5202 O O . GLU A 1 661 ? 22.770 17.016 -27.444 1.00 78.69 661 GLU A O 1
ATOM 5207 N N . THR A 1 662 ? 22.142 17.485 -25.342 1.00 74.56 662 THR A N 1
ATOM 5208 C CA . THR A 1 662 ? 21.532 18.788 -25.650 1.00 74.56 662 THR A CA 1
ATOM 5209 C C . THR A 1 662 ? 22.549 19.751 -26.259 1.00 74.56 662 THR A C 1
ATOM 5211 O O . THR A 1 662 ? 22.255 20.414 -27.256 1.00 74.56 662 THR A O 1
ATOM 5214 N N . TYR A 1 663 ? 23.762 19.808 -25.705 1.00 83.06 663 TYR A N 1
ATOM 5215 C CA . TYR A 1 663 ? 24.846 20.638 -26.225 1.00 83.06 663 TYR A CA 1
ATOM 5216 C C . TYR A 1 663 ? 25.246 20.230 -27.650 1.00 83.06 663 TYR A C 1
ATOM 5218 O O . TYR A 1 663 ? 25.356 21.087 -28.531 1.00 83.06 663 TYR A O 1
ATOM 5226 N N . LEU A 1 664 ? 25.387 18.927 -27.910 1.00 87.19 664 LEU A N 1
ATOM 5227 C CA . LEU A 1 664 ? 25.723 18.384 -29.229 1.00 87.19 664 LEU A CA 1
ATOM 5228 C C . LEU A 1 664 ? 24.653 18.710 -30.275 1.00 87.19 664 LEU A C 1
ATOM 5230 O O . LEU A 1 664 ? 24.987 19.188 -31.363 1.00 87.19 664 LEU A O 1
ATOM 5234 N N . TYR A 1 665 ? 23.371 18.514 -29.957 1.00 81.44 665 TYR A N 1
ATOM 5235 C CA . TYR A 1 665 ? 22.274 18.876 -30.862 1.00 81.44 665 TYR A CA 1
ATOM 5236 C C . TYR A 1 665 ? 22.154 20.393 -31.062 1.00 81.44 665 TYR A C 1
ATOM 5238 O O . TYR A 1 665 ? 21.880 20.844 -32.179 1.00 81.44 665 TYR A O 1
ATOM 5246 N N . GLY A 1 666 ? 22.416 21.185 -30.019 1.00 80.94 666 GLY A N 1
ATOM 5247 C CA . GLY A 1 666 ? 22.489 22.644 -30.100 1.00 80.94 666 GLY A CA 1
ATOM 5248 C C . GLY A 1 666 ? 23.579 23.114 -31.065 1.00 80.94 666 GLY A C 1
ATOM 5249 O O . GLY A 1 666 ? 23.298 23.897 -31.976 1.00 80.94 666 GLY A O 1
ATOM 5250 N N . LEU A 1 667 ? 24.799 22.579 -30.932 1.00 86.06 667 LEU A N 1
ATOM 5251 C CA . LEU A 1 667 ? 25.905 22.848 -31.855 1.00 86.06 667 LEU A CA 1
ATOM 5252 C C . LEU A 1 667 ? 25.578 22.391 -33.277 1.00 86.06 667 LEU A C 1
ATOM 5254 O O . LEU A 1 667 ? 25.775 23.150 -34.226 1.00 86.06 667 LEU A O 1
ATOM 5258 N N . ARG A 1 668 ? 25.030 21.185 -33.446 1.00 86.12 668 ARG A N 1
ATOM 5259 C CA . ARG A 1 668 ? 24.629 20.674 -34.760 1.00 86.12 668 ARG A CA 1
ATOM 5260 C C . ARG A 1 668 ? 23.659 21.627 -35.458 1.00 86.12 668 ARG A C 1
ATOM 5262 O O . ARG A 1 668 ? 23.918 22.047 -36.581 1.00 86.12 668 ARG A O 1
ATOM 5269 N N . SER A 1 669 ? 22.593 22.029 -34.766 1.00 83.62 669 SER A N 1
ATOM 5270 C CA . SER A 1 669 ? 21.580 22.953 -35.291 1.00 83.62 669 SER A CA 1
ATOM 5271 C C . SER A 1 669 ? 22.159 24.332 -35.615 1.00 83.62 669 SER A C 1
ATOM 5273 O O . SER A 1 669 ? 21.864 24.901 -36.669 1.00 83.62 669 SER A O 1
ATOM 5275 N N . ALA A 1 670 ? 23.021 24.864 -34.742 1.00 81.19 670 ALA A N 1
ATOM 5276 C CA . ALA A 1 670 ? 23.681 26.144 -34.968 1.00 81.19 670 ALA A CA 1
ATOM 5277 C C . ALA A 1 670 ? 24.548 26.108 -36.235 1.00 81.19 670 ALA A C 1
ATOM 5279 O O . ALA A 1 670 ? 24.403 26.973 -37.096 1.00 81.19 670 ALA A O 1
ATOM 5280 N N . PHE A 1 671 ? 25.393 25.086 -36.388 1.00 79.31 671 PHE A N 1
ATOM 5281 C CA . PHE A 1 671 ? 26.362 24.998 -37.480 1.00 79.31 671 PHE A CA 1
ATOM 5282 C C . PHE A 1 671 ? 25.777 24.465 -38.799 1.00 79.31 671 PHE A C 1
ATOM 5284 O O . PHE A 1 671 ? 26.342 24.743 -39.859 1.00 79.31 671 PHE A O 1
ATOM 5291 N N . GLU A 1 672 ? 24.642 23.757 -38.793 1.00 79.06 672 GLU A N 1
ATOM 5292 C CA . GLU A 1 672 ? 23.961 23.291 -40.015 1.00 79.06 672 GLU A CA 1
ATOM 5293 C C . GLU A 1 672 ? 23.187 24.405 -40.748 1.00 79.06 672 GLU A C 1
ATOM 5295 O O . GLU A 1 672 ? 23.066 24.339 -41.975 1.00 79.06 672 GLU A O 1
ATOM 5300 N N . LYS A 1 673 ? 22.743 25.475 -40.064 1.00 71.56 673 LYS A N 1
ATOM 5301 C CA . LYS A 1 673 ? 22.064 26.617 -40.714 1.00 71.56 673 LYS A CA 1
ATOM 5302 C C . LYS A 1 673 ? 22.955 27.274 -41.787 1.00 71.56 673 LYS A C 1
ATOM 5304 O O . LYS A 1 673 ? 24.147 27.511 -41.587 1.00 71.56 673 LYS A O 1
ATOM 5309 N N . GLN A 1 674 ? 22.367 27.557 -42.954 1.00 54.47 674 GLN A N 1
ATOM 5310 C CA . GLN A 1 674 ? 23.071 27.949 -44.189 1.00 54.47 674 GLN A CA 1
ATOM 5311 C C . GLN A 1 674 ? 23.648 29.382 -44.206 1.00 54.47 674 GLN A C 1
ATOM 5313 O O . GLN A 1 674 ? 24.368 29.715 -45.141 1.00 54.47 674 GLN A O 1
ATOM 5318 N N . GLU A 1 675 ? 23.393 30.213 -43.189 1.00 58.03 675 GLU A N 1
ATOM 5319 C CA . GLU A 1 675 ? 23.746 31.648 -43.191 1.00 58.03 675 GLU A CA 1
ATOM 5320 C C . GLU A 1 675 ? 24.895 32.047 -42.246 1.00 58.03 675 GLU A C 1
ATOM 5322 O O . GLU A 1 675 ? 25.158 33.234 -42.045 1.00 58.03 675 GLU A O 1
ATOM 5327 N N . LEU A 1 676 ? 25.626 31.091 -41.668 1.00 62.00 676 LEU A N 1
ATOM 5328 C CA . LEU A 1 676 ? 26.808 31.435 -40.876 1.00 62.00 676 LEU A CA 1
ATOM 5329 C C . LEU A 1 676 ? 27.977 31.828 -41.792 1.00 62.00 676 LEU A C 1
ATOM 5331 O O . LEU A 1 676 ? 28.481 31.000 -42.553 1.00 62.00 676 LEU A O 1
ATOM 5335 N N . LYS A 1 677 ? 28.440 33.084 -41.693 1.00 64.06 677 LYS A N 1
ATOM 5336 C CA . LYS A 1 677 ? 29.682 33.579 -42.324 1.00 64.06 677 LYS A CA 1
ATOM 5337 C C . LYS A 1 677 ? 30.914 32.991 -41.620 1.00 64.06 677 LYS A C 1
ATOM 5339 O O . LYS A 1 677 ? 31.633 33.691 -40.915 1.00 64.06 677 LYS A O 1
ATOM 5344 N N . LEU A 1 678 ? 31.120 31.693 -41.795 1.00 66.00 678 LEU A N 1
ATOM 5345 C CA . LEU A 1 678 ? 32.210 30.905 -41.225 1.00 66.00 678 LEU A CA 1
ATOM 5346 C C . LEU A 1 678 ? 33.150 30.401 -42.320 1.00 66.00 678 LEU A C 1
ATOM 5348 O O . LEU A 1 678 ? 32.723 30.165 -43.453 1.00 66.00 678 LEU A O 1
ATOM 5352 N N . ALA A 1 679 ? 34.414 30.161 -41.970 1.00 69.12 679 ALA A N 1
ATOM 5353 C CA . ALA A 1 679 ? 35.302 29.373 -42.815 1.00 69.12 679 ALA A CA 1
ATOM 5354 C C . ALA A 1 679 ? 34.761 27.933 -42.934 1.00 69.12 679 ALA A C 1
ATOM 5356 O O . ALA A 1 679 ? 34.333 27.330 -41.946 1.00 69.12 679 ALA A O 1
ATOM 5357 N N . ALA A 1 680 ? 34.770 27.373 -44.148 1.00 70.56 680 ALA A N 1
ATOM 5358 C CA . ALA A 1 680 ? 34.251 26.027 -44.414 1.00 70.56 680 ALA A CA 1
ATOM 5359 C C . ALA A 1 680 ? 34.978 24.939 -43.596 1.00 70.56 680 ALA A C 1
ATOM 5361 O O . ALA A 1 680 ? 34.356 23.957 -43.180 1.00 70.56 680 ALA A O 1
ATOM 5362 N N . ASP A 1 681 ? 36.264 25.153 -43.311 1.00 78.94 681 ASP A N 1
ATOM 5363 C CA . ASP A 1 681 ? 37.099 24.247 -42.519 1.00 78.94 681 ASP A CA 1
ATOM 5364 C C . ASP A 1 681 ? 36.673 24.215 -41.044 1.00 78.94 681 ASP A C 1
ATOM 5366 O O . ASP A 1 681 ? 36.536 23.134 -40.472 1.00 78.94 681 ASP A O 1
ATOM 5370 N N . ASP A 1 682 ? 36.356 25.368 -40.446 1.00 81.25 682 ASP A N 1
ATOM 5371 C CA . ASP A 1 682 ? 35.899 25.452 -39.052 1.00 81.25 682 ASP A CA 1
ATOM 5372 C C . ASP A 1 682 ? 34.523 24.808 -38.868 1.00 81.25 682 ASP A C 1
ATOM 5374 O O . ASP A 1 682 ? 34.295 24.059 -37.915 1.00 81.25 682 ASP A O 1
ATOM 5378 N N . LYS A 1 683 ? 33.615 25.020 -39.829 1.00 81.44 683 LYS A N 1
ATOM 5379 C CA . LYS A 1 683 ? 32.303 24.357 -39.846 1.00 81.44 683 LYS A CA 1
ATOM 5380 C C . LYS A 1 683 ? 32.440 22.836 -39.955 1.00 81.44 683 LYS A C 1
ATOM 5382 O O . LYS A 1 683 ? 31.761 22.107 -39.233 1.00 81.44 683 LYS A O 1
ATOM 5387 N N . THR A 1 684 ? 33.328 22.353 -40.823 1.00 84.75 684 THR A N 1
ATOM 5388 C CA . THR A 1 684 ? 33.582 20.912 -40.992 1.00 84.75 684 THR A CA 1
ATOM 5389 C C . THR A 1 684 ? 34.193 20.305 -39.730 1.00 84.75 684 THR A C 1
ATOM 5391 O O . THR A 1 684 ? 33.790 19.222 -39.309 1.00 84.75 684 THR A O 1
ATOM 5394 N N . LYS A 1 685 ? 35.114 21.025 -39.082 1.00 87.06 685 LYS A N 1
ATOM 5395 C CA . LYS A 1 685 ? 35.784 20.595 -37.851 1.00 87.06 685 LYS A CA 1
ATOM 5396 C C . LYS A 1 685 ? 34.815 20.449 -36.675 1.00 87.06 685 LYS A C 1
ATOM 5398 O O . LYS A 1 685 ? 34.843 19.425 -35.993 1.00 87.06 685 LYS A O 1
ATOM 5403 N N . VAL A 1 686 ? 33.935 21.431 -36.460 1.00 86.69 686 VAL A N 1
ATOM 5404 C CA . VAL A 1 686 ? 32.934 21.383 -35.378 1.00 86.69 686 VAL A CA 1
ATOM 5405 C C . VAL A 1 686 ? 31.900 20.286 -35.633 1.00 86.69 686 VAL A C 1
ATOM 5407 O O . VAL A 1 686 ? 31.637 19.485 -34.740 1.00 86.69 686 VAL A O 1
ATOM 5410 N N . LEU A 1 687 ? 31.356 20.180 -36.851 1.00 87.44 687 LEU A N 1
ATOM 5411 C CA . LEU A 1 687 ? 30.380 19.131 -37.179 1.00 87.44 687 LEU A CA 1
ATOM 5412 C C . LEU A 1 687 ? 30.984 17.719 -37.122 1.00 87.44 687 LEU A C 1
ATOM 5414 O O . LEU A 1 687 ? 30.291 16.786 -36.720 1.00 87.44 687 LEU A O 1
ATOM 5418 N N . GLY A 1 688 ? 32.264 17.560 -37.474 1.00 90.19 688 GLY A N 1
ATOM 5419 C CA . GLY A 1 688 ? 33.002 16.308 -37.289 1.00 90.19 688 GLY A CA 1
ATOM 5420 C C . GLY A 1 688 ? 33.100 15.914 -35.814 1.00 90.19 688 GLY A C 1
ATOM 5421 O O . GLY A 1 688 ? 32.679 14.823 -35.446 1.00 90.19 688 GLY A O 1
ATOM 5422 N N . SER A 1 689 ? 33.536 16.843 -34.956 1.00 91.25 689 SER A N 1
ATOM 5423 C CA . SER A 1 689 ? 33.621 16.618 -33.505 1.00 91.25 689 SER A CA 1
ATOM 5424 C C . SER A 1 689 ? 32.258 16.294 -32.877 1.00 91.25 689 SER A C 1
ATOM 5426 O O . SER A 1 689 ? 32.163 15.386 -32.053 1.00 91.25 689 SER A O 1
ATOM 5428 N N . VAL A 1 690 ? 31.185 16.967 -33.311 1.00 89.69 690 VAL A N 1
ATOM 5429 C CA . VAL A 1 690 ? 29.814 16.674 -32.862 1.00 89.69 690 VAL A CA 1
ATOM 5430 C C . VAL A 1 690 ? 29.369 15.276 -33.289 1.00 89.69 690 VAL A C 1
ATOM 5432 O O . VAL A 1 690 ? 28.790 14.548 -32.486 1.00 89.69 690 VAL A O 1
ATOM 5435 N N . LYS A 1 691 ? 29.645 14.875 -34.535 1.00 90.69 691 LYS A N 1
ATOM 5436 C CA . LYS A 1 691 ? 29.303 13.540 -35.040 1.00 90.69 691 LYS A CA 1
ATOM 5437 C C . LYS A 1 691 ? 30.022 12.440 -34.255 1.00 90.69 691 LYS A C 1
ATOM 5439 O O . LYS A 1 691 ? 29.383 11.465 -33.868 1.00 90.69 691 LYS A O 1
ATOM 5444 N N . ASP A 1 692 ? 31.314 12.617 -33.996 1.00 89.56 692 ASP A N 1
ATOM 5445 C CA . ASP A 1 692 ? 32.118 11.651 -33.244 1.00 89.56 692 ASP A CA 1
ATOM 5446 C C . ASP A 1 692 ? 31.653 11.556 -31.785 1.00 89.56 692 ASP A C 1
ATOM 5448 O O . ASP A 1 692 ? 31.570 10.466 -31.223 1.00 89.56 692 ASP A O 1
ATOM 5452 N N . ALA A 1 693 ? 31.287 12.687 -31.176 1.00 86.31 693 ALA A N 1
ATOM 5453 C CA . ALA A 1 693 ? 30.744 12.717 -29.824 1.00 86.31 693 ALA A CA 1
ATOM 5454 C C . ALA A 1 693 ? 29.341 12.094 -29.725 1.00 86.31 693 ALA A C 1
ATOM 5456 O O . ALA A 1 693 ? 29.073 11.406 -28.745 1.00 86.31 693 ALA A O 1
ATOM 5457 N N . LEU A 1 694 ? 28.471 12.265 -30.731 1.00 82.38 694 LEU A N 1
ATOM 5458 C CA . LEU A 1 694 ? 27.170 11.583 -30.791 1.00 82.38 694 LEU A CA 1
ATOM 5459 C C . LEU A 1 694 ? 27.339 10.062 -30.926 1.00 82.38 694 LEU A C 1
ATOM 5461 O O . LEU A 1 694 ? 26.723 9.315 -30.172 1.00 82.38 694 LEU A O 1
ATOM 5465 N N . ALA A 1 695 ? 28.230 9.602 -31.811 1.00 81.88 695 ALA A N 1
ATOM 5466 C CA . ALA A 1 695 ? 28.538 8.176 -31.951 1.00 81.88 695 ALA A CA 1
ATOM 5467 C C . ALA A 1 695 ? 29.148 7.587 -30.665 1.00 81.88 695 ALA A C 1
ATOM 5469 O O . ALA A 1 695 ? 28.831 6.463 -30.265 1.00 81.88 695 ALA A O 1
ATOM 5470 N N . TRP A 1 696 ? 30.002 8.359 -29.984 1.00 87.25 696 TRP A N 1
ATOM 5471 C CA . TRP A 1 696 ? 30.539 7.984 -28.679 1.00 87.25 696 TRP A CA 1
ATOM 5472 C C . TRP A 1 696 ? 29.432 7.893 -27.620 1.00 87.25 696 TRP A C 1
ATOM 5474 O O . TRP A 1 696 ? 29.401 6.916 -26.878 1.00 87.25 696 TRP A O 1
ATOM 5484 N N . LEU A 1 697 ? 28.501 8.850 -27.577 1.00 73.81 697 LEU A N 1
ATOM 5485 C CA . LEU A 1 697 ? 27.381 8.865 -26.628 1.00 73.81 697 LEU A CA 1
ATOM 5486 C C . LEU A 1 697 ? 26.447 7.661 -26.824 1.00 73.81 697 LEU A C 1
ATOM 5488 O O . LEU A 1 697 ? 26.006 7.066 -25.843 1.00 73.81 697 LEU A O 1
ATOM 5492 N N . GLU A 1 698 ? 26.194 7.259 -28.072 1.00 72.75 698 GLU A N 1
ATOM 5493 C CA . GLU A 1 698 ? 25.431 6.044 -28.404 1.00 72.75 698 GLU A CA 1
ATOM 5494 C C . GLU A 1 698 ? 26.157 4.759 -27.982 1.00 72.75 698 GLU A C 1
ATOM 5496 O O . GLU A 1 698 ? 25.524 3.808 -27.524 1.00 72.75 698 GLU A O 1
ATOM 5501 N N . SER A 1 699 ? 27.487 4.739 -28.100 1.00 72.19 699 SER A N 1
ATOM 5502 C CA . SER A 1 699 ? 28.315 3.572 -27.765 1.00 72.19 699 SER A CA 1
ATOM 5503 C C . SER A 1 699 ? 28.627 3.453 -26.267 1.00 72.19 699 SER A C 1
ATOM 5505 O O . SER A 1 699 ? 28.995 2.375 -25.810 1.00 72.19 699 SER A O 1
ATOM 5507 N N . ASN A 1 700 ? 28.472 4.536 -25.495 1.00 74.25 700 ASN A N 1
ATOM 5508 C CA . ASN A 1 700 ? 28.835 4.604 -24.073 1.00 74.25 700 ASN A CA 1
ATOM 5509 C C . ASN A 1 700 ? 27.676 5.099 -23.174 1.00 74.25 700 ASN A C 1
ATOM 5511 O O . ASN A 1 700 ? 27.875 6.008 -22.370 1.00 74.25 700 ASN A O 1
ATOM 5515 N N . PRO A 1 701 ? 26.463 4.518 -23.249 1.00 62.53 701 PRO A N 1
ATOM 5516 C CA . PRO A 1 701 ? 25.293 4.981 -22.489 1.00 62.53 701 PRO A CA 1
ATOM 5517 C C . PRO A 1 701 ? 25.415 4.808 -20.963 1.00 62.53 701 PRO A C 1
ATOM 5519 O O . PRO A 1 701 ? 24.657 5.427 -20.217 1.00 62.53 701 PRO A O 1
ATOM 5522 N N . SER A 1 702 ? 26.352 3.987 -20.480 1.00 67.12 702 SER A N 1
ATOM 5523 C CA . SER A 1 702 ? 26.625 3.753 -19.054 1.00 67.12 702 SER A CA 1
ATOM 5524 C C . SER A 1 702 ? 27.869 4.486 -18.533 1.00 67.12 702 SER A C 1
ATOM 5526 O O . SER A 1 702 ? 28.253 4.255 -17.385 1.00 67.12 702 SER A O 1
ATOM 5528 N N . ALA A 1 703 ? 28.479 5.374 -19.332 1.00 73.50 703 ALA A N 1
ATOM 5529 C CA . ALA A 1 703 ? 29.660 6.133 -18.923 1.00 73.50 703 ALA A CA 1
ATOM 5530 C C . ALA A 1 703 ? 29.415 6.929 -17.632 1.00 73.50 703 ALA A C 1
ATOM 5532 O O . ALA A 1 703 ? 28.296 7.342 -17.316 1.00 73.50 703 ALA A O 1
ATOM 5533 N N . SER A 1 704 ? 30.472 7.146 -16.860 1.00 76.50 704 SER A N 1
ATOM 5534 C CA . SER A 1 704 ? 30.420 7.954 -15.648 1.00 76.50 704 SER A CA 1
ATOM 5535 C C . SER A 1 704 ? 30.184 9.432 -15.968 1.00 76.50 704 SER A C 1
ATOM 5537 O O . SER A 1 704 ? 30.501 9.924 -17.051 1.00 76.50 704 SER A O 1
ATOM 5539 N N . LYS A 1 705 ? 29.692 10.185 -14.977 1.00 82.56 705 LYS A N 1
ATOM 5540 C CA . LYS A 1 705 ? 29.579 11.650 -15.057 1.00 82.56 705 LYS A CA 1
ATOM 5541 C C . LYS A 1 705 ? 30.885 12.303 -15.532 1.00 82.56 705 LYS A C 1
ATOM 5543 O O . LYS A 1 705 ? 30.862 13.150 -16.414 1.00 82.56 705 LYS A O 1
ATOM 5548 N N . ALA A 1 706 ? 32.024 11.867 -14.987 1.00 87.31 706 ALA A N 1
ATOM 5549 C CA . ALA A 1 706 ? 33.333 12.412 -15.335 1.00 87.31 706 ALA A CA 1
ATOM 5550 C C . ALA A 1 706 ? 33.695 12.187 -16.813 1.00 87.31 706 ALA A C 1
ATOM 5552 O O . ALA A 1 706 ? 34.320 13.049 -17.425 1.00 87.31 706 ALA A O 1
ATOM 5553 N N . GLU A 1 707 ? 33.290 11.055 -17.391 1.00 88.38 707 GLU A N 1
ATOM 5554 C CA . GLU A 1 707 ? 33.500 10.751 -18.808 1.00 88.38 707 GLU A CA 1
ATOM 5555 C C . GLU A 1 707 ? 32.587 11.592 -19.707 1.00 88.38 707 GLU A C 1
ATOM 5557 O O . GLU A 1 707 ? 33.069 12.150 -20.695 1.00 88.38 707 GLU A O 1
ATOM 5562 N N . TYR A 1 708 ? 31.311 11.770 -19.341 1.00 83.81 708 TYR A N 1
ATOM 5563 C CA . TYR A 1 708 ? 30.410 12.689 -20.049 1.00 83.81 708 TYR A CA 1
ATOM 5564 C C . TYR A 1 708 ? 30.917 14.136 -20.003 1.00 83.81 708 TYR A C 1
ATOM 5566 O O . TYR A 1 708 ? 31.006 14.791 -21.043 1.00 83.81 708 TYR A O 1
ATOM 5574 N N . ASP A 1 709 ? 31.336 14.611 -18.828 1.00 86.94 709 ASP A N 1
ATOM 5575 C CA . ASP A 1 709 ? 31.905 15.950 -18.640 1.00 86.94 709 ASP A CA 1
ATOM 5576 C C . ASP A 1 709 ? 33.209 16.132 -19.432 1.00 86.94 709 ASP A C 1
ATOM 5578 O O . ASP A 1 709 ? 33.452 17.190 -20.018 1.00 86.94 709 ASP A O 1
ATOM 5582 N N . ALA A 1 710 ? 34.065 15.107 -19.471 1.00 92.12 710 ALA A N 1
ATOM 5583 C CA . ALA A 1 710 ? 35.296 15.130 -20.255 1.00 92.12 710 ALA A CA 1
ATOM 5584 C C . ALA A 1 710 ? 35.001 15.193 -21.758 1.00 92.12 710 ALA A C 1
ATOM 5586 O O . ALA A 1 710 ? 35.606 16.006 -22.461 1.00 92.12 710 ALA A O 1
ATOM 5587 N N . LYS A 1 711 ? 34.036 14.400 -22.244 1.00 91.75 711 LYS A N 1
ATOM 5588 C CA . LYS A 1 711 ? 33.626 14.423 -23.652 1.00 91.75 711 LYS A CA 1
ATOM 5589 C C . LYS A 1 711 ? 32.999 15.763 -24.036 1.00 91.75 711 LYS A C 1
ATOM 5591 O O . LYS A 1 711 ? 33.298 16.291 -25.105 1.00 91.75 711 LYS A O 1
ATOM 5596 N N . LYS A 1 712 ? 32.206 16.365 -23.143 1.00 90.06 712 LYS A N 1
ATOM 5597 C CA . LYS A 1 712 ? 31.678 17.729 -23.305 1.00 90.06 712 LYS A CA 1
ATOM 5598 C C . LYS A 1 712 ? 32.809 18.747 -23.448 1.00 90.06 712 LYS A C 1
ATOM 5600 O O . LYS A 1 712 ? 32.829 19.485 -24.430 1.00 90.06 712 LYS A O 1
ATOM 5605 N N . LYS A 1 713 ? 33.799 18.720 -22.549 1.00 92.25 713 LYS A N 1
ATOM 5606 C CA . LYS A 1 713 ? 34.981 19.604 -22.601 1.00 92.25 713 LYS A CA 1
ATOM 5607 C C . LYS A 1 713 ? 35.818 19.426 -23.866 1.00 92.25 713 LYS A C 1
ATOM 5609 O O . LYS A 1 713 ? 36.364 20.402 -24.375 1.00 92.25 713 LYS A O 1
ATOM 5614 N N . GLU A 1 714 ? 35.935 18.203 -24.378 1.00 92.88 714 GLU A N 1
ATOM 5615 C CA . GLU A 1 714 ? 36.624 17.923 -25.643 1.00 92.88 714 GLU A CA 1
ATOM 5616 C C . GLU A 1 714 ? 35.951 18.661 -26.809 1.00 92.88 714 GLU A C 1
ATOM 5618 O O . GLU A 1 714 ? 36.617 19.371 -27.566 1.00 92.88 714 GLU A O 1
ATOM 5623 N N . VAL A 1 715 ? 34.622 18.559 -26.909 1.00 92.62 715 VAL A N 1
ATOM 5624 C CA . VAL A 1 715 ? 33.839 19.236 -27.954 1.00 92.62 715 VAL A CA 1
ATOM 5625 C C . VAL A 1 715 ? 33.845 20.751 -27.751 1.00 92.62 715 VAL A C 1
ATOM 5627 O O . VAL A 1 715 ? 34.037 21.494 -28.714 1.00 92.62 715 VAL A O 1
ATOM 5630 N N . GLU A 1 716 ? 33.720 21.230 -26.510 1.00 91.62 716 GLU A N 1
ATOM 5631 C CA . GLU A 1 716 ? 33.861 22.651 -26.164 1.00 91.62 716 GLU A CA 1
ATOM 5632 C C . GLU A 1 716 ? 35.232 23.200 -26.581 1.00 91.62 716 GLU A C 1
ATOM 5634 O O . GLU A 1 716 ? 35.312 24.297 -27.131 1.00 91.62 716 GLU A O 1
ATOM 5639 N N . GLY A 1 717 ? 36.310 22.432 -26.401 1.00 90.62 717 GLY A N 1
ATOM 5640 C CA . GLY A 1 717 ? 37.660 22.815 -26.822 1.00 90.62 717 GLY A CA 1
ATOM 5641 C C . GLY A 1 717 ? 37.796 23.030 -28.333 1.00 90.62 717 GLY A C 1
ATOM 5642 O O . GLY A 1 717 ? 38.620 23.836 -28.771 1.00 90.62 717 GLY A O 1
ATOM 5643 N N . VAL A 1 718 ? 36.965 22.357 -29.133 1.00 89.81 718 VAL A N 1
ATOM 5644 C CA . VAL A 1 718 ? 36.905 22.528 -30.592 1.00 89.81 718 VAL A CA 1
ATOM 5645 C C . VAL A 1 718 ? 35.932 23.640 -30.990 1.00 89.81 718 VAL A C 1
ATOM 5647 O O . VAL A 1 718 ? 36.256 24.451 -31.858 1.00 89.81 718 VAL A O 1
ATOM 5650 N N . ALA A 1 719 ? 34.755 23.696 -30.366 1.00 86.81 719 ALA A N 1
ATOM 5651 C CA . ALA A 1 719 ? 33.674 24.606 -30.737 1.00 86.81 719 ALA A CA 1
ATOM 5652 C C . ALA A 1 719 ? 33.854 26.031 -30.188 1.00 86.81 719 ALA A C 1
ATOM 5654 O O . ALA A 1 719 ? 33.536 26.995 -30.884 1.00 86.81 719 ALA A O 1
ATOM 5655 N N . ALA A 1 720 ? 34.379 26.198 -28.971 1.00 86.94 720 ALA A N 1
ATOM 5656 C CA . ALA A 1 720 ? 34.486 27.502 -28.312 1.00 86.94 720 ALA A CA 1
ATOM 5657 C C . ALA A 1 720 ? 35.398 28.505 -29.047 1.00 86.94 720 ALA A C 1
ATOM 5659 O O . ALA A 1 720 ? 34.992 29.662 -29.169 1.00 86.94 720 ALA A O 1
ATOM 5660 N N . PRO A 1 721 ? 36.579 28.125 -29.587 1.00 86.62 721 PRO A N 1
ATOM 5661 C CA . PRO A 1 721 ? 37.391 29.040 -30.393 1.00 86.62 721 PRO A CA 1
ATOM 5662 C C . PRO A 1 721 ? 36.648 29.527 -31.642 1.00 86.62 721 PRO A C 1
ATOM 5664 O O . PRO A 1 721 ? 36.634 30.722 -31.920 1.00 86.62 721 PRO A O 1
ATOM 5667 N N . VAL A 1 722 ? 35.955 28.616 -32.333 1.00 83.06 722 VAL A N 1
ATOM 5668 C CA . VAL A 1 722 ? 35.188 28.923 -33.548 1.00 83.06 722 VAL A CA 1
ATOM 5669 C C . VAL A 1 722 ? 34.007 29.843 -33.237 1.00 83.06 722 VAL A C 1
ATOM 5671 O O . VAL A 1 722 ? 33.806 30.845 -33.918 1.00 83.06 722 VAL A O 1
ATOM 5674 N N . LEU A 1 723 ? 33.257 29.559 -32.168 1.00 79.94 723 LEU A N 1
ATOM 5675 C CA . LEU A 1 723 ? 32.165 30.416 -31.700 1.00 79.94 723 LEU A CA 1
ATOM 5676 C C . LEU A 1 723 ? 32.673 31.808 -31.301 1.00 79.94 723 LEU A C 1
ATOM 5678 O O . LEU A 1 723 ? 32.061 32.810 -31.663 1.00 79.94 723 LEU A O 1
ATOM 5682 N N . ARG A 1 724 ? 33.807 31.900 -30.597 1.00 81.44 724 ARG A N 1
ATOM 5683 C CA . ARG A 1 724 ? 34.410 33.187 -30.220 1.00 81.44 724 ARG A CA 1
ATOM 5684 C C . ARG A 1 724 ? 34.779 34.017 -31.447 1.00 81.44 724 ARG A C 1
ATOM 5686 O O . ARG A 1 724 ? 34.493 35.213 -31.473 1.00 81.44 724 ARG A O 1
ATOM 5693 N N . ASP A 1 725 ? 35.370 33.390 -32.457 1.00 76.50 725 ASP A N 1
ATOM 5694 C CA . ASP A 1 725 ? 35.767 34.066 -33.691 1.00 76.50 725 ASP A CA 1
ATOM 5695 C C . ASP A 1 725 ? 34.535 34.498 -34.515 1.00 76.50 725 ASP A C 1
ATOM 5697 O O . ASP A 1 725 ? 34.532 35.588 -35.090 1.00 76.50 725 ASP A O 1
ATOM 5701 N N . MET A 1 726 ? 33.433 33.734 -34.474 1.00 71.50 726 MET A N 1
ATOM 5702 C CA . MET A 1 726 ? 32.134 34.156 -35.024 1.00 71.50 726 MET A CA 1
ATOM 5703 C C . MET A 1 726 ? 31.563 35.393 -34.327 1.00 71.50 726 MET A C 1
ATOM 5705 O O . MET A 1 726 ? 31.131 36.330 -34.999 1.00 71.50 726 MET A O 1
ATOM 5709 N N . TYR A 1 727 ? 31.545 35.411 -32.990 1.00 69.25 727 TYR A N 1
ATOM 5710 C CA . TYR A 1 727 ? 31.036 36.555 -32.225 1.00 69.25 727 TYR A CA 1
ATOM 5711 C C . TYR A 1 727 ? 31.916 37.798 -32.416 1.00 69.25 727 TYR A C 1
ATOM 5713 O O . TYR A 1 727 ? 31.392 38.901 -32.569 1.00 69.25 727 TYR A O 1
ATOM 5721 N N . ALA A 1 728 ? 33.239 37.630 -32.499 1.00 65.69 728 ALA A N 1
ATOM 5722 C CA . ALA A 1 728 ? 34.173 38.714 -32.801 1.00 65.69 728 ALA A CA 1
ATOM 5723 C C . ALA A 1 728 ? 33.993 39.269 -34.228 1.00 65.69 728 ALA A C 1
ATOM 5725 O O . ALA A 1 728 ? 34.083 40.479 -34.431 1.00 65.69 728 ALA A O 1
ATOM 5726 N N . ALA A 1 729 ? 33.672 38.414 -35.206 1.00 59.62 729 ALA A N 1
ATOM 5727 C CA . ALA A 1 729 ? 33.338 38.830 -36.569 1.00 59.62 729 ALA A CA 1
ATOM 5728 C C . ALA A 1 729 ? 31.959 39.520 -36.677 1.00 59.62 729 ALA A C 1
ATOM 5730 O O . ALA A 1 729 ? 31.738 40.298 -37.606 1.00 59.62 729 ALA A O 1
ATOM 5731 N N . GLY A 1 730 ? 31.045 39.270 -35.729 1.00 53.56 730 GLY A N 1
ATOM 5732 C CA . GLY A 1 730 ? 29.739 39.934 -35.618 1.00 53.56 730 GLY A CA 1
ATOM 5733 C C . GLY A 1 730 ? 29.765 41.274 -34.865 1.00 53.56 730 GLY A C 1
ATOM 5734 O O . GLY A 1 730 ? 28.993 42.171 -35.192 1.00 53.56 730 GLY A O 1
ATOM 5735 N N . ALA A 1 731 ? 30.688 41.458 -33.915 1.00 40.31 731 ALA A N 1
ATOM 5736 C CA . ALA A 1 731 ? 30.819 42.683 -33.112 1.00 40.31 731 ALA A CA 1
ATOM 5737 C C . ALA A 1 731 ? 31.414 43.892 -33.873 1.00 40.31 731 ALA A C 1
ATOM 5739 O O . ALA A 1 731 ? 31.478 44.994 -33.336 1.00 40.31 731 ALA A O 1
ATOM 5740 N N . GLY A 1 732 ? 31.820 43.718 -35.136 1.00 37.62 732 GLY A N 1
ATOM 5741 C CA . GLY A 1 732 ? 32.275 44.804 -36.013 1.00 37.62 732 GLY A CA 1
ATOM 5742 C C . GLY A 1 732 ? 31.155 45.625 -36.668 1.00 37.62 732 GLY A C 1
ATOM 5743 O O . GLY A 1 732 ? 31.452 46.510 -37.469 1.00 37.62 732 GLY A O 1
ATOM 5744 N N . ALA A 1 733 ? 29.882 45.336 -36.375 1.00 38.44 733 ALA A N 1
ATOM 5745 C CA . ALA A 1 733 ? 28.738 46.009 -36.988 1.00 38.44 733 ALA A CA 1
ATOM 5746 C C . ALA A 1 733 ? 27.552 46.176 -36.018 1.00 38.44 733 ALA A C 1
ATOM 5748 O O . ALA A 1 733 ? 26.466 45.687 -36.301 1.00 38.44 733 ALA A O 1
ATOM 5749 N N . ALA A 1 734 ? 27.752 46.855 -34.886 1.00 32.50 734 ALA A N 1
ATOM 5750 C CA . ALA A 1 734 ? 26.676 47.515 -34.135 1.00 32.50 734 ALA A CA 1
ATOM 5751 C C . ALA A 1 734 ? 27.275 48.429 -33.052 1.00 32.50 734 ALA A C 1
ATOM 5753 O O . ALA A 1 734 ? 27.505 48.001 -31.925 1.00 32.50 734 ALA A O 1
ATOM 5754 N N . ASP A 1 735 ? 27.532 49.689 -33.402 1.00 35.41 735 ASP A N 1
ATOM 5755 C CA . ASP A 1 735 ? 27.487 50.780 -32.428 1.00 35.41 735 ASP A CA 1
ATOM 5756 C C . ASP A 1 735 ? 26.124 51.469 -32.619 1.00 35.41 735 ASP A C 1
ATOM 5758 O O . ASP A 1 735 ? 25.735 51.704 -33.765 1.00 35.41 735 ASP A O 1
ATOM 5762 N N . GLN A 1 736 ? 25.432 51.764 -31.511 1.00 35.59 736 GLN A N 1
ATOM 5763 C CA . GLN A 1 736 ? 24.031 52.232 -31.360 1.00 35.59 736 GLN A CA 1
ATOM 5764 C C . GLN A 1 736 ? 22.948 51.149 -31.181 1.00 35.59 736 GLN A C 1
ATOM 5766 O O . GLN A 1 736 ? 22.172 50.859 -32.083 1.00 35.59 736 GLN A O 1
ATOM 5771 N N . ASP A 1 737 ? 22.894 50.545 -29.993 1.00 33.19 737 ASP A N 1
ATOM 5772 C CA . ASP A 1 737 ? 21.833 50.791 -28.994 1.00 33.19 737 ASP A CA 1
ATOM 5773 C C . ASP A 1 737 ? 21.977 49.773 -27.853 1.00 33.19 737 ASP A C 1
ATOM 5775 O O . ASP A 1 737 ? 21.772 48.570 -28.010 1.00 33.19 737 ASP A O 1
ATOM 5779 N N . VAL A 1 738 ? 22.380 50.266 -26.682 1.00 34.34 738 VAL A N 1
ATOM 5780 C CA . VAL A 1 738 ? 22.568 49.449 -25.481 1.00 34.34 738 VAL A CA 1
ATOM 5781 C C . VAL A 1 738 ? 21.227 49.314 -24.765 1.00 34.34 738 VAL A C 1
ATOM 5783 O O . VAL A 1 738 ? 20.810 50.218 -24.045 1.00 34.34 738 VAL A O 1
ATOM 5786 N N . HIS A 1 739 ? 20.598 48.149 -24.896 1.00 30.52 739 HIS A N 1
ATOM 5787 C CA . HIS A 1 739 ? 19.734 47.596 -23.855 1.00 30.52 739 HIS A CA 1
ATOM 5788 C C . HIS A 1 739 ? 20.312 46.247 -23.399 1.00 30.52 739 HIS A C 1
ATOM 5790 O O . HIS A 1 739 ? 20.718 45.447 -24.244 1.00 30.52 739 HIS A O 1
ATOM 5796 N N . PRO A 1 740 ? 20.410 45.994 -22.080 1.00 33.38 740 PRO A N 1
ATOM 5797 C CA . PRO A 1 740 ? 20.997 44.763 -21.567 1.00 33.38 740 PRO A CA 1
ATOM 5798 C C . PRO A 1 740 ? 20.120 43.556 -21.925 1.00 33.38 740 PRO A C 1
ATOM 5800 O O . PRO A 1 740 ? 18.893 43.629 -21.880 1.00 33.38 740 PRO A O 1
ATOM 5803 N N . ALA A 1 741 ? 20.776 42.455 -22.292 1.00 32.56 741 ALA A N 1
ATOM 5804 C CA . ALA A 1 741 ? 20.151 41.165 -22.560 1.00 32.56 741 ALA A CA 1
ATOM 5805 C C . ALA A 1 741 ? 19.384 40.639 -21.328 1.00 32.56 741 ALA A C 1
ATOM 5807 O O . ALA A 1 741 ? 19.802 40.913 -20.199 1.00 32.56 741 ALA A O 1
ATOM 5808 N N . PRO A 1 742 ? 18.299 39.867 -21.522 1.00 32.59 742 PRO A N 1
ATOM 5809 C CA . PRO A 1 742 ? 17.585 39.244 -20.419 1.00 32.59 742 PRO A CA 1
ATOM 5810 C C . PRO A 1 742 ? 18.459 38.161 -19.775 1.00 32.59 742 PRO A C 1
ATOM 5812 O O . PRO A 1 742 ? 19.024 37.301 -20.454 1.00 32.59 742 PRO A O 1
ATOM 5815 N N . THR A 1 743 ? 18.581 38.231 -18.454 1.00 33.81 743 THR A N 1
ATOM 5816 C CA . THR A 1 743 ? 19.074 37.147 -17.606 1.00 33.81 743 THR A CA 1
ATOM 5817 C C . THR A 1 743 ? 18.105 35.971 -17.659 1.00 33.81 743 THR A C 1
ATOM 5819 O O . THR A 1 743 ? 16.894 36.165 -17.652 1.00 33.81 743 THR A O 1
ATOM 5822 N N . ILE A 1 744 ? 18.660 34.759 -17.717 1.00 45.75 744 ILE A N 1
ATOM 5823 C CA . ILE A 1 744 ? 17.934 33.506 -17.505 1.00 45.75 744 ILE A CA 1
ATOM 5824 C C . ILE A 1 744 ? 17.564 33.463 -16.024 1.00 45.75 744 ILE A C 1
ATOM 5826 O O . ILE A 1 744 ? 18.379 33.070 -15.204 1.00 45.75 744 ILE A O 1
ATOM 5830 N N . ASP A 1 745 ? 16.379 33.957 -15.715 1.00 40.91 745 ASP A N 1
ATOM 5831 C CA . ASP A 1 745 ? 15.545 33.593 -14.577 1.00 40.91 745 ASP A CA 1
ATOM 5832 C C . ASP A 1 745 ? 14.134 34.050 -14.966 1.00 40.91 745 ASP A C 1
ATOM 5834 O O . ASP A 1 745 ? 13.981 35.141 -15.511 1.00 40.91 745 ASP A O 1
ATOM 5838 N N . GLU A 1 746 ? 13.138 33.201 -14.715 1.00 35.25 746 GLU A N 1
ATOM 5839 C CA . GLU A 1 746 ? 11.734 33.282 -15.166 1.00 35.25 746 GLU A CA 1
ATOM 5840 C C . GLU A 1 746 ? 11.441 32.574 -16.501 1.00 35.25 746 GLU A C 1
ATOM 5842 O O . GLU A 1 746 ? 11.316 33.165 -17.574 1.00 35.25 746 GLU A O 1
ATOM 5847 N N . VAL A 1 747 ? 11.253 31.257 -16.394 1.00 30.95 747 VAL A N 1
ATOM 5848 C CA . VAL A 1 747 ? 10.238 30.550 -17.180 1.00 30.95 747 VAL A CA 1
ATOM 5849 C C . VAL A 1 747 ? 9.302 29.901 -16.160 1.00 30.95 747 VAL A C 1
ATOM 5851 O O . VAL A 1 747 ? 9.756 29.065 -15.380 1.00 30.95 747 VAL A O 1
ATOM 5854 N N . ASP A 1 748 ? 8.058 30.386 -16.137 1.00 32.66 748 ASP A N 1
ATOM 5855 C CA . ASP A 1 748 ? 6.890 29.813 -15.442 1.00 32.66 748 ASP A CA 1
ATOM 5856 C C . ASP A 1 748 ? 6.669 28.326 -15.780 1.00 32.66 748 ASP A C 1
ATOM 5858 O O . ASP A 1 748 ? 6.846 27.956 -16.971 1.00 32.66 748 ASP A O 1
#

Secondary structure (DSSP, 8-state):
-HHHHH-TTS---HHHHHT-TT--HHHHHH-TTS---HHHHHT-TTS-HHHHHH-TTS---HHHHHT-TT--HHHHHH-TTS---HHHHHH-TT--HHHHHH-TTS---HHHHTT-TT--HHHHHH-TTS---HHHHTTSTT--HHHHHHTTTS---TTTS--S---THHHHHHTTT-TTT----HHHHTT--TTSHHHHHHHTT-SSEEEE-SSS-EEEEEEETTEEEEE-HHHHHHHHHHHHHHHHHHHHTS---EEEEEE-TT--HHHHHHHHHHHHHTT-EEEEEEEHHHHHHHHHHHH---SS-EEEEEEEE-SS-EEEEEEEEETTEEEEEEEEEETT-SHHHHHHHHHHHHHHHHHHHHS--GGG-HHHHHHHHHHHHHHHHHHTTSSEEEEEEEEEETTEEEEEEEEHHHHHHHHHHHHHHHHHHHHHHHHHHT--GGG--EEEEESGGGG-HHHHHHHHHHTTSPPPB--S-TTTHHHHHHHHHHHHHTS----GGGTT-EEEEE-SS-EEEEETTTEEEEEE-TT-EESEEEEEEE--SSTT--EEEEEEEESS-SBGGGSEEEEEEEEE-PPP--TT-S-EEEEEEE-TT--EEEEEEETTT--EEEEE---TTTS--HHHHHHHHHHHHHHHHHHHHHHHHHHHHHHHHHHHHHHHHHHHSTT----HHHHHHHHHHHHHHHHHHHH-TT--HHHHHHHHHHHHHHHHHHHHHHHHHHTTS--S---PPPPS----